Protein 8ATI (pdb70)

Secondary structure (DSSP, 8-state):
--EEEETT-S--TTHHHHHTTT-EEEE---SSGGGS-HHHHHH-SEEEE-SSS-B-HHHHTT-SS--EEEESSS--TTB-HHHHHHTT-EEE---SSSHHHHHHHHHHHHHHHHH-HHHHHHHHHTT----SHHHHHHHTTT----TTPEEEEE--SHHHHHHHHHHGGGTPEEEEE-TTSPTTHHHHHT-EE-SSHHHHHHH-SEEEE-----TT-TTSB-HHHHTTSPTTEEEEE-S-GGGB-HHHHHHHHHTTSEEEEEES--SSSS--TTSSTTTT-SSEEE-SS-TT--HHHHHHHHHHHHHHHHHHHHS-TTTT-SSBS-TTT-/--EEEESS-S--TTHHHHHTTT-EEEE---SSGGGS-HHHHHH-SEEEE-SSS-B-HHHHTT-SS--EEEESSS--TTB-HHHHHHHT-EEE---SSSHHHHHHHHHHHHHHHHH-HHHHHHHHHTT----SHHHHHHHTTT----TT-EEEEE--SHHHHHHHHHHGGGT-EEEEE-TTSPTTHHHHTT-EE-SSHHHHHHH-SEEEE-----TT-TTSBSHHHHHHSPTTEEEEE-S-GGGB-HHHHHHHHHHTSEEEEEES--SSSS--TTSSTTTT-SSEEE-SS-TT--HHHHHHHHHHHHHHHHHHHHS-TTTT-SSBS-GGG-/--EEEETT----TTHHHHHTTTSEEEE---SSGGGS-HHHHHH-SEEEE-SSS-B-HHHHTT-SS--EEEESSS--TTB-HHHHHHTT-EEE---SSSHHHHHHHHHHHHHHHHH-HHHHHHHHHTT----SHHHHHHHTBTB---TTPEEEEE--SHHHHHHHHHHGGGTPEEEEE-TTSPTTHHHHTT-EE-SSHHHHHHH-SEEEE-----TT-TTSB-HHHHTTS-TTEEEEE-S-GGGB-HHHHHHHHHTTSEEEEEES--SSSS--TTSSTTTT-SSEEE-SS-TT--HHHHHHHHHHHHHHHHHHHHS-TTTT-SSBS-GGG-/--BEEESS-S--TTHHHHHTTT-B------SSGGGS-HHHHHH-SEEEE-SSS-B-HHHHTT-SS--EEEESSS--TTB-HHHHHHTT-EEE---STTHHHHHHHHHHHHHHHHH-HHHHHHHHHTT----SHHHHHHHTTT----TTPEEEEE--SHHHHHHHHHHGGGTPEEEEE----EE-SSHHHHHHH-SEEEE-----TT-TTSBSHHHHTTSPTT-EEEE-S-GGGB-HHHHHHHHHHTSS-EEEES--SSSS--TTSSTTTT-SSEEE-SS-TT--HHHHHHHHHHHHHHHHHHHHS-TTTT-SSBS-TTT-/--EE---/--EE---/--EE---

Sequence (1331 aa):
RPLVALLDGRDCTVEMPILKDLATVAFCDAQSTQEIHEKVLNEAVGAMMYHTITLTREDLEKFKALRVIVRIGSGYDNVDIKAAGELGIAVCNIPSAAVEETADSTICHILNLYRRNTWLYQALREGTRVQSVEQIREVASGAARIRGETLGLIGFGRTGQAVAVRAKAFGFSVIFYDPYLQDGIERSLGVQRVYTLQDLLYQSDCVSLHCNLNEHNHHLINDFTIKQMRQGAFLVNAARGGLVDEKALAQALKEGRIRGAALDVHESEPFSFAQGPLKDAPNLICTPHTAWYSEQASLEMREAAATEIRRAITGRIPESLRNCVNKEFFRPLVALLDGRDCTVEMPILKDLATVAFCDAQSTQEIHEKVLNEAVGAMMYHTITLTREDLEKFKALRVIVRIGSGYDNVDIKAAGELGIAVCNIPSAAVEETADSTICHILNLYRRNTWLYQALREGTRVQSVEQIREVASGAARIRGETLGLIGFGRTGQAVAVRAKAFGFSVIFYDPYLQDGIERSLGVQRVYTLQDLLYQSDCVSLHCNLNEHNHHLINDFTIKQMRQGAFLVNAARGGLVDEKALAQALKEGRIRGAALDVHESEPFSFAQGPLKDAPNLICTPHTAWYSEQASLEMREAAATEIRRAITGRIPESLRNCVNKEFFRPLVALLDGRDCTVEMPILKDLATVAFCDAQSTQEIHEKVLNEAVGAMMYHTITLTREDLEKFKALRVIVRIGSGYDNVDIKAAGELGIAVCNIPSAAVEETADSTICHILNLYRRNTWLYQALREGTRVQSVEQIREVASGAARIRGETLGLIGFGRTGQAVAVRAKAFGFSVIFYDPYLQDGIERSLGVQRVYTLQDLLYQSDCVSLHCNLNEHNHHLINDFTIKQMRQGAFLVNAARGGLVDEKALAQALKEGRIRGAALDVHESEPFSFAQGPLKDAPNLICTPHTAWYSEQASLEMREAAATEIRRAITGRIPESLRNCVNKEFFRPLVALLDGRDCTVEMPILKDLATVAFCDAQSTQEIHEKVLNEAVGAMMYHTITLTREDLEKFKALRVIVRIGSGYDNVDIKAAGELGIAVCNIPSAAVEETADSTICHILNLYRRNTWLYQALREGTRVQSVEQIREVASGAARIRGETLGLIGFGRTGQAVAVRAKAFGFSVIFYDPYVQRVYTLQDLLYQSDCVSLHCNLNEHNHHLINDFTIKQMRQGAFLVNAARGGLVDEKALAQALKEGRIRGAALDVHESEPFSFAQGPLKDAPNLICTPHTAWYSEQASLEMREAAATEIRRAITGRIPESLRNCVNKEFFEALDLSMEALDLSMEALDLSM

Foldseek 3Di:
DAAEEAEQDDDCPLLCVLPVVPYHYYYQNDLELVSRDLCCQETHQEYEYEPRYAADLVSLVSRDRHQEYEYLAAARQRYPLLSCLQVNYFYFYDHPLQLLLLLVVQVVQVCCQQQVPVQVVVCVVVPDDQDDPVSVCVSRPPRHQAAPFEEEEEDCPRNNVSNVVVSVVSNYQYEYEDQPDDPDPCVVSVHHYDHDLLVRQQRHQEYEYDDHDDPPQFQVPDQVNLVSHAAQHEYEYLHEARNHDLLNVQVCQQVSSHNAYEYAYHPDPPDDCCDDNNVPGPRYHYHRNPSRDDPRSSSVSSNLSSVQVVQVSVHPPPPSGDGTDNPVND/DAAEEEEQDDDCPLLCVLPVVPYHYYYQNDQELVSRDLCCQETHQEYEYEQRYAAELVSLVSRHRHQEYEYLAAADPRYPLLSCLLVNYFYFYDHPLFLLLLLVVQVVLVQCQQQVVVQVVVCVVVPDDQDDPVSVCVSRPRNHQAAPFEEEEEDCDRNNVSNVVVSVVSRYQYEYEDQPDDPDPCVVSVHHYDHDLLVRQQRHQEYEYDDHDDPPQFQVPDQVSLVSHAAQGEYEYLHEARNHDLLNVQVCQQVSSHVAYEYAYHPDPPDDCCDDNNVPGPRYHYHRNPSRDDPRSSSVSSNVRSVQVVQVSVHPPPPSGDGTDNNVSD/DAEEEEEQDDDCPLLCVLPVVPHHYYYQNDQELVSDDLCCQETHQEYEYEPNYAADLVSLVSRDRHQEYEYLAAADPRYPLLSCLLVNHFYFYDHPLQLLLLLVVQVVQVCCQQQVVVQVVVCVVVPDDQDDPVSVCVSRPRRDQAAPFEEEEEDCPRNNVSNLLVSVVSNYQYEYEDQVDDPDPCVVSVHHYDHDLLVRQQRHLEYEYDDHDDPPQQQVPDQVSLVSHAAQHEYEYLYEARNHDVLNVQVCQQVRRHVAYEYAYHPDPPDDCCDDSNVDGPRYHYHGNPSRDDPSSSSVSSNVSSVQVVQVSVHPPPPSGDGTDNPVND/DQAAEAAADFDCPLLCVLCVVPHDDDGHHDQELVRGDLCCQEGHQEYEYEQSYAADLVSLVSRDRHQEYEYLAQADQRYPLLSCLLVNHFYFYDNPLQLLLLLVVQVVQVCCQQQVVVQVVVCVVVPPDQDDPVSVCVSRPRRDQQAPFEEEEEDCPRNNVSNVVVSVVSRYQYEYEDCVVHYDDDLLVRQQRHLEYEYDDHDDPPQFCVPDQVSLVSHAFQGEYEYLHEARNHDLLNVQVCQQVSRHVAYEYAYHPDPPDDCCDDNNVPGPRYHYHRNPSRDDPSSSSVSSNVSSVQVVQVSVHPPPPSGDGTDNPVND/DDDDPDD/DDDDDDD/DDDDDDD

Organism: Homo sapiens (NCBI:txid9606)

Solvent-accessible surface area: 57352 Å² total; per-residue (Å²): 189,55,12,0,0,1,0,12,10,130,78,7,104,26,0,40,80,41,0,105,96,42,3,56,3,0,11,1,36,1,122,48,18,138,63,9,51,101,78,0,22,64,89,0,33,0,0,0,0,51,59,79,6,80,3,72,97,134,21,2,102,95,18,165,36,12,117,2,0,0,8,5,9,65,14,66,59,13,7,53,33,100,0,0,2,99,77,37,5,0,0,0,11,14,14,10,4,13,5,58,45,16,0,80,36,0,13,68,13,0,49,23,1,0,116,34,97,55,36,49,140,93,15,114,186,124,63,60,180,45,136,41,85,121,82,85,156,131,38,24,70,41,40,24,204,21,166,61,42,18,0,0,0,5,5,0,32,73,35,0,18,0,0,1,62,51,0,89,93,78,11,11,58,9,10,0,38,15,79,160,52,133,26,0,31,19,70,1,8,41,18,97,25,11,105,8,21,39,60,0,0,137,56,0,27,0,0,0,0,16,24,94,27,45,168,84,15,113,61,36,0,32,76,102,10,5,122,32,14,94,136,14,2,6,0,0,1,11,16,42,5,10,0,1,25,9,148,9,0,5,83,0,3,102,105,38,50,2,108,0,0,0,1,2,3,8,73,80,71,120,48,44,120,74,118,47,52,4,106,107,18,59,56,16,13,23,42,108,29,59,6,77,118,25,135,128,1,17,88,69,8,34,75,36,0,0,46,4,0,88,74,2,46,86,41,157,21,20,103,38,12,123,22,19,40,0,115,149,60,86,192,47,10,0,0,2,0,14,12,124,81,6,86,26,1,38,79,40,0,107,94,47,6,51,6,0,10,1,37,1,126,48,18,129,59,6,57,104,76,0,20,69,88,0,40,0,0,0,0,47,55,78,8,75,1,57,81,117,19,1,103,97,18,166,33,9,104,1,0,0,8,5,8,64,15,62,57,15,8,54,32,98,0,0,2,98,77,23,6,0,0,0,11,15,17,12,3,14,6,63,44,16,0,75,34,0,15,67,12,0,50,23,0,0,117,26,98,55,38,49,137,93,15,112,186,124,61,60,190,44,130,36,84,119,84,84,154,130,48,23,67,36,42,32,206,18,170,58,44,20,0,0,0,4,4,0,31,69,35,0,20,0,0,0,65,53,0,84,94,80,11,11,54,8,4,0,37,16,79,157,54,136,20,1,26,15,76,0,3,47,19,120,27,15,127,67,26,74,58,0,0,114,70,0,26,0,0,0,0,16,25,94,32,34,152,146,15,116,56,33,0,41,80,144,15,3,131,23,15,103,140,9,3,2,0,0,1,10,14,43,5,10,0,2,27,10,158,11,0,5,84,0,2,101,107,38,53,1,104,0,0,0,2,1,3,9,71,88,72,129,46,39,117,73,131,46,68,4,106,97,16,61,54,16,10,21,43,104,26,60,5,72,106,25,124,132,0,16,89,68,7,33,76,37,0,0,43,2,0,93,73,4,13,37,13,83,23,30,41,41,10,96,33,21,37,0,103,139,58,99,183,56,11,0,0,0,0,6,2,99,50,7,98,26,0,28,81,45,0,116,70,52,4,63,8,0,15,2,35,0,95,47,25,154,64,13,47,106,71,0,27,69,88,0,41,0,0,0,0,11,40,37,8,73,2,63,101,138,22,2,101,118,19,164,35,11,124,3,0,0,7,4,8,66,14,64,58,16,8,54,31,101,0,0,2,96,76,32,6,0,0,0,9,14,18,69,5,14,31,45,6,15,0,5,3,0,3,0,1,0,1,1,0,0,8,27,1,1,37,2,14,34,16,4,128,115,57,51,120,6,88,29,4,47,77,2,59,131,48,1,61,22,4,6,52,3,138,62,37,23,0,0,0,5,4,0,30,143,34,0,56,12,0,0,66,7,0,93,24,1,11,15,59,5,6,1,11,18,48,139,50,156,114,26,49,14,195,94,51,48,19,111,25,10,134,45,13,94,57,0,0,107,54,0,30,0,0,0,0,15,25,88,24,44,110,72,14,96,94,32,0,43,92,101,17,5,80,38,17,90,117,14,2,2,1,0,2,12,12,46,6,24,0,1,28,6,134,12,2,5,83,0,2,107,28,20,49,2,105,0,0,0,1,2,3,9,81,82,77,48,17,42,44,72,129,37,67,7,100,101,16,62,62,12,1,0,3,8,24,1,4,35,12,0,89,81,0,6,87,76,9,14,72,34,0,0,43,4,0,73,72,5,48,92,39,151,22,19,101,36,18,179,47,23,43,0,150,148,57,90,201,58,30,6,2,5,2,3,1,147,51,20,95,24,4,74,81,44,12,115,118,43,14,68,63,96,124,38,47,7,130,48,15,144,101,24,121,104,105,12,17,62,87,1,40,0,0,6,0,9,32,41,6,78,2,65,100,127,18,2,104,80,18,150,35,12,119,2,0,0,7,7,11,62,15,61,55,19,8,52,33,100,0,0,3,101,78,31,6,0,0,0,10,16,21,72,7,14,31,52,8,16,0,4,2,0,2,0,2,0,1,0,0,2,2,29,2,1,36,2,7,30,14,6,116,131,60,57,140,6,54,13,2,58,76,2,32,127,47,0,55,8,0,14,64,2,131,59,34,18,0,0,0,6,4,41,34,129,34,0,82,10,0,4,92,2,0,114,28,1,12,11,58,8,19,23,40,30,83,193,93,126,94,14,162,70,32,102,56,0,0,129,53,0,34,0,0,0,0,14,26,87,29,34,144,154,19,121,48,26,0,44,86,146,18,1,135,40,12,93,141,16,5,7,0,0,1,9,22,31,5,12,0,4,29,9,144,14,0,8,99,0,5,108,107,31,75,3,93,0,0,0,1,2,6,6,74,90,68,26,13,17,15,62,125,46,58,2,103,103,15,61,56,6,0,0,0,7,22,7,5,37,13,0,67,78,0,2,85,82,6,9,73,36,0,0,45,3,0,87,74,8,45,94,37,152,29,20,110,42,13,178,49,18,41,1,146,159,71,80,207,17,75,85,12,41,150,192,17,75,73,15,42,145,195,20,66,77,22,54,155

B-factor: mean 77.24, std 34.23, range [21.75, 205.62]

GO terms:
  GO:0003714 transcription corepressor activity (F, TAS)
  GO:0000122 negative regulation of transcription by RNA polymerase II (P, TAS)
  GO:0001222 transcription corepressor binding (F, IPI)
  GO:0045944 positive regulation of transcription by RNA polymerase II (P, IMP)
  GO:0048386 positive regulation of retinoic acid receptor signaling pathway (P, IMP)
  GO:0005515 protein binding (F, IPI)
  GO:0019079 viral genome replication (P, TAS)
  GO:0008285 negative regulation of cell population proliferation (P, TAS)
  GO:0005654 nucleoplasm (C, TAS)
  GO:0044877 protein-containing complex binding (F, IPI)
  GO:0019901 protein kinase binding (F, IPI)
  GO:0005634 nucleus (C, IDA)
  GO:0042802 identical protein binding (F, IPI)

InterPro domains:
  IPR006139 D-isomer specific 2-hydroxyacid dehydrogenase, catalytic domain [PF00389] (44-358)
  IPR006140 D-isomer specific 2-hydroxyacid dehydrogenase, NAD-binding domain [PF02826] (141-323)
  IPR029753 D-isomer specific 2-hydroxyacid dehydrogenase, NAD-binding domain conserved site [PS00671] (261-277)
  IPR036291 NAD(P)-binding domain superfamily [SSF51735] (134-324)
  IPR043322 C-terminal binding protein [cd05299] (34-352)
  IPR051638 C-terminal-binding dehydrogenase [PTHR46029] (10-445)

Radius of gyration: 37.83 Å; Cα contacts (8 Å, |Δi|>4): 2898; chains: 7; bounding box: 92×122×84 Å

Structure (mmCIF, N/CA/C/O backbone):
data_8ATI
#
_entry.id   8ATI
#
_cell.length_a   126.646
_cell.length_b   126.646
_cell.length_c   357.598
_cell.angle_alpha   90.000
_cell.angle_beta   90.000
_cell.angle_gamma   120.000
#
_symmetry.space_group_name_H-M   'P 61 2 2'
#
loop_
_entity.id
_entity.type
_entity.pdbx_description
1 polymer 'Isoform 2 of C-terminal-binding protein 2'
2 polymer 'Retinoic acid-induced protein 2'
3 non-polymer NICOTINAMIDE-ADENINE-DINUCLEOTIDE
4 non-polymer DI(HYDROXYETHYL)ETHER
5 water water
#
loop_
_atom_site.group_PDB
_atom_site.id
_atom_site.type_symbol
_atom_site.label_atom_id
_atom_site.label_alt_id
_atom_site.label_comp_id
_atom_site.label_asym_id
_atom_site.label_entity_id
_atom_site.label_seq_id
_atom_site.pdbx_PDB_ins_code
_atom_site.Cartn_x
_atom_site.Cartn_y
_atom_site.Cartn_z
_atom_site.occupancy
_atom_site.B_iso_or_equiv
_atom_site.auth_seq_id
_atom_site.auth_comp_id
_atom_site.auth_asym_id
_atom_site.auth_atom_id
_atom_site.pdbx_PDB_model_num
ATOM 1 N N . ARG A 1 22 ? 9.692 21.298 12.792 1.000 78.111 33 ARG A N 1
ATOM 2 C CA . ARG A 1 22 ? 10.029 20.409 11.648 1.000 78.577 33 ARG A CA 1
ATOM 3 C C . ARG A 1 22 ? 9.955 21.212 10.354 1.000 72.215 33 ARG A C 1
ATOM 4 O O . ARG A 1 22 ? 8.905 21.760 10.027 1.000 72.841 33 ARG A O 1
ATOM 12 N N . PRO A 1 23 ? 11.064 21.321 9.591 1.000 66.306 34 PRO A N 1
ATOM 13 C CA . PRO A 1 23 ? 11.106 22.200 8.420 1.000 64.068 34 PRO A CA 1
ATOM 14 C C . PRO A 1 23 ? 9.928 21.904 7.492 1.000 64.475 34 PRO A C 1
ATOM 15 O O . PRO A 1 23 ? 9.516 20.757 7.357 1.000 65.976 34 PRO A O 1
ATOM 19 N N . LEU A 1 24 ? 9.359 22.959 6.903 1.000 63.082 35 LEU A N 1
ATOM 20 C CA . LEU A 1 24 ? 8.232 22.848 5.995 1.000 57.332 35 LEU A CA 1
ATOM 21 C C . LEU A 1 24 ? 8.732 22.428 4.611 1.000 52.620 35 LEU A C 1
ATOM 22 O O . LEU A 1 24 ? 9.673 23.001 4.062 1.000 48.115 35 LEU A O 1
ATOM 27 N N . VAL A 1 25 ? 8.055 21.421 4.061 1.000 48.562 36 VAL A N 1
ATOM 28 C CA . VAL A 1 25 ? 8.248 20.985 2.693 1.000 47.917 36 VAL A CA 1
ATOM 29 C C . VAL A 1 25 ? 6.881 21.037 2.000 1.000 51.371 36 VAL A C 1
ATOM 30 O O . VAL A 1 25 ? 5.873 20.529 2.505 1.000 56.559 36 VAL A O 1
ATOM 34 N N . ALA A 1 26 ? 6.860 21.684 0.840 1.000 51.608 37 ALA A N 1
ATOM 35 C CA . ALA A 1 26 ? 5.620 22.040 0.158 1.000 51.221 37 ALA A CA 1
ATOM 36 C C . ALA A 1 26 ? 5.569 21.381 -1.207 1.000 47.323 37 ALA A C 1
ATOM 37 O O . ALA A 1 26 ? 6.573 21.392 -1.915 1.000 47.214 37 ALA A O 1
ATOM 39 N N . LEU A 1 27 ? 4.416 20.787 -1.540 1.000 50.742 38 LEU A N 1
ATOM 40 C CA . LEU A 1 27 ? 4.096 20.364 -2.912 1.000 50.801 38 LEU A CA 1
ATOM 41 C C . LEU A 1 27 ? 3.400 21.533 -3.606 1.000 53.674 38 LEU A C 1
ATOM 42 O O . LEU A 1 27 ? 2.335 21.952 -3.155 1.000 61.816 38 LEU A O 1
ATOM 47 N N . LEU A 1 28 ? 4.037 22.111 -4.632 1.000 53.323 39 LEU A N 1
ATOM 48 C CA . LEU A 1 28 ? 3.659 23.421 -5.157 1.000 56.463 39 LEU A CA 1
ATOM 49 C C . LEU A 1 28 ? 2.382 23.334 -6.003 1.000 56.039 39 LEU A C 1
ATOM 50 O O . LEU A 1 28 ? 1.413 24.023 -5.702 1.000 61.293 39 LEU A O 1
ATOM 55 N N . ASP A 1 29 ? 2.369 22.454 -7.011 1.000 52.770 40 ASP A N 1
ATOM 56 C CA . ASP A 1 29 ? 1.249 22.337 -7.934 1.000 59.913 40 ASP A CA 1
ATOM 57 C C . ASP A 1 29 ? 0.490 21.014 -7.791 1.000 58.264 40 ASP A C 1
ATOM 58 O O . ASP A 1 29 ? 0.271 20.309 -8.780 1.000 56.731 40 ASP A O 1
ATOM 63 N N . GLY A 1 30 ? 0.074 20.686 -6.563 1.000 54.818 41 GLY A N 1
ATOM 64 C CA . GLY A 1 30 ? -0.620 19.429 -6.318 1.000 53.026 41 GLY A CA 1
ATOM 65 C C . GLY A 1 30 ? -1.427 19.488 -5.026 1.000 58.860 41 GLY A C 1
ATOM 66 O O . GLY A 1 30 ? -1.332 20.459 -4.262 1.000 59.717 41 GLY A O 1
ATOM 67 N N . ARG A 1 31 ? -2.255 18.457 -4.823 1.000 57.561 42 ARG A N 1
ATOM 68 C CA . ARG A 1 31 ? -3.018 18.291 -3.600 1.000 61.698 42 ARG A CA 1
ATOM 69 C C . ARG A 1 31 ? -2.492 17.059 -2.868 1.000 64.584 42 ARG A C 1
ATOM 70 O O . ARG A 1 31 ? -2.117 17.162 -1.705 1.000 69.094 42 ARG A O 1
ATOM 78 N N . ASP A 1 32 ? -2.440 15.929 -3.593 1.000 64.749 43 ASP A N 1
ATOM 79 C CA . ASP A 1 32 ? -2.273 14.593 -3.044 1.000 61.646 43 ASP A CA 1
ATOM 80 C C . ASP A 1 32 ? -0.861 14.414 -2.490 1.000 58.432 43 ASP A C 1
ATOM 81 O O . ASP A 1 32 ? 0.115 14.598 -3.202 1.000 56.888 43 ASP A O 1
ATOM 86 N N . CYS A 1 33 ? -0.772 14.009 -1.218 1.000 55.385 44 CYS A N 1
ATOM 87 C CA . CYS A 1 33 ? 0.514 13.844 -0.566 1.000 59.222 44 CYS A CA 1
ATOM 88 C C . CYS A 1 33 ? 0.566 12.506 0.169 1.000 58.120 44 CYS A C 1
ATOM 89 O O . CYS A 1 33 ? 1.334 12.372 1.122 1.000 63.262 44 CYS A O 1
ATOM 92 N N . THR A 1 34 ? -0.247 11.540 -0.274 1.000 51.992 45 THR A N 1
ATOM 93 C CA . THR A 1 34 ? -0.484 10.313 0.467 1.000 52.561 45 THR A CA 1
ATOM 94 C C . THR A 1 34 ? 0.691 9.328 0.370 1.000 54.377 45 THR A C 1
ATOM 95 O O . THR A 1 34 ? 0.805 8.473 1.244 1.000 58.051 45 THR A O 1
ATOM 99 N N . VAL A 1 35 ? 1.551 9.431 -0.660 1.000 48.277 46 VAL A N 1
ATOM 100 C CA . VAL A 1 35 ? 2.728 8.580 -0.746 1.000 47.115 46 VAL A CA 1
ATOM 101 C C . VAL A 1 35 ? 3.896 9.218 -0.004 1.000 51.603 46 VAL A C 1
ATOM 102 O O . VAL A 1 35 ? 4.669 8.504 0.601 1.000 68.351 46 VAL A O 1
ATOM 106 N N . GLU A 1 36 ? 4.034 10.544 -0.080 1.000 53.963 47 GLU A N 1
ATOM 107 C CA . GLU A 1 36 ? 5.178 11.297 0.420 1.000 53.499 47 GLU A CA 1
ATOM 108 C C . GLU A 1 36 ? 5.102 11.468 1.935 1.000 63.159 47 GLU A C 1
ATOM 109 O O . GLU A 1 36 ? 6.130 11.547 2.603 1.000 70.320 47 GLU A O 1
ATOM 115 N N . MET A 1 37 ? 3.885 11.515 2.497 1.000 67.308 48 MET A N 1
ATOM 116 C CA . MET A 1 37 ? 3.743 11.840 3.908 1.000 64.426 48 MET A CA 1
ATOM 117 C C . MET A 1 37 ? 4.364 10.787 4.808 1.000 62.557 48 MET A C 1
ATOM 118 O O . MET A 1 37 ? 5.128 11.145 5.693 1.000 67.150 48 MET A O 1
ATOM 123 N N . PRO A 1 38 ? 4.077 9.475 4.641 1.000 68.372 49 PRO A N 1
ATOM 124 C CA . PRO A 1 38 ? 4.705 8.441 5.475 1.000 65.035 49 PRO A CA 1
ATOM 125 C C . PRO A 1 38 ? 6.230 8.507 5.447 1.000 63.635 49 PRO A C 1
ATOM 126 O O . PRO A 1 38 ? 6.871 8.266 6.470 1.000 70.826 49 PRO A O 1
ATOM 130 N N . ILE A 1 39 ? 6.806 8.861 4.293 1.000 54.412 50 ILE A N 1
ATOM 131 C CA . ILE A 1 39 ? 8.252 8.909 4.176 1.000 51.172 50 ILE A CA 1
ATOM 132 C C . ILE A 1 39 ? 8.845 10.139 4.871 1.000 52.134 50 ILE A C 1
ATOM 133 O O . ILE A 1 39 ? 10.013 10.087 5.252 1.000 55.385 50 ILE A O 1
ATOM 138 N N . LEU A 1 40 ? 8.061 11.222 5.051 1.000 50.438 51 LEU A N 1
ATOM 139 C CA . LEU A 1 40 ? 8.602 12.503 5.466 1.000 50.375 51 LEU A CA 1
ATOM 140 C C . LEU A 1 40 ? 8.060 12.937 6.828 1.000 55.869 51 LEU A C 1
ATOM 141 O O . LEU A 1 40 ? 8.700 13.755 7.484 1.000 58.139 51 LEU A O 1
ATOM 146 N N . LYS A 1 41 ? 6.921 12.375 7.261 1.000 59.778 52 LYS A N 1
ATOM 147 C CA . LYS A 1 41 ? 6.171 12.945 8.369 1.000 66.062 52 LYS A CA 1
ATOM 148 C C . LYS A 1 41 ? 7.071 13.140 9.593 1.000 66.675 52 LYS A C 1
ATOM 149 O O . LYS A 1 41 ? 6.858 14.052 10.395 1.000 73.085 52 LYS A O 1
ATOM 155 N N . ASP A 1 42 ? 8.088 12.286 9.725 1.000 66.315 53 ASP A N 1
ATOM 156 C CA . ASP A 1 42 ? 8.890 12.238 10.937 1.000 64.252 53 ASP A CA 1
ATOM 157 C C . ASP A 1 42 ? 10.025 13.256 10.875 1.000 60.433 53 ASP A C 1
ATOM 158 O O . ASP A 1 42 ? 10.668 13.493 11.881 1.000 68.032 53 ASP A O 1
ATOM 163 N N . LEU A 1 43 ? 10.179 13.959 9.748 1.000 59.118 54 LEU A N 1
ATOM 164 C CA . LEU A 1 43 ? 11.258 14.926 9.572 1.000 58.087 54 LEU A CA 1
ATOM 165 C C . LEU A 1 43 ? 10.754 16.310 9.162 1.000 57.550 54 LEU A C 1
ATOM 166 O O . LEU A 1 43 ? 11.431 17.298 9.424 1.000 60.934 54 LEU A O 1
ATOM 171 N N . ALA A 1 44 ? 9.605 16.390 8.475 1.000 55.510 55 ALA A N 1
ATOM 172 C CA . ALA A 1 44 ? 9.167 17.647 7.885 1.000 51.797 55 ALA A CA 1
ATOM 173 C C . ALA A 1 44 ? 7.680 17.849 8.104 1.000 52.533 55 ALA A C 1
ATOM 174 O O . ALA A 1 44 ? 6.959 16.875 8.261 1.000 54.970 55 ALA A O 1
ATOM 176 N N . THR A 1 45 ? 7.229 19.112 8.100 1.000 53.930 56 THR A N 1
ATOM 177 C CA . THR A 1 45 ? 5.815 19.415 7.898 1.000 54.191 56 THR A CA 1
ATOM 178 C C . THR A 1 45 ? 5.563 19.384 6.388 1.000 54.505 56 THR A C 1
ATOM 179 O O . THR A 1 45 ? 6.204 20.129 5.664 1.000 50.838 56 THR A O 1
ATOM 183 N N . VAL A 1 46 ? 4.701 18.467 5.923 1.000 53.438 57 VAL A N 1
ATOM 184 C CA . VAL A 1 46 ? 4.379 18.320 4.515 1.000 54.285 57 VAL A CA 1
ATOM 185 C C . VAL A 1 46 ? 3.108 19.121 4.251 1.000 55.280 57 VAL A C 1
ATOM 186 O O . VAL A 1 46 ? 2.119 18.928 4.943 1.000 57.209 57 VAL A O 1
ATOM 190 N N . ALA A 1 47 ? 3.153 19.979 3.225 1.000 54.850 58 ALA A N 1
ATOM 191 C CA . ALA A 1 47 ? 2.071 20.894 2.873 1.000 54.526 58 ALA A CA 1
ATOM 192 C C . ALA A 1 47 ? 1.858 20.910 1.362 1.000 53.771 58 ALA A C 1
ATOM 193 O O . ALA A 1 47 ? 2.727 20.529 0.585 1.000 53.993 58 ALA A O 1
ATOM 195 N N . PHE A 1 48 ? 0.691 21.404 0.932 1.000 58.303 59 PHE A N 1
ATOM 196 C CA . PHE A 1 48 ? 0.365 21.528 -0.486 1.000 55.877 59 PHE A CA 1
ATOM 197 C C . PHE A 1 48 ? -0.185 22.924 -0.777 1.000 56.470 59 PHE A C 1
ATOM 198 O O . PHE A 1 48 ? -0.738 23.560 0.102 1.000 55.257 59 PHE A O 1
ATOM 206 N N . CYS A 1 49 ? 0.036 23.400 -2.001 1.000 60.864 60 CYS A N 1
ATOM 207 C CA . CYS A 1 49 ? -0.388 24.732 -2.408 1.000 68.416 60 CYS A CA 1
ATOM 208 C C . CYS A 1 49 ? -1.433 24.648 -3.503 1.000 67.457 60 CYS A C 1
ATOM 209 O O . CYS A 1 49 ? -2.147 25.603 -3.698 1.000 68.574 60 CYS A O 1
ATOM 212 N N . ASP A 1 50 ? -1.491 23.505 -4.195 1.000 73.825 61 ASP A N 1
ATOM 213 C CA . ASP A 1 50 ? -2.333 23.272 -5.364 1.000 76.506 61 ASP A CA 1
ATOM 214 C C . ASP A 1 50 ? -2.300 24.467 -6.311 1.000 72.320 61 ASP A C 1
ATOM 215 O O . ASP A 1 50 ? -3.324 24.817 -6.893 1.000 80.833 61 ASP A O 1
ATOM 220 N N . ALA A 1 51 ? -1.117 25.047 -6.512 1.000 68.544 62 ALA A N 1
ATOM 221 C CA . ALA A 1 51 ? -1.003 26.245 -7.323 1.000 70.556 62 ALA A CA 1
ATOM 222 C C . ALA A 1 51 ? -1.006 25.866 -8.803 1.000 70.852 62 ALA A C 1
ATOM 223 O O . ALA A 1 51 ? -0.372 24.902 -9.176 1.000 64.878 62 ALA A O 1
ATOM 225 N N . GLN A 1 52 ? -1.729 26.640 -9.633 1.000 81.820 63 GLN A N 1
ATOM 226 C CA . GLN A 1 52 ? -1.648 26.505 -11.082 1.000 86.145 63 GLN A CA 1
ATOM 227 C C . GLN A 1 52 ? -0.787 27.622 -11.673 1.000 89.410 63 GLN A C 1
ATOM 228 O O . GLN A 1 52 ? -0.422 27.547 -12.849 1.000 93.682 63 GLN A O 1
ATOM 234 N N . SER A 1 53 ? -0.443 28.625 -10.847 1.000 77.563 64 SER A N 1
ATOM 235 C CA . SER A 1 53 ? 0.554 29.625 -11.196 1.000 75.556 64 SER A CA 1
ATOM 236 C C . SER A 1 53 ? 1.331 30.008 -9.945 1.000 75.229 64 SER A C 1
ATOM 237 O O . SER A 1 53 ? 0.948 29.637 -8.848 1.000 80.983 64 SER A O 1
ATOM 240 N N . THR A 1 54 ? 2.385 30.803 -10.093 1.000 74.554 65 THR A N 1
ATOM 241 C CA . THR A 1 54 ? 3.264 31.060 -8.962 1.000 79.696 65 THR A CA 1
ATOM 242 C C . THR A 1 54 ? 2.704 32.155 -8.043 1.000 82.127 65 THR A C 1
ATOM 243 O O . THR A 1 54 ? 3.199 32.331 -6.927 1.000 81.708 65 THR A O 1
ATOM 247 N N . GLN A 1 55 ? 1.672 32.880 -8.499 1.000 81.693 66 GLN A N 1
ATOM 248 C CA . GLN A 1 55 ? 1.054 33.923 -7.683 1.000 88.035 66 GLN A CA 1
ATOM 249 C C . GLN A 1 55 ? 0.103 33.305 -6.657 1.000 82.109 66 GLN A C 1
ATOM 250 O O . GLN A 1 55 ? -0.409 34.009 -5.800 1.000 81.166 66 GLN A O 1
ATOM 256 N N . GLU A 1 56 ? -0.143 31.995 -6.765 1.000 84.510 67 GLU A N 1
ATOM 257 C CA . GLU A 1 56 ? -1.089 31.284 -5.916 1.000 90.499 67 GLU A CA 1
ATOM 258 C C . GLU A 1 56 ? -0.355 30.542 -4.794 1.000 90.550 67 GLU A C 1
ATOM 259 O O . GLU A 1 56 ? -0.906 29.632 -4.181 1.000 94.014 67 GLU A O 1
ATOM 265 N N . ILE A 1 57 ? 0.908 30.908 -4.541 1.000 88.396 68 ILE A N 1
ATOM 266 C CA . ILE A 1 57 ? 1.696 30.260 -3.505 1.000 79.922 68 ILE A CA 1
ATOM 267 C C . ILE A 1 57 ? 1.550 31.054 -2.203 1.000 82.257 68 ILE A C 1
ATOM 268 O O . ILE A 1 57 ? 1.808 32.252 -2.131 1.000 75.277 68 ILE A O 1
ATOM 273 N N . HIS A 1 58 ? 1.112 30.353 -1.160 1.000 88.435 69 HIS A N 1
ATOM 274 C CA . HIS A 1 58 ? 0.975 30.918 0.171 1.000 87.970 69 HIS A CA 1
ATOM 275 C C . HIS A 1 58 ? 2.297 31.586 0.536 1.000 86.090 69 HIS A C 1
ATOM 276 O O . HIS A 1 58 ? 3.371 31.043 0.270 1.000 88.776 69 HIS A O 1
ATOM 283 N N . GLU A 1 59 ? 2.219 32.770 1.144 1.000 87.490 70 GLU A N 1
ATOM 284 C CA . GLU A 1 59 ? 3.433 33.504 1.457 1.000 86.549 70 GLU A CA 1
ATOM 285 C C . GLU A 1 59 ? 4.155 32.810 2.618 1.000 83.158 70 GLU A C 1
ATOM 286 O O . GLU A 1 59 ? 5.322 33.103 2.873 1.000 83.833 70 GLU A O 1
ATOM 292 N N . LYS A 1 60 ? 3.467 31.882 3.306 1.000 77.138 71 LYS A N 1
ATOM 293 C CA . LYS A 1 60 ? 4.110 31.079 4.327 1.000 77.105 71 LYS A CA 1
ATOM 294 C C . LYS A 1 60 ? 5.186 30.217 3.666 1.000 79.793 71 LYS A C 1
ATOM 295 O O . LYS A 1 60 ? 6.305 30.143 4.172 1.000 84.849 71 LYS A O 1
ATOM 301 N N . VAL A 1 61 ? 4.845 29.606 2.520 1.000 68.963 72 VAL A N 1
ATOM 302 C CA . VAL A 1 61 ? 5.747 28.791 1.721 1.000 66.063 72 VAL A CA 1
ATOM 303 C C . VAL A 1 61 ? 6.952 29.603 1.233 1.000 66.215 72 VAL A C 1
ATOM 304 O O . VAL A 1 61 ? 8.092 29.136 1.291 1.000 71.773 72 VAL A O 1
ATOM 308 N N . LEU A 1 62 ? 6.696 30.811 0.740 1.000 65.315 73 LEU A N 1
ATOM 309 C CA . LEU A 1 62 ? 7.745 31.675 0.217 1.000 66.025 73 LEU A CA 1
ATOM 310 C C . LEU A 1 62 ? 8.724 32.042 1.329 1.000 63.978 73 LEU A C 1
ATOM 311 O O . LEU A 1 62 ? 9.910 32.183 1.073 1.000 60.245 73 LEU A O 1
ATOM 316 N N . ASN A 1 63 ? 8.221 32.148 2.558 1.000 66.561 74 ASN A N 1
ATOM 317 C CA . ASN A 1 63 ? 9.010 32.614 3.690 1.000 68.672 74 ASN A CA 1
ATOM 318 C C . ASN A 1 63 ? 9.743 31.458 4.365 1.000 65.941 74 ASN A C 1
ATOM 319 O O . ASN A 1 63 ? 10.862 31.667 4.824 1.000 63.086 74 ASN A O 1
ATOM 324 N N . GLU A 1 64 ? 9.110 30.269 4.426 1.000 67.477 75 GLU A N 1
ATOM 325 C CA . GLU A 1 64 ? 9.515 29.248 5.391 1.000 70.708 75 GLU A CA 1
ATOM 326 C C . GLU A 1 64 ? 9.992 27.950 4.749 1.000 66.840 75 GLU A C 1
ATOM 327 O O . GLU A 1 64 ? 10.798 27.256 5.356 1.000 68.555 75 GLU A O 1
ATOM 333 N N . ALA A 1 65 ? 9.501 27.613 3.550 1.000 62.905 76 ALA A N 1
ATOM 334 C CA . ALA A 1 65 ? 9.704 26.279 2.997 1.000 59.049 76 ALA A CA 1
ATOM 335 C C . ALA A 1 65 ? 11.184 26.070 2.665 1.000 56.356 76 ALA A C 1
ATOM 336 O O . ALA A 1 65 ? 11.818 26.938 2.075 1.000 59.087 76 ALA A O 1
ATOM 338 N N . VAL A 1 66 ? 11.732 24.917 3.056 1.000 52.649 77 VAL A N 1
ATOM 339 C CA . VAL A 1 66 ? 13.138 24.608 2.822 1.000 54.412 77 VAL A CA 1
ATOM 340 C C . VAL A 1 66 ? 13.250 23.631 1.650 1.000 48.410 77 VAL A C 1
ATOM 341 O O . VAL A 1 66 ? 14.299 23.501 1.035 1.000 45.896 77 VAL A O 1
ATOM 345 N N . GLY A 1 67 ? 12.164 22.927 1.363 1.000 46.037 78 GLY A N 1
ATOM 346 C CA . GLY A 1 67 ? 12.103 22.032 0.228 1.000 47.807 78 GLY A CA 1
ATOM 347 C C . GLY A 1 67 ? 10.770 22.124 -0.500 1.000 47.965 78 GLY A C 1
ATOM 348 O O . GLY A 1 67 ? 9.744 22.342 0.119 1.000 50.249 78 GLY A O 1
ATOM 349 N N . ALA A 1 68 ? 10.813 21.932 -1.821 1.000 47.337 79 ALA A N 1
ATOM 350 C CA . ALA A 1 68 ? 9.630 22.011 -2.653 1.000 47.056 79 ALA A CA 1
ATOM 351 C C . ALA A 1 68 ? 9.554 20.769 -3.534 1.000 46.398 79 ALA A C 1
ATOM 352 O O . ALA A 1 68 ? 10.575 20.215 -3.934 1.000 53.466 79 ALA A O 1
ATOM 354 N N . MET A 1 69 ? 8.339 20.309 -3.804 1.000 48.570 80 MET A N 1
ATOM 355 C CA . MET A 1 69 ? 8.108 19.266 -4.795 1.000 52.664 80 MET A CA 1
ATOM 356 C C . MET A 1 69 ? 7.183 19.826 -5.873 1.000 53.352 80 MET A C 1
ATOM 357 O O . MET A 1 69 ? 6.254 20.565 -5.556 1.000 52.861 80 MET A O 1
ATOM 362 N N . MET A 1 70 ? 7.453 19.510 -7.147 1.000 55.207 81 MET A N 1
ATOM 363 C CA . MET A 1 70 ? 6.599 20.063 -8.192 1.000 52.517 81 MET A CA 1
ATOM 364 C C . MET A 1 70 ? 6.487 19.113 -9.358 1.000 51.380 81 MET A C 1
ATOM 365 O O . MET A 1 70 ? 7.409 18.364 -9.659 1.000 52.938 81 MET A O 1
ATOM 370 N N . TYR A 1 71 ? 5.346 19.222 -10.040 1.000 56.096 82 TYR A N 1
ATOM 371 C CA . TYR A 1 71 ? 5.121 18.528 -11.299 1.000 53.461 82 TYR A CA 1
ATOM 372 C C . TYR A 1 71 ? 5.469 19.440 -12.481 1.000 47.012 82 TYR A C 1
ATOM 373 O O . TYR A 1 71 ? 6.282 20.341 -12.364 1.000 52.569 82 TYR A O 1
ATOM 382 N N . HIS A 1 72 ? 4.865 19.205 -13.641 1.000 46.382 83 HIS A N 1
ATOM 383 C CA . HIS A 1 72 ? 5.226 19.925 -14.851 1.000 48.984 83 HIS A CA 1
ATOM 384 C C . HIS A 1 72 ? 4.239 21.068 -15.111 1.000 52.253 83 HIS A C 1
ATOM 385 O O . HIS A 1 72 ? 4.390 21.781 -16.088 1.000 52.144 83 HIS A O 1
ATOM 392 N N . THR A 1 73 ? 3.265 21.275 -14.217 1.000 50.970 84 THR A N 1
ATOM 393 C CA . THR A 1 73 ? 2.149 22.161 -14.496 1.000 54.668 84 THR A CA 1
ATOM 394 C C . THR A 1 73 ? 2.376 23.585 -13.983 1.000 61.099 84 THR A C 1
ATOM 395 O O . THR A 1 73 ? 1.464 24.404 -14.079 1.000 66.404 84 THR A O 1
ATOM 399 N N . ILE A 1 74 ? 3.559 23.886 -13.431 1.000 64.060 85 ILE A N 1
ATOM 400 C CA . ILE A 1 74 ? 3.910 25.283 -13.187 1.000 66.186 85 ILE A CA 1
ATOM 401 C C . ILE A 1 74 ? 5.363 25.541 -13.566 1.000 60.793 85 ILE A C 1
ATOM 402 O O . ILE A 1 74 ? 6.135 24.579 -13.694 1.000 53.045 85 ILE A O 1
ATOM 407 N N . THR A 1 75 ? 5.695 26.831 -13.794 1.000 53.545 86 THR A N 1
ATOM 408 C CA . THR A 1 75 ? 7.043 27.183 -14.212 1.000 51.495 86 THR A CA 1
ATOM 409 C C . THR A 1 75 ? 7.646 28.151 -13.188 1.000 52.807 86 THR A C 1
ATOM 410 O O . THR A 1 75 ? 6.983 29.055 -12.700 1.000 57.250 86 THR A O 1
ATOM 414 N N . LEU A 1 76 ? 8.926 27.937 -12.847 1.000 52.184 87 LEU A N 1
ATOM 415 C CA . LEU A 1 76 ? 9.639 28.816 -11.933 1.000 49.262 87 LEU A CA 1
ATOM 416 C C . LEU A 1 76 ? 10.744 29.537 -12.706 1.000 49.726 87 LEU A C 1
ATOM 417 O O . LEU A 1 76 ? 11.717 28.910 -13.146 1.000 51.375 87 LEU A O 1
ATOM 422 N N . THR A 1 77 ? 10.594 30.862 -12.839 1.000 48.257 88 THR A N 1
ATOM 423 C CA . THR A 1 77 ? 11.637 31.684 -13.429 1.000 48.507 88 THR A CA 1
ATOM 424 C C . THR A 1 77 ? 12.554 32.220 -12.331 1.000 51.763 88 THR A C 1
ATOM 425 O O . THR A 1 77 ? 12.264 32.099 -11.137 1.000 50.895 88 THR A O 1
ATOM 429 N N . ARG A 1 78 ? 13.657 32.845 -12.745 1.000 52.582 89 ARG A N 1
ATOM 430 C CA . ARG A 1 78 ? 14.535 33.558 -11.826 1.000 56.098 89 ARG A CA 1
ATOM 431 C C . ARG A 1 78 ? 13.752 34.493 -10.892 1.000 63.068 89 ARG A C 1
ATOM 432 O O . ARG A 1 78 ? 14.052 34.555 -9.705 1.000 63.993 89 ARG A O 1
ATOM 440 N N . GLU A 1 79 ? 12.749 35.224 -11.411 1.000 70.633 90 GLU A N 1
ATOM 441 C CA . GLU A 1 79 ? 12.018 36.190 -10.595 1.000 72.246 90 GLU A CA 1
ATOM 442 C C . GLU A 1 79 ? 11.182 35.441 -9.552 1.000 70.309 90 GLU A C 1
ATOM 443 O O . GLU A 1 79 ? 11.084 35.884 -8.420 1.000 73.126 90 GLU A O 1
ATOM 449 N N . ASP A 1 80 ? 10.626 34.280 -9.921 1.000 71.186 91 ASP A N 1
ATOM 450 C CA . ASP A 1 80 ? 9.853 33.428 -9.024 1.000 68.334 91 ASP A CA 1
ATOM 451 C C . ASP A 1 80 ? 10.728 32.881 -7.898 1.000 66.849 91 ASP A C 1
ATOM 452 O O . ASP A 1 80 ? 10.309 32.896 -6.734 1.000 70.940 91 ASP A O 1
ATOM 457 N N . LEU A 1 81 ? 11.940 32.413 -8.250 1.000 59.314 92 LEU A N 1
ATOM 458 C CA . LEU A 1 81 ? 12.878 31.826 -7.302 1.000 59.217 92 LEU A CA 1
ATOM 459 C C . LEU A 1 81 ? 13.378 32.851 -6.281 1.000 65.950 92 LEU A C 1
ATOM 460 O O . LEU A 1 81 ? 13.723 32.485 -5.158 1.000 70.560 92 LEU A O 1
ATOM 465 N N . GLU A 1 82 ? 13.429 34.130 -6.672 1.000 68.493 93 GLU A N 1
ATOM 466 C CA . GLU A 1 82 ? 13.912 35.190 -5.802 1.000 67.901 93 GLU A CA 1
ATOM 467 C C . GLU A 1 82 ? 12.940 35.430 -4.646 1.000 68.338 93 GLU A C 1
ATOM 468 O O . GLU A 1 82 ? 13.339 36.023 -3.634 1.000 68.939 93 GLU A O 1
ATOM 474 N N . LYS A 1 83 ? 11.692 34.957 -4.793 1.000 65.237 94 LYS A N 1
ATOM 475 C CA . LYS A 1 83 ? 10.652 35.200 -3.800 1.000 71.342 94 LYS A CA 1
ATOM 476 C C . LYS A 1 83 ? 10.795 34.269 -2.589 1.000 71.444 94 LYS A C 1
ATOM 477 O O . LYS A 1 83 ? 10.329 34.614 -1.508 1.000 76.107 94 LYS A O 1
ATOM 483 N N . PHE A 1 84 ? 11.433 33.097 -2.764 1.000 72.058 95 PHE A N 1
ATOM 484 C CA . PHE A 1 84 ? 11.635 32.121 -1.692 1.000 66.714 95 PHE A CA 1
ATOM 485 C C . PHE A 1 84 ? 12.808 32.530 -0.800 1.000 66.114 95 PHE A C 1
ATOM 486 O O . PHE A 1 84 ? 13.904 32.756 -1.296 1.000 70.150 95 PHE A O 1
ATOM 494 N N . LYS A 1 85 ? 12.584 32.548 0.514 1.000 63.437 96 LYS A N 1
ATOM 495 C CA . LYS A 1 85 ? 13.567 33.050 1.464 1.000 62.887 96 LYS A CA 1
ATOM 496 C C . LYS A 1 85 ? 14.352 31.915 2.127 1.000 62.063 96 LYS A C 1
ATOM 497 O O . LYS A 1 85 ? 15.529 32.101 2.414 1.000 62.232 96 LYS A O 1
ATOM 503 N N . ALA A 1 86 ? 13.749 30.718 2.287 1.000 60.886 97 ALA A N 1
ATOM 504 C CA . ALA A 1 86 ? 14.380 29.633 3.028 1.000 57.439 97 ALA A CA 1
ATOM 505 C C . ALA A 1 86 ? 14.674 28.402 2.164 1.000 57.920 97 ALA A C 1
ATOM 506 O O . ALA A 1 86 ? 15.376 27.509 2.631 1.000 61.188 97 ALA A O 1
ATOM 508 N N . LEU A 1 87 ? 14.159 28.356 0.920 1.000 54.870 98 LEU A N 1
ATOM 509 C CA . LEU A 1 87 ? 14.180 27.162 0.078 1.000 49.656 98 LEU A CA 1
ATOM 510 C C . LEU A 1 87 ? 15.617 26.725 -0.194 1.000 47.424 98 LEU A C 1
ATOM 511 O O . LEU A 1 87 ? 16.455 27.554 -0.476 1.000 50.229 98 LEU A O 1
ATOM 516 N N . ARG A 1 88 ? 15.898 25.425 -0.130 1.000 46.987 99 ARG A N 1
ATOM 517 C CA . ARG A 1 88 ? 17.234 24.892 -0.363 1.000 49.052 99 ARG A CA 1
ATOM 518 C C . ARG A 1 88 ? 17.233 23.793 -1.437 1.000 49.970 99 ARG A C 1
ATOM 519 O O . ARG A 1 88 ? 18.285 23.502 -1.977 1.000 56.106 99 ARG A O 1
ATOM 527 N N . VAL A 1 89 ? 16.084 23.160 -1.714 1.000 45.567 100 VAL A N 1
ATOM 528 C CA . VAL A 1 89 ? 16.012 22.083 -2.682 1.000 43.924 100 VAL A CA 1
ATOM 529 C C . VAL A 1 89 ? 14.637 22.077 -3.366 1.000 42.022 100 VAL A C 1
ATOM 530 O O . VAL A 1 89 ? 13.592 22.267 -2.738 1.000 39.946 100 VAL A O 1
ATOM 534 N N . ILE A 1 90 ? 14.658 21.819 -4.672 1.000 40.293 101 ILE A N 1
ATOM 535 C CA . ILE A 1 90 ? 13.466 21.573 -5.470 1.000 42.436 101 ILE A CA 1
ATOM 536 C C . ILE A 1 90 ? 13.607 20.183 -6.093 1.000 39.642 101 ILE A C 1
ATOM 537 O O . ILE A 1 90 ? 14.587 19.904 -6.819 1.000 37.036 101 ILE A O 1
ATOM 542 N N . VAL A 1 91 ? 12.604 19.323 -5.843 1.000 40.030 102 VAL A N 1
ATOM 543 C CA . VAL A 1 91 ? 12.589 18.020 -6.521 1.000 42.364 102 VAL A CA 1
ATOM 544 C C . VAL A 1 91 ? 11.454 17.992 -7.548 1.000 43.040 102 VAL A C 1
ATOM 545 O O . VAL A 1 91 ? 10.285 18.137 -7.164 1.000 40.750 102 VAL A O 1
ATOM 549 N N . ARG A 1 92 ? 11.810 17.813 -8.833 1.000 42.670 103 ARG A N 1
ATOM 550 C CA . ARG A 1 92 ? 10.833 17.578 -9.894 1.000 43.282 103 ARG A CA 1
ATOM 551 C C . ARG A 1 92 ? 10.406 16.122 -9.854 1.000 42.790 103 ARG A C 1
ATOM 552 O O . ARG A 1 92 ? 11.226 15.231 -10.046 1.000 49.371 103 ARG A O 1
ATOM 560 N N . ILE A 1 93 ? 9.117 15.871 -9.595 1.000 44.607 104 ILE A N 1
ATOM 561 C CA . ILE A 1 93 ? 8.582 14.511 -9.593 1.000 39.088 104 ILE A CA 1
ATOM 562 C C . ILE A 1 93 ? 8.327 14.129 -11.044 1.000 38.856 104 ILE A C 1
ATOM 563 O O . ILE A 1 93 ? 7.225 14.306 -11.541 1.000 42.527 104 ILE A O 1
ATOM 568 N N . GLY A 1 94 ? 9.378 13.681 -11.731 1.000 40.137 105 GLY A N 1
ATOM 569 C CA . GLY A 1 94 ? 9.354 13.449 -13.164 1.000 38.068 105 GLY A CA 1
ATOM 570 C C . GLY A 1 94 ? 10.748 13.697 -13.734 1.000 44.485 105 GLY A C 1
ATOM 571 O O . GLY A 1 94 ? 11.668 14.027 -12.974 1.000 44.213 105 GLY A O 1
ATOM 572 N N . SER A 1 95 ? 10.906 13.530 -15.061 1.000 43.513 106 SER A N 1
ATOM 573 C CA . SER A 1 95 ? 12.242 13.595 -15.645 1.000 42.172 106 SER A CA 1
ATOM 574 C C . SER A 1 95 ? 12.558 14.960 -16.229 1.000 41.415 106 SER A C 1
ATOM 575 O O . SER A 1 95 ? 13.698 15.392 -16.173 1.000 52.175 106 SER A O 1
ATOM 578 N N . GLY A 1 96 ? 11.548 15.674 -16.733 1.000 43.582 107 GLY A N 1
ATOM 579 C CA . GLY A 1 96 ? 11.832 16.899 -17.453 1.000 36.992 107 GLY A CA 1
ATOM 580 C C . GLY A 1 96 ? 11.834 18.068 -16.508 1.000 37.181 107 GLY A C 1
ATOM 581 O O . GLY A 1 96 ? 10.971 18.095 -15.644 1.000 43.788 107 GLY A O 1
ATOM 582 N N . TYR A 1 97 ? 12.751 19.024 -16.707 1.000 38.683 108 TYR A N 1
ATOM 583 C CA . TYR A 1 97 ? 12.899 20.115 -15.754 1.000 41.112 108 TYR A CA 1
ATOM 584 C C . TYR A 1 97 ? 13.087 21.425 -16.507 1.000 42.643 108 TYR A C 1
ATOM 585 O O . TYR A 1 97 ? 13.675 22.363 -15.982 1.000 45.478 108 TYR A O 1
ATOM 594 N N . ASP A 1 98 ? 12.575 21.467 -17.738 1.000 43.197 109 ASP A N 1
ATOM 595 C CA . ASP A 1 98 ? 12.600 22.680 -18.550 1.000 45.854 109 ASP A CA 1
ATOM 596 C C . ASP A 1 98 ? 11.782 23.786 -17.873 1.000 48.139 109 ASP A C 1
ATOM 597 O O . ASP A 1 98 ? 12.023 24.978 -18.103 1.000 50.971 109 ASP A O 1
ATOM 602 N N . ASN A 1 99 ? 10.834 23.389 -17.003 1.000 48.832 110 ASN A N 1
ATOM 603 C CA . ASN A 1 99 ? 9.941 24.335 -16.338 1.000 48.389 110 ASN A CA 1
ATOM 604 C C . ASN A 1 99 ? 10.602 25.049 -15.147 1.000 48.002 110 ASN A C 1
ATOM 605 O O . ASN A 1 99 ? 9.959 25.869 -14.498 1.000 44.118 110 ASN A O 1
ATOM 610 N N . VAL A 1 100 ? 11.896 24.769 -14.872 1.000 49.127 111 VAL A N 1
ATOM 611 C CA . VAL A 1 100 ? 12.645 25.457 -13.813 1.000 50.239 111 VAL A CA 1
ATOM 612 C C . VAL A 1 100 ? 13.922 26.073 -14.402 1.000 46.436 111 VAL A C 1
ATOM 613 O O . VAL A 1 100 ? 14.664 25.406 -15.132 1.000 46.318 111 VAL A O 1
ATOM 617 N N . ASP A 1 101 ? 14.206 27.325 -14.052 1.000 43.065 112 ASP A N 1
ATOM 618 C CA . ASP A 1 101 ? 15.446 27.974 -14.454 1.000 47.080 112 ASP A CA 1
ATOM 619 C C . ASP A 1 101 ? 16.573 27.474 -13.532 1.000 51.180 112 ASP A C 1
ATOM 620 O O . ASP A 1 101 ? 16.874 28.091 -12.499 1.000 55.248 112 ASP A O 1
ATOM 625 N N . ILE A 1 102 ? 17.226 26.377 -13.937 1.000 48.309 113 ILE A N 1
ATOM 626 C CA . ILE A 1 102 ? 18.099 25.643 -13.035 1.000 47.073 113 ILE A CA 1
ATOM 627 C C . ILE A 1 102 ? 19.381 26.417 -12.741 1.000 48.128 113 ILE A C 1
ATOM 628 O O . ILE A 1 102 ? 20.016 26.155 -11.719 1.000 47.745 113 ILE A O 1
ATOM 633 N N . LYS A 1 103 ? 19.722 27.365 -13.620 1.000 51.483 114 LYS A N 1
ATOM 634 C CA . LYS A 1 103 ? 20.882 28.228 -13.467 1.000 49.784 114 LYS A CA 1
ATOM 635 C C . LYS A 1 103 ? 20.593 29.284 -12.419 1.000 52.075 114 LYS A C 1
ATOM 636 O O . LYS A 1 103 ? 21.433 29.536 -11.546 1.000 60.545 114 LYS A O 1
ATOM 642 N N . ALA A 1 104 ? 19.397 29.882 -12.501 1.000 52.849 115 ALA A N 1
ATOM 643 C CA . ALA A 1 104 ? 18.971 30.876 -11.528 1.000 52.778 115 ALA A CA 1
ATOM 644 C C . ALA A 1 104 ? 18.953 30.233 -10.138 1.000 53.855 115 ALA A C 1
ATOM 645 O O . ALA A 1 104 ? 19.520 30.771 -9.179 1.000 59.379 115 ALA A O 1
ATOM 647 N N . ALA A 1 105 ? 18.348 29.040 -10.074 1.000 47.821 116 ALA A N 1
ATOM 648 C CA . ALA A 1 105 ? 18.212 28.312 -8.828 1.000 45.971 116 ALA A CA 1
ATOM 649 C C . ALA A 1 105 ? 19.590 28.096 -8.204 1.000 45.491 116 ALA A C 1
ATOM 650 O O . ALA A 1 105 ? 19.751 28.294 -7.000 1.000 45.928 116 ALA A O 1
ATOM 652 N N . GLY A 1 106 ? 20.572 27.683 -9.030 1.000 44.211 117 GLY A N 1
ATOM 653 C CA . GLY A 1 106 ? 21.898 27.358 -8.535 1.000 46.950 117 GLY A CA 1
ATOM 654 C C . GLY A 1 106 ? 22.570 28.567 -7.901 1.000 55.474 117 GLY A C 1
ATOM 655 O O . GLY A 1 106 ? 23.076 28.497 -6.779 1.000 51.803 117 GLY A O 1
ATOM 656 N N . GLU A 1 107 ? 22.507 29.686 -8.642 1.000 64.116 118 GLU A N 1
ATOM 657 C CA . GLU A 1 107 ? 23.102 30.954 -8.257 1.000 61.044 118 GLU A CA 1
ATOM 658 C C . GLU A 1 107 ? 22.458 31.469 -6.980 1.000 62.912 118 GLU A C 1
ATOM 659 O O . GLU A 1 107 ? 23.094 32.237 -6.245 1.000 70.356 118 GLU A O 1
ATOM 665 N N . LEU A 1 108 ? 21.215 31.025 -6.725 1.000 57.007 119 LEU A N 1
ATOM 666 C CA . LEU A 1 108 ? 20.459 31.480 -5.571 1.000 57.144 119 LEU A CA 1
ATOM 667 C C . LEU A 1 108 ? 20.618 30.534 -4.378 1.000 56.103 119 LEU A C 1
ATOM 668 O O . LEU A 1 108 ? 20.046 30.794 -3.324 1.000 60.052 119 LEU A O 1
ATOM 673 N N . GLY A 1 109 ? 21.365 29.437 -4.537 1.000 51.740 120 GLY A N 1
ATOM 674 C CA . GLY A 1 109 ? 21.619 28.532 -3.421 1.000 52.752 120 GLY A CA 1
ATOM 675 C C . GLY A 1 109 ? 20.620 27.375 -3.314 1.000 54.898 120 GLY A C 1
ATOM 676 O O . GLY A 1 109 ? 20.553 26.730 -2.265 1.000 57.211 120 GLY A O 1
ATOM 677 N N . ILE A 1 110 ? 19.884 27.107 -4.414 1.000 47.671 121 ILE A N 1
ATOM 678 C CA . ILE A 1 110 ? 18.827 26.116 -4.458 1.000 43.640 121 ILE A CA 1
ATOM 679 C C . ILE A 1 110 ? 19.279 24.970 -5.356 1.000 44.250 121 ILE A C 1
ATOM 680 O O . ILE A 1 110 ? 19.559 25.192 -6.547 1.000 51.623 121 ILE A O 1
ATOM 685 N N . ALA A 1 111 ? 19.323 23.743 -4.808 1.000 39.054 122 ALA A N 1
ATOM 686 C CA . ALA A 1 111 ? 19.604 22.561 -5.623 1.000 38.863 122 ALA A CA 1
ATOM 687 C C . ALA A 1 111 ? 18.315 22.109 -6.297 1.000 38.854 122 ALA A C 1
ATOM 688 O O . ALA A 1 111 ? 17.259 22.165 -5.652 1.000 41.347 122 ALA A O 1
ATOM 690 N N . VAL A 1 112 ? 18.406 21.644 -7.559 1.000 34.895 123 VAL A N 1
ATOM 691 C CA . VAL A 1 112 ? 17.260 21.096 -8.270 1.000 34.445 123 VAL A CA 1
ATOM 692 C C . VAL A 1 112 ? 17.511 19.618 -8.635 1.000 39.229 123 VAL A C 1
ATOM 693 O O . VAL A 1 112 ? 18.598 19.274 -9.143 1.000 35.797 123 VAL A O 1
ATOM 697 N N . CYS A 1 113 ? 16.510 18.734 -8.392 1.000 39.521 124 CYS A N 1
ATOM 698 C CA . CYS A 1 113 ? 16.679 17.308 -8.648 1.000 38.310 124 CYS A CA 1
ATOM 699 C C . CYS A 1 113 ? 15.516 16.825 -9.497 1.000 43.980 124 CYS A C 1
ATOM 700 O O . CYS A 1 113 ? 14.422 17.398 -9.422 1.000 47.253 124 CYS A O 1
ATOM 703 N N . ASN A 1 114 ? 15.752 15.739 -10.262 1.000 41.547 125 ASN A N 1
ATOM 704 C CA . ASN A 1 114 ? 14.663 15.096 -10.978 1.000 38.975 125 ASN A CA 1
ATOM 705 C C . ASN A 1 114 ? 14.605 13.615 -10.628 1.000 35.224 125 ASN A C 1
ATOM 706 O O . ASN A 1 114 ? 15.428 13.128 -9.909 1.000 39.412 125 ASN A O 1
ATOM 711 N N . ILE A 1 115 ? 13.576 12.923 -11.097 1.000 42.105 126 ILE A N 1
ATOM 712 C CA . ILE A 1 115 ? 13.466 11.474 -11.014 1.000 39.722 126 ILE A CA 1
ATOM 713 C C . ILE A 1 115 ? 13.645 10.994 -12.446 1.000 43.352 126 ILE A C 1
ATOM 714 O O . ILE A 1 115 ? 12.703 11.012 -13.237 1.000 48.694 126 ILE A O 1
ATOM 719 N N . PRO A 1 116 ? 14.881 10.645 -12.861 1.000 43.134 127 PRO A N 1
ATOM 720 C CA . PRO A 1 116 ? 15.150 10.440 -14.285 1.000 38.231 127 PRO A CA 1
ATOM 721 C C . PRO A 1 116 ? 14.687 9.111 -14.861 1.000 38.302 127 PRO A C 1
ATOM 722 O O . PRO A 1 116 ? 14.618 9.005 -16.059 1.000 41.428 127 PRO A O 1
ATOM 726 N N . SER A 1 117 ? 14.411 8.097 -14.038 1.000 34.935 128 SER A N 1
ATOM 727 C CA . SER A 1 117 ? 14.279 6.777 -14.634 1.000 38.016 128 SER A CA 1
ATOM 728 C C . SER A 1 117 ? 13.116 5.933 -14.078 1.000 37.627 128 SER A C 1
ATOM 729 O O . SER A 1 117 ? 13.078 4.731 -14.272 1.000 41.549 128 SER A O 1
ATOM 732 N N . ALA A 1 118 ? 12.107 6.558 -13.479 1.000 33.506 129 ALA A N 1
ATOM 733 C CA . ALA A 1 118 ? 10.980 5.840 -12.919 1.000 33.487 129 ALA A CA 1
ATOM 734 C C . ALA A 1 118 ? 9.956 5.447 -13.986 1.000 38.666 129 ALA A C 1
ATOM 735 O O . ALA A 1 118 ? 9.098 4.581 -13.745 1.000 43.232 129 ALA A O 1
ATOM 737 N N . ALA A 1 119 ? 10.009 6.079 -15.163 1.000 34.711 130 ALA A N 1
ATOM 738 C CA . ALA A 1 119 ? 8.962 5.842 -16.146 1.000 37.920 130 ALA A CA 1
ATOM 739 C C . ALA A 1 119 ? 9.527 5.603 -17.563 1.000 38.919 130 ALA A C 1
ATOM 740 O O . ALA A 1 119 ? 8.812 5.832 -18.532 1.000 39.796 130 ALA A O 1
ATOM 742 N N . VAL A 1 120 ? 10.780 5.118 -17.690 1.000 37.717 131 VAL A N 1
ATOM 743 C CA . VAL A 1 120 ? 11.461 4.976 -18.970 1.000 38.951 131 VAL A CA 1
ATOM 744 C C . VAL A 1 120 ? 10.703 3.991 -19.862 1.000 42.557 131 VAL A C 1
ATOM 745 O O . VAL A 1 120 ? 10.398 4.311 -21.010 1.000 45.828 131 VAL A O 1
ATOM 749 N N . GLU A 1 121 ? 10.363 2.821 -19.321 1.000 40.234 132 GLU A N 1
ATOM 750 C CA . GLU A 1 121 ? 9.622 1.794 -20.039 1.000 40.408 132 GLU A CA 1
ATOM 751 C C . GLU A 1 121 ? 8.177 2.191 -20.299 1.000 39.569 132 GLU A C 1
ATOM 752 O O . GLU A 1 121 ? 7.701 1.910 -21.400 1.000 38.088 132 GLU A O 1
ATOM 758 N N . GLU A 1 122 ? 7.510 2.863 -19.341 1.000 35.243 133 GLU A N 1
ATOM 759 C CA . GLU A 1 122 ? 6.165 3.379 -19.561 1.000 35.794 133 GLU A CA 1
ATOM 760 C C . GLU A 1 122 ? 6.120 4.291 -20.790 1.000 37.245 133 GLU A C 1
ATOM 761 O O . GLU A 1 122 ? 5.288 4.107 -21.666 1.000 39.714 133 GLU A O 1
ATOM 767 N N . THR A 1 123 ? 6.987 5.298 -20.827 1.000 38.393 134 THR A N 1
ATOM 768 C CA . THR A 1 123 ? 7.073 6.260 -21.912 1.000 39.851 134 THR A CA 1
ATOM 769 C C . THR A 1 123 ? 7.370 5.535 -23.240 1.000 43.730 134 THR A C 1
ATOM 770 O O . THR A 1 123 ? 6.730 5.796 -24.264 1.000 35.863 134 THR A O 1
ATOM 774 N N . ALA A 1 124 ? 8.352 4.618 -23.231 1.000 38.123 135 ALA A N 1
ATOM 775 C CA . ALA A 1 124 ? 8.739 3.927 -24.437 1.000 34.052 135 ALA A CA 1
ATOM 776 C C . ALA A 1 124 ? 7.595 3.026 -24.919 1.000 35.422 135 ALA A C 1
ATOM 777 O O . ALA A 1 124 ? 7.359 2.980 -26.118 1.000 34.947 135 ALA A O 1
ATOM 779 N N . ASP A 1 125 ? 6.867 2.351 -24.013 1.000 32.035 136 ASP A N 1
ATOM 780 C CA . ASP A 1 125 ? 5.715 1.536 -24.418 1.000 34.775 136 ASP A CA 1
ATOM 781 C C . ASP A 1 125 ? 4.587 2.399 -24.984 1.000 36.718 136 ASP A C 1
ATOM 782 O O . ASP A 1 125 ? 3.967 1.996 -25.952 1.000 38.508 136 ASP A O 1
ATOM 787 N N . SER A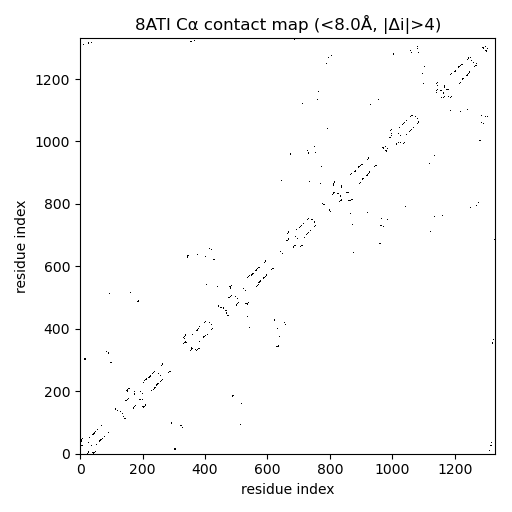 1 126 ? 4.337 3.579 -24.390 1.000 36.244 137 SER A N 1
ATOM 788 C CA . SER A 1 126 ? 3.326 4.526 -24.835 1.000 33.318 137 SER A CA 1
ATOM 789 C C . SER A 1 126 ? 3.665 5.061 -26.211 1.000 33.415 137 SER A C 1
ATOM 790 O O . SER A 1 126 ? 2.796 5.280 -27.044 1.000 40.058 137 SER A O 1
ATOM 793 N N . THR A 1 127 ? 4.958 5.249 -26.462 1.000 37.474 138 THR A N 1
ATOM 794 C CA . THR A 1 127 ? 5.432 5.766 -27.739 1.000 34.334 138 THR A CA 1
ATOM 795 C C . THR A 1 127 ? 5.231 4.699 -28.820 1.000 34.921 138 THR A C 1
ATOM 796 O O . THR A 1 127 ? 4.671 5.001 -29.872 1.000 39.577 138 THR A O 1
ATOM 800 N N . ILE A 1 128 ? 5.694 3.468 -28.580 1.000 34.937 139 ILE A N 1
ATOM 801 C CA . ILE A 1 128 ? 5.517 2.378 -29.530 1.000 36.926 139 ILE A CA 1
ATOM 802 C C . ILE A 1 128 ? 4.021 2.203 -29.778 1.000 39.177 139 ILE A C 1
ATOM 803 O O . ILE A 1 128 ? 3.615 1.841 -30.871 1.000 40.853 139 ILE A O 1
ATOM 808 N N . CYS A 1 129 ? 3.202 2.488 -28.770 1.000 35.205 140 CYS A N 1
ATOM 809 C CA . CYS A 1 129 ? 1.768 2.378 -28.941 1.000 37.727 140 CYS A CA 1
ATOM 810 C C . CYS A 1 129 ? 1.242 3.460 -29.892 1.000 38.311 140 CYS A C 1
ATOM 811 O O . CYS A 1 129 ? 0.349 3.173 -30.705 1.000 39.782 140 CYS A O 1
ATOM 814 N N . HIS A 1 130 ? 1.802 4.687 -29.813 1.000 34.457 141 HIS A N 1
ATOM 815 C CA . HIS A 1 130 ? 1.397 5.766 -30.703 1.000 36.687 141 HIS A CA 1
ATOM 816 C C . HIS A 1 130 ? 1.729 5.458 -32.156 1.000 32.909 141 HIS A C 1
ATOM 817 O O . HIS A 1 130 ? 0.877 5.660 -33.028 1.000 35.234 141 HIS A O 1
ATOM 824 N N . ILE A 1 131 ? 2.974 5.005 -32.397 1.000 29.928 142 ILE A N 1
ATOM 825 C CA . ILE A 1 131 ? 3.486 4.618 -33.695 1.000 29.650 142 ILE A CA 1
ATOM 826 C C . ILE A 1 131 ? 2.600 3.525 -34.314 1.000 37.406 142 ILE A C 1
ATOM 827 O O . ILE A 1 131 ? 2.173 3.664 -35.469 1.000 48.104 142 ILE A O 1
ATOM 832 N N . LEU A 1 132 ? 2.330 2.438 -33.567 1.000 38.149 143 LEU A N 1
ATOM 833 C CA . LEU A 1 132 ? 1.424 1.377 -33.977 1.000 37.553 143 LEU A CA 1
ATOM 834 C C . LEU A 1 132 ? 0.014 1.908 -34.216 1.000 38.000 143 LEU A C 1
ATOM 835 O O . LEU A 1 132 ? -0.660 1.474 -35.155 1.000 43.090 143 LEU A O 1
ATOM 840 N N . ASN A 1 133 ? -0.436 2.857 -33.403 1.000 37.143 144 ASN A N 1
ATOM 841 C CA . ASN A 1 133 ? -1.750 3.453 -33.682 1.000 41.419 144 ASN A CA 1
ATOM 842 C C . ASN A 1 133 ? -1.772 4.190 -35.025 1.000 37.043 144 ASN A C 1
ATOM 843 O O . ASN A 1 133 ? -2.822 4.254 -35.651 1.000 39.604 144 ASN A O 1
ATOM 848 N N . LEU A 1 134 ? -0.631 4.758 -35.453 1.000 33.320 145 LEU A N 1
ATOM 849 C CA . LEU A 1 134 ? -0.577 5.462 -36.731 1.000 35.791 145 LEU A CA 1
ATOM 850 C C . LEU A 1 134 ? -0.557 4.487 -37.919 1.000 36.231 145 LEU A C 1
ATOM 851 O O . LEU A 1 134 ? -1.346 4.619 -38.833 1.000 40.894 145 LEU A O 1
ATOM 856 N N . TYR A 1 135 ? 0.343 3.504 -37.905 1.000 38.259 146 TYR A N 1
ATOM 857 C CA . TYR A 1 135 ? 0.481 2.501 -38.962 1.000 37.100 146 TYR A CA 1
ATOM 858 C C . TYR A 1 135 ? -0.739 1.576 -39.077 1.000 35.473 146 TYR A C 1
ATOM 859 O O . TYR A 1 135 ? -1.075 1.181 -40.177 1.000 41.546 146 TYR A O 1
ATOM 868 N N . ARG A 1 136 ? -1.385 1.181 -37.971 1.000 34.243 147 ARG A N 1
ATOM 869 C CA . ARG A 1 136 ? -2.445 0.171 -38.023 1.000 35.630 147 ARG A CA 1
ATOM 870 C C . ARG A 1 136 ? -3.833 0.804 -37.806 1.000 37.651 147 ARG A C 1
ATOM 871 O O . ARG A 1 136 ? -4.850 0.193 -38.111 1.000 41.146 147 ARG A O 1
ATOM 879 N N . ARG A 1 137 ? -3.890 2.015 -37.246 1.000 38.839 148 ARG A N 1
ATOM 880 C CA . ARG A 1 137 ? -5.095 2.825 -37.142 1.000 40.002 148 ARG A CA 1
ATOM 881 C C . ARG A 1 137 ? -6.121 2.284 -36.130 1.000 41.430 148 ARG A C 1
ATOM 882 O O . ARG A 1 137 ? -7.327 2.565 -36.255 1.000 41.058 148 ARG A O 1
ATOM 890 N N . ASN A 1 138 ? -5.657 1.534 -35.127 1.000 39.648 149 ASN A N 1
ATOM 891 C CA . ASN A 1 138 ? -6.564 0.914 -34.156 1.000 43.144 149 ASN A CA 1
ATOM 892 C C . ASN A 1 138 ? -7.444 1.955 -33.438 1.000 44.914 149 ASN A C 1
ATOM 893 O O . ASN A 1 138 ? -8.620 1.708 -33.186 1.000 46.319 149 ASN A O 1
ATOM 898 N N . THR A 1 139 ? -6.883 3.131 -33.104 1.000 42.454 150 THR A N 1
ATOM 899 C CA . THR A 1 139 ? -7.640 4.154 -32.399 1.000 42.453 150 THR A CA 1
ATOM 900 C C . THR A 1 139 ? -8.758 4.736 -33.261 1.000 40.333 150 THR A C 1
ATOM 901 O O . THR A 1 139 ? -9.896 4.833 -32.806 1.000 39.314 150 THR A O 1
ATOM 905 N N . TRP A 1 140 ? -8.425 5.113 -34.507 1.000 38.346 151 TRP A N 1
ATOM 906 C CA . TRP A 1 140 ? -9.377 5.661 -35.464 1.000 37.377 151 TRP A CA 1
ATOM 907 C C . TRP A 1 140 ? -10.481 4.662 -35.812 1.000 39.274 151 TRP A C 1
ATOM 908 O O . TRP A 1 140 ? -11.659 5.030 -35.966 1.000 43.038 151 TRP A O 1
ATOM 919 N N . LEU A 1 141 ? -10.092 3.393 -35.971 1.000 39.078 152 LEU A N 1
ATOM 920 C CA . LEU A 1 141 ? -11.042 2.324 -36.241 1.000 40.318 152 LEU A CA 1
ATOM 921 C C . LEU A 1 141 ? -11.954 2.159 -35.024 1.000 42.305 152 LEU A C 1
ATOM 922 O O . LEU A 1 141 ? -13.151 1.965 -35.186 1.000 39.847 152 LEU A O 1
ATOM 927 N N . TYR A 1 142 ? -11.401 2.290 -33.803 1.000 40.066 153 TYR A N 1
ATOM 928 C CA . TYR A 1 142 ? -12.247 2.262 -32.618 1.000 43.358 153 TYR A CA 1
ATOM 929 C C . TYR A 1 142 ? -13.290 3.390 -32.676 1.000 48.114 153 TYR A C 1
ATOM 930 O O . TYR A 1 142 ? -14.497 3.137 -32.494 1.000 46.170 153 TYR A O 1
ATOM 939 N N . GLN A 1 143 ? -12.798 4.617 -32.946 1.000 46.106 154 GLN A N 1
ATOM 940 C CA . GLN A 1 143 ? -13.628 5.799 -33.067 1.000 49.576 154 GLN A CA 1
ATOM 941 C C . GLN A 1 143 ? -14.662 5.632 -34.188 1.000 50.597 154 GLN A C 1
ATOM 942 O O . GLN A 1 143 ? -15.829 6.043 -34.052 1.000 50.853 154 GLN A O 1
ATOM 948 N N . ALA A 1 144 ? -14.247 5.010 -35.303 1.000 46.889 155 ALA A N 1
ATOM 949 C CA . ALA A 1 144 ? -15.211 4.764 -36.358 1.000 49.317 155 ALA A CA 1
ATOM 950 C C . ALA A 1 144 ? -16.394 3.942 -35.824 1.000 55.004 155 ALA A C 1
ATOM 951 O O . ALA A 1 144 ? -17.558 4.275 -36.064 1.000 61.181 155 ALA A O 1
ATOM 953 N N . LEU A 1 145 ? -16.103 2.864 -35.078 1.000 54.424 156 LEU A N 1
ATOM 954 C CA . LEU A 1 145 ? -17.143 1.981 -34.571 1.000 55.442 156 LEU A CA 1
ATOM 955 C C . LEU A 1 145 ? -18.021 2.688 -33.548 1.000 57.569 156 LEU A C 1
ATOM 956 O O . LEU A 1 145 ? -19.224 2.455 -33.547 1.000 58.197 156 LEU A O 1
ATOM 961 N N . ARG A 1 146 ? -17.422 3.571 -32.730 1.000 54.865 157 ARG A N 1
ATOM 962 C CA . ARG A 1 146 ? -18.147 4.335 -31.727 1.000 55.830 157 ARG A CA 1
ATOM 963 C C . ARG A 1 146 ? -19.031 5.396 -32.397 1.000 61.067 157 ARG A C 1
ATOM 964 O O . ARG A 1 146 ? -19.975 5.868 -31.769 1.000 61.637 157 ARG A O 1
ATOM 972 N N . GLU A 1 147 ? -18.744 5.756 -33.654 1.000 61.897 158 GLU A N 1
ATOM 973 C CA . GLU A 1 147 ? -19.618 6.672 -34.370 1.000 63.421 158 GLU A CA 1
ATOM 974 C C . GLU A 1 147 ? -20.662 5.960 -35.222 1.000 61.987 158 GLU A C 1
ATOM 975 O O . GLU A 1 147 ? -21.399 6.632 -35.942 1.000 69.642 158 GLU A O 1
ATOM 981 N N . GLY A 1 148 ? -20.746 4.624 -35.126 1.000 60.054 159 GLY A N 1
ATOM 982 C CA . GLY A 1 148 ? -21.833 3.870 -35.738 1.000 56.043 159 GLY A CA 1
ATOM 983 C C . GLY A 1 148 ? -21.565 3.431 -37.182 1.000 57.983 159 GLY A C 1
ATOM 984 O O . GLY A 1 148 ? -22.480 2.964 -37.865 1.000 56.306 159 GLY A O 1
ATOM 985 N N . THR A 1 149 ? -20.303 3.524 -37.641 1.000 58.410 160 THR A N 1
ATOM 986 C CA . THR A 1 149 ? -19.903 2.958 -38.927 1.000 60.321 160 THR A CA 1
ATOM 987 C C . THR A 1 149 ? -20.170 1.451 -38.972 1.000 62.148 160 THR A C 1
ATOM 988 O O . THR A 1 149 ? -19.846 0.722 -38.027 1.000 56.597 160 THR A O 1
ATOM 992 N N . ARG A 1 150 ? -20.792 1.002 -40.074 1.000 65.474 161 ARG A N 1
ATOM 993 C CA . ARG A 1 150 ? -21.074 -0.413 -40.259 1.000 66.892 161 ARG A CA 1
ATOM 994 C C . ARG A 1 150 ? -20.182 -0.945 -41.381 1.000 68.196 161 ARG A C 1
ATOM 995 O O . ARG A 1 150 ? -20.320 -0.550 -42.534 1.000 74.344 161 ARG A O 1
ATOM 1003 N N . VAL A 1 151 ? -19.242 -1.818 -40.994 1.000 63.248 162 VAL A N 1
ATOM 1004 C CA . VAL A 1 151 ? -18.214 -2.380 -41.849 1.000 56.651 162 VAL A CA 1
ATOM 1005 C C . VAL A 1 151 ? -18.555 -3.852 -42.137 1.000 58.663 162 VAL A C 1
ATOM 1006 O O . VAL A 1 151 ? -17.965 -4.743 -41.536 1.000 53.962 162 VAL A O 1
ATOM 1010 N N . GLN A 1 152 ? -19.513 -4.097 -43.052 1.000 60.005 163 GLN A N 1
ATOM 1011 C CA . GLN A 1 152 ? -19.986 -5.432 -43.393 1.000 64.604 163 GLN A CA 1
ATOM 1012 C C . GLN A 1 152 ? -18.974 -6.139 -44.294 1.000 63.445 163 GLN A C 1
ATOM 1013 O O . GLN A 1 152 ? -18.571 -7.263 -44.010 1.000 66.077 163 GLN A O 1
ATOM 1019 N N . SER A 1 153 ? -18.574 -5.466 -45.378 1.000 58.979 164 SER A N 1
ATOM 1020 C CA . SER A 1 153 ? -17.963 -6.121 -46.525 1.000 59.012 164 SER A CA 1
ATOM 1021 C C . SER A 1 153 ? -16.464 -5.828 -46.576 1.000 56.575 164 SER A C 1
ATOM 1022 O O . SER A 1 153 ? -15.959 -4.889 -45.935 1.000 55.157 164 SER A O 1
ATOM 1025 N N . VAL A 1 154 ? -15.753 -6.614 -47.395 1.000 54.952 165 VAL A N 1
ATOM 1026 C CA . VAL A 1 154 ? -14.308 -6.435 -47.497 1.000 51.681 165 VAL A CA 1
ATOM 1027 C C . VAL A 1 154 ? -13.939 -5.108 -48.148 1.000 54.329 165 VAL A C 1
ATOM 1028 O O . VAL A 1 154 ? -12.925 -4.519 -47.738 1.000 53.606 165 VAL A O 1
ATOM 1032 N N . GLU A 1 155 ? -14.763 -4.617 -49.101 1.000 56.179 166 GLU A N 1
ATOM 1033 C CA . GLU A 1 155 ? -14.577 -3.279 -49.659 1.000 53.610 166 GLU A CA 1
ATOM 1034 C C . GLU A 1 155 ? -14.701 -2.227 -48.557 1.000 54.266 166 GLU A C 1
ATOM 1035 O O . GLU A 1 155 ? -13.921 -1.273 -48.516 1.000 49.357 166 GLU A O 1
ATOM 1041 N N . GLN A 1 156 ? -15.651 -2.465 -47.632 1.000 56.009 167 GLN A N 1
ATOM 1042 C CA . GLN A 1 156 ? -15.886 -1.584 -46.495 1.000 52.875 167 GLN A CA 1
ATOM 1043 C C . GLN A 1 156 ? -14.734 -1.613 -45.501 1.000 50.946 167 GLN A C 1
ATOM 1044 O O . GLN A 1 156 ? -14.365 -0.573 -44.982 1.000 59.563 167 GLN A O 1
ATOM 1050 N N . ILE A 1 157 ? -14.141 -2.784 -45.251 1.000 52.134 168 ILE A N 1
ATOM 1051 C CA . ILE A 1 157 ? -12.965 -2.904 -44.384 1.000 47.600 168 ILE A CA 1
ATOM 1052 C C . ILE A 1 157 ? -11.794 -2.107 -44.954 1.000 48.340 168 ILE A C 1
ATOM 1053 O O . ILE A 1 157 ? -11.161 -1.333 -44.227 1.000 54.532 168 ILE A O 1
ATOM 1058 N N . ARG A 1 158 ? -11.489 -2.321 -46.245 1.000 46.776 169 ARG A N 1
ATOM 1059 C CA . ARG A 1 158 ? -10.359 -1.639 -46.860 1.000 44.098 169 ARG A CA 1
ATOM 1060 C C . ARG A 1 158 ? -10.610 -0.129 -46.866 1.000 48.999 169 ARG A C 1
ATOM 1061 O O . ARG A 1 158 ? -9.669 0.663 -46.765 1.000 45.880 169 ARG A O 1
ATOM 1069 N N . GLU A 1 159 ? -11.895 0.269 -46.992 1.000 54.072 170 GLU A N 1
ATOM 1070 C CA . GLU A 1 159 ? -12.264 1.674 -47.011 1.000 57.995 170 GLU A CA 1
ATOM 1071 C C . GLU A 1 159 ? -11.961 2.316 -45.649 1.000 56.245 170 GLU A C 1
ATOM 1072 O O . GLU A 1 159 ? -11.250 3.315 -45.580 1.000 56.309 170 GLU A O 1
ATOM 1078 N N . VAL A 1 160 ? -12.512 1.745 -44.575 1.000 51.008 171 VAL A N 1
ATOM 1079 C CA . VAL A 1 160 ? -12.406 2.354 -43.261 1.000 51.770 171 VAL A CA 1
ATOM 1080 C C . VAL A 1 160 ? -10.957 2.285 -42.751 1.000 53.219 171 VAL A C 1
ATOM 1081 O O . VAL A 1 160 ? -10.548 3.191 -42.035 1.000 54.847 171 VAL A O 1
ATOM 1085 N N . ALA A 1 161 ? -10.169 1.266 -43.168 1.000 49.294 172 ALA A N 1
ATOM 1086 C CA . ALA A 1 161 ? -8.796 1.084 -42.709 1.000 44.040 172 ALA A CA 1
ATOM 1087 C C . ALA A 1 161 ? -7.801 1.698 -43.693 1.000 45.259 172 ALA A C 1
ATOM 1088 O O . ALA A 1 161 ? -6.590 1.586 -43.528 1.000 47.515 172 ALA A O 1
ATOM 1090 N N . SER A 1 162 ? -8.310 2.372 -44.716 1.000 47.575 173 SER A N 1
ATOM 1091 C CA . SER A 1 162 ? -7.502 2.981 -45.749 1.000 47.120 173 SER A CA 1
ATOM 1092 C C . SER A 1 162 ? -6.381 3.781 -45.119 1.000 47.394 173 SER A C 1
ATOM 1093 O O . SER A 1 162 ? -6.625 4.671 -44.306 1.000 55.796 173 SER A O 1
ATOM 1096 N N . GLY A 1 163 ? -5.147 3.452 -45.505 1.000 46.771 174 GLY A N 1
ATOM 1097 C CA . GLY A 1 163 ? -3.979 4.180 -45.043 1.000 40.366 174 GLY A CA 1
ATOM 1098 C C . GLY A 1 163 ? -3.050 3.333 -44.205 1.000 41.955 174 GLY A C 1
ATOM 1099 O O . GLY A 1 163 ? -1.857 3.643 -44.098 1.000 46.610 174 GLY A O 1
ATOM 1100 N N . ALA A 1 164 ? -3.611 2.298 -43.578 1.000 42.538 175 ALA A N 1
ATOM 1101 C CA . ALA A 1 164 ? -2.829 1.386 -42.761 1.000 39.924 175 ALA A CA 1
ATOM 1102 C C . ALA A 1 164 ? -1.711 0.835 -43.635 1.000 40.333 175 ALA A C 1
ATOM 1103 O O . ALA A 1 164 ? -1.931 0.488 -44.805 1.000 40.764 175 ALA A O 1
ATOM 1105 N N . ALA A 1 165 ? -0.519 0.722 -43.053 1.000 40.622 176 ALA A N 1
ATOM 1106 C CA . ALA A 1 165 ? 0.677 0.514 -43.858 1.000 42.396 176 ALA A CA 1
ATOM 1107 C C . ALA A 1 165 ? 1.543 -0.590 -43.257 1.000 42.503 176 ALA A C 1
ATOM 1108 O O . ALA A 1 165 ? 1.495 -0.832 -42.055 1.000 48.857 176 ALA A O 1
ATOM 1110 N N . ARG A 1 166 ? 2.303 -1.285 -44.112 1.000 38.252 177 ARG A N 1
ATOM 1111 C CA . ARG A 1 166 ? 3.267 -2.282 -43.674 1.000 33.933 177 ARG A CA 1
ATOM 1112 C C . ARG A 1 166 ? 4.420 -1.579 -42.966 1.000 35.211 177 ARG A C 1
ATOM 1113 O O . ARG A 1 166 ? 4.980 -0.645 -43.494 1.000 52.001 177 ARG A O 1
ATOM 1121 N N . ILE A 1 167 ? 4.816 -2.065 -41.791 1.000 36.430 178 ILE A N 1
ATOM 1122 C CA . ILE A 1 167 ? 5.931 -1.558 -41.010 1.000 30.137 178 ILE A CA 1
ATOM 1123 C C . ILE A 1 167 ? 7.281 -2.112 -41.474 1.000 31.565 178 ILE A C 1
ATOM 1124 O O . ILE A 1 167 ? 8.244 -1.369 -41.556 1.000 32.409 178 ILE A O 1
ATOM 1129 N N . ARG A 1 168 ? 7.389 -3.393 -41.821 1.000 35.194 179 ARG A N 1
ATOM 1130 C CA . ARG A 1 168 ? 8.708 -3.933 -42.152 1.000 34.583 179 ARG A CA 1
ATOM 1131 C C . ARG A 1 168 ? 9.355 -3.108 -43.270 1.000 35.313 179 ARG A C 1
ATOM 1132 O O . ARG A 1 168 ? 8.804 -2.950 -44.353 1.000 37.839 179 ARG A O 1
ATOM 1140 N N . GLY A 1 169 ? 10.570 -2.608 -43.011 1.000 37.762 180 GLY A N 1
ATOM 1141 C CA . GLY A 1 169 ? 11.340 -1.879 -43.995 1.000 32.456 180 GLY A CA 1
ATOM 1142 C C . GLY A 1 169 ? 11.204 -0.370 -43.838 1.000 37.075 180 GLY A C 1
ATOM 1143 O O . GLY A 1 169 ? 11.827 0.340 -44.587 1.000 41.113 180 GLY A O 1
ATOM 1144 N N . GLU A 1 170 ? 10.363 0.141 -42.908 1.000 36.577 181 GLU A N 1
ATOM 1145 C CA . GLU A 1 170 ? 10.237 1.579 -42.728 1.000 33.921 181 GLU A CA 1
ATOM 1146 C C . GLU A 1 170 ? 11.404 2.087 -41.902 1.000 36.153 181 GLU A C 1
ATOM 1147 O O . GLU A 1 170 ? 11.923 1.307 -41.102 1.000 42.343 181 GLU A O 1
ATOM 1153 N N . THR A 1 171 ? 11.791 3.378 -42.069 1.000 35.095 182 THR A N 1
ATOM 1154 C CA . THR A 1 171 ? 12.781 3.986 -41.183 1.000 34.292 182 THR A CA 1
ATOM 1155 C C . THR A 1 171 ? 12.115 4.760 -40.046 1.000 34.767 182 THR A C 1
ATOM 1156 O O . THR A 1 171 ? 11.269 5.627 -40.301 1.000 39.718 182 THR A O 1
ATOM 1160 N N . LEU A 1 172 ? 12.473 4.413 -38.798 1.000 33.325 183 LEU A N 1
ATOM 1161 C CA . LEU A 1 172 ? 12.050 5.166 -37.627 1.000 33.138 183 LEU A CA 1
ATOM 1162 C C . LEU A 1 172 ? 13.189 6.092 -37.223 1.000 34.263 183 LEU A C 1
ATOM 1163 O O . LEU A 1 172 ? 14.292 5.610 -36.918 1.000 41.452 183 LEU A O 1
ATOM 1168 N N . GLY A 1 173 ? 12.922 7.406 -37.255 1.000 29.760 184 GLY A N 1
ATOM 1169 C CA . GLY A 1 173 ? 13.950 8.365 -36.902 1.000 32.853 184 GLY A CA 1
ATOM 1170 C C . GLY A 1 173 ? 13.705 8.982 -35.528 1.000 36.357 184 GLY A C 1
ATOM 1171 O O . GLY A 1 173 ? 12.612 9.533 -35.272 1.000 39.662 184 GLY A O 1
ATOM 1172 N N . LEU A 1 174 ? 14.705 8.833 -34.641 1.000 35.311 185 LEU A N 1
ATOM 1173 C CA . LEU A 1 174 ? 14.584 9.285 -33.252 1.000 34.314 185 LEU A CA 1
ATOM 1174 C C . LEU A 1 174 ? 15.450 10.530 -33.062 1.000 34.726 185 LEU A C 1
ATOM 1175 O O . LEU A 1 174 ? 16.650 10.516 -33.340 1.000 35.618 185 LEU A O 1
ATOM 1180 N N . ILE A 1 175 ? 14.818 11.607 -32.585 1.000 33.093 186 ILE A N 1
ATOM 1181 C CA . ILE A 1 175 ? 15.490 12.845 -32.231 1.000 34.546 186 ILE A CA 1
ATOM 1182 C C . ILE A 1 175 ? 15.655 12.841 -30.711 1.000 38.416 186 ILE A C 1
ATOM 1183 O O . ILE A 1 175 ? 14.682 12.995 -29.970 1.000 37.814 186 ILE A O 1
ATOM 1188 N N . GLY A 1 176 ? 16.906 12.621 -30.273 1.000 38.052 187 GLY A N 1
ATOM 1189 C CA . GLY A 1 176 ? 17.200 12.351 -28.885 1.000 32.588 187 GLY A CA 1
ATOM 1190 C C . GLY A 1 176 ? 17.378 10.848 -28.684 1.000 37.954 187 GLY A C 1
ATOM 1191 O O . GLY A 1 176 ? 16.505 10.050 -29.038 1.000 36.002 187 GLY A O 1
ATOM 1192 N N . PHE A 1 177 ? 18.533 10.470 -28.124 1.000 30.447 188 PHE A N 1
ATOM 1193 C CA . PHE A 1 177 ? 18.791 9.066 -27.960 1.000 30.288 188 PHE A CA 1
ATOM 1194 C C . PHE A 1 177 ? 19.363 8.867 -26.557 1.000 33.940 188 PHE A C 1
ATOM 1195 O O . PHE A 1 177 ? 20.466 8.310 -26.378 1.000 28.949 188 PHE A O 1
ATOM 1203 N N . GLY A 1 178 ? 18.588 9.340 -25.565 1.000 33.749 189 GLY A N 1
ATOM 1204 C CA . GLY A 1 178 ? 18.881 9.046 -24.167 1.000 29.936 189 GLY A CA 1
ATOM 1205 C C . GLY A 1 178 ? 18.022 7.878 -23.696 1.000 35.754 189 GLY A C 1
ATOM 1206 O O . GLY A 1 178 ? 17.800 6.912 -24.459 1.000 40.987 189 GLY A O 1
ATOM 1207 N N . ARG A 1 179 ? 17.490 7.995 -22.462 1.000 31.712 190 ARG A N 1
ATOM 1208 C CA . ARG A 1 179 ? 16.819 6.856 -21.851 1.000 29.929 190 ARG A CA 1
ATOM 1209 C C . ARG A 1 179 ? 15.588 6.402 -22.650 1.000 30.598 190 ARG A C 1
ATOM 1210 O O . ARG A 1 179 ? 15.476 5.221 -22.976 1.000 28.352 190 ARG A O 1
ATOM 1218 N N . THR A 1 180 ? 14.667 7.335 -22.964 1.000 30.621 191 THR A N 1
ATOM 1219 C CA . THR A 1 180 ? 13.431 6.975 -23.637 1.000 32.674 191 THR A CA 1
ATOM 1220 C C . THR A 1 180 ? 13.746 6.576 -25.077 1.000 32.820 191 THR A C 1
ATOM 1221 O O . THR A 1 180 ? 13.195 5.619 -25.598 1.000 36.093 191 THR A O 1
ATOM 1225 N N . GLY A 1 181 ? 14.650 7.306 -25.718 1.000 31.494 192 GLY A N 1
ATOM 1226 C CA . GLY A 1 181 ? 14.987 7.032 -27.097 1.000 30.142 192 GLY A CA 1
ATOM 1227 C C . GLY A 1 181 ? 15.585 5.643 -27.249 1.000 36.465 192 GLY A C 1
ATOM 1228 O O . GLY A 1 181 ? 15.245 4.925 -28.200 1.000 39.981 192 GLY A O 1
ATOM 1229 N N . GLN A 1 182 ? 16.480 5.258 -26.323 1.000 33.934 193 GLN A N 1
ATOM 1230 C CA . GLN A 1 182 ? 17.094 3.943 -26.411 1.000 33.068 193 GLN A CA 1
ATOM 1231 C C . GLN A 1 182 ? 16.045 2.858 -26.146 1.000 36.182 193 GLN A C 1
ATOM 1232 O O . GLN A 1 182 ? 16.075 1.798 -26.780 1.000 42.538 193 GLN A O 1
ATOM 1238 N N . ALA A 1 183 ? 15.127 3.096 -25.192 1.000 34.614 194 ALA A N 1
ATOM 1239 C CA . ALA A 1 183 ? 14.072 2.125 -24.910 1.000 32.032 194 ALA A CA 1
ATOM 1240 C C . ALA A 1 183 ? 13.204 1.893 -26.146 1.000 31.783 194 ALA A C 1
ATOM 1241 O O . ALA A 1 183 ? 12.859 0.747 -26.419 1.000 35.736 194 ALA A O 1
ATOM 1243 N N . VAL A 1 184 ? 12.855 2.976 -26.874 1.000 28.949 195 VAL A N 1
ATOM 1244 C CA . VAL A 1 184 ? 12.072 2.887 -28.091 1.000 29.418 195 VAL A CA 1
ATOM 1245 C C . VAL A 1 184 ? 12.797 2.053 -29.165 1.000 32.844 195 VAL A C 1
ATOM 1246 O O . VAL A 1 184 ? 12.201 1.142 -29.755 1.000 34.506 195 VAL A O 1
ATOM 1250 N N . ALA A 1 185 ? 14.099 2.267 -29.351 1.000 32.671 196 ALA A N 1
ATOM 1251 C CA . ALA A 1 185 ? 14.867 1.523 -30.345 1.000 33.966 196 ALA A CA 1
ATOM 1252 C C . ALA A 1 185 ? 14.817 0.001 -30.112 1.000 36.280 196 ALA A C 1
ATOM 1253 O O . ALA A 1 185 ? 14.567 -0.784 -31.033 1.000 47.003 196 ALA A O 1
ATOM 1255 N N . VAL A 1 186 ? 15.079 -0.423 -28.880 1.000 37.376 197 VAL A N 1
ATOM 1256 C CA . VAL A 1 186 ? 15.075 -1.814 -28.434 1.000 35.596 197 VAL A CA 1
ATOM 1257 C C . VAL A 1 186 ? 13.746 -2.478 -28.804 1.000 34.666 197 VAL A C 1
ATOM 1258 O O . VAL A 1 186 ? 13.714 -3.642 -29.125 1.000 36.572 197 VAL A O 1
ATOM 1262 N N . ARG A 1 187 ? 12.630 -1.745 -28.689 1.000 36.472 198 ARG A N 1
ATOM 1263 C CA . ARG A 1 187 ? 11.301 -2.271 -28.951 1.000 33.263 198 ARG A CA 1
ATOM 1264 C C . ARG A 1 187 ? 11.022 -2.268 -30.452 1.000 34.401 198 ARG A C 1
ATOM 1265 O O . ARG A 1 187 ? 10.298 -3.113 -30.954 1.000 45.079 198 ARG A O 1
ATOM 1273 N N . ALA A 1 188 ? 11.550 -1.282 -31.173 1.000 35.477 199 ALA A N 1
ATOM 1274 C CA . ALA A 1 188 ? 11.140 -1.046 -32.542 1.000 30.490 199 ALA A CA 1
ATOM 1275 C C . ALA A 1 188 ? 11.762 -2.086 -33.468 1.000 31.320 199 ALA A C 1
ATOM 1276 O O . ALA A 1 188 ? 11.106 -2.468 -34.421 1.000 45.179 199 ALA A O 1
ATOM 1278 N N . LYS A 1 189 ? 13.000 -2.548 -33.206 1.000 34.721 200 LYS A N 1
ATOM 1279 C CA . LYS A 1 189 ? 13.667 -3.510 -34.070 1.000 35.928 200 LYS A CA 1
ATOM 1280 C C . LYS A 1 189 ? 12.815 -4.746 -34.407 1.000 37.807 200 LYS A C 1
ATOM 1281 O O . LYS A 1 189 ? 12.843 -5.200 -35.548 1.000 39.934 200 LYS A O 1
ATOM 1287 N N . ALA A 1 190 ? 12.065 -5.313 -33.441 1.000 42.082 201 ALA A N 1
ATOM 1288 C CA . ALA A 1 190 ? 11.406 -6.597 -33.711 1.000 38.025 201 ALA A CA 1
ATOM 1289 C C . ALA A 1 190 ? 10.186 -6.417 -34.614 1.000 34.661 201 ALA A C 1
ATOM 1290 O O . ALA A 1 190 ? 9.650 -7.394 -35.118 1.000 33.568 201 ALA A O 1
ATOM 1292 N N . PHE A 1 191 ? 9.771 -5.172 -34.856 1.000 34.147 202 PHE A N 1
ATOM 1293 C CA . PHE A 1 191 ? 8.746 -4.908 -35.868 1.000 33.522 202 PHE A CA 1
ATOM 1294 C C . PHE A 1 191 ? 9.316 -4.769 -37.277 1.000 33.396 202 PHE A C 1
ATOM 1295 O O . PHE A 1 191 ? 8.535 -4.706 -38.204 1.000 35.708 202 PHE A O 1
ATOM 1303 N N . GLY A 1 192 ? 10.644 -4.682 -37.422 1.000 32.250 203 GLY A N 1
ATOM 1304 C CA . GLY A 1 192 ? 11.267 -4.589 -38.737 1.000 39.179 203 GLY A CA 1
ATOM 1305 C C . GLY A 1 192 ? 11.548 -3.140 -39.192 1.000 38.090 203 GLY A C 1
ATOM 1306 O O . GLY A 1 192 ? 11.926 -2.889 -40.332 1.000 36.196 203 GLY A O 1
ATOM 1307 N N . PHE A 1 193 ? 11.392 -2.182 -38.274 1.000 37.823 204 PHE A N 1
ATOM 1308 C CA . PHE A 1 193 ? 11.886 -0.811 -38.433 1.000 34.414 204 PHE A CA 1
ATOM 1309 C C . PHE A 1 193 ? 13.401 -0.795 -38.552 1.000 31.010 204 PHE A C 1
ATOM 1310 O O . PHE A 1 193 ? 14.041 -1.613 -37.904 1.000 34.076 204 PHE A O 1
ATOM 1318 N N . SER A 1 194 ? 13.939 0.051 -39.434 1.000 31.514 205 SER A N 1
ATOM 1319 C CA . SER A 1 194 ? 15.327 0.498 -39.394 1.000 34.226 205 SER A CA 1
ATOM 1320 C C . SER A 1 194 ? 15.392 1.720 -38.503 1.000 37.132 205 SER A C 1
ATOM 1321 O O . SER A 1 194 ? 14.674 2.700 -38.798 1.000 37.506 205 SER A O 1
ATOM 1324 N N . VAL A 1 195 ? 16.240 1.648 -37.455 1.000 32.503 206 VAL A N 1
ATOM 1325 C CA . VAL A 1 195 ? 16.267 2.732 -36.500 1.000 29.355 206 VAL A CA 1
ATOM 1326 C C . VAL A 1 195 ? 17.507 3.553 -36.786 1.000 31.621 206 VAL A C 1
ATOM 1327 O O . VAL A 1 195 ? 18.611 3.031 -36.981 1.000 33.591 206 VAL A O 1
ATOM 1331 N N . ILE A 1 196 ? 17.308 4.871 -36.746 1.000 35.962 207 ILE A N 1
ATOM 1332 C CA . ILE A 1 196 ? 18.301 5.900 -37.023 1.000 38.025 207 ILE A CA 1
ATOM 1333 C C . ILE A 1 196 ? 18.051 6.977 -35.976 1.000 37.184 207 ILE A C 1
ATOM 1334 O O . ILE A 1 196 ? 16.878 7.212 -35.625 1.000 37.789 207 ILE A O 1
ATOM 1339 N N . PHE A 1 197 ? 19.127 7.582 -35.436 1.000 34.564 208 PHE A N 1
ATOM 1340 C CA . PHE A 1 197 ? 18.938 8.647 -34.440 1.000 33.538 208 PHE A CA 1
ATOM 1341 C C . PHE A 1 197 ? 19.863 9.838 -34.715 1.000 34.426 208 PHE A C 1
ATOM 1342 O O . PHE A 1 197 ? 20.958 9.692 -35.313 1.000 40.223 208 PHE A O 1
ATOM 1350 N N . TYR A 1 198 ? 19.401 11.019 -34.268 1.000 32.503 209 TYR A N 1
ATOM 1351 C CA . TYR A 1 198 ? 20.192 12.242 -34.237 1.000 33.618 209 TYR A CA 1
ATOM 1352 C C . TYR A 1 198 ? 20.259 12.701 -32.781 1.000 36.337 209 TYR A C 1
ATOM 1353 O O . TYR A 1 198 ? 19.220 12.869 -32.135 1.000 41.062 209 TYR A O 1
ATOM 1362 N N . ASP A 1 199 ? 21.472 12.885 -32.255 1.000 35.613 210 ASP A N 1
ATOM 1363 C CA . ASP A 1 199 ? 21.632 13.372 -30.885 1.000 34.945 210 ASP A CA 1
ATOM 1364 C C . ASP A 1 199 ? 23.009 14.009 -30.818 1.000 38.355 210 ASP A C 1
ATOM 1365 O O . ASP A 1 199 ? 24.025 13.330 -30.701 1.000 36.445 210 ASP A O 1
ATOM 1370 N N . PRO A 1 200 ? 23.066 15.350 -30.961 1.000 43.556 211 PRO A N 1
ATOM 1371 C CA . PRO A 1 200 ? 24.344 16.038 -31.135 1.000 38.910 211 PRO A CA 1
ATOM 1372 C C . PRO A 1 200 ? 25.156 16.136 -29.846 1.000 38.450 211 PRO A C 1
ATOM 1373 O O . PRO A 1 200 ? 26.313 16.519 -29.910 1.000 37.106 211 PRO A O 1
ATOM 1377 N N . TYR A 1 201 ? 24.570 15.779 -28.687 1.000 39.725 212 TYR A N 1
ATOM 1378 C CA . TYR A 1 201 ? 25.288 15.907 -27.415 1.000 41.186 212 TYR A CA 1
ATOM 1379 C C . TYR A 1 201 ? 25.951 14.595 -26.968 1.000 43.425 212 TYR A C 1
ATOM 1380 O O . TYR A 1 201 ? 26.682 14.597 -25.991 1.000 43.962 212 TYR A O 1
ATOM 1389 N N . LEU A 1 202 ? 25.680 13.464 -27.639 1.000 43.577 213 LEU A N 1
ATOM 1390 C CA . LEU A 1 202 ? 26.268 12.198 -27.255 1.000 40.912 213 LEU A CA 1
ATOM 1391 C C . LEU A 1 202 ? 27.685 12.063 -27.799 1.000 46.653 213 LEU A C 1
ATOM 1392 O O . LEU A 1 202 ? 27.961 12.532 -28.904 1.000 44.959 213 LEU A O 1
ATOM 1397 N N . GLN A 1 203 ? 28.514 11.284 -27.081 1.000 47.899 214 GLN A N 1
ATOM 1398 C CA . GLN A 1 203 ? 29.826 10.898 -27.578 1.000 47.884 214 GLN A CA 1
ATOM 1399 C C . GLN A 1 203 ? 29.653 9.814 -28.638 1.000 42.478 214 GLN A C 1
ATOM 1400 O O . GLN A 1 203 ? 28.577 9.267 -28.757 1.000 43.187 214 GLN A O 1
ATOM 1406 N N . ASP A 1 204 ? 30.714 9.486 -29.368 1.000 46.344 215 ASP A N 1
ATOM 1407 C CA . ASP A 1 204 ? 30.803 8.396 -30.327 1.000 50.263 215 ASP A CA 1
ATOM 1408 C C . ASP A 1 204 ? 30.694 7.041 -29.635 1.000 51.181 215 ASP A C 1
ATOM 1409 O O . ASP A 1 204 ? 31.363 6.859 -28.632 1.000 50.875 215 ASP A O 1
ATOM 1414 N N . GLY A 1 205 ? 29.884 6.089 -30.154 1.000 51.727 216 GLY A N 1
ATOM 1415 C CA . GLY A 1 205 ? 29.865 4.763 -29.548 1.000 52.153 216 GLY A CA 1
ATOM 1416 C C . GLY A 1 205 ? 28.504 4.104 -29.293 1.000 47.961 216 GLY A C 1
ATOM 1417 O O . GLY A 1 205 ? 28.362 2.926 -29.595 1.000 46.054 216 GLY A O 1
ATOM 1418 N N . ILE A 1 206 ? 27.503 4.828 -28.768 1.000 46.595 217 ILE A N 1
ATOM 1419 C CA . ILE A 1 206 ? 26.191 4.245 -28.503 1.000 43.933 217 ILE A CA 1
ATOM 1420 C C . ILE A 1 206 ? 25.653 3.566 -29.773 1.000 45.016 217 ILE A C 1
ATOM 1421 O O . ILE A 1 206 ? 25.120 2.460 -29.726 1.000 48.654 217 ILE A O 1
ATOM 1426 N N . GLU A 1 207 ? 25.830 4.186 -30.940 1.000 39.866 218 GLU A N 1
ATOM 1427 C CA . GLU A 1 207 ? 25.308 3.590 -32.159 1.000 45.566 218 GLU A CA 1
ATOM 1428 C C . GLU A 1 207 ? 25.891 2.184 -32.416 1.000 41.120 218 GLU A C 1
ATOM 1429 O O . GLU A 1 207 ? 25.140 1.274 -32.824 1.000 38.023 218 GLU A O 1
ATOM 1435 N N . ARG A 1 208 ? 27.203 2.011 -32.163 1.000 37.204 219 ARG A N 1
ATOM 1436 C CA . ARG A 1 208 ? 27.869 0.719 -32.306 1.000 37.370 219 ARG A CA 1
ATOM 1437 C C . ARG A 1 208 ? 27.378 -0.276 -31.235 1.000 40.982 219 ARG A C 1
ATOM 1438 O O . ARG A 1 208 ? 27.122 -1.439 -31.548 1.000 41.568 219 ARG A O 1
ATOM 1446 N N . SER A 1 209 ? 27.236 0.175 -29.977 1.000 40.025 220 SER A N 1
ATOM 1447 C CA . SER A 1 209 ? 26.759 -0.676 -28.905 1.000 41.093 220 SER A CA 1
ATOM 1448 C C . SER A 1 209 ? 25.391 -1.271 -29.227 1.000 39.487 220 SER A C 1
ATOM 1449 O O . SER A 1 209 ? 25.191 -2.476 -29.066 1.000 36.424 220 SER A O 1
ATOM 1452 N N . LEU A 1 210 ? 24.445 -0.416 -29.615 1.000 33.802 221 LEU A N 1
ATOM 1453 C CA . LEU A 1 210 ? 23.069 -0.881 -29.719 1.000 37.088 221 LEU A CA 1
ATOM 1454 C C . LEU A 1 210 ? 22.740 -1.247 -31.164 1.000 42.275 221 LEU A C 1
ATOM 1455 O O . LEU A 1 210 ? 21.582 -1.544 -31.446 1.000 41.106 221 LEU A O 1
ATOM 1460 N N . GLY A 1 211 ? 23.734 -1.163 -32.073 1.000 38.577 222 GLY A N 1
ATOM 1461 C CA . GLY A 1 211 ? 23.514 -1.590 -33.447 1.000 47.279 222 GLY A CA 1
ATOM 1462 C C . GLY A 1 211 ? 22.390 -0.820 -34.145 1.000 45.896 222 GLY A C 1
ATOM 1463 O O . GLY A 1 211 ? 21.522 -1.429 -34.774 1.000 44.948 222 GLY A O 1
ATOM 1464 N N . VAL A 1 212 ? 22.374 0.510 -33.993 1.000 38.053 223 VAL A N 1
ATOM 1465 C CA . VAL A 1 212 ? 21.482 1.311 -34.815 1.000 36.441 223 VAL A CA 1
ATOM 1466 C C . VAL A 1 212 ? 22.327 2.269 -35.646 1.000 35.322 223 VAL A C 1
ATOM 1467 O O . VAL A 1 212 ? 23.524 2.331 -35.440 1.000 40.367 223 VAL A O 1
ATOM 1471 N N . GLN A 1 213 ? 21.724 3.063 -36.554 1.000 40.344 224 GLN A N 1
ATOM 1472 C CA . GLN A 1 213 ? 22.503 3.989 -37.378 1.000 39.915 224 GLN A CA 1
ATOM 1473 C C . GLN A 1 213 ? 22.397 5.395 -36.770 1.000 39.918 224 GLN A C 1
ATOM 1474 O O . GLN A 1 213 ? 21.312 5.770 -36.291 1.000 40.643 224 GLN A O 1
ATOM 1480 N N . ARG A 1 214 ? 23.511 6.148 -36.785 1.000 33.407 225 ARG A N 1
ATOM 1481 C CA . ARG A 1 214 ? 23.509 7.525 -36.325 1.000 33.279 225 ARG A CA 1
ATOM 1482 C C . ARG A 1 214 ? 23.640 8.502 -37.511 1.000 36.164 225 ARG A C 1
ATOM 1483 O O . ARG A 1 214 ? 24.519 8.354 -38.376 1.000 38.859 225 ARG A O 1
ATOM 1491 N N . VAL A 1 215 ? 22.828 9.573 -37.526 1.000 36.217 226 VAL A N 1
ATOM 1492 C CA . VAL A 1 215 ? 23.062 10.664 -38.488 1.000 35.699 226 VAL A CA 1
ATOM 1493 C C . VAL A 1 215 ? 23.506 11.920 -37.728 1.000 38.755 226 VAL A C 1
ATOM 1494 O O . VAL A 1 215 ? 23.360 12.004 -36.494 1.000 38.596 226 VAL A O 1
ATOM 1498 N N . TYR A 1 216 ? 24.054 12.894 -38.455 1.000 36.137 227 TYR A N 1
ATOM 1499 C CA . TYR A 1 216 ? 24.771 13.945 -37.765 1.000 36.760 227 TYR A CA 1
ATOM 1500 C C . TYR A 1 216 ? 24.127 15.303 -37.989 1.000 39.871 227 TYR A C 1
ATOM 1501 O O . TYR A 1 216 ? 24.714 16.286 -37.564 1.000 42.168 227 TYR A O 1
ATOM 1510 N N . THR A 1 217 ? 22.955 15.373 -38.637 1.000 38.357 228 THR A N 1
ATOM 1511 C CA . THR A 1 217 ? 22.238 16.639 -38.685 1.000 38.884 228 THR A CA 1
ATOM 1512 C C . THR A 1 217 ? 20.753 16.318 -38.566 1.000 41.505 228 THR A C 1
ATOM 1513 O O . THR A 1 217 ? 20.340 15.218 -38.880 1.000 45.601 228 THR A O 1
ATOM 1517 N N . LEU A 1 218 ? 19.956 17.272 -38.089 1.000 45.913 229 LEU A N 1
ATOM 1518 C CA . LEU A 1 218 ? 18.516 17.179 -38.139 1.000 40.405 229 LEU A CA 1
ATOM 1519 C C . LEU A 1 218 ? 18.041 16.929 -39.564 1.000 41.848 229 LEU A C 1
ATOM 1520 O O . LEU A 1 218 ? 17.138 16.118 -39.765 1.000 49.212 229 LEU A O 1
ATOM 1525 N N . GLN A 1 219 ? 18.648 17.554 -40.558 1.000 42.781 230 GLN A N 1
ATOM 1526 C CA . GLN A 1 219 ? 18.091 17.433 -41.904 1.000 47.406 230 GLN A CA 1
ATOM 1527 C C . GLN A 1 219 ? 18.203 15.977 -42.353 1.000 44.574 230 GLN A C 1
ATOM 1528 O O . GLN A 1 219 ? 17.269 15.466 -42.978 1.000 42.542 230 GLN A O 1
ATOM 1534 N N . ASP A 1 220 ? 19.360 15.337 -42.085 1.000 41.970 231 ASP A N 1
ATOM 1535 C CA . ASP A 1 220 ? 19.551 13.970 -42.536 1.000 43.019 231 ASP A CA 1
ATOM 1536 C C . ASP A 1 220 ? 18.520 13.073 -41.875 1.000 42.181 231 ASP A C 1
ATOM 1537 O O . ASP A 1 220 ? 17.960 12.211 -42.563 1.000 41.447 231 ASP A O 1
ATOM 1542 N N . LEU A 1 221 ? 18.275 13.307 -40.571 1.000 36.809 232 LEU A N 1
ATOM 1543 C CA . LEU A 1 221 ? 17.258 12.514 -39.926 1.000 41.032 232 LEU A CA 1
ATOM 1544 C C . LEU A 1 221 ? 15.911 12.677 -40.632 1.000 42.655 232 LEU A C 1
ATOM 1545 O O . LEU A 1 221 ? 15.302 11.686 -40.991 1.000 42.426 232 LEU A O 1
ATOM 1550 N N . LEU A 1 222 ? 15.449 13.909 -40.868 1.000 42.712 233 LEU A N 1
ATOM 1551 C CA . LEU A 1 222 ? 14.093 14.116 -41.360 1.000 45.056 233 LEU A CA 1
ATOM 1552 C C . LEU A 1 222 ? 13.928 13.555 -42.777 1.000 48.862 233 LEU A C 1
ATOM 1553 O O . LEU A 1 222 ? 12.881 13.003 -43.117 1.000 49.626 233 LEU A O 1
ATOM 1558 N N . TYR A 1 223 ? 14.992 13.649 -43.575 1.000 51.365 234 TYR A N 1
ATOM 1559 C CA . TYR A 1 223 ? 14.966 13.237 -44.962 1.000 58.640 234 TYR A CA 1
ATOM 1560 C C . TYR A 1 223 ? 14.818 11.722 -45.076 1.000 54.029 234 TYR A C 1
ATOM 1561 O O . TYR A 1 223 ? 14.155 11.205 -45.966 1.000 60.758 234 TYR A O 1
ATOM 1570 N N . GLN A 1 224 ? 15.433 11.010 -44.135 1.000 52.236 235 GLN A N 1
ATOM 1571 C CA . GLN A 1 224 ? 15.597 9.569 -44.230 1.000 44.116 235 GLN A CA 1
ATOM 1572 C C . GLN A 1 224 ? 14.461 8.827 -43.524 1.000 42.068 235 GLN A C 1
ATOM 1573 O O . GLN A 1 224 ? 14.390 7.611 -43.641 1.000 44.540 235 GLN A O 1
ATOM 1579 N N . SER A 1 225 ? 13.612 9.547 -42.777 1.000 37.216 236 SER A N 1
ATOM 1580 C CA . SER A 1 225 ? 12.652 8.952 -41.874 1.000 38.296 236 SER A CA 1
ATOM 1581 C C . SER A 1 225 ? 11.243 8.909 -42.476 1.000 42.513 236 SER A C 1
ATOM 1582 O O . SER A 1 225 ? 10.701 9.922 -42.933 1.000 45.565 236 SER A O 1
ATOM 1585 N N . ASP A 1 226 ? 10.622 7.725 -42.343 1.000 42.234 237 ASP A N 1
ATOM 1586 C CA . ASP A 1 226 ? 9.196 7.509 -42.586 1.000 43.178 237 ASP A CA 1
ATOM 1587 C C . ASP A 1 226 ? 8.388 7.909 -41.362 1.000 40.488 237 ASP A C 1
ATOM 1588 O O . ASP A 1 226 ? 7.276 8.414 -41.469 1.000 45.957 237 ASP A O 1
ATOM 1593 N N . CYS A 1 227 ? 8.945 7.640 -40.195 1.000 41.546 238 CYS A N 1
ATOM 1594 C CA . CYS A 1 227 ? 8.284 8.005 -38.956 1.000 43.543 238 CYS A CA 1
ATOM 1595 C C . CYS A 1 227 ? 9.310 8.689 -38.057 1.000 40.759 238 CYS A C 1
ATOM 1596 O O . CYS A 1 227 ? 10.399 8.145 -37.832 1.000 46.938 238 CYS A O 1
ATOM 1599 N N . VAL A 1 228 ? 8.953 9.863 -37.544 1.000 35.748 239 VAL A N 1
ATOM 1600 C CA . VAL A 1 228 ? 9.889 10.612 -36.723 1.000 35.733 239 VAL A CA 1
ATOM 1601 C C . VAL A 1 228 ? 9.322 10.681 -35.316 1.000 36.638 239 VAL A C 1
ATOM 1602 O O . VAL A 1 228 ? 8.152 11.065 -35.176 1.000 39.790 239 VAL A O 1
ATOM 1606 N N . SER A 1 229 ? 10.171 10.402 -34.316 1.000 31.988 240 SER A N 1
ATOM 1607 C CA . SER A 1 229 ? 9.725 10.401 -32.926 1.000 33.498 240 SER A CA 1
ATOM 1608 C C . SER A 1 229 ? 10.679 11.230 -32.062 1.000 32.142 240 SER A C 1
ATOM 1609 O O . SER A 1 229 ? 11.890 10.998 -32.105 1.000 36.488 240 SER A O 1
ATOM 1612 N N . LEU A 1 230 ? 10.124 12.167 -31.273 1.000 35.527 241 LEU A N 1
ATOM 1613 C CA . LEU A 1 230 ? 10.874 13.067 -30.393 1.000 38.582 241 LEU A CA 1
ATOM 1614 C C . LEU A 1 230 ? 11.178 12.477 -29.019 1.000 33.276 241 LEU A C 1
ATOM 1615 O O . LEU A 1 230 ? 10.293 12.049 -28.311 1.000 37.409 241 LEU A O 1
ATOM 1620 N N . HIS A 1 231 ? 12.450 12.495 -28.631 1.000 36.777 242 HIS A N 1
ATOM 1621 C CA . HIS A 1 231 ? 12.891 11.934 -27.359 1.000 35.632 242 HIS A CA 1
ATOM 1622 C C . HIS A 1 231 ? 14.008 12.795 -26.776 1.000 34.173 242 HIS A C 1
ATOM 1623 O O . HIS A 1 231 ? 14.878 12.264 -26.114 1.000 46.495 242 HIS A O 1
ATOM 1630 N N . CYS A 1 232 ? 13.989 14.108 -27.016 1.000 32.143 243 CYS A N 1
ATOM 1631 C CA . CYS A 1 232 ? 14.989 15.013 -26.486 1.000 35.937 243 CYS A CA 1
ATOM 1632 C C . CYS A 1 232 ? 14.363 15.888 -25.392 1.000 39.510 243 CYS A C 1
ATOM 1633 O O . CYS A 1 232 ? 13.133 16.096 -25.354 1.000 38.855 243 CYS A O 1
ATOM 1636 N N . ASN A 1 233 ? 15.215 16.385 -24.490 1.000 37.889 244 ASN A N 1
ATOM 1637 C CA . ASN A 1 233 ? 14.729 17.313 -23.474 1.000 38.554 244 ASN A CA 1
ATOM 1638 C C . ASN A 1 233 ? 14.543 18.654 -24.154 1.000 39.366 244 ASN A C 1
ATOM 1639 O O . ASN A 1 233 ? 15.252 18.941 -25.120 1.000 43.333 244 ASN A O 1
ATOM 1644 N N . LEU A 1 234 ? 13.556 19.435 -23.678 1.000 40.112 245 LEU A N 1
ATOM 1645 C CA . LEU A 1 234 ? 13.403 20.806 -24.136 1.000 38.827 245 LEU A CA 1
ATOM 1646 C C . LEU A 1 234 ? 14.473 21.651 -23.441 1.000 41.552 245 LEU A C 1
ATOM 1647 O O . LEU A 1 234 ? 14.677 21.506 -22.246 1.000 40.888 245 LEU A O 1
ATOM 1652 N N . ASN A 1 235 ? 15.199 22.472 -24.208 1.000 41.992 246 ASN A N 1
ATOM 1653 C CA . ASN A 1 235 ? 16.338 23.253 -23.739 1.000 39.824 246 ASN A CA 1
ATOM 1654 C C . ASN A 1 235 ? 16.360 24.600 -24.467 1.000 43.790 246 ASN A C 1
ATOM 1655 O O . ASN A 1 235 ? 15.476 24.880 -25.289 1.000 55.675 246 ASN A O 1
ATOM 1660 N N . GLU A 1 236 ? 17.373 25.438 -24.187 1.000 49.178 247 GLU A N 1
ATOM 1661 C CA . GLU A 1 236 ? 17.424 26.786 -24.734 1.000 56.127 247 GLU A CA 1
ATOM 1662 C C . GLU A 1 236 ? 17.574 26.766 -26.258 1.000 59.320 247 GLU A C 1
ATOM 1663 O O . GLU A 1 236 ? 17.274 27.753 -26.908 1.000 63.268 247 GLU A O 1
ATOM 1669 N N . HIS A 1 237 ? 17.948 25.629 -26.850 1.000 57.972 248 HIS A N 1
ATOM 1670 C CA . HIS A 1 237 ? 18.391 25.615 -28.232 1.000 52.682 248 HIS A CA 1
ATOM 1671 C C . HIS A 1 237 ? 17.499 24.730 -29.093 1.000 53.480 248 HIS A C 1
ATOM 1672 O O . HIS A 1 237 ? 17.783 24.568 -30.275 1.000 53.875 248 HIS A O 1
ATOM 1679 N N . ASN A 1 238 ? 16.391 24.206 -28.568 1.000 45.999 249 ASN A N 1
ATOM 1680 C CA . ASN A 1 238 ? 15.591 23.366 -29.454 1.000 45.346 249 ASN A CA 1
ATOM 1681 C C . ASN A 1 238 ? 14.099 23.718 -29.397 1.000 43.901 249 ASN A C 1
ATOM 1682 O O . ASN A 1 238 ? 13.264 22.905 -29.778 1.000 44.223 249 ASN A O 1
ATOM 1687 N N . HIS A 1 239 ? 13.787 24.947 -29.000 1.000 44.907 250 HIS A N 1
ATOM 1688 C CA . HIS A 1 239 ? 12.416 25.419 -29.065 1.000 52.257 250 HIS A CA 1
ATOM 1689 C C . HIS A 1 239 ? 11.959 25.449 -30.523 1.000 49.542 250 HIS A C 1
ATOM 1690 O O . HIS A 1 239 ? 12.646 26.007 -31.351 1.000 52.194 250 HIS A O 1
ATOM 1697 N N . HIS A 1 240 ? 10.817 24.831 -30.849 1.000 49.585 251 HIS A N 1
ATOM 1698 C CA . HIS A 1 240 ? 10.279 24.803 -32.213 1.000 49.676 251 HIS A CA 1
ATOM 1699 C C . HIS A 1 240 ? 11.290 24.207 -33.200 1.000 50.909 251 HIS A C 1
ATOM 1700 O O . HIS A 1 240 ? 11.377 24.650 -34.345 1.000 52.024 251 HIS A O 1
ATOM 1707 N N . LEU A 1 241 ? 12.041 23.197 -32.743 1.000 49.114 252 LEU A N 1
ATOM 1708 C CA . LEU A 1 241 ? 12.922 22.366 -33.532 1.000 46.765 252 LEU A CA 1
ATOM 1709 C C . LEU A 1 241 ? 12.199 21.873 -34.786 1.000 48.910 252 LEU A C 1
ATOM 1710 O O . LEU A 1 241 ? 12.758 21.946 -35.893 1.000 52.214 252 LEU A O 1
ATOM 1715 N N . ILE A 1 242 ? 10.963 21.384 -34.608 1.000 45.222 253 ILE A N 1
ATOM 1716 C CA . ILE A 1 242 ? 10.076 21.055 -35.725 1.000 47.628 253 ILE A CA 1
ATOM 1717 C C . ILE A 1 242 ? 9.223 22.285 -36.007 1.000 47.937 253 ILE A C 1
ATOM 1718 O O . ILE A 1 242 ? 8.384 22.653 -35.187 1.000 49.468 253 ILE A O 1
ATOM 1723 N N . ASN A 1 243 ? 9.433 22.899 -37.177 1.000 52.777 254 ASN A N 1
ATOM 1724 C CA . ASN A 1 243 ? 8.800 24.172 -37.489 1.000 55.911 254 ASN A CA 1
ATOM 1725 C C . ASN A 1 243 ? 8.423 24.220 -38.963 1.000 56.827 254 ASN A C 1
ATOM 1726 O O . ASN A 1 243 ? 8.450 23.205 -39.659 1.000 51.870 254 ASN A O 1
ATOM 1731 N N . ASP A 1 244 ? 8.077 25.414 -39.430 1.000 65.232 255 ASP A N 1
ATOM 1732 C CA . ASP A 1 244 ? 7.587 25.530 -40.791 1.000 70.164 255 ASP A CA 1
ATOM 1733 C C . ASP A 1 244 ? 8.664 25.123 -41.804 1.000 65.983 255 ASP A C 1
ATOM 1734 O O . ASP A 1 244 ? 8.371 24.458 -42.802 1.000 72.242 255 ASP A O 1
ATOM 1739 N N . PHE A 1 245 ? 9.910 25.527 -41.539 1.000 58.035 256 PHE A N 1
ATOM 1740 C CA . PHE A 1 245 ? 11.023 25.215 -42.410 1.000 59.255 256 PHE A CA 1
ATOM 1741 C C . PHE A 1 245 ? 11.406 23.731 -42.335 1.000 55.961 256 PHE A C 1
ATOM 1742 O O . PHE A 1 245 ? 11.556 23.074 -43.360 1.000 55.412 256 PHE A O 1
ATOM 1750 N N . THR A 1 246 ? 11.532 23.193 -41.127 1.000 51.137 257 THR A N 1
ATOM 1751 C CA . THR A 1 246 ? 12.055 21.844 -40.958 1.000 52.704 257 THR A CA 1
ATOM 1752 C C . THR A 1 246 ? 11.026 20.763 -41.296 1.000 52.575 257 THR A C 1
ATOM 1753 O O . THR A 1 246 ? 11.419 19.695 -41.769 1.000 51.333 257 THR A O 1
ATOM 1757 N N . ILE A 1 247 ? 9.732 21.045 -41.105 1.000 54.603 258 ILE A N 1
ATOM 1758 C CA . ILE A 1 247 ? 8.703 20.127 -41.586 1.000 54.744 258 ILE A CA 1
ATOM 1759 C C . ILE A 1 247 ? 8.792 19.938 -43.101 1.000 55.930 258 ILE A C 1
ATOM 1760 O O . ILE A 1 247 ? 8.590 18.826 -43.582 1.000 50.287 258 ILE A O 1
ATOM 1765 N N . LYS A 1 248 ? 9.048 21.009 -43.874 1.000 51.741 259 LYS A N 1
ATOM 1766 C CA . LYS A 1 248 ? 9.251 20.841 -45.311 1.000 48.368 259 LYS A CA 1
ATOM 1767 C C . LYS A 1 248 ? 10.385 19.873 -45.629 1.000 48.676 259 LYS A C 1
ATOM 1768 O O . LYS A 1 248 ? 10.386 19.302 -46.686 1.000 48.801 259 LYS A O 1
ATOM 1774 N N . GLN A 1 249 ? 11.317 19.609 -44.688 1.000 55.613 260 GLN A N 1
ATOM 1775 C CA . GLN A 1 249 ? 12.407 18.657 -44.927 1.000 48.880 260 GLN A CA 1
ATOM 1776 C C . GLN A 1 249 ? 12.051 17.204 -44.608 1.000 49.579 260 GLN A C 1
ATOM 1777 O O . GLN A 1 249 ? 12.794 16.303 -44.955 1.000 48.056 260 GLN A O 1
ATOM 1783 N N . MET A 1 250 ? 10.929 16.970 -43.928 1.000 47.531 261 MET A N 1
ATOM 1784 C CA . MET A 1 250 ? 10.427 15.631 -43.701 1.000 42.729 261 MET A CA 1
ATOM 1785 C C . MET A 1 250 ? 9.929 14.996 -45.003 1.000 40.940 261 MET A C 1
ATOM 1786 O O . MET A 1 250 ? 9.508 15.665 -45.921 1.000 43.720 261 MET A O 1
ATOM 1791 N N . ARG A 1 251 ? 9.969 13.667 -45.093 1.000 46.299 262 ARG A N 1
ATOM 1792 C CA . ARG A 1 251 ? 9.417 12.955 -46.238 1.000 44.274 262 ARG A CA 1
ATOM 1793 C C . ARG A 1 251 ? 7.932 13.281 -46.415 1.000 46.440 262 ARG A C 1
ATOM 1794 O O . ARG A 1 251 ? 7.195 13.527 -45.467 1.000 48.567 262 ARG A O 1
ATOM 1802 N N . GLN A 1 252 ? 7.499 13.263 -47.670 1.000 47.520 263 GLN A N 1
ATOM 1803 C CA . GLN A 1 252 ? 6.101 13.387 -48.019 1.000 51.746 263 GLN A CA 1
ATOM 1804 C C . GLN A 1 252 ? 5.394 12.158 -47.441 1.000 50.369 263 GLN A C 1
ATOM 1805 O O . GLN A 1 252 ? 5.824 11.033 -47.642 1.000 51.303 263 GLN A O 1
ATOM 1811 N N . GLY A 1 253 ? 4.364 12.400 -46.639 1.000 44.035 264 GLY A N 1
ATOM 1812 C CA . GLY A 1 253 ? 3.535 11.385 -46.041 1.000 45.189 264 GLY A CA 1
ATOM 1813 C C . GLY A 1 253 ? 4.163 10.759 -44.800 1.000 53.177 264 GLY A C 1
ATOM 1814 O O . GLY A 1 253 ? 3.724 9.681 -44.387 1.000 66.852 264 GLY A O 1
ATOM 1815 N N . ALA A 1 254 ? 5.181 11.411 -44.225 1.000 48.245 265 ALA A N 1
ATOM 1816 C CA . ALA A 1 254 ? 5.779 10.965 -42.961 1.000 45.848 265 ALA A CA 1
ATOM 1817 C C . ALA A 1 254 ? 4.772 10.996 -41.810 1.000 38.381 265 ALA A C 1
ATOM 1818 O O . ALA A 1 254 ? 3.792 11.727 -41.849 1.000 42.295 265 ALA A O 1
ATOM 1820 N N . PHE A 1 255 ? 5.065 10.238 -40.762 1.000 37.497 266 PHE A N 1
ATOM 1821 C CA . PHE A 1 255 ? 4.350 10.330 -39.502 1.000 35.136 266 PHE A CA 1
ATOM 1822 C C . PHE A 1 255 ? 5.245 11.048 -38.500 1.000 35.683 266 PHE A C 1
ATOM 1823 O O . PHE A 1 255 ? 6.485 10.887 -38.514 1.000 36.842 266 PHE A O 1
ATOM 1831 N N . LEU A 1 256 ? 4.610 11.848 -37.637 1.000 36.624 267 LEU A N 1
ATOM 1832 C CA . LEU A 1 256 ? 5.294 12.516 -36.538 1.000 38.848 267 LEU A CA 1
ATOM 1833 C C . LEU A 1 256 ? 4.718 12.046 -35.202 1.000 41.132 267 LEU A C 1
ATOM 1834 O O . LEU A 1 256 ? 3.484 12.011 -35.021 1.000 44.416 267 LEU A O 1
ATOM 1839 N N . VAL A 1 257 ? 5.614 11.697 -34.257 1.000 38.015 268 VAL A N 1
ATOM 1840 C CA . VAL A 1 257 ? 5.213 11.341 -32.894 1.000 36.902 268 VAL A CA 1
ATOM 1841 C C . VAL A 1 257 ? 5.956 12.233 -31.899 1.000 39.875 268 VAL A C 1
ATOM 1842 O O . VAL A 1 257 ? 7.174 12.391 -31.997 1.000 44.087 268 VAL A O 1
ATOM 1846 N N . ASN A 1 258 ? 5.222 12.800 -30.929 1.000 36.792 269 ASN A N 1
ATOM 1847 C CA . ASN A 1 258 ? 5.830 13.608 -29.896 1.000 33.079 269 ASN A CA 1
ATOM 1848 C C . ASN A 1 258 ? 5.317 13.183 -28.518 1.000 34.314 269 ASN A C 1
ATOM 1849 O O . ASN A 1 258 ? 4.237 13.515 -28.092 1.000 36.879 269 ASN A O 1
ATOM 1854 N N . ALA A 1 259 ? 6.129 12.444 -27.785 1.000 37.412 270 ALA A N 1
ATOM 1855 C CA . ALA A 1 259 ? 5.881 12.106 -26.398 1.000 37.826 270 ALA A CA 1
ATOM 1856 C C . ALA A 1 259 ? 6.984 12.725 -25.538 1.000 39.486 270 ALA A C 1
ATOM 1857 O O . ALA A 1 259 ? 7.317 12.181 -24.484 1.000 43.781 270 ALA A O 1
ATOM 1859 N N . ALA A 1 260 ? 7.577 13.842 -25.997 1.000 41.152 271 ALA A N 1
ATOM 1860 C CA . ALA A 1 260 ? 8.660 14.502 -25.274 1.000 39.607 271 ALA A CA 1
ATOM 1861 C C . ALA A 1 260 ? 8.178 15.817 -24.640 1.000 39.693 271 ALA A C 1
ATOM 1862 O O . ALA A 1 260 ? 7.719 15.808 -23.513 1.000 44.810 271 ALA A O 1
ATOM 1864 N N . ARG A 1 261 ? 8.223 16.939 -25.365 1.000 40.552 272 ARG A N 1
ATOM 1865 C CA . ARG A 1 261 ? 7.704 18.200 -24.834 1.000 40.484 272 ARG A CA 1
ATOM 1866 C C . ARG A 1 261 ? 7.000 18.979 -25.933 1.000 44.710 272 ARG A C 1
ATOM 1867 O O . ARG A 1 261 ? 7.404 18.947 -27.094 1.000 51.070 272 ARG A O 1
ATOM 1875 N N . GLY A 1 262 ? 5.955 19.708 -25.541 1.000 48.804 273 GLY A N 1
ATOM 1876 C CA . GLY A 1 262 ? 5.166 20.502 -26.462 1.000 46.598 273 GLY A CA 1
ATOM 1877 C C . GLY A 1 262 ? 5.974 21.538 -27.237 1.000 51.078 273 GLY A C 1
ATOM 1878 O O . GLY A 1 262 ? 5.810 21.678 -28.457 1.000 54.713 273 GLY A O 1
ATOM 1879 N N . GLY A 1 263 ? 6.836 22.254 -26.509 1.000 47.023 274 GLY A N 1
ATOM 1880 C CA . GLY A 1 263 ? 7.624 23.333 -27.082 1.000 47.128 274 GLY A CA 1
ATOM 1881 C C . GLY A 1 263 ? 8.548 22.924 -28.236 1.000 50.012 274 GLY A C 1
ATOM 1882 O O . GLY A 1 263 ? 9.037 23.810 -28.939 1.000 52.311 274 GLY A O 1
ATOM 1883 N N . LEU A 1 264 ? 8.765 21.612 -28.462 1.000 42.827 275 LEU A N 1
ATOM 1884 C CA . LEU A 1 264 ? 9.641 21.171 -29.546 1.000 41.377 275 LEU A CA 1
ATOM 1885 C C . LEU A 1 264 ? 8.978 21.328 -30.914 1.000 47.603 275 LEU A C 1
ATOM 1886 O O . LEU A 1 264 ? 9.710 21.409 -31.912 1.000 46.639 275 LEU A O 1
ATOM 1891 N N . VAL A 1 265 ? 7.624 21.351 -30.942 1.000 48.061 276 VAL A N 1
ATOM 1892 C CA . VAL A 1 265 ? 6.855 21.330 -32.174 1.000 47.705 276 VAL A CA 1
ATOM 1893 C C . VAL A 1 265 ? 6.001 22.584 -32.294 1.000 48.508 276 VAL A C 1
ATOM 1894 O O . VAL A 1 265 ? 5.201 22.871 -31.421 1.000 53.074 276 VAL A O 1
ATOM 1898 N N . ASP A 1 266 ? 6.123 23.272 -33.433 1.000 50.143 277 ASP A N 1
ATOM 1899 C CA . ASP A 1 266 ? 5.279 24.407 -33.783 1.000 52.800 277 ASP A CA 1
ATOM 1900 C C . ASP A 1 266 ? 3.933 23.894 -34.326 1.000 55.467 277 ASP A C 1
ATOM 1901 O O . ASP A 1 266 ? 3.849 23.345 -35.434 1.000 55.941 277 ASP A O 1
ATOM 1906 N N . GLU A 1 267 ? 2.869 24.087 -33.544 1.000 55.271 278 GLU A N 1
ATOM 1907 C CA . GLU A 1 267 ? 1.610 23.429 -33.844 1.000 57.518 278 GLU A CA 1
ATOM 1908 C C . GLU A 1 267 ? 0.923 24.037 -35.069 1.000 57.880 278 GLU A C 1
ATOM 1909 O O . GLU A 1 267 ? 0.160 23.350 -35.746 1.000 59.485 278 GLU A O 1
ATOM 1915 N N . LYS A 1 268 ? 1.200 25.318 -35.356 1.000 61.536 279 LYS A N 1
ATOM 1916 C CA . LYS A 1 268 ? 0.679 26.001 -36.532 1.000 62.141 279 LYS A CA 1
ATOM 1917 C C . LYS A 1 268 ? 1.222 25.310 -37.788 1.000 63.298 279 LYS A C 1
ATOM 1918 O O . LYS A 1 268 ? 0.464 25.040 -38.706 1.000 64.281 279 LYS A O 1
ATOM 1924 N N . ALA A 1 269 ? 2.534 25.035 -37.824 1.000 58.613 280 ALA A N 1
ATOM 1925 C CA . ALA A 1 269 ? 3.165 24.385 -38.958 1.000 60.374 280 ALA A CA 1
ATOM 1926 C C . ALA A 1 269 ? 2.627 22.975 -39.150 1.000 59.372 280 ALA A C 1
ATOM 1927 O O . ALA A 1 269 ? 2.293 22.602 -40.275 1.000 63.112 280 ALA A O 1
ATOM 1929 N N . LEU A 1 270 ? 2.531 22.211 -38.057 1.000 54.433 281 LEU A N 1
ATOM 1930 C CA . LEU A 1 270 ? 1.988 20.860 -38.095 1.000 51.137 281 LEU A CA 1
ATOM 1931 C C . LEU A 1 270 ? 0.528 20.832 -38.556 1.000 50.900 281 LEU A C 1
ATOM 1932 O O . LEU A 1 270 ? 0.166 19.945 -39.323 1.000 52.820 281 LEU A O 1
ATOM 1937 N N . ALA A 1 271 ? -0.312 21.784 -38.106 1.000 54.512 282 ALA A N 1
ATOM 1938 C CA . ALA A 1 271 ? -1.721 21.793 -38.483 1.000 53.212 282 ALA A CA 1
ATOM 1939 C C . ALA A 1 271 ? -1.839 21.836 -40.007 1.000 56.964 282 ALA A C 1
ATOM 1940 O O . ALA A 1 271 ? -2.587 21.062 -40.619 1.000 63.848 282 ALA A O 1
ATOM 1942 N N . GLN A 1 272 ? -1.053 22.738 -40.595 1.000 59.772 283 GLN A N 1
ATOM 1943 C CA . GLN A 1 272 ? -0.990 23.026 -42.024 1.000 60.517 283 GLN A CA 1
ATOM 1944 C C . GLN A 1 272 ? -0.500 21.791 -42.775 1.000 59.958 283 GLN A C 1
ATOM 1945 O O . GLN A 1 272 ? -1.126 21.383 -43.741 1.000 64.216 283 GLN A O 1
ATOM 1951 N N . ALA A 1 273 ? 0.591 21.175 -42.284 1.000 56.294 284 ALA A N 1
ATOM 1952 C CA . ALA A 1 273 ? 1.183 20.025 -42.932 1.000 48.737 284 ALA A CA 1
ATOM 1953 C C . ALA A 1 273 ? 0.192 18.870 -42.953 1.000 51.327 284 ALA A C 1
ATOM 1954 O O . ALA A 1 273 ? 0.079 18.217 -43.985 1.000 53.459 284 ALA A O 1
ATOM 1956 N N . LEU A 1 274 ? -0.502 18.607 -41.832 1.000 47.792 285 LEU A N 1
ATOM 1957 C CA . LEU A 1 274 ? -1.543 17.582 -41.736 1.000 46.052 285 LEU A CA 1
ATOM 1958 C C . LEU A 1 274 ? -2.672 17.866 -42.729 1.000 49.433 285 LEU A C 1
ATOM 1959 O O . LEU A 1 274 ? -3.122 16.954 -43.428 1.000 49.223 285 LEU A O 1
ATOM 1964 N N . LYS A 1 275 ? -3.117 19.132 -42.785 1.000 55.190 286 LYS A N 1
ATOM 1965 C CA . LYS A 1 275 ? -4.245 19.517 -43.628 1.000 60.801 286 LYS A CA 1
ATOM 1966 C C . LYS A 1 275 ? -3.928 19.361 -45.110 1.000 60.782 286 LYS A C 1
ATOM 1967 O O . LYS A 1 275 ? -4.794 18.969 -45.880 1.000 66.735 286 LYS A O 1
ATOM 1973 N N . GLU A 1 276 ? -2.690 19.649 -45.517 1.000 61.875 287 GLU A N 1
ATOM 1974 C CA . GLU A 1 276 ? -2.291 19.499 -46.911 1.000 59.211 287 GLU A CA 1
ATOM 1975 C C . GLU A 1 276 ? -1.923 18.044 -47.211 1.000 63.129 287 GLU A C 1
ATOM 1976 O O . GLU A 1 276 ? -1.664 17.715 -48.363 1.000 65.384 287 GLU A O 1
ATOM 1982 N N . GLY A 1 277 ? -1.845 17.183 -46.173 1.000 59.400 288 GLY A N 1
ATOM 1983 C CA . GLY A 1 277 ? -1.457 15.802 -46.395 1.000 50.453 288 GLY A CA 1
ATOM 1984 C C . GLY A 1 277 ? 0.061 15.602 -46.526 1.000 50.678 288 GLY A C 1
ATOM 1985 O O . GLY A 1 277 ? 0.493 14.504 -46.881 1.000 47.587 288 GLY A O 1
ATOM 1986 N N . ARG A 1 278 ? 0.880 16.616 -46.180 1.000 50.170 289 ARG A N 1
ATOM 1987 C CA . ARG A 1 278 ? 2.339 16.507 -46.220 1.000 52.449 289 ARG A CA 1
ATOM 1988 C C . ARG A 1 278 ? 2.828 15.553 -45.140 1.000 52.102 289 ARG A C 1
ATOM 1989 O O . ARG A 1 278 ? 3.724 14.774 -45.412 1.000 58.585 289 ARG A O 1
ATOM 1997 N N . ILE A 1 279 ? 2.245 15.639 -43.930 1.000 54.879 290 ILE A N 1
ATOM 1998 C CA . ILE A 1 279 ? 2.354 14.650 -42.862 1.000 47.772 290 ILE A CA 1
ATOM 1999 C C . ILE A 1 279 ? 1.101 13.770 -42.914 1.000 46.859 290 ILE A C 1
ATOM 2000 O O . ILE A 1 279 ? -0.015 14.285 -42.891 1.000 44.371 290 ILE A O 1
ATOM 2005 N N . ARG A 1 280 ? 1.275 12.441 -42.963 1.000 43.713 291 ARG A N 1
ATOM 2006 C CA . ARG A 1 280 ? 0.168 11.509 -43.110 1.000 45.974 291 ARG A CA 1
ATOM 2007 C C . ARG A 1 280 ? -0.638 11.394 -41.811 1.000 46.172 291 ARG A C 1
ATOM 2008 O O . ARG A 1 280 ? -1.852 11.156 -41.842 1.000 49.209 291 ARG A O 1
ATOM 2016 N N . GLY A 1 281 ? 0.032 11.587 -40.669 1.000 42.818 292 GLY A N 1
ATOM 2017 C CA . GLY A 1 281 ? -0.603 11.486 -39.370 1.000 41.580 292 GLY A CA 1
ATOM 2018 C C . GLY A 1 281 ? 0.364 11.826 -38.233 1.000 43.644 292 GLY A C 1
ATOM 2019 O O . GLY A 1 281 ? 1.598 11.715 -38.388 1.000 43.004 292 GLY A O 1
ATOM 2020 N N . ALA A 1 282 ? -0.221 12.266 -37.111 1.000 38.644 293 ALA A N 1
ATOM 2021 C CA . ALA A 1 282 ? 0.567 12.713 -35.974 1.000 39.926 293 ALA A CA 1
ATOM 2022 C C . ALA A 1 282 ? -0.089 12.275 -34.669 1.000 38.952 293 ALA A C 1
ATOM 2023 O O . ALA A 1 282 ? -1.322 12.261 -34.562 1.000 42.122 293 ALA A O 1
ATOM 2025 N N . ALA A 1 283 ? 0.762 11.936 -33.688 1.000 34.547 294 ALA A N 1
ATOM 2026 C CA . ALA A 1 283 ? 0.343 11.455 -32.371 1.000 34.383 294 ALA A CA 1
ATOM 2027 C C . ALA A 1 283 ? 1.066 12.272 -31.315 1.000 35.376 294 ALA A C 1
ATOM 2028 O O . ALA A 1 283 ? 2.290 12.158 -31.203 1.000 38.836 294 ALA A O 1
ATOM 2030 N N . LEU A 1 284 ? 0.335 13.106 -30.566 1.000 38.640 295 LEU A N 1
ATOM 2031 C CA . LEU A 1 284 ? 0.994 13.969 -29.580 1.000 38.729 295 LEU A CA 1
ATOM 2032 C C . LEU A 1 284 ? 0.516 13.618 -28.177 1.000 39.890 295 LEU A C 1
ATOM 2033 O O . LEU A 1 284 ? -0.684 13.510 -27.938 1.000 48.313 295 LEU A O 1
ATOM 2038 N N . ASP A 1 285 ? 1.469 13.395 -27.267 1.000 39.111 296 ASP A N 1
ATOM 2039 C CA . ASP A 1 285 ? 1.150 13.234 -25.861 1.000 40.717 296 ASP A CA 1
ATOM 2040 C C . ASP A 1 285 ? 1.367 14.559 -25.147 1.000 44.119 296 ASP A C 1
ATOM 2041 O O . ASP A 1 285 ? 0.925 14.751 -24.016 1.000 47.178 296 ASP A O 1
ATOM 2046 N N . VAL A 1 286 ? 2.034 15.484 -25.835 1.000 44.547 297 VAL A N 1
ATOM 2047 C CA . VAL A 1 286 ? 2.436 16.735 -25.218 1.000 44.840 297 VAL A CA 1
ATOM 2048 C C . VAL A 1 286 ? 2.076 17.868 -26.167 1.000 44.077 297 VAL A C 1
ATOM 2049 O O . VAL A 1 286 ? 1.978 17.634 -27.359 1.000 51.394 297 VAL A O 1
ATOM 2053 N N . HIS A 1 287 ? 1.831 19.077 -25.642 1.000 49.556 298 HIS A N 1
ATOM 2054 C CA . HIS A 1 287 ? 1.382 20.185 -26.482 1.000 46.233 298 HIS A CA 1
ATOM 2055 C C . HIS A 1 287 ? 1.982 21.488 -25.983 1.000 45.839 298 HIS A C 1
ATOM 2056 O O . HIS A 1 287 ? 2.431 21.532 -24.856 1.000 55.807 298 HIS A O 1
ATOM 2063 N N . GLU A 1 288 ? 1.988 22.528 -26.819 1.000 48.679 299 GLU A N 1
ATOM 2064 C CA . GLU A 1 288 ? 2.610 23.804 -26.501 1.000 53.133 299 GLU A CA 1
ATOM 2065 C C . GLU A 1 288 ? 1.889 24.478 -25.333 1.000 55.414 299 GLU A C 1
ATOM 2066 O O . GLU A 1 288 ? 2.491 25.203 -24.565 1.000 64.277 299 GLU A O 1
ATOM 2072 N N . SER A 1 289 ? 0.577 24.283 -25.253 1.000 59.500 300 SER A N 1
ATOM 2073 C CA . SER A 1 289 ? -0.253 24.760 -24.170 1.000 60.084 300 SER A CA 1
ATOM 2074 C C . SER A 1 289 ? -1.097 23.597 -23.638 1.000 62.782 300 SER A C 1
ATOM 2075 O O . SER A 1 289 ? -1.935 23.047 -24.348 1.000 61.916 300 SER A O 1
ATOM 2078 N N . GLU A 1 290 ? -0.843 23.227 -22.372 1.000 61.137 301 GLU A N 1
ATOM 2079 C CA . GLU A 1 290 ? -1.561 22.169 -21.677 1.000 52.035 301 GLU A CA 1
ATOM 2080 C C . GLU A 1 290 ? -2.474 22.829 -20.645 1.000 52.874 301 GLU A C 1
ATOM 2081 O O . GLU A 1 290 ? -2.134 23.866 -20.086 1.000 54.450 301 GLU A O 1
ATOM 2087 N N . PRO A 1 291 ? -3.716 22.350 -20.416 1.000 55.676 302 PRO A N 1
ATOM 2088 C CA . PRO A 1 291 ? -4.216 21.099 -21.012 1.000 53.350 302 PRO A CA 1
ATOM 2089 C C . PRO A 1 291 ? -4.747 21.233 -22.448 1.000 55.580 302 PRO A C 1
ATOM 2090 O O . PRO A 1 291 ? -5.384 22.222 -22.823 1.000 55.208 302 PRO A O 1
ATOM 2094 N N . PHE A 1 292 ? -4.500 20.195 -23.242 1.000 54.771 303 PHE A N 1
ATOM 2095 C CA . PHE A 1 292 ? -4.938 20.103 -24.625 1.000 58.383 303 PHE A CA 1
ATOM 2096 C C . PHE A 1 292 ? -6.458 19.942 -24.660 1.000 61.360 303 PHE A C 1
ATOM 2097 O O . PHE A 1 292 ? -7.015 19.206 -23.838 1.000 63.214 303 PHE A O 1
ATOM 2105 N N . SER A 1 293 ? -7.100 20.624 -25.631 1.000 62.021 304 SER A N 1
ATOM 2106 C CA . SER A 1 293 ? -8.509 20.461 -25.961 1.000 60.861 304 SER A CA 1
ATOM 2107 C C . SER A 1 293 ? -8.646 20.314 -27.481 1.000 61.420 304 SER A C 1
ATOM 2108 O O . SER A 1 293 ? -7.911 20.961 -28.245 1.000 58.774 304 SER A O 1
ATOM 2111 N N . PHE A 1 294 ? -9.574 19.448 -27.929 1.000 58.220 305 PHE A N 1
ATOM 2112 C CA . PHE A 1 294 ? -9.820 19.327 -29.362 1.000 58.711 305 PHE A CA 1
ATOM 2113 C C . PHE A 1 294 ? -10.584 20.547 -29.898 1.000 64.940 305 PHE A C 1
ATOM 2114 O O . PHE A 1 294 ? -10.711 20.714 -31.112 1.000 67.796 305 PHE A O 1
ATOM 2122 N N . ALA A 1 295 ? -11.083 21.403 -28.999 1.000 63.824 306 ALA A N 1
ATOM 2123 C CA . ALA A 1 295 ? -12.009 22.449 -29.393 1.000 65.246 306 ALA A CA 1
ATOM 2124 C C . ALA A 1 295 ? -11.353 23.829 -29.422 1.000 67.778 306 ALA A C 1
ATOM 2125 O O . ALA A 1 295 ? -12.039 24.815 -29.659 1.000 76.969 306 ALA A O 1
ATOM 2127 N N . GLN A 1 296 ? -10.036 23.901 -29.204 1.000 70.079 307 GLN A N 1
ATOM 2128 C CA . GLN A 1 296 ? -9.343 25.186 -29.106 1.000 72.347 307 GLN A CA 1
ATOM 2129 C C . GLN A 1 296 ? -7.876 25.000 -29.494 1.000 67.106 307 GLN A C 1
ATOM 2130 O O . GLN A 1 296 ? -7.349 23.895 -29.396 1.000 67.512 307 GLN A O 1
ATOM 2136 N N . GLY A 1 297 ? -7.257 26.082 -29.990 1.000 68.180 308 GLY A N 1
ATOM 2137 C CA . GLY A 1 297 ? -5.840 26.156 -30.321 1.000 62.657 308 GLY A CA 1
ATOM 2138 C C . GLY A 1 297 ? -5.499 25.812 -31.778 1.000 65.664 308 GLY A C 1
ATOM 2139 O O . GLY A 1 297 ? -6.389 25.510 -32.588 1.000 66.945 308 GLY A O 1
ATOM 2140 N N . PRO A 1 298 ? -4.193 25.838 -32.150 1.000 62.568 309 PRO A N 1
ATOM 2141 C CA . PRO A 1 298 ? -3.772 25.691 -33.550 1.000 61.406 309 PRO A CA 1
ATOM 2142 C C . PRO A 1 298 ? -4.203 24.440 -34.307 1.000 61.975 309 PRO A C 1
ATOM 2143 O O . PRO A 1 298 ? -4.295 24.479 -35.526 1.000 70.146 309 PRO A O 1
ATOM 2147 N N . LEU A 1 299 ? -4.434 23.329 -33.580 1.000 63.842 310 LEU A N 1
ATOM 2148 C CA . LEU A 1 299 ? -4.764 22.033 -34.179 1.000 55.309 310 LEU A CA 1
ATOM 2149 C C . LEU A 1 299 ? -6.271 21.807 -34.160 1.000 60.928 310 LEU A C 1
ATOM 2150 O O . LEU A 1 299 ? -6.716 20.674 -34.365 1.000 61.936 310 LEU A O 1
ATOM 2155 N N . LYS A 1 300 ? -7.056 22.886 -33.944 1.000 64.923 311 LYS A N 1
ATOM 2156 C CA . LYS A 1 300 ? -8.507 22.848 -33.828 1.000 64.806 311 LYS A CA 1
ATOM 2157 C C . LYS A 1 300 ? -9.132 21.858 -34.815 1.000 69.417 311 LYS A C 1
ATOM 2158 O O . LYS A 1 300 ? -9.845 20.971 -34.358 1.000 85.261 311 LYS A O 1
ATOM 2164 N N . ASP A 1 301 ? -8.896 21.956 -36.138 1.000 65.800 312 ASP A N 1
ATOM 2165 C CA . ASP A 1 301 ? -9.624 21.056 -37.039 1.000 73.525 312 ASP A CA 1
ATOM 2166 C C . ASP A 1 301 ? -8.674 20.242 -37.919 1.000 68.468 312 ASP A C 1
ATOM 2167 O O . ASP A 1 301 ? -8.764 20.248 -39.139 1.000 73.424 312 ASP A O 1
ATOM 2172 N N . ALA A 1 302 ? -7.726 19.555 -37.303 1.000 64.297 313 ALA A N 1
ATOM 2173 C CA . ALA A 1 302 ? -6.647 18.991 -38.085 1.000 58.144 313 ALA A CA 1
ATOM 2174 C C . ALA A 1 302 ? -6.937 17.510 -38.308 1.000 55.977 313 ALA A C 1
ATOM 2175 O O . ALA A 1 302 ? -7.267 16.763 -37.381 1.000 59.363 313 ALA A O 1
ATOM 2177 N N . PRO A 1 303 ? -6.860 17.011 -39.549 1.000 52.918 314 PRO A N 1
ATOM 2178 C CA . PRO A 1 303 ? -7.093 15.585 -39.776 1.000 50.121 314 PRO A CA 1
ATOM 2179 C C . PRO A 1 303 ? -5.918 14.743 -39.273 1.000 47.472 314 PRO A C 1
ATOM 2180 O O . PRO A 1 303 ? -4.800 15.234 -39.139 1.000 47.961 314 PRO A O 1
ATOM 2184 N N . ASN A 1 304 ? -6.174 13.456 -39.027 1.000 48.316 315 ASN A N 1
ATOM 2185 C CA . ASN A 1 304 ? -5.128 12.471 -38.789 1.000 47.999 315 ASN A CA 1
ATOM 2186 C C . ASN A 1 304 ? -4.317 12.777 -37.523 1.000 46.773 315 ASN A C 1
ATOM 2187 O O . ASN A 1 304 ? -3.118 12.598 -37.463 1.000 47.255 315 ASN A O 1
ATOM 2192 N N . LEU A 1 305 ? -5.013 13.187 -36.473 1.000 43.720 316 LEU A N 1
ATOM 2193 C CA . LEU A 1 305 ? -4.397 13.555 -35.231 1.000 42.150 316 LEU A CA 1
ATOM 2194 C C . LEU A 1 305 ? -4.880 12.594 -34.142 1.000 44.154 316 LEU A C 1
ATOM 2195 O O . LEU A 1 305 ? -6.081 12.410 -33.979 1.000 49.425 316 LEU A O 1
ATOM 2200 N N . ILE A 1 306 ? -3.924 11.940 -33.457 1.000 43.858 317 ILE A N 1
ATOM 2201 C CA . ILE A 1 306 ? -4.136 11.321 -32.154 1.000 42.520 317 ILE A CA 1
ATOM 2202 C C . ILE A 1 306 ? -3.517 12.229 -31.087 1.000 40.638 317 ILE A C 1
ATOM 2203 O O . ILE A 1 306 ? -2.349 12.622 -31.178 1.000 42.464 317 ILE A O 1
ATOM 2208 N N . CYS A 1 307 ? -4.293 12.505 -30.032 1.000 40.998 318 CYS A N 1
ATOM 2209 C CA . CYS A 1 307 ? -3.758 13.125 -28.836 1.000 43.063 318 CYS A CA 1
ATOM 2210 C C . CYS A 1 307 ? -4.082 12.332 -27.569 1.000 45.968 318 CYS A C 1
ATOM 2211 O O . CYS A 1 307 ? -5.149 11.707 -27.462 1.000 51.095 318 CYS A O 1
ATOM 2214 N N . THR A 1 308 ? -3.128 12.329 -26.630 1.000 40.440 319 THR A N 1
ATOM 2215 C CA . THR A 1 308 ? -3.399 11.871 -25.272 1.000 43.469 319 THR A CA 1
ATOM 2216 C C . THR A 1 308 ? -3.007 12.984 -24.286 1.000 47.651 319 THR A C 1
ATOM 2217 O O . THR A 1 308 ? -2.100 13.768 -24.605 1.000 46.084 319 THR A O 1
ATOM 2221 N N . PRO A 1 309 ? -3.612 13.107 -23.066 1.000 45.940 320 PRO A N 1
ATOM 2222 C CA . PRO A 1 309 ? -3.353 14.258 -22.189 1.000 46.137 320 PRO A CA 1
ATOM 2223 C C . PRO A 1 309 ? -2.130 14.214 -21.255 1.000 48.022 320 PRO A C 1
ATOM 2224 O O . PRO A 1 309 ? -2.258 14.446 -20.045 1.000 46.024 320 PRO A O 1
ATOM 2228 N N . HIS A 1 310 ? -0.938 13.925 -21.815 1.000 44.589 321 HIS A N 1
ATOM 2229 C CA . HIS A 1 310 ? 0.319 13.913 -21.072 1.000 42.774 321 HIS A CA 1
ATOM 2230 C C . HIS A 1 310 ? 0.340 12.738 -20.103 1.000 42.316 321 HIS A C 1
ATOM 2231 O O . HIS A 1 310 ? 0.492 12.924 -18.884 1.000 45.190 321 HIS A O 1
ATOM 2238 N N . THR A 1 311 ? 0.232 11.519 -20.658 1.000 40.214 322 THR A N 1
ATOM 2239 C CA . THR A 1 311 ? 0.067 10.343 -19.829 1.000 38.601 322 THR A CA 1
ATOM 2240 C C . THR A 1 311 ? 1.140 9.321 -20.125 1.000 36.191 322 THR A C 1
ATOM 2241 O O . THR A 1 311 ? 1.129 8.303 -19.488 1.000 38.196 322 THR A O 1
ATOM 2245 N N . ALA A 1 312 ? 2.069 9.604 -21.046 1.000 36.422 323 ALA A N 1
ATOM 2246 C CA . ALA A 1 312 ? 3.024 8.587 -21.479 1.000 37.196 323 ALA A CA 1
ATOM 2247 C C . ALA A 1 312 ? 3.768 7.973 -20.288 1.000 37.790 323 ALA A C 1
ATOM 2248 O O . ALA A 1 312 ? 4.172 6.824 -20.364 1.000 47.278 323 ALA A O 1
ATOM 2250 N N . TRP A 1 313 ? 4.003 8.752 -19.227 1.000 34.590 324 TRP A N 1
ATOM 2251 C CA . TRP A 1 313 ? 4.792 8.339 -18.063 1.000 36.678 324 TRP A CA 1
ATOM 2252 C C . TRP A 1 313 ? 3.984 7.463 -17.092 1.000 38.682 324 TRP A C 1
ATOM 2253 O O . TRP A 1 313 ? 4.585 6.845 -16.233 1.000 41.383 324 TRP A O 1
ATOM 2264 N N . TYR A 1 314 ? 2.643 7.473 -17.187 1.000 35.128 325 TYR A N 1
ATOM 2265 C CA . TYR A 1 314 ? 1.786 7.036 -16.112 1.000 36.977 325 TYR A CA 1
ATOM 2266 C C . TYR A 1 314 ? 1.550 5.529 -16.126 1.000 42.273 325 TYR A C 1
ATOM 2267 O O . TYR A 1 314 ? 1.168 4.940 -17.146 1.000 42.099 325 TYR A O 1
ATOM 2276 N N . SER A 1 315 ? 1.731 4.930 -14.945 1.000 37.856 326 SER A N 1
ATOM 2277 C CA . SER A 1 315 ? 1.152 3.640 -14.619 1.000 39.593 326 SER A CA 1
ATOM 2278 C C . SER A 1 315 ? 1.117 3.589 -13.101 1.000 40.975 326 SER A C 1
ATOM 2279 O O . SER A 1 315 ? 1.921 4.243 -12.455 1.000 44.783 326 SER A O 1
ATOM 2282 N N . GLU A 1 316 ? 0.221 2.775 -12.554 1.000 43.363 327 GLU A N 1
ATOM 2283 C CA . GLU A 1 316 ? 0.199 2.507 -11.132 1.000 47.739 327 GLU A CA 1
ATOM 2284 C C . GLU A 1 316 ? 1.615 2.433 -10.542 1.000 47.234 327 GLU A C 1
ATOM 2285 O O . GLU A 1 316 ? 1.948 3.154 -9.614 1.000 53.060 327 GLU A O 1
ATOM 2291 N N . GLN A 1 317 ? 2.472 1.581 -11.102 1.000 41.874 328 GLN A N 1
ATOM 2292 C CA . GLN A 1 317 ? 3.738 1.224 -10.471 1.000 37.809 328 GLN A CA 1
ATOM 2293 C C . GLN A 1 317 ? 4.715 2.369 -10.616 1.000 37.755 328 GLN A C 1
ATOM 2294 O O . GLN A 1 317 ? 5.431 2.664 -9.670 1.000 45.872 328 GLN A O 1
ATOM 2300 N N . ALA A 1 318 ? 4.709 3.035 -11.784 1.000 40.979 329 ALA A N 1
ATOM 2301 C CA . ALA A 1 318 ? 5.658 4.098 -12.096 1.000 40.034 329 ALA A CA 1
ATOM 2302 C C . ALA A 1 318 ? 5.401 5.319 -11.225 1.000 42.856 329 ALA A C 1
ATOM 2303 O O . ALA A 1 318 ? 6.349 5.935 -10.739 1.000 46.681 329 ALA A O 1
ATOM 2305 N N . SER A 1 319 ? 4.117 5.650 -11.021 1.000 41.878 330 SER A N 1
ATOM 2306 C CA . SER A 1 319 ? 3.722 6.790 -10.202 1.000 41.450 330 SER A CA 1
ATOM 2307 C C . SER A 1 319 ? 4.102 6.567 -8.734 1.000 41.348 330 SER A C 1
ATOM 2308 O O . SER A 1 319 ? 4.609 7.470 -8.083 1.000 46.787 330 SER A O 1
ATOM 2311 N N . LEU A 1 320 ? 3.878 5.360 -8.211 1.000 40.904 331 LEU A N 1
ATOM 2312 C CA . LEU A 1 320 ? 4.352 4.988 -6.878 1.000 42.014 331 LEU A CA 1
ATOM 2313 C C . LEU A 1 320 ? 5.886 5.043 -6.794 1.000 41.180 331 LEU A C 1
ATOM 2314 O O . LEU A 1 320 ? 6.431 5.589 -5.847 1.000 43.509 331 LEU A O 1
ATOM 2319 N N . GLU A 1 321 ? 6.590 4.481 -7.789 1.000 40.514 332 GLU A N 1
ATOM 2320 C CA . GLU A 1 321 ? 8.042 4.517 -7.814 1.000 40.637 332 GLU A CA 1
ATOM 2321 C C . GLU A 1 321 ? 8.560 5.962 -7.779 1.000 42.937 332 GLU A C 1
ATOM 2322 O O . GLU A 1 321 ? 9.484 6.240 -7.023 1.000 47.799 332 GLU A O 1
ATOM 2328 N N . MET A 1 322 ? 7.972 6.885 -8.564 1.000 39.117 333 MET A N 1
ATOM 2329 C CA . MET A 1 322 ? 8.538 8.223 -8.613 1.000 41.934 333 MET A CA 1
ATOM 2330 C C . MET A 1 322 ? 8.200 9.065 -7.392 1.000 44.660 333 MET A C 1
ATOM 2331 O O . MET A 1 322 ? 9.011 9.895 -6.976 1.000 46.290 333 MET A O 1
ATOM 2336 N N . ARG A 1 323 ? 7.022 8.852 -6.803 1.000 43.784 334 ARG A N 1
ATOM 2337 C CA . ARG A 1 323 ? 6.666 9.626 -5.623 1.000 40.630 334 ARG A CA 1
ATOM 2338 C C . ARG A 1 323 ? 7.485 9.191 -4.410 1.000 42.728 334 ARG A C 1
ATOM 2339 O O . ARG A 1 323 ? 7.838 10.001 -3.571 1.000 41.315 334 ARG A O 1
ATOM 2347 N N . GLU A 1 324 ? 7.833 7.902 -4.337 1.000 45.897 335 GLU A N 1
ATOM 2348 C CA . GLU A 1 324 ? 8.719 7.442 -3.282 1.000 43.593 335 GLU A CA 1
ATOM 2349 C C . GLU A 1 324 ? 10.124 8.011 -3.473 1.000 41.781 335 GLU A C 1
ATOM 2350 O O . GLU A 1 324 ? 10.714 8.515 -2.532 1.000 45.172 335 GLU A O 1
ATOM 2356 N N . ALA A 1 325 ? 10.625 7.978 -4.708 1.000 36.504 336 ALA A N 1
ATOM 2357 C CA . ALA A 1 325 ? 11.953 8.450 -5.071 1.000 35.515 336 ALA A CA 1
ATOM 2358 C C . ALA A 1 325 ? 12.108 9.942 -4.747 1.000 40.344 336 ALA A C 1
ATOM 2359 O O . ALA A 1 325 ? 13.152 10.349 -4.253 1.000 50.183 336 ALA A O 1
ATOM 2361 N N . ALA A 1 326 ? 11.050 10.736 -4.990 1.000 41.752 337 ALA A N 1
ATOM 2362 C CA . ALA A 1 326 ? 11.085 12.172 -4.797 1.000 41.041 337 ALA A CA 1
ATOM 2363 C C . ALA A 1 326 ? 11.101 12.473 -3.306 1.000 43.791 337 ALA A C 1
ATOM 2364 O O . ALA A 1 326 ? 11.846 13.343 -2.862 1.000 44.349 337 ALA A O 1
ATOM 2366 N N . ALA A 1 327 ? 10.253 11.751 -2.562 1.000 39.728 338 ALA A N 1
ATOM 2367 C CA . ALA A 1 327 ? 10.160 11.901 -1.124 1.000 40.602 338 ALA A CA 1
ATOM 2368 C C . ALA A 1 327 ? 11.486 11.487 -0.491 1.000 41.635 338 ALA A C 1
ATOM 2369 O O . ALA A 1 327 ? 11.966 12.175 0.411 1.000 43.883 338 ALA A O 1
ATOM 2371 N N . THR A 1 328 ? 12.102 10.420 -1.019 1.000 43.325 339 THR A N 1
ATOM 2372 C CA . THR A 1 328 ? 13.407 9.962 -0.559 1.000 43.395 339 THR A CA 1
ATOM 2373 C C . THR A 1 328 ? 14.439 11.068 -0.771 1.000 43.931 339 THR A C 1
ATOM 2374 O O . THR A 1 328 ? 15.281 11.287 0.102 1.000 43.232 339 THR A O 1
ATOM 2378 N N . GLU A 1 329 ? 14.351 11.753 -1.920 1.000 38.814 340 GLU A N 1
ATOM 2379 C CA . GLU A 1 329 ? 15.317 12.772 -2.261 1.000 40.579 340 GLU A CA 1
ATOM 2380 C C . GLU A 1 329 ? 15.199 13.964 -1.304 1.000 41.114 340 GLU A C 1
ATOM 2381 O O . GLU A 1 329 ? 16.225 14.507 -0.929 1.000 40.846 340 GLU A O 1
ATOM 2387 N N . ILE A 1 330 ? 13.976 14.357 -0.912 1.000 40.450 341 ILE A N 1
ATOM 2388 C CA . ILE A 1 330 ? 13.774 15.419 0.056 1.000 42.980 341 ILE A CA 1
ATOM 2389 C C . ILE A 1 330 ? 14.391 14.993 1.393 1.000 46.194 341 ILE A C 1
ATOM 2390 O O . ILE A 1 330 ? 14.993 15.821 2.089 1.000 45.532 341 ILE A O 1
ATOM 2395 N N . ARG A 1 331 ? 14.260 13.699 1.728 1.000 42.818 342 ARG A N 1
ATOM 2396 C CA . ARG A 1 331 ? 14.741 13.173 3.003 1.000 45.560 342 ARG A CA 1
ATOM 2397 C C . ARG A 1 331 ? 16.268 13.320 3.084 1.000 48.074 342 ARG A C 1
ATOM 2398 O O . ARG A 1 331 ? 16.802 13.722 4.128 1.000 45.349 342 ARG A O 1
ATOM 2406 N N . ARG A 1 332 ? 16.953 13.046 1.955 1.000 44.683 343 ARG A N 1
ATOM 2407 C CA . ARG A 1 332 ? 18.398 13.131 1.903 1.000 45.475 343 ARG A CA 1
ATOM 2408 C C . ARG A 1 332 ? 18.853 14.581 2.052 1.000 46.849 343 ARG A C 1
ATOM 2409 O O . ARG A 1 332 ? 19.845 14.842 2.721 1.000 48.480 343 ARG A O 1
ATOM 2417 N N . ALA A 1 333 ? 18.119 15.520 1.444 1.000 45.103 344 ALA A N 1
ATOM 2418 C CA . ALA A 1 333 ? 18.530 16.919 1.445 1.000 46.367 344 ALA A CA 1
ATOM 2419 C C . ALA A 1 333 ? 18.347 17.506 2.833 1.000 48.861 344 ALA A C 1
ATOM 2420 O O . ALA A 1 333 ? 19.068 18.405 3.243 1.000 57.064 344 ALA A O 1
ATOM 2422 N N . ILE A 1 334 ? 17.346 16.999 3.554 1.000 48.614 345 ILE A N 1
ATOM 2423 C CA . ILE A 1 334 ? 17.020 17.543 4.860 1.000 46.666 345 ILE A CA 1
ATOM 2424 C C . ILE A 1 334 ? 17.950 16.945 5.921 1.000 44.245 345 ILE A C 1
ATOM 2425 O O . ILE A 1 334 ? 18.287 17.627 6.868 1.000 47.884 345 ILE A O 1
ATOM 2430 N N . THR A 1 335 ? 18.414 15.708 5.746 1.000 41.241 346 THR A N 1
ATOM 2431 C CA . THR A 1 335 ? 19.189 15.064 6.799 1.000 40.156 346 THR A CA 1
ATOM 2432 C C . THR A 1 335 ? 20.678 15.028 6.460 1.000 38.873 346 THR A C 1
ATOM 2433 O O . THR A 1 335 ? 21.474 14.755 7.363 1.000 36.310 346 THR A O 1
ATOM 2437 N N . GLY A 1 336 ? 21.019 15.307 5.169 1.000 37.562 347 GLY A N 1
ATOM 2438 C CA . GLY A 1 336 ? 22.338 15.076 4.592 1.000 35.913 347 GLY A CA 1
ATOM 2439 C C . GLY A 1 336 ? 23.066 16.388 4.323 1.000 36.992 347 GLY A C 1
ATOM 2440 O O . GLY A 1 336 ? 22.945 17.332 5.102 1.000 37.573 347 GLY A O 1
ATOM 2441 N N . ARG A 1 337 ? 23.882 16.408 3.261 1.000 37.347 348 ARG A N 1
ATOM 2442 C CA . ARG A 1 337 ? 24.497 17.627 2.746 1.000 38.088 348 ARG A CA 1
ATOM 2443 C C . ARG A 1 337 ? 23.924 17.967 1.375 1.000 39.723 348 ARG A C 1
ATOM 2444 O O . ARG A 1 337 ? 23.626 17.064 0.585 1.000 43.110 348 ARG A O 1
ATOM 2452 N N . ILE A 1 338 ? 23.841 19.265 1.056 1.000 39.884 349 ILE A N 1
ATOM 2453 C CA . ILE A 1 338 ? 23.373 19.693 -0.249 1.000 40.389 349 ILE A CA 1
ATOM 2454 C C . ILE A 1 338 ? 24.535 20.353 -0.983 1.000 43.898 349 ILE A C 1
ATOM 2455 O O . ILE A 1 338 ? 25.054 21.372 -0.505 1.000 42.763 349 ILE A O 1
ATOM 2460 N N . PRO A 1 339 ? 24.923 19.868 -2.193 1.000 42.460 350 PRO A N 1
ATOM 2461 C CA . PRO A 1 339 ? 24.253 18.748 -2.857 1.000 43.070 350 PRO A CA 1
ATOM 2462 C C . PRO A 1 339 ? 24.834 17.318 -2.873 1.000 42.442 350 PRO A C 1
ATOM 2463 O O . PRO A 1 339 ? 24.379 16.490 -3.657 1.000 44.022 350 PRO A O 1
ATOM 2467 N N . GLU A 1 340 ? 25.806 17.006 -2.024 1.000 40.334 351 GLU A N 1
ATOM 2468 C CA . GLU A 1 340 ? 26.537 15.737 -2.071 1.000 42.079 351 GLU A CA 1
ATOM 2469 C C . GLU A 1 340 ? 25.633 14.529 -1.765 1.000 41.282 351 GLU A C 1
ATOM 2470 O O . GLU A 1 340 ? 25.849 13.437 -2.272 1.000 39.796 351 GLU A O 1
ATOM 2476 N N . SER A 1 341 ? 24.624 14.706 -0.900 1.000 42.687 352 SER A N 1
ATOM 2477 C CA . SER A 1 341 ? 23.714 13.655 -0.475 1.000 38.464 352 SER A CA 1
ATOM 2478 C C . SER A 1 341 ? 22.657 13.335 -1.531 1.000 38.018 352 SER A C 1
ATOM 2479 O O . SER A 1 341 ? 22.021 12.288 -1.415 1.000 38.251 352 SER A O 1
ATOM 2482 N N . LEU A 1 342 ? 22.493 14.211 -2.533 1.000 35.583 353 LEU A N 1
ATOM 2483 C CA . LEU A 1 342 ? 21.415 14.113 -3.498 1.000 36.420 353 LEU A CA 1
ATOM 2484 C C . LEU A 1 342 ? 21.785 13.107 -4.591 1.000 39.222 353 LEU A C 1
ATOM 2485 O O . LEU A 1 342 ? 22.908 13.075 -5.101 1.000 39.830 353 LEU A O 1
ATOM 2490 N N . ARG A 1 343 ? 20.796 12.296 -4.985 1.000 46.194 354 ARG A N 1
ATOM 2491 C CA . ARG A 1 343 ? 20.988 11.207 -5.936 1.000 43.574 354 ARG A CA 1
ATOM 2492 C C . ARG A 1 343 ? 21.005 11.764 -7.361 1.000 38.685 354 ARG A C 1
ATOM 2493 O O . ARG A 1 343 ? 21.746 11.275 -8.179 1.000 39.091 354 ARG A O 1
ATOM 2501 N N . ASN A 1 344 ? 20.165 12.757 -7.669 1.000 36.247 355 ASN A N 1
ATOM 2502 C CA . ASN A 1 344 ? 19.947 13.125 -9.056 1.000 36.910 355 ASN A CA 1
ATOM 2503 C C . ASN A 1 344 ? 19.798 14.628 -9.190 1.000 38.167 355 ASN A C 1
ATOM 2504 O O . ASN A 1 344 ? 18.807 15.102 -9.717 1.000 44.186 355 ASN A O 1
ATOM 2509 N N . CYS A 1 345 ? 20.773 15.359 -8.662 1.000 36.216 356 CYS A N 1
ATOM 2510 C CA . CYS A 1 345 ? 20.812 16.796 -8.759 1.000 38.870 356 CYS A CA 1
ATOM 2511 C C . CYS A 1 345 ? 21.215 17.185 -10.182 1.000 41.441 356 CYS A C 1
ATOM 2512 O O . CYS A 1 345 ? 22.225 16.710 -10.687 1.000 45.180 356 CYS A O 1
ATOM 2515 N N . VAL A 1 346 ? 20.476 18.111 -10.790 1.000 38.838 357 VAL A N 1
ATOM 2516 C CA . VAL A 1 346 ? 20.718 18.431 -12.188 1.000 37.684 357 VAL A CA 1
ATOM 2517 C C . VAL A 1 346 ? 21.331 19.828 -12.326 1.000 42.618 357 VAL A C 1
ATOM 2518 O O . VAL A 1 346 ? 21.511 20.266 -13.461 1.000 39.267 357 VAL A O 1
ATOM 2522 N N . ASN A 1 347 ? 21.706 20.509 -11.211 1.000 40.078 358 ASN A N 1
ATOM 2523 C CA . ASN A 1 347 ? 22.239 21.859 -11.351 1.000 43.994 358 ASN A CA 1
ATOM 2524 C C . ASN A 1 347 ? 23.530 22.092 -10.571 1.000 44.813 358 ASN A C 1
ATOM 2525 O O . ASN A 1 347 ? 23.826 23.238 -10.243 1.000 48.984 358 ASN A O 1
ATOM 2530 N N . LYS A 1 348 ? 24.302 21.026 -10.355 1.000 46.620 359 LYS A N 1
ATOM 2531 C CA . LYS A 1 348 ? 25.586 21.045 -9.657 1.000 46.496 359 LYS A CA 1
ATOM 2532 C C . LYS A 1 348 ? 26.540 22.058 -10.269 1.000 49.194 359 LYS A C 1
ATOM 2533 O O . LYS A 1 348 ? 27.331 22.679 -9.567 1.000 57.900 359 LYS A O 1
ATOM 2539 N N . GLU A 1 349 ? 26.458 22.246 -11.582 1.000 62.574 360 GLU A N 1
ATOM 2540 C CA . GLU A 1 349 ? 27.346 23.113 -12.339 1.000 62.430 360 GLU A CA 1
ATOM 2541 C C . GLU A 1 349 ? 27.114 24.585 -11.968 1.000 59.625 360 GLU A C 1
ATOM 2542 O O . GLU A 1 349 ? 28.001 25.411 -12.162 1.000 60.241 360 GLU A O 1
ATOM 2548 N N . PHE A 1 350 ? 25.912 24.910 -11.456 1.000 52.438 361 PHE A N 1
ATOM 2549 C CA . PHE A 1 350 ? 25.538 26.295 -11.205 1.000 47.654 361 PHE A CA 1
ATOM 2550 C C . PHE A 1 350 ? 25.360 26.560 -9.710 1.000 48.308 361 PHE A C 1
ATOM 2551 O O . PHE A 1 350 ? 25.163 27.714 -9.324 1.000 50.633 361 PHE A O 1
ATOM 2559 N N . PHE A 1 351 ? 25.428 25.510 -8.871 1.000 47.845 362 PHE A N 1
ATOM 2560 C CA . PHE A 1 351 ? 24.960 25.523 -7.490 1.000 45.736 362 PHE A CA 1
ATOM 2561 C C . PHE A 1 351 ? 25.816 26.445 -6.604 1.000 46.569 362 PHE A C 1
ATOM 2562 O O . PHE A 1 351 ? 27.034 26.183 -6.601 1.000 47.984 362 PHE A O 1
ATOM 2570 N N . ARG B 1 22 ? 58.949 20.227 -42.135 1.000 82.018 33 ARG B N 1
ATOM 2571 C CA . ARG B 1 22 ? 57.605 19.716 -41.782 1.000 84.847 33 ARG B CA 1
ATOM 2572 C C . ARG B 1 22 ? 57.655 19.068 -40.400 1.000 81.838 33 ARG B C 1
ATOM 2573 O O . ARG B 1 22 ? 58.441 18.158 -40.165 1.000 80.197 33 ARG B O 1
ATOM 2581 N N . PRO B 1 23 ? 56.777 19.484 -39.465 1.000 78.760 34 PRO B N 1
ATOM 2582 C CA . PRO B 1 23 ? 56.784 18.971 -38.099 1.000 78.495 34 PRO B CA 1
ATOM 2583 C C . PRO B 1 23 ? 56.853 17.452 -38.068 1.000 73.522 34 PRO B C 1
ATOM 2584 O O . PRO B 1 23 ? 56.240 16.794 -38.903 1.000 73.047 34 PRO B O 1
ATOM 2588 N N . LEU B 1 24 ? 57.649 16.927 -37.116 1.000 67.517 35 LEU B N 1
ATOM 2589 C CA . LEU B 1 24 ? 57.862 15.495 -37.009 1.000 63.317 35 LEU B CA 1
ATOM 2590 C C . LEU B 1 24 ? 56.722 14.892 -36.191 1.000 61.404 35 LEU B C 1
ATOM 2591 O O . LEU B 1 24 ? 56.331 15.397 -35.135 1.000 62.200 35 LEU B O 1
ATOM 2596 N N . VAL B 1 25 ? 56.170 13.800 -36.713 1.000 59.923 36 VAL B N 1
ATOM 2597 C CA . VAL B 1 25 ? 55.179 13.003 -36.012 1.000 56.436 36 VAL B CA 1
ATOM 2598 C C . VAL B 1 25 ? 55.673 11.553 -35.995 1.000 59.400 36 VAL B C 1
ATOM 2599 O O . VAL B 1 25 ? 56.071 11.018 -37.036 1.000 59.449 36 VAL B O 1
ATOM 2603 N N . ALA B 1 26 ? 55.649 10.944 -34.793 1.000 58.439 37 ALA B N 1
ATOM 2604 C CA . ALA B 1 26 ? 56.331 9.696 -34.533 1.000 58.334 37 ALA B CA 1
ATOM 2605 C C . ALA B 1 26 ? 55.333 8.666 -34.022 1.000 58.460 37 ALA B C 1
ATOM 2606 O O . ALA B 1 26 ? 54.526 8.981 -33.138 1.000 59.539 37 ALA B O 1
ATOM 2608 N N . LEU B 1 27 ? 55.407 7.442 -34.588 1.000 58.998 38 LEU B N 1
ATOM 2609 C CA . LEU B 1 27 ? 54.743 6.252 -34.059 1.000 55.405 38 LEU B CA 1
ATOM 2610 C C . LEU B 1 27 ? 55.735 5.597 -33.101 1.000 56.602 38 LEU B C 1
ATOM 2611 O O . LEU B 1 27 ? 56.811 5.183 -33.538 1.000 58.593 38 LEU B O 1
ATOM 2616 N N . LEU B 1 28 ? 55.393 5.531 -31.806 1.000 57.749 39 LEU B N 1
ATOM 2617 C CA . LEU B 1 28 ? 56.369 5.187 -30.781 1.000 57.390 39 LEU B CA 1
ATOM 2618 C C . LEU B 1 28 ? 56.656 3.690 -30.772 1.000 58.035 39 LEU B C 1
ATOM 2619 O O . LEU B 1 28 ? 57.817 3.312 -30.883 1.000 61.963 39 LEU B O 1
ATOM 2624 N N . ASP B 1 29 ? 55.609 2.854 -30.652 1.000 56.947 40 ASP B N 1
ATOM 2625 C CA . ASP B 1 29 ? 55.788 1.418 -30.448 1.000 58.103 40 ASP B CA 1
ATOM 2626 C C . ASP B 1 29 ? 55.292 0.609 -31.648 1.000 57.097 40 ASP B C 1
ATOM 2627 O O . ASP B 1 29 ? 54.491 -0.298 -31.488 1.000 60.489 40 ASP B O 1
ATOM 2632 N N . GLY B 1 30 ? 55.789 0.936 -32.843 1.000 60.582 41 GLY B N 1
ATOM 2633 C CA . GLY B 1 30 ? 55.373 0.317 -34.089 1.000 59.968 41 GLY B CA 1
ATOM 2634 C C . GLY B 1 30 ? 56.386 0.596 -35.214 1.000 64.946 41 GLY B C 1
ATOM 2635 O O . GLY B 1 30 ? 57.327 1.397 -35.040 1.000 57.216 41 GLY B O 1
ATOM 2636 N N . ARG B 1 31 ? 56.193 -0.110 -36.347 1.000 61.255 42 ARG B N 1
ATOM 2637 C CA . ARG B 1 31 ? 56.978 0.099 -37.546 1.000 69.011 42 ARG B CA 1
ATOM 2638 C C . ARG B 1 31 ? 56.071 0.645 -38.640 1.000 73.775 42 ARG B C 1
ATOM 2639 O O . ARG B 1 31 ? 56.369 1.691 -39.207 1.000 85.552 42 ARG B O 1
ATOM 2647 N N . ASP B 1 32 ? 54.974 -0.073 -38.902 1.000 70.105 43 ASP B N 1
ATOM 2648 C CA . ASP B 1 32 ? 54.079 0.111 -40.039 1.000 67.607 43 ASP B CA 1
ATOM 2649 C C . ASP B 1 32 ? 53.354 1.454 -39.953 1.000 61.080 43 ASP B C 1
ATOM 2650 O O . ASP B 1 32 ? 52.701 1.756 -38.962 1.000 60.539 43 ASP B O 1
ATOM 2655 N N . CYS B 1 33 ? 53.443 2.242 -41.023 1.000 62.075 44 CYS B N 1
ATOM 2656 C CA . CYS B 1 33 ? 52.836 3.562 -41.079 1.000 63.151 44 CYS B CA 1
ATOM 2657 C C . CYS B 1 33 ? 52.121 3.757 -42.413 1.000 62.399 44 CYS B C 1
ATOM 2658 O O . CYS B 1 33 ? 51.964 4.878 -42.875 1.000 68.179 44 CYS B O 1
ATOM 2661 N N . THR B 1 34 ? 51.632 2.667 -43.000 1.000 61.159 45 THR B N 1
ATOM 2662 C CA . THR B 1 34 ? 51.101 2.676 -44.357 1.000 63.032 45 THR B CA 1
ATOM 2663 C C . THR B 1 34 ? 49.693 3.274 -44.425 1.000 60.706 45 THR B C 1
ATOM 2664 O O . THR B 1 34 ? 49.256 3.685 -45.491 1.000 65.120 45 THR B O 1
ATOM 2668 N N . VAL B 1 35 ? 48.960 3.307 -43.307 1.000 60.089 46 VAL B N 1
ATOM 2669 C CA . VAL B 1 35 ? 47.632 3.912 -43.282 1.000 59.517 46 VAL B CA 1
ATOM 2670 C C . VAL B 1 35 ? 47.739 5.398 -42.965 1.000 60.674 46 VAL B C 1
ATOM 2671 O O . VAL B 1 35 ? 46.979 6.196 -43.505 1.000 66.222 46 VAL B O 1
ATOM 2675 N N . GLU B 1 36 ? 48.682 5.749 -42.079 1.000 58.143 47 GLU B N 1
ATOM 2676 C CA . GLU B 1 36 ? 48.846 7.097 -41.566 1.000 64.220 47 GLU B CA 1
ATOM 2677 C C . GLU B 1 36 ? 49.548 8.008 -42.595 1.000 71.539 47 GLU B C 1
ATOM 2678 O O . GLU B 1 36 ? 49.319 9.211 -42.640 1.000 69.571 47 GLU B O 1
ATOM 2684 N N . MET B 1 37 ? 50.419 7.442 -43.432 1.000 71.230 48 MET B N 1
ATOM 2685 C CA . MET B 1 37 ? 51.262 8.242 -44.309 1.000 72.805 48 MET B CA 1
ATOM 2686 C C . MET B 1 37 ? 50.435 9.032 -45.326 1.000 73.081 48 MET B C 1
ATOM 2687 O O . MET B 1 37 ? 50.637 10.235 -45.455 1.000 70.840 48 MET B O 1
ATOM 2692 N N . PRO B 1 38 ? 49.491 8.427 -46.094 1.000 71.668 49 PRO B N 1
ATOM 2693 C CA . PRO B 1 38 ? 48.695 9.183 -47.064 1.000 68.490 49 PRO B CA 1
ATOM 2694 C C . PRO B 1 38 ? 47.950 10.341 -46.405 1.000 65.045 49 PRO B C 1
ATOM 2695 O O . PRO B 1 38 ? 47.741 11.376 -47.011 1.000 67.931 49 PRO B O 1
ATOM 2699 N N . ILE B 1 39 ? 47.518 10.154 -45.151 1.00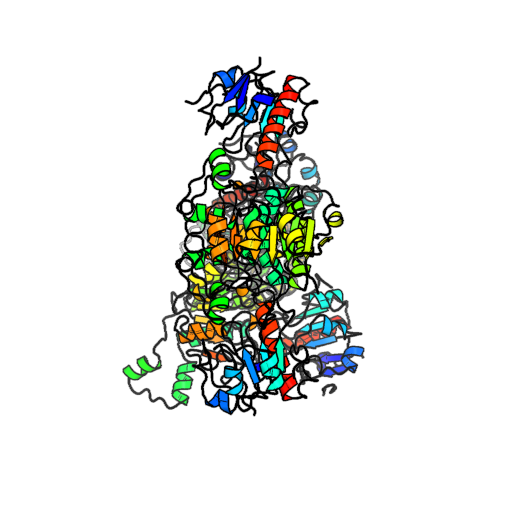0 59.831 50 ILE B N 1
ATOM 2700 C CA . ILE B 1 39 ? 46.733 11.168 -44.477 1.000 56.919 50 ILE B CA 1
ATOM 2701 C C . ILE B 1 39 ? 47.608 12.317 -43.982 1.000 57.205 50 ILE B C 1
ATOM 2702 O O . ILE B 1 39 ? 47.075 13.393 -43.796 1.000 60.817 50 ILE B O 1
ATOM 2707 N N . LEU B 1 40 ? 48.927 12.111 -43.814 1.000 57.592 51 LEU B N 1
ATOM 2708 C CA . LEU B 1 40 ? 49.800 13.065 -43.136 1.000 56.921 51 LEU B CA 1
ATOM 2709 C C . LEU B 1 40 ? 50.922 13.554 -44.064 1.000 63.259 51 LEU B C 1
ATOM 2710 O O . LEU B 1 40 ? 51.581 14.565 -43.776 1.000 62.716 51 LEU B O 1
ATOM 2715 N N . LYS B 1 41 ? 51.203 12.819 -45.149 1.000 70.123 52 LYS B N 1
ATOM 2716 C CA . LYS B 1 41 ? 52.450 13.002 -45.903 1.000 78.073 52 LYS B CA 1
ATOM 2717 C C . LYS B 1 41 ? 52.670 14.472 -46.284 1.000 79.392 52 LYS B C 1
ATOM 2718 O O . LYS B 1 41 ? 53.810 14.943 -46.359 1.000 75.412 52 LYS B O 1
ATOM 2724 N N . ASP B 1 42 ? 51.564 15.198 -46.445 1.000 83.837 53 ASP B N 1
ATOM 2725 C CA . ASP B 1 42 ? 51.587 16.530 -47.010 1.000 88.542 53 ASP B CA 1
ATOM 2726 C C . ASP B 1 42 ? 51.868 17.560 -45.906 1.000 87.455 53 ASP B C 1
ATOM 2727 O O . ASP B 1 42 ? 52.103 18.720 -46.209 1.000 88.321 53 ASP B O 1
ATOM 2732 N N . LEU B 1 43 ? 51.886 17.127 -44.633 1.000 85.549 54 LEU B N 1
ATOM 2733 C CA . LEU B 1 43 ? 51.884 18.045 -43.500 1.000 78.969 54 LEU B CA 1
ATOM 2734 C C . LEU B 1 43 ? 52.979 17.725 -42.490 1.000 76.961 54 LEU B C 1
ATOM 2735 O O . LEU B 1 43 ? 53.428 18.631 -41.800 1.000 80.946 54 LEU B O 1
ATOM 2740 N N . ALA B 1 44 ? 53.378 16.448 -42.380 1.000 71.463 55 ALA B N 1
ATOM 2741 C CA . ALA B 1 44 ? 54.359 16.072 -41.379 1.000 68.311 55 ALA B CA 1
ATOM 2742 C C . ALA B 1 44 ? 55.478 15.203 -41.969 1.000 68.602 55 ALA B C 1
ATOM 2743 O O . ALA B 1 44 ? 55.284 14.594 -43.018 1.000 70.623 55 ALA B O 1
ATOM 2745 N N . THR B 1 45 ? 56.633 15.157 -41.289 1.000 68.528 56 THR B N 1
ATOM 2746 C CA . THR B 1 45 ? 57.549 14.038 -41.442 1.000 69.677 56 THR B CA 1
ATOM 2747 C C . THR B 1 45 ? 57.034 12.923 -40.531 1.000 69.992 56 THR B C 1
ATOM 2748 O O . THR B 1 45 ? 56.939 13.127 -39.317 1.000 70.745 56 THR B O 1
ATOM 2752 N N . VAL B 1 46 ? 56.679 11.778 -41.134 1.000 70.935 57 VAL B N 1
ATOM 2753 C CA . VAL B 1 46 ? 56.162 10.636 -40.393 1.000 72.995 57 VAL B CA 1
ATOM 2754 C C . VAL B 1 46 ? 57.331 9.691 -40.110 1.000 75.566 57 VAL B C 1
ATOM 2755 O O . VAL B 1 46 ? 58.046 9.301 -41.027 1.000 76.620 57 VAL B O 1
ATOM 2759 N N . ALA B 1 47 ? 57.500 9.320 -38.830 1.000 74.532 58 ALA B N 1
ATOM 2760 C CA . ALA B 1 47 ? 58.588 8.492 -38.346 1.000 67.970 58 ALA B CA 1
ATOM 2761 C C . ALA B 1 47 ? 58.057 7.375 -37.431 1.000 64.646 58 ALA B C 1
ATOM 2762 O O . ALA B 1 47 ? 56.937 7.404 -36.913 1.000 58.491 58 ALA B O 1
ATOM 2764 N N . PHE B 1 48 ? 58.918 6.381 -37.213 1.000 63.981 59 PHE B N 1
ATOM 2765 C CA . PHE B 1 48 ? 58.652 5.300 -36.287 1.000 64.892 59 PHE B CA 1
ATOM 2766 C C . PHE B 1 48 ? 59.878 5.078 -35.398 1.000 70.199 59 PHE B C 1
ATOM 2767 O O . PHE B 1 48 ? 60.990 5.399 -35.792 1.000 75.659 59 PHE B O 1
ATOM 2775 N N . CYS B 1 49 ? 59.648 4.534 -34.194 1.000 72.849 60 CYS B N 1
ATOM 2776 C CA . CYS B 1 49 ? 60.695 4.273 -33.224 1.000 68.694 60 CYS B CA 1
ATOM 2777 C C . CYS B 1 49 ? 60.785 2.781 -32.948 1.000 70.458 60 CYS B C 1
ATOM 2778 O O . CYS B 1 49 ? 61.802 2.341 -32.427 1.000 68.582 60 CYS B O 1
ATOM 2781 N N . ASP B 1 50 ? 59.692 2.044 -33.242 1.000 71.689 61 ASP B N 1
ATOM 2782 C CA . ASP B 1 50 ? 59.519 0.640 -32.877 1.000 71.068 61 ASP B CA 1
ATOM 2783 C C . ASP B 1 50 ? 59.993 0.356 -31.453 1.000 67.548 61 ASP B C 1
ATOM 2784 O O . ASP B 1 50 ? 60.578 -0.680 -31.206 1.000 70.767 61 ASP B O 1
ATOM 2789 N N . ALA B 1 51 ? 59.683 1.248 -30.516 1.000 66.157 62 ALA B N 1
ATOM 2790 C CA . ALA B 1 51 ? 60.197 1.135 -29.160 1.000 72.645 62 ALA B CA 1
ATOM 2791 C C . ALA B 1 51 ? 59.387 0.118 -28.366 1.000 76.216 62 ALA B C 1
ATOM 2792 O O . ALA B 1 51 ? 58.166 0.114 -28.470 1.000 72.192 62 ALA B O 1
ATOM 2794 N N . GLN B 1 52 ? 60.074 -0.727 -27.575 1.000 84.306 63 GLN B N 1
ATOM 2795 C CA . GLN B 1 52 ? 59.398 -1.600 -26.620 1.000 92.052 63 GLN B CA 1
ATOM 2796 C C . GLN B 1 52 ? 59.509 -1.052 -25.196 1.000 80.865 63 GLN B C 1
ATOM 2797 O O . GLN B 1 52 ? 58.845 -1.536 -24.288 1.000 82.540 63 GLN B O 1
ATOM 2803 N N . SER B 1 53 ? 60.351 -0.037 -25.011 1.000 80.490 64 SER B N 1
ATOM 2804 C CA . SER B 1 53 ? 60.413 0.748 -23.783 1.000 84.745 64 SER B CA 1
ATOM 2805 C C . SER B 1 53 ? 60.762 2.183 -24.152 1.000 82.212 64 SER B C 1
ATOM 2806 O O . SER B 1 53 ? 61.123 2.450 -25.298 1.000 83.384 64 SER B O 1
ATOM 2809 N N . THR B 1 54 ? 60.699 3.100 -23.184 1.000 72.348 65 THR B N 1
ATOM 2810 C CA . THR B 1 54 ? 60.819 4.506 -23.538 1.000 76.827 65 THR B CA 1
ATOM 2811 C C . THR B 1 54 ? 62.285 4.936 -23.719 1.000 85.871 65 THR B C 1
ATOM 2812 O O . THR B 1 54 ? 62.551 6.027 -24.219 1.000 91.258 65 THR B O 1
ATOM 2816 N N . GLN B 1 55 ? 63.240 4.076 -23.337 1.000 90.766 66 GLN B N 1
ATOM 2817 C CA . GLN B 1 55 ? 64.658 4.372 -23.520 1.000 98.076 66 GLN B CA 1
ATOM 2818 C C . GLN B 1 55 ? 65.091 4.112 -24.964 1.000 94.769 66 GLN B C 1
ATOM 2819 O O . GLN B 1 55 ? 66.214 4.447 -25.338 1.000 101.502 66 GLN B O 1
ATOM 2825 N N . GLU B 1 56 ? 64.202 3.526 -25.771 1.000 89.699 67 GLU B N 1
ATOM 2826 C CA . GLU B 1 56 ? 64.490 3.195 -27.163 1.000 85.599 67 GLU B CA 1
ATOM 2827 C C . GLU B 1 56 ? 63.883 4.229 -28.109 1.000 81.520 67 GLU B C 1
ATOM 2828 O O . GLU B 1 56 ? 63.668 3.965 -29.292 1.000 84.114 67 GLU B O 1
ATOM 2834 N N . ILE B 1 57 ? 63.575 5.414 -27.582 1.000 76.997 68 ILE B N 1
ATOM 2835 C CA . ILE B 1 57 ? 63.054 6.499 -28.397 1.000 75.701 68 ILE B CA 1
ATOM 2836 C C . ILE B 1 57 ? 64.238 7.368 -28.829 1.000 78.343 68 ILE B C 1
ATOM 2837 O O . ILE B 1 57 ? 64.990 7.880 -27.988 1.000 75.985 68 ILE B O 1
ATOM 2842 N N . HIS B 1 58 ? 64.387 7.529 -30.152 1.000 76.940 69 HIS B N 1
ATOM 2843 C CA . HIS B 1 58 ? 65.424 8.384 -30.712 1.000 75.802 69 HIS B CA 1
ATOM 2844 C C . HIS B 1 58 ? 65.333 9.747 -30.043 1.000 75.229 69 HIS B C 1
ATOM 2845 O O . HIS B 1 58 ? 64.244 10.257 -29.854 1.000 73.586 69 HIS B O 1
ATOM 2852 N N . GLU B 1 59 ? 66.472 10.329 -29.670 1.000 80.579 70 GLU B N 1
ATOM 2853 C CA . GLU B 1 59 ? 66.439 11.604 -28.977 1.000 82.942 70 GLU B CA 1
ATOM 2854 C C . GLU B 1 59 ? 66.060 12.714 -29.960 1.000 81.612 70 GLU B C 1
ATOM 2855 O O . GLU B 1 59 ? 65.718 13.807 -29.541 1.000 82.664 70 GLU B O 1
ATOM 2861 N N . LYS B 1 60 ? 66.073 12.430 -31.261 1.000 79.519 71 LYS B N 1
ATOM 2862 C CA . LYS B 1 60 ? 65.517 13.347 -32.250 1.000 77.729 71 LYS B CA 1
ATOM 2863 C C . LYS B 1 60 ? 64.023 13.541 -31.996 1.000 74.533 71 LYS B C 1
ATOM 2864 O O . LYS B 1 60 ? 63.550 14.671 -31.980 1.000 74.395 71 LYS B O 1
ATOM 2870 N N . VAL B 1 61 ? 63.307 12.436 -31.755 1.000 72.418 72 VAL B N 1
ATOM 2871 C CA . VAL B 1 61 ? 61.884 12.424 -31.437 1.000 69.070 72 VAL B CA 1
ATOM 2872 C C . VAL B 1 61 ? 61.612 13.182 -30.134 1.000 70.053 72 VAL B C 1
ATOM 2873 O O . VAL B 1 61 ? 60.656 13.951 -30.046 1.000 72.598 72 VAL B O 1
ATOM 2877 N N . LEU B 1 62 ? 62.433 12.944 -29.104 1.000 70.505 73 LEU B N 1
ATOM 2878 C CA . LEU B 1 62 ? 62.256 13.590 -27.814 1.000 70.254 73 LEU B CA 1
ATOM 2879 C C . LEU B 1 62 ? 62.397 15.104 -27.976 1.000 73.455 73 LEU B C 1
ATOM 2880 O O . LEU B 1 62 ? 61.784 15.873 -27.253 1.000 76.670 73 LEU B O 1
ATOM 2885 N N . ASN B 1 63 ? 63.249 15.535 -28.915 1.000 72.280 74 ASN B N 1
ATOM 2886 C CA . ASN B 1 63 ? 63.598 16.936 -29.063 1.000 73.215 74 ASN B CA 1
ATOM 2887 C C . ASN B 1 63 ? 62.631 17.641 -30.011 1.000 74.011 74 ASN B C 1
ATOM 2888 O O . ASN B 1 63 ? 62.325 18.804 -29.784 1.000 76.922 74 ASN B O 1
ATOM 2893 N N . GLU B 1 64 ? 62.141 16.943 -31.055 1.000 73.068 75 GLU B N 1
ATOM 2894 C CA . GLU B 1 64 ? 61.546 17.602 -32.217 1.000 72.479 75 GLU B CA 1
ATOM 2895 C C . GLU B 1 64 ? 60.078 17.254 -32.437 1.000 73.032 75 GLU B C 1
ATOM 2896 O O . GLU B 1 64 ? 59.339 18.077 -32.977 1.000 78.311 75 GLU B O 1
ATOM 2902 N N . ALA B 1 65 ? 59.651 16.051 -32.038 1.000 69.219 76 ALA B N 1
ATOM 2903 C CA . ALA B 1 65 ? 58.316 15.566 -32.349 1.000 66.712 76 ALA B CA 1
ATOM 2904 C C . ALA B 1 65 ? 57.242 16.419 -31.672 1.000 66.917 76 ALA B C 1
ATOM 2905 O O . ALA B 1 65 ? 57.337 16.706 -30.483 1.000 69.951 76 ALA B O 1
ATOM 2907 N N . VAL B 1 66 ? 56.218 16.808 -32.448 1.000 65.263 77 VAL B N 1
ATOM 2908 C CA . VAL B 1 66 ? 55.120 17.622 -31.954 1.000 64.912 77 VAL B CA 1
ATOM 2909 C C . VAL B 1 66 ? 53.909 16.727 -31.715 1.000 66.759 77 VAL B C 1
ATOM 2910 O O . VAL B 1 66 ? 53.023 17.092 -30.946 1.000 71.653 77 VAL B O 1
ATOM 2914 N N . GLY B 1 67 ? 53.872 15.568 -32.386 1.000 62.785 78 GLY B N 1
ATOM 2915 C CA . GLY B 1 67 ? 52.817 14.604 -32.147 1.000 56.238 78 GLY B CA 1
ATOM 2916 C C . GLY B 1 67 ? 53.332 13.166 -32.115 1.000 54.837 78 GLY B C 1
ATOM 2917 O O . GLY B 1 67 ? 54.313 12.832 -32.783 1.000 55.928 78 GLY B O 1
ATOM 2918 N N . ALA B 1 68 ? 52.645 12.336 -31.334 1.000 50.230 79 ALA B N 1
ATOM 2919 C CA . ALA B 1 68 ? 53.025 10.951 -31.129 1.000 52.516 79 ALA B CA 1
ATOM 2920 C C . ALA B 1 68 ? 51.800 10.065 -31.309 1.000 54.526 79 ALA B C 1
ATOM 2921 O O . ALA B 1 68 ? 50.680 10.458 -30.993 1.000 61.452 79 ALA B O 1
ATOM 2923 N N . MET B 1 69 ? 52.011 8.870 -31.860 1.000 56.303 80 MET B N 1
ATOM 2924 C CA . MET B 1 69 ? 50.974 7.857 -31.918 1.000 53.148 80 MET B CA 1
ATOM 2925 C C . MET B 1 69 ? 51.489 6.609 -31.207 1.000 51.819 80 MET B C 1
ATOM 2926 O O . MET B 1 69 ? 52.677 6.280 -31.305 1.000 59.372 80 MET B O 1
ATOM 2931 N N . MET B 1 70 ? 50.608 5.935 -30.466 1.000 48.853 81 MET B N 1
ATOM 2932 C CA . MET B 1 70 ? 51.076 4.773 -29.729 1.000 51.286 81 MET B CA 1
ATOM 2933 C C . MET B 1 70 ? 49.980 3.753 -29.544 1.000 46.587 81 MET B C 1
ATOM 2934 O O . MET B 1 70 ? 48.812 4.111 -29.446 1.000 48.821 81 MET B O 1
ATOM 2939 N N . TYR B 1 71 ? 50.407 2.502 -29.398 1.000 47.062 82 TYR B N 1
ATOM 2940 C CA . TYR B 1 71 ? 49.514 1.413 -29.021 1.000 47.454 82 TYR B CA 1
ATOM 2941 C C . TYR B 1 71 ? 49.570 1.185 -27.509 1.000 46.699 82 TYR B C 1
ATOM 2942 O O . TYR B 1 71 ? 49.829 2.096 -26.739 1.000 47.146 82 TYR B O 1
ATOM 2951 N N . HIS B 1 72 ? 49.303 -0.040 -27.065 1.000 49.135 83 HIS B N 1
ATOM 2952 C CA . HIS B 1 72 ? 49.200 -0.302 -25.635 1.000 48.660 83 HIS B CA 1
ATOM 2953 C C . HIS B 1 72 ? 50.510 -0.899 -25.111 1.000 47.447 83 HIS B C 1
ATOM 2954 O O . HIS B 1 72 ? 50.593 -1.147 -23.924 1.000 41.582 83 HIS B O 1
ATOM 2961 N N . THR B 1 73 ? 51.527 -1.057 -25.976 1.000 53.655 84 THR B N 1
ATOM 2962 C CA . THR B 1 73 ? 52.680 -1.899 -25.659 1.000 52.326 84 THR B CA 1
ATOM 2963 C C . THR B 1 73 ? 53.810 -1.109 -25.025 1.000 54.310 84 THR B C 1
ATOM 2964 O O . THR B 1 73 ? 54.838 -1.705 -24.721 1.000 59.804 84 THR B O 1
ATOM 2968 N N . ILE B 1 74 ? 53.620 0.205 -24.794 1.000 58.458 85 ILE B N 1
ATOM 2969 C CA . ILE B 1 74 ? 54.549 0.919 -23.931 1.000 58.883 85 ILE B CA 1
ATOM 2970 C C . ILE B 1 74 ? 53.791 1.828 -22.966 1.000 56.195 85 ILE B C 1
ATOM 2971 O O . ILE B 1 74 ? 52.614 2.122 -23.171 1.000 59.702 85 ILE B O 1
ATOM 2976 N N . THR B 1 75 ? 54.486 2.264 -21.914 1.000 56.542 86 THR B N 1
ATOM 2977 C CA . THR B 1 75 ? 53.908 3.077 -20.853 1.000 59.845 86 THR B CA 1
ATOM 2978 C C . THR B 1 75 ? 54.591 4.438 -20.817 1.000 57.364 86 THR B C 1
ATOM 2979 O O . THR B 1 75 ? 55.818 4.477 -20.851 1.000 66.831 86 THR B O 1
ATOM 2983 N N . LEU B 1 76 ? 53.805 5.521 -20.759 1.000 52.349 87 LEU B N 1
ATOM 2984 C CA . LEU B 1 76 ? 54.397 6.848 -20.601 1.000 59.382 87 LEU B CA 1
ATOM 2985 C C . LEU B 1 76 ? 54.059 7.419 -19.222 1.000 59.014 87 LEU B C 1
ATOM 2986 O O . LEU B 1 76 ? 52.895 7.733 -18.946 1.000 56.677 87 LEU B O 1
ATOM 2991 N N . THR B 1 77 ? 55.085 7.536 -18.363 1.000 55.581 88 THR B N 1
ATOM 2992 C CA . THR B 1 77 ? 54.888 8.087 -17.037 1.000 55.907 88 THR B CA 1
ATOM 2993 C C . THR B 1 77 ? 55.201 9.578 -17.089 1.000 59.487 88 THR B C 1
ATOM 2994 O O . THR B 1 77 ? 55.724 10.095 -18.087 1.000 57.460 88 THR B O 1
ATOM 2998 N N . ARG B 1 78 ? 54.918 10.257 -15.974 1.000 63.645 89 ARG B N 1
ATOM 2999 C CA . ARG B 1 78 ? 55.276 11.660 -15.810 1.000 65.569 89 ARG B CA 1
ATOM 3000 C C . ARG B 1 78 ? 56.742 11.897 -16.166 1.000 70.364 89 ARG B C 1
ATOM 3001 O O . ARG B 1 78 ? 57.050 12.891 -16.837 1.000 83.468 89 ARG B O 1
ATOM 3009 N N . GLU B 1 79 ? 57.645 10.998 -15.725 1.000 75.293 90 GLU B N 1
ATOM 3010 C CA . GLU B 1 79 ? 59.079 11.192 -15.938 1.000 73.858 90 GLU B CA 1
ATOM 3011 C C . GLU B 1 79 ? 59.385 11.081 -17.431 1.000 73.061 90 GLU B C 1
ATOM 3012 O O . GLU B 1 79 ? 60.193 11.849 -17.937 1.000 74.986 90 GLU B O 1
ATOM 3018 N N . ASP B 1 80 ? 58.700 10.160 -18.131 1.000 73.844 91 ASP B N 1
ATOM 3019 C CA . ASP B 1 80 ? 58.837 9.961 -19.570 1.000 71.711 91 ASP B CA 1
ATOM 3020 C C . ASP B 1 80 ? 58.399 11.200 -20.350 1.000 71.327 91 ASP B C 1
ATOM 3021 O O . ASP B 1 80 ? 59.105 11.621 -21.267 1.000 71.860 91 ASP B O 1
ATOM 3026 N N . LEU B 1 81 ? 57.239 11.771 -19.972 1.000 65.218 92 LEU B N 1
ATOM 3027 C CA . LEU B 1 81 ? 56.663 12.929 -20.634 1.000 60.082 92 LEU B CA 1
ATOM 3028 C C . LEU B 1 81 ? 57.545 14.167 -20.490 1.000 67.305 92 LEU B C 1
ATOM 3029 O O . LEU B 1 81 ? 57.539 15.035 -21.364 1.000 73.509 92 LEU B O 1
ATOM 3034 N N . GLU B 1 82 ? 58.301 14.263 -19.388 1.000 71.205 93 GLU B N 1
ATOM 3035 C CA . GLU B 1 82 ? 59.142 15.427 -19.122 1.000 68.851 93 GLU B CA 1
ATOM 3036 C C . GLU B 1 82 ? 60.325 15.477 -20.089 1.000 72.124 93 GLU B C 1
ATOM 3037 O O . GLU B 1 82 ? 60.946 16.524 -20.256 1.000 78.183 93 GLU B O 1
ATOM 3043 N N . LYS B 1 83 ? 60.621 14.350 -20.753 1.000 73.900 94 LYS B N 1
ATOM 3044 C CA . LYS B 1 83 ? 61.773 14.235 -21.641 1.000 70.833 94 LYS B CA 1
ATOM 3045 C C . LYS B 1 83 ? 61.487 14.859 -23.015 1.000 69.880 94 LYS B C 1
ATOM 3046 O O . LYS B 1 83 ? 62.414 15.227 -23.727 1.000 66.864 94 LYS B O 1
ATOM 3052 N N . PHE B 1 84 ? 60.202 14.954 -23.409 1.000 69.133 95 PHE B N 1
ATOM 3053 C CA . PHE B 1 84 ? 59.791 15.509 -24.694 1.000 67.313 95 PHE B CA 1
ATOM 3054 C C . PHE B 1 84 ? 59.794 17.039 -24.652 1.000 67.580 95 PHE B C 1
ATOM 3055 O O . PHE B 1 84 ? 59.185 17.639 -23.779 1.000 71.947 95 PHE B O 1
ATOM 3063 N N . LYS B 1 85 ? 60.439 17.659 -25.639 1.000 67.640 96 LYS B N 1
ATOM 3064 C CA . LYS B 1 85 ? 60.667 19.094 -25.648 1.000 69.670 96 LYS B CA 1
ATOM 3065 C C . LYS B 1 85 ? 59.664 19.844 -26.536 1.000 68.903 96 LYS B C 1
ATOM 3066 O O . LYS B 1 85 ? 59.361 20.995 -26.238 1.000 66.908 96 LYS B O 1
ATOM 3072 N N . ALA B 1 86 ? 59.131 19.203 -27.594 1.000 66.035 97 ALA B N 1
ATOM 3073 C CA . ALA B 1 86 ? 58.230 19.857 -28.538 1.000 63.259 97 ALA B CA 1
ATOM 3074 C C . ALA B 1 86 ? 56.815 19.238 -28.548 1.000 64.311 97 ALA B C 1
ATOM 3075 O O . ALA B 1 86 ? 55.900 19.809 -29.148 1.000 64.613 97 ALA B O 1
ATOM 3077 N N . LEU B 1 87 ? 56.621 18.077 -27.900 1.000 61.244 98 LEU B N 1
ATOM 3078 C CA . LEU B 1 87 ? 55.416 17.265 -28.061 1.000 59.339 98 LEU B CA 1
ATOM 3079 C C . LEU B 1 87 ? 54.185 18.023 -27.568 1.000 59.208 98 LEU B C 1
ATOM 3080 O O . LEU B 1 87 ? 54.260 18.674 -26.530 1.000 61.833 98 LEU B O 1
ATOM 3085 N N . ARG B 1 88 ? 53.072 17.948 -28.319 1.000 58.091 99 ARG B N 1
ATOM 3086 C CA . ARG B 1 88 ? 51.873 18.711 -27.986 1.000 57.687 99 ARG B CA 1
ATOM 3087 C C . ARG B 1 88 ? 50.633 17.836 -28.027 1.000 58.581 99 ARG B C 1
ATOM 3088 O O . ARG B 1 88 ? 49.615 18.204 -27.457 1.000 63.836 99 ARG B O 1
ATOM 3096 N N . VAL B 1 89 ? 50.707 16.658 -28.667 1.000 56.701 100 VAL B N 1
ATOM 3097 C CA . VAL B 1 89 ? 49.594 15.713 -28.686 1.000 50.092 100 VAL B CA 1
ATOM 3098 C C . VAL B 1 89 ? 50.107 14.264 -28.714 1.000 48.941 100 VAL B C 1
ATOM 3099 O O . VAL B 1 89 ? 51.079 13.933 -29.382 1.000 49.286 100 VAL B O 1
ATOM 3103 N N . ILE B 1 90 ? 49.417 13.402 -27.969 1.000 45.848 101 ILE B N 1
ATOM 3104 C CA . ILE B 1 90 ? 49.549 11.961 -28.034 1.000 45.681 101 ILE B CA 1
ATOM 3105 C C . ILE B 1 90 ? 48.182 11.388 -28.427 1.000 46.853 101 ILE B C 1
ATOM 3106 O O . ILE B 1 90 ? 47.171 11.611 -27.746 1.000 50.876 101 ILE B O 1
ATOM 3111 N N . VAL B 1 91 ? 48.153 10.603 -29.508 1.000 46.421 102 VAL B N 1
ATOM 3112 C CA . VAL B 1 91 ? 46.930 9.880 -29.866 1.000 44.787 102 VAL B CA 1
ATOM 3113 C C . VAL B 1 91 ? 47.140 8.388 -29.622 1.000 43.033 102 VAL B C 1
ATOM 3114 O O . VAL B 1 91 ? 48.036 7.781 -30.211 1.000 45.502 102 VAL B O 1
ATOM 3118 N N . ARG B 1 92 ? 46.326 7.812 -28.727 1.000 42.275 103 ARG B N 1
ATOM 3119 C CA . ARG B 1 92 ? 46.284 6.375 -28.514 1.000 42.498 103 ARG B CA 1
ATOM 3120 C C . ARG B 1 92 ? 45.422 5.753 -29.605 1.000 44.271 103 ARG B C 1
ATOM 3121 O O . ARG B 1 92 ? 44.234 6.065 -29.756 1.000 48.977 103 ARG B O 1
ATOM 3129 N N . ILE B 1 93 ? 46.033 4.877 -30.398 1.000 43.041 104 ILE B N 1
ATOM 3130 C CA . ILE B 1 93 ? 45.334 4.173 -31.457 1.000 39.838 104 ILE B CA 1
ATOM 3131 C C . ILE B 1 93 ? 44.611 3.010 -30.802 1.000 40.979 104 ILE B C 1
ATOM 3132 O O . ILE B 1 93 ? 45.132 1.894 -30.771 1.000 45.729 104 ILE B O 1
ATOM 3137 N N . GLY B 1 94 ? 43.436 3.293 -30.232 1.000 42.197 105 GLY B N 1
ATOM 3138 C CA . GLY B 1 94 ? 42.743 2.334 -29.370 1.000 39.218 105 GLY B CA 1
ATOM 3139 C C . GLY B 1 94 ? 41.937 3.073 -28.320 1.000 36.885 105 GLY B C 1
ATOM 3140 O O . GLY B 1 94 ? 41.989 4.308 -28.295 1.000 35.439 105 GLY B O 1
ATOM 3141 N N . SER B 1 95 ? 41.184 2.326 -27.497 1.000 39.202 106 SER B N 1
ATOM 3142 C CA . SER B 1 95 ? 40.210 2.964 -26.606 1.000 41.737 106 SER B CA 1
ATOM 3143 C C . SER B 1 95 ? 40.774 3.160 -25.200 1.000 44.670 106 SER B C 1
ATOM 3144 O O . SER B 1 95 ? 40.476 4.172 -24.556 1.000 45.717 106 SER B O 1
ATOM 3147 N N . GLY B 1 96 ? 41.634 2.242 -24.739 1.000 41.424 107 GLY B N 1
ATOM 3148 C CA . GLY B 1 96 ? 42.133 2.405 -23.381 1.000 42.104 107 GLY B CA 1
ATOM 3149 C C . GLY B 1 96 ? 43.414 3.227 -23.379 1.000 42.155 107 GLY B C 1
ATOM 3150 O O . GLY B 1 96 ? 44.229 3.133 -24.290 1.000 52.966 107 GLY B O 1
ATOM 3151 N N . TYR B 1 97 ? 43.583 4.028 -22.335 1.000 40.017 108 TYR B N 1
ATOM 3152 C CA . TYR B 1 97 ? 44.676 4.983 -22.242 1.000 42.916 108 TYR B CA 1
ATOM 3153 C C . TYR B 1 97 ? 45.274 4.973 -20.836 1.000 45.205 108 TYR B C 1
ATOM 3154 O O . TYR B 1 97 ? 45.847 5.967 -20.376 1.000 50.898 108 TYR B O 1
ATOM 3163 N N . ASP B 1 98 ? 45.112 3.840 -20.156 1.000 44.228 109 ASP B N 1
ATOM 3164 C CA . ASP B 1 98 ? 45.632 3.647 -18.815 1.000 46.063 109 ASP B CA 1
ATOM 3165 C C . ASP B 1 98 ? 47.165 3.683 -18.857 1.000 44.748 109 ASP B C 1
ATOM 3166 O O . ASP B 1 98 ? 47.797 3.968 -17.846 1.000 52.394 109 ASP B O 1
ATOM 3171 N N . ASN B 1 99 ? 47.755 3.413 -20.025 1.000 39.226 110 ASN B N 1
ATOM 3172 C CA . ASN B 1 99 ? 49.196 3.351 -20.180 1.000 41.073 110 ASN B CA 1
ATOM 3173 C C . ASN B 1 99 ? 49.846 4.740 -20.287 1.000 45.260 110 ASN B C 1
ATOM 3174 O O . ASN B 1 99 ? 51.087 4.809 -20.364 1.000 47.939 110 ASN B O 1
ATOM 3179 N N . VAL B 1 100 ? 49.046 5.834 -20.228 1.000 43.137 111 VAL B N 1
ATOM 3180 C CA . VAL B 1 100 ? 49.574 7.196 -20.203 1.000 47.524 111 VAL B CA 1
ATOM 3181 C C . VAL B 1 100 ? 49.114 7.939 -18.946 1.000 46.258 111 VAL B C 1
ATOM 3182 O O . VAL B 1 100 ? 47.963 7.855 -18.562 1.000 49.457 111 VAL B O 1
ATOM 3186 N N . ASP B 1 101 ? 50.029 8.689 -18.313 1.000 51.033 112 ASP B N 1
ATOM 3187 C CA . ASP B 1 101 ? 49.693 9.508 -17.157 1.000 52.534 112 ASP B CA 1
ATOM 3188 C C . ASP B 1 101 ? 49.033 10.791 -17.675 1.000 53.558 112 ASP B C 1
ATOM 3189 O O . ASP B 1 101 ? 49.712 11.806 -17.896 1.000 55.989 112 ASP B O 1
ATOM 3194 N N . ILE B 1 102 ? 47.699 10.746 -17.828 1.000 49.903 113 ILE B N 1
ATOM 3195 C CA . ILE B 1 102 ? 46.996 11.769 -18.580 1.000 47.790 113 ILE B CA 1
ATOM 3196 C C . ILE B 1 102 ? 46.962 13.087 -17.826 1.000 50.154 113 ILE B C 1
ATOM 3197 O O . ILE B 1 102 ? 46.814 14.140 -18.453 1.000 56.804 113 ILE B O 1
ATOM 3202 N N . LYS B 1 103 ? 47.145 13.014 -16.508 1.000 52.295 114 LYS B N 1
ATOM 3203 C CA . LYS B 1 103 ? 47.194 14.203 -15.664 1.000 56.287 114 LYS B CA 1
ATOM 3204 C C . LYS B 1 103 ? 48.537 14.923 -15.826 1.000 55.901 114 LYS B C 1
ATOM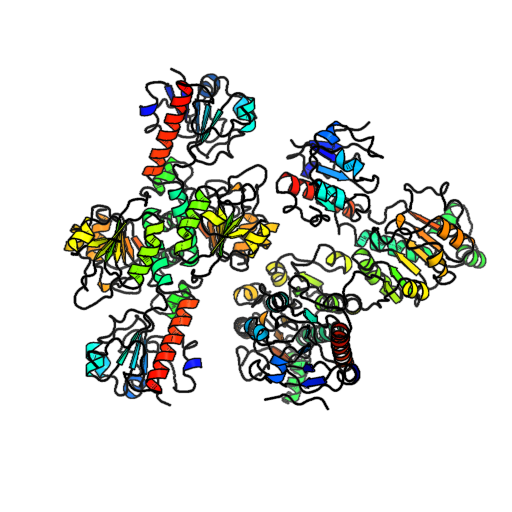 3205 O O . LYS B 1 103 ? 48.590 16.147 -15.953 1.000 51.264 114 LYS B O 1
ATOM 3211 N N . ALA B 1 104 ? 49.617 14.135 -15.825 1.000 56.083 115 ALA B N 1
ATOM 3212 C CA . ALA B 1 104 ? 50.954 14.662 -16.029 1.000 53.988 115 ALA B CA 1
ATOM 3213 C C . ALA B 1 104 ? 51.001 15.346 -17.395 1.000 55.452 115 ALA B C 1
ATOM 3214 O O . ALA B 1 104 ? 51.474 16.483 -17.529 1.000 61.565 115 ALA B O 1
ATOM 3216 N N . ALA B 1 105 ? 50.490 14.637 -18.404 1.000 51.996 116 ALA B N 1
ATOM 3217 C CA . ALA B 1 105 ? 50.493 15.136 -19.765 1.000 50.919 116 ALA B CA 1
ATOM 3218 C C . ALA B 1 105 ? 49.794 16.496 -19.828 1.000 53.362 116 ALA B C 1
ATOM 3219 O O . ALA B 1 105 ? 50.285 17.419 -20.468 1.000 53.592 116 ALA B O 1
ATOM 3221 N N . GLY B 1 106 ? 48.631 16.610 -19.173 1.000 55.044 117 GLY B N 1
ATOM 3222 C CA . GLY B 1 106 ? 47.851 17.844 -19.222 1.000 56.063 117 GLY B CA 1
ATOM 3223 C C . GLY B 1 106 ? 48.625 19.018 -18.611 1.000 58.104 117 GLY B C 1
ATOM 3224 O O . GLY B 1 106 ? 48.695 20.104 -19.186 1.000 61.963 117 GLY B O 1
ATOM 3225 N N . GLU B 1 107 ? 49.223 18.768 -17.440 1.000 57.098 118 GLU B N 1
ATOM 3226 C CA . GLU B 1 107 ? 49.988 19.762 -16.699 1.000 58.058 118 GLU B CA 1
ATOM 3227 C C . GLU B 1 107 ? 51.219 20.188 -17.491 1.000 55.623 118 GLU B C 1
ATOM 3228 O O . GLU B 1 107 ? 51.719 21.298 -17.285 1.000 59.036 118 GLU B O 1
ATOM 3234 N N . LEU B 1 108 ? 51.655 19.322 -18.413 1.000 53.232 119 LEU B N 1
ATOM 3235 C CA . LEU B 1 108 ? 52.818 19.582 -19.247 1.000 54.744 119 LEU B CA 1
ATOM 3236 C C . LEU B 1 108 ? 52.436 20.247 -20.579 1.000 54.677 119 LEU B C 1
ATOM 3237 O O . LEU B 1 108 ? 53.318 20.690 -21.312 1.000 59.377 119 LEU B O 1
ATOM 3242 N N . GLY B 1 109 ? 51.141 20.407 -20.862 1.000 50.370 120 GLY B N 1
ATOM 3243 C CA . GLY B 1 109 ? 50.707 21.066 -22.088 1.000 51.980 120 GLY B CA 1
ATOM 3244 C C . GLY B 1 109 ? 50.457 20.103 -23.256 1.000 55.062 120 GLY B C 1
ATOM 3245 O O . GLY B 1 109 ? 50.229 20.548 -24.379 1.000 55.986 120 GLY B O 1
ATOM 3246 N N . ILE B 1 110 ? 50.362 18.792 -22.958 1.000 50.479 121 ILE B N 1
ATOM 3247 C CA . ILE B 1 110 ? 50.258 17.728 -23.930 1.000 46.835 121 ILE B CA 1
ATOM 3248 C C . ILE B 1 110 ? 48.844 17.136 -23.869 1.000 50.447 121 ILE B C 1
ATOM 3249 O O . ILE B 1 110 ? 48.375 16.688 -22.823 1.000 51.723 121 ILE B O 1
ATOM 3254 N N . ALA B 1 111 ? 48.127 17.182 -25.002 1.000 49.937 122 ALA B N 1
ATOM 3255 C CA . ALA B 1 111 ? 46.786 16.650 -25.073 1.000 48.902 122 ALA B CA 1
ATOM 3256 C C . ALA B 1 111 ? 46.906 15.169 -25.397 1.000 53.599 122 ALA B C 1
ATOM 3257 O O . ALA B 1 111 ? 47.810 14.789 -26.149 1.000 53.500 122 ALA B O 1
ATOM 3259 N N . VAL B 1 112 ? 46.014 14.352 -24.791 1.000 48.183 123 VAL B N 1
ATOM 3260 C CA . VAL B 1 112 ? 45.992 12.926 -25.045 1.000 44.009 123 VAL B CA 1
ATOM 3261 C C . VAL B 1 112 ? 44.617 12.573 -25.622 1.000 44.823 123 VAL B C 1
ATOM 3262 O O . VAL B 1 112 ? 43.575 12.955 -25.080 1.000 49.340 123 VAL B O 1
ATOM 3266 N N . CYS B 1 113 ? 44.635 11.815 -26.729 1.000 45.358 124 CYS B N 1
ATOM 3267 C CA . CYS B 1 113 ? 43.415 11.463 -27.448 1.000 46.644 124 CYS B CA 1
ATOM 3268 C C . CYS B 1 113 ? 43.335 9.953 -27.575 1.000 46.656 124 CYS B C 1
ATOM 3269 O O . CYS B 1 113 ? 44.370 9.299 -27.579 1.000 44.859 124 CYS B O 1
ATOM 3272 N N . ASN B 1 114 ? 42.101 9.427 -27.606 1.000 43.774 125 ASN B N 1
ATOM 3273 C CA . ASN B 1 114 ? 41.906 8.018 -27.901 1.000 44.129 125 ASN B CA 1
ATOM 3274 C C . ASN B 1 114 ? 40.970 7.845 -29.096 1.000 42.906 125 ASN B C 1
ATOM 3275 O O . ASN B 1 114 ? 40.435 8.800 -29.596 1.000 46.390 125 ASN B O 1
ATOM 3280 N N . ILE B 1 115 ? 40.814 6.614 -29.563 1.000 44.979 126 ILE B N 1
ATOM 3281 C CA . ILE B 1 115 ? 39.817 6.252 -30.549 1.000 43.799 126 ILE B CA 1
ATOM 3282 C C . ILE B 1 115 ? 38.803 5.413 -29.792 1.000 42.052 126 ILE B C 1
ATOM 3283 O O . ILE B 1 115 ? 39.020 4.218 -29.621 1.000 46.655 126 ILE B O 1
ATOM 3288 N N . PRO B 1 116 ? 37.703 6.007 -29.294 1.000 41.404 127 PRO B N 1
ATOM 3289 C CA . PRO B 1 116 ? 36.762 5.289 -28.426 1.000 39.174 127 PRO B CA 1
ATOM 3290 C C . PRO B 1 116 ? 35.894 4.205 -29.064 1.000 41.394 127 PRO B C 1
ATOM 3291 O O . PRO B 1 116 ? 35.360 3.359 -28.349 1.000 44.989 127 PRO B O 1
ATOM 3295 N N . SER B 1 117 ? 35.648 4.237 -30.378 1.000 46.013 128 SER B N 1
ATOM 3296 C CA . SER B 1 117 ? 34.531 3.394 -30.832 1.000 43.548 128 SER B CA 1
ATOM 3297 C C . SER B 1 117 ? 34.791 2.633 -32.144 1.000 41.641 128 SER B C 1
ATOM 3298 O O . SER B 1 117 ? 33.867 2.134 -32.768 1.000 42.262 128 SER B O 1
ATOM 3301 N N . ALA B 1 118 ? 36.062 2.426 -32.492 1.000 42.617 129 ALA B N 1
ATOM 3302 C CA . ALA B 1 118 ? 36.410 1.694 -33.700 1.000 41.584 129 ALA B CA 1
ATOM 3303 C C . ALA B 1 118 ? 36.257 0.172 -33.535 1.000 42.594 129 ALA B C 1
ATOM 3304 O O . ALA B 1 118 ? 36.207 -0.532 -34.538 1.000 50.374 129 ALA B O 1
ATOM 3306 N N . ALA B 1 119 ? 36.177 -0.342 -32.301 1.000 38.937 130 ALA B N 1
ATOM 3307 C CA . ALA B 1 119 ? 36.219 -1.785 -32.145 1.000 38.298 130 ALA B CA 1
ATOM 3308 C C . ALA B 1 119 ? 35.183 -2.323 -31.152 1.000 35.298 130 ALA B C 1
ATOM 3309 O O . ALA B 1 119 ? 35.390 -3.426 -30.636 1.000 37.882 130 ALA B O 1
ATOM 3311 N N . VAL B 1 120 ? 34.083 -1.587 -30.909 1.000 34.672 131 VAL B N 1
ATOM 3312 C CA . VAL B 1 120 ? 33.075 -1.971 -29.903 1.000 30.834 131 VAL B CA 1
ATOM 3313 C C . VAL B 1 120 ? 32.447 -3.340 -30.216 1.000 31.480 131 VAL B C 1
ATOM 3314 O O . VAL B 1 120 ? 32.443 -4.224 -29.360 1.000 33.904 131 VAL B O 1
ATOM 3318 N N . GLU B 1 121 ? 31.990 -3.547 -31.454 1.000 33.992 132 GLU B N 1
ATOM 3319 C CA . GLU B 1 121 ? 31.413 -4.807 -31.908 1.000 32.755 132 GLU B CA 1
ATOM 3320 C C . GLU B 1 121 ? 32.456 -5.929 -32.002 1.000 38.215 132 GLU B C 1
ATOM 3321 O O . GLU B 1 121 ? 32.147 -7.067 -31.596 1.000 42.893 132 GLU B O 1
ATOM 3327 N N . GLU B 1 122 ? 33.681 -5.631 -32.494 1.000 32.437 133 GLU B N 1
ATOM 3328 C CA . GLU B 1 122 ? 34.746 -6.631 -32.515 1.000 37.033 133 GLU B CA 1
ATOM 3329 C C . GLU B 1 122 ? 34.993 -7.229 -31.110 1.000 41.419 133 GLU B C 1
ATOM 3330 O O . GLU B 1 122 ? 35.005 -8.455 -30.926 1.000 38.590 133 GLU B O 1
ATOM 3336 N N . THR B 1 123 ? 35.210 -6.341 -30.122 1.000 33.323 134 THR B N 1
ATOM 3337 C CA . THR B 1 123 ? 35.458 -6.733 -28.749 1.000 33.897 134 THR B CA 1
ATOM 3338 C C . THR B 1 123 ? 34.273 -7.535 -28.178 1.000 34.951 134 THR B C 1
ATOM 3339 O O . THR B 1 123 ? 34.454 -8.580 -27.552 1.000 40.295 134 THR B O 1
ATOM 3343 N N . ALA B 1 124 ? 33.050 -7.055 -28.392 1.000 27.989 135 ALA B N 1
ATOM 3344 C CA . ALA B 1 124 ? 31.872 -7.706 -27.848 1.000 26.944 135 ALA B CA 1
ATOM 3345 C C . ALA B 1 124 ? 31.703 -9.080 -28.494 1.000 30.836 135 ALA B C 1
ATOM 3346 O O . ALA B 1 124 ? 31.348 -10.005 -27.796 1.000 34.356 135 ALA B O 1
ATOM 3348 N N . ASP B 1 125 ? 31.964 -9.231 -29.808 1.000 33.493 136 ASP B N 1
ATOM 3349 C CA . ASP B 1 125 ? 31.849 -10.540 -30.459 1.000 31.235 136 ASP B CA 1
ATOM 3350 C C . ASP B 1 125 ? 32.926 -11.497 -29.959 1.000 33.369 136 ASP B C 1
ATOM 3351 O O . ASP B 1 125 ? 32.645 -12.669 -29.767 1.000 36.585 136 ASP B O 1
ATOM 3356 N N . SER B 1 126 ? 34.159 -11.011 -29.737 1.000 34.839 137 SER B N 1
ATOM 3357 C CA . SER B 1 126 ? 35.255 -11.791 -29.182 1.000 29.304 137 SER B CA 1
ATOM 3358 C C . SER B 1 126 ? 34.947 -12.245 -27.752 1.000 31.589 137 SER B C 1
ATOM 3359 O O . SER B 1 126 ? 35.299 -13.362 -27.332 1.000 28.134 137 SER B O 1
ATOM 3362 N N . THR B 1 127 ? 34.254 -11.383 -26.992 1.000 28.891 138 THR B N 1
ATOM 3363 C CA . THR B 1 127 ? 33.859 -11.706 -25.625 1.000 29.652 138 THR B CA 1
ATOM 3364 C C . THR B 1 127 ? 32.819 -12.823 -25.634 1.000 33.302 138 THR B C 1
ATOM 3365 O O . THR B 1 127 ? 33.002 -13.820 -24.933 1.000 39.376 138 THR B O 1
ATOM 3369 N N . ILE B 1 128 ? 31.732 -12.660 -26.430 1.000 32.908 139 ILE B N 1
ATOM 3370 C CA . ILE B 1 128 ? 30.695 -13.677 -26.537 1.000 28.958 139 ILE B CA 1
ATOM 3371 C C . ILE B 1 128 ? 31.338 -14.971 -26.995 1.000 31.433 139 ILE B C 1
ATOM 3372 O O . ILE B 1 128 ? 30.902 -16.048 -26.611 1.000 35.438 139 ILE B O 1
ATOM 3377 N N . CYS B 1 129 ? 32.390 -14.862 -27.803 1.000 34.539 140 CYS B N 1
ATOM 3378 C CA . CYS B 1 129 ? 33.095 -16.056 -28.258 1.000 33.776 140 CYS B CA 1
ATOM 3379 C C . CYS B 1 129 ? 33.844 -16.750 -27.107 1.000 36.537 140 CYS B C 1
ATOM 3380 O O . CYS B 1 129 ? 33.837 -17.980 -27.026 1.000 34.722 140 CYS B O 1
ATOM 3383 N N . HIS B 1 130 ? 34.450 -15.973 -26.182 1.000 39.663 141 HIS B N 1
ATOM 3384 C CA . HIS B 1 130 ? 35.136 -16.556 -25.015 1.000 33.175 141 HIS B CA 1
ATOM 3385 C C . HIS B 1 130 ? 34.162 -17.272 -24.090 1.000 31.320 141 HIS B C 1
ATOM 3386 O O . HIS B 1 130 ? 34.447 -18.386 -23.679 1.000 37.257 141 HIS B O 1
ATOM 3393 N N . ILE B 1 131 ? 33.030 -16.635 -23.789 1.000 32.991 142 ILE B N 1
ATOM 3394 C CA . ILE B 1 131 ? 31.941 -17.182 -22.976 1.000 33.008 142 ILE B CA 1
ATOM 3395 C C . ILE B 1 131 ? 31.411 -18.500 -23.561 1.000 36.665 142 ILE B C 1
ATOM 3396 O O . ILE B 1 131 ? 31.345 -19.492 -22.838 1.000 43.662 142 ILE B O 1
ATOM 3401 N N . LEU B 1 132 ? 31.062 -18.520 -24.865 1.000 33.368 143 LEU B N 1
ATOM 3402 C CA . LEU B 1 132 ? 30.639 -19.730 -25.551 1.000 32.074 143 LEU B CA 1
ATOM 3403 C C . LEU B 1 132 ? 31.775 -20.761 -25.580 1.000 34.734 143 LEU B C 1
ATOM 3404 O O . LEU B 1 132 ? 31.519 -21.954 -25.453 1.000 40.539 143 LEU B O 1
ATOM 3409 N N . ASN B 1 133 ? 33.037 -20.336 -25.707 1.000 32.563 144 ASN B N 1
ATOM 3410 C CA . ASN B 1 133 ? 34.108 -21.321 -25.620 1.000 33.458 144 ASN B CA 1
ATOM 3411 C C . ASN B 1 133 ? 34.188 -21.953 -24.231 1.000 35.347 144 ASN B C 1
ATOM 3412 O O . ASN B 1 133 ? 34.618 -23.111 -24.129 1.000 38.767 144 ASN B O 1
ATOM 3417 N N . LEU B 1 134 ? 33.755 -21.241 -23.166 1.000 33.066 145 LEU B N 1
ATOM 3418 C CA . LEU B 1 134 ? 33.788 -21.809 -21.822 1.000 34.816 145 LEU B CA 1
ATOM 3419 C C . LEU B 1 134 ? 32.665 -22.820 -21.628 1.000 35.815 145 LEU B C 1
ATOM 3420 O O . LEU B 1 134 ? 32.918 -23.916 -21.167 1.000 40.867 145 LEU B O 1
ATOM 3425 N N . TYR B 1 135 ? 31.427 -22.429 -21.950 1.000 36.290 146 TYR B N 1
ATOM 3426 C CA . TYR B 1 135 ? 30.254 -23.270 -21.777 1.000 33.404 146 TYR B CA 1
ATOM 3427 C C . TYR B 1 135 ? 30.241 -24.491 -22.714 1.000 38.854 146 TYR B C 1
ATOM 3428 O O . TYR B 1 135 ? 29.825 -25.574 -22.282 1.000 46.142 146 TYR B O 1
ATOM 3437 N N . ARG B 1 136 ? 30.720 -24.353 -23.966 1.000 33.035 147 ARG B N 1
ATOM 3438 C CA . ARG B 1 136 ? 30.596 -25.437 -24.938 1.000 32.736 147 ARG B CA 1
ATOM 3439 C C . ARG B 1 136 ? 31.934 -26.144 -25.176 1.000 34.256 147 ARG B C 1
ATOM 3440 O O . ARG B 1 136 ? 31.953 -27.259 -25.663 1.000 37.938 147 ARG B O 1
ATOM 3448 N N . ARG B 1 137 ? 33.057 -25.485 -24.849 1.000 37.609 148 ARG B N 1
ATOM 3449 C CA . ARG B 1 137 ? 34.372 -26.111 -24.823 1.000 35.750 148 ARG B CA 1
ATOM 3450 C C . ARG B 1 137 ? 34.941 -26.350 -26.222 1.000 35.381 148 ARG B C 1
ATOM 3451 O O . ARG B 1 137 ? 35.797 -27.239 -26.398 1.000 35.397 148 ARG B O 1
ATOM 3459 N N . ASN B 1 138 ? 34.482 -25.573 -27.211 1.000 34.585 149 ASN B N 1
ATOM 3460 C CA . ASN B 1 138 ? 34.882 -25.776 -28.604 1.000 37.567 149 ASN B CA 1
ATOM 3461 C C . ASN B 1 138 ? 36.401 -25.705 -28.779 1.000 37.116 149 ASN B C 1
ATOM 3462 O O . ASN B 1 138 ? 36.980 -26.513 -29.508 1.000 43.106 149 ASN B O 1
ATOM 3467 N N . THR B 1 139 ? 37.049 -24.728 -28.136 1.000 35.675 150 THR B N 1
ATOM 3468 C CA . THR B 1 139 ? 38.494 -24.573 -28.259 1.000 36.839 150 THR B CA 1
ATOM 3469 C C . THR B 1 139 ? 39.247 -25.768 -27.669 1.000 37.414 150 THR B C 1
ATOM 3470 O O . THR B 1 139 ? 40.131 -26.302 -28.320 1.000 42.503 150 THR B O 1
ATOM 3474 N N . TRP B 1 140 ? 38.903 -26.173 -26.432 1.000 37.608 151 TRP B N 1
ATOM 3475 C CA . TRP B 1 140 ? 39.524 -27.321 -25.785 1.000 39.173 151 TRP B CA 1
ATOM 3476 C C . TRP B 1 140 ? 39.352 -28.635 -26.566 1.000 37.805 151 TRP B C 1
ATOM 3477 O O . TRP B 1 140 ? 40.272 -29.471 -26.671 1.000 43.744 151 TRP B O 1
ATOM 3488 N N . LEU B 1 141 ? 38.134 -28.834 -27.069 1.000 36.727 152 LEU B N 1
ATOM 3489 C CA . LEU B 1 141 ? 37.834 -30.002 -27.885 1.000 34.498 152 LEU B CA 1
ATOM 3490 C C . LEU B 1 141 ? 38.675 -29.948 -29.162 1.000 34.459 152 LEU B C 1
ATOM 3491 O O . LEU B 1 141 ? 39.206 -30.959 -29.611 1.000 35.398 152 LEU B O 1
ATOM 3496 N N . TYR B 1 142 ? 38.847 -28.747 -29.735 1.000 33.292 153 TYR B N 1
ATOM 3497 C CA . TYR B 1 142 ? 39.710 -28.621 -30.899 1.000 35.673 153 TYR B CA 1
ATOM 3498 C C . TYR B 1 142 ? 41.140 -29.054 -30.554 1.000 41.111 153 TYR B C 1
ATOM 3499 O O . TYR B 1 142 ? 41.735 -29.857 -31.283 1.000 41.039 153 TYR B O 1
ATOM 3508 N N . GLN B 1 143 ? 41.666 -28.517 -29.423 1.000 42.471 154 GLN B N 1
ATOM 3509 C CA . GLN B 1 143 ? 42.996 -28.837 -28.922 1.000 45.616 154 GLN B CA 1
ATOM 3510 C C . GLN B 1 143 ? 43.119 -30.344 -28.625 1.000 47.357 154 GLN B C 1
ATOM 3511 O O . GLN B 1 143 ? 44.147 -30.972 -28.916 1.000 44.891 154 GLN B O 1
ATOM 3517 N N . ALA B 1 144 ? 42.051 -30.943 -28.076 1.000 43.327 155 ALA B N 1
ATOM 3518 C CA . ALA B 1 144 ? 42.076 -32.372 -27.875 1.000 43.321 155 ALA B CA 1
ATOM 3519 C C . ALA B 1 144 ? 42.364 -33.105 -29.197 1.000 50.337 155 ALA B C 1
ATOM 3520 O O . ALA B 1 144 ? 43.221 -33.999 -29.257 1.000 55.414 155 ALA B O 1
ATOM 3522 N N . LEU B 1 145 ? 41.658 -32.731 -30.279 1.000 48.212 156 LEU B N 1
ATOM 3523 C CA . LEU B 1 145 ? 41.789 -33.411 -31.564 1.000 42.608 156 LEU B CA 1
ATOM 3524 C C . LEU B 1 145 ? 43.176 -33.177 -32.144 1.000 42.955 156 LEU B C 1
ATOM 3525 O O . LEU B 1 145 ? 43.715 -34.107 -32.741 1.000 43.500 156 LEU B O 1
ATOM 3530 N N . ARG B 1 146 ? 43.754 -31.977 -31.924 1.000 43.811 157 ARG B N 1
ATOM 3531 C CA . ARG B 1 146 ? 45.073 -31.644 -32.439 1.000 48.928 157 ARG B CA 1
ATOM 3532 C C . ARG B 1 146 ? 46.160 -32.395 -31.664 1.000 54.856 157 ARG B C 1
ATOM 3533 O O . ARG B 1 146 ? 47.276 -32.574 -32.182 1.000 55.512 157 ARG B O 1
ATOM 3541 N N . GLU B 1 147 ? 45.832 -32.878 -30.451 1.000 56.507 158 GLU B N 1
ATOM 3542 C CA . GLU B 1 147 ? 46.798 -33.673 -29.717 1.000 59.773 158 GLU B CA 1
ATOM 3543 C C . GLU B 1 147 ? 46.608 -35.165 -29.954 1.000 65.301 158 GLU B C 1
ATOM 3544 O O . GLU B 1 147 ? 47.271 -35.953 -29.296 1.000 84.415 158 GLU B O 1
ATOM 3550 N N . GLY B 1 148 ? 45.723 -35.559 -30.879 1.000 64.333 159 GLY B N 1
ATOM 3551 C CA . GLY B 1 148 ? 45.604 -36.943 -31.294 1.000 54.975 159 GLY B CA 1
ATOM 3552 C C . GLY B 1 148 ? 44.567 -37.759 -30.522 1.000 55.760 159 GLY B C 1
ATOM 3553 O O . GLY B 1 148 ? 44.461 -38.963 -30.765 1.000 59.662 159 GLY B O 1
ATOM 3554 N N . THR B 1 149 ? 43.755 -37.126 -29.659 1.000 54.138 160 THR B N 1
ATOM 3555 C CA . THR B 1 149 ? 42.662 -37.821 -28.979 1.000 53.532 160 THR B CA 1
ATOM 3556 C C . THR B 1 149 ? 41.657 -38.382 -29.992 1.000 56.955 160 THR B C 1
ATOM 3557 O O . THR B 1 149 ? 41.236 -37.717 -30.941 1.000 56.799 160 THR B O 1
ATOM 3561 N N . ARG B 1 150 ? 41.290 -39.642 -29.780 1.000 57.806 161 ARG B N 1
ATOM 3562 C CA . ARG B 1 150 ? 40.380 -40.349 -30.657 1.000 63.916 161 ARG B CA 1
ATOM 3563 C C . ARG B 1 150 ? 39.109 -40.617 -29.853 1.000 64.332 161 ARG B C 1
ATOM 3564 O O . ARG B 1 150 ? 39.110 -41.334 -28.849 1.000 72.227 161 ARG B O 1
ATOM 3572 N N . VAL B 1 151 ? 38.033 -39.965 -30.301 1.000 63.070 162 VAL B N 1
ATOM 3573 C CA . VAL B 1 151 ? 36.742 -39.912 -29.629 1.000 55.761 162 VAL B CA 1
ATOM 3574 C C . VAL B 1 151 ? 35.746 -40.754 -30.431 1.000 56.577 162 VAL B C 1
ATOM 3575 O O . VAL B 1 151 ? 34.915 -40.202 -31.137 1.000 56.897 162 VAL B O 1
ATOM 3579 N N . GLN B 1 152 ? 35.855 -42.089 -30.337 1.000 60.139 163 GLN B N 1
ATOM 3580 C CA . GLN B 1 152 ? 35.064 -43.041 -31.098 1.000 62.465 163 GLN B CA 1
ATOM 3581 C C . GLN B 1 152 ? 33.652 -43.126 -30.522 1.000 60.942 163 GLN B C 1
ATOM 3582 O O . GLN B 1 152 ? 32.663 -42.990 -31.242 1.000 62.792 163 GLN B O 1
ATOM 3588 N N . SER B 1 153 ? 33.574 -43.331 -29.196 1.000 56.812 164 SER B N 1
ATOM 3589 C CA . SER B 1 153 ? 32.364 -43.787 -28.548 1.000 53.867 164 SER B CA 1
ATOM 3590 C C . SER B 1 153 ? 31.690 -42.646 -27.807 1.000 52.106 164 SER B C 1
ATOM 3591 O O . SER B 1 153 ? 32.311 -41.638 -27.480 1.000 56.800 164 SER B O 1
ATOM 3594 N N . VAL B 1 154 ? 30.402 -42.846 -27.516 1.000 52.634 165 VAL B N 1
ATOM 3595 C CA . VAL B 1 154 ? 29.628 -41.851 -26.782 1.000 51.471 165 VAL B CA 1
ATOM 3596 C C . VAL B 1 154 ? 30.165 -41.637 -25.366 1.000 53.185 165 VAL B C 1
ATOM 3597 O O . VAL B 1 154 ? 30.129 -40.511 -24.921 1.000 58.068 165 VAL B O 1
ATOM 3601 N N . GLU B 1 155 ? 30.704 -42.665 -24.691 1.000 56.271 166 GLU B N 1
ATOM 3602 C CA . GLU B 1 155 ? 31.339 -42.483 -23.398 1.000 52.363 166 GLU B CA 1
ATOM 3603 C C . GLU B 1 155 ? 32.576 -41.611 -23.552 1.000 49.185 166 GLU B C 1
ATOM 3604 O O . GLU B 1 155 ? 32.846 -40.775 -22.703 1.000 48.771 166 GLU B O 1
ATOM 3610 N N . GLN B 1 156 ? 33.303 -41.783 -24.663 1.000 50.243 167 GLN B N 1
ATOM 3611 C CA . GLN B 1 156 ? 34.488 -40.985 -24.970 1.000 46.798 167 GLN B CA 1
ATOM 3612 C C . GLN B 1 156 ? 34.114 -39.528 -25.284 1.000 46.606 167 GLN B C 1
ATOM 3613 O O . GLN B 1 156 ? 34.815 -38.622 -24.856 1.000 51.029 167 GLN B O 1
ATOM 3619 N N . ILE B 1 157 ? 32.989 -39.287 -25.974 1.000 43.835 168 ILE B N 1
ATOM 3620 C CA . ILE B 1 157 ? 32.500 -37.947 -26.240 1.000 41.437 168 ILE B CA 1
ATOM 3621 C C . ILE B 1 157 ? 32.159 -37.250 -24.936 1.000 43.208 168 ILE B C 1
ATOM 3622 O O . ILE B 1 157 ? 32.568 -36.094 -24.717 1.000 44.323 168 ILE B O 1
ATOM 3627 N N . ARG B 1 158 ? 31.361 -37.914 -24.096 1.000 41.550 169 ARG B N 1
ATOM 3628 C CA . ARG B 1 158 ? 30.933 -37.321 -22.831 1.000 44.940 169 ARG B CA 1
ATOM 3629 C C . ARG B 1 158 ? 32.148 -37.059 -21.947 1.000 46.212 169 ARG B C 1
ATOM 3630 O O . ARG B 1 158 ? 32.153 -36.098 -21.181 1.000 48.835 169 ARG B O 1
ATOM 3638 N N . GLU B 1 159 ? 33.175 -37.914 -22.068 1.000 48.768 170 GLU B N 1
ATOM 3639 C CA . GLU B 1 159 ? 34.380 -37.764 -21.271 1.000 51.155 170 GLU B CA 1
ATOM 3640 C C . GLU B 1 159 ? 35.143 -36.506 -21.661 1.000 51.086 170 GLU B C 1
ATOM 3641 O O . GLU B 1 159 ? 35.395 -35.641 -20.821 1.000 51.270 170 GLU B O 1
ATOM 3647 N N . VAL B 1 160 ? 35.456 -36.389 -22.957 1.000 46.195 171 VAL B N 1
ATOM 3648 C CA . VAL B 1 160 ? 36.283 -35.304 -23.440 1.000 43.568 171 VAL B CA 1
ATOM 3649 C C . VAL B 1 160 ? 35.523 -33.977 -23.342 1.000 41.528 171 VAL B C 1
ATOM 3650 O O . VAL B 1 160 ? 36.172 -32.959 -23.120 1.000 41.916 171 VAL B O 1
ATOM 3654 N N . ALA B 1 161 ? 34.175 -33.987 -23.434 1.000 39.329 172 ALA B N 1
ATOM 3655 C CA . ALA B 1 161 ? 33.364 -32.768 -23.381 1.000 40.523 172 ALA B CA 1
ATOM 3656 C C . ALA B 1 161 ? 32.840 -32.498 -21.968 1.000 38.673 172 ALA B C 1
ATOM 3657 O O . ALA B 1 161 ? 32.083 -31.574 -21.736 1.000 38.788 172 ALA B O 1
ATOM 3659 N N . SER B 1 162 ? 33.254 -33.310 -21.018 1.000 44.212 173 SER B N 1
ATOM 3660 C CA . SER B 1 162 ? 32.789 -33.209 -19.645 1.000 47.409 173 SER B CA 1
ATOM 3661 C C . SER B 1 162 ? 32.884 -31.769 -19.153 1.000 42.134 173 SER B C 1
ATOM 3662 O O . SER B 1 162 ? 33.959 -31.183 -19.185 1.000 47.726 173 SER B O 1
ATOM 3665 N N . GLY B 1 163 ? 31.751 -31.221 -18.712 1.000 37.425 174 GLY B N 1
ATOM 3666 C CA . GLY B 1 163 ? 31.698 -29.882 -18.161 1.000 37.087 174 GLY B CA 1
ATOM 3667 C C . GLY B 1 163 ? 30.993 -28.865 -19.072 1.000 38.947 174 GLY B C 1
ATOM 3668 O O . GLY B 1 163 ? 30.694 -27.738 -18.651 1.000 40.279 174 GLY B O 1
ATOM 3669 N N . ALA B 1 164 ? 30.744 -29.262 -20.335 1.000 33.967 175 ALA B N 1
ATOM 3670 C CA . ALA B 1 164 ? 29.897 -28.461 -21.189 1.000 34.702 175 ALA B CA 1
ATOM 3671 C C . ALA B 1 164 ? 28.556 -28.306 -20.483 1.000 34.761 175 ALA B C 1
ATOM 3672 O O . ALA B 1 164 ? 28.028 -29.259 -19.914 1.000 36.585 175 ALA B O 1
ATOM 3674 N N . ALA B 1 165 ? 28.030 -27.090 -20.465 1.000 34.701 176 ALA B N 1
ATOM 3675 C CA . ALA B 1 165 ? 26.895 -26.806 -19.597 1.000 35.037 176 ALA B CA 1
ATOM 3676 C C . ALA B 1 165 ? 25.825 -26.028 -20.378 1.000 36.777 176 ALA B C 1
ATOM 3677 O O . ALA B 1 165 ? 26.147 -25.306 -21.329 1.000 40.604 176 ALA B O 1
ATOM 3679 N N . ARG B 1 166 ? 24.556 -26.223 -20.000 1.000 31.917 177 ARG B N 1
ATOM 3680 C CA . ARG B 1 166 ? 23.467 -25.474 -20.600 1.000 29.618 177 ARG B CA 1
ATOM 3681 C C . ARG B 1 166 ? 23.535 -24.015 -20.144 1.000 31.962 177 ARG B C 1
ATOM 3682 O O . ARG B 1 166 ? 23.669 -23.731 -18.984 1.000 37.550 177 ARG B O 1
ATOM 3690 N N . ILE B 1 167 ? 23.399 -23.091 -21.081 1.000 33.377 178 ILE B N 1
ATOM 3691 C CA .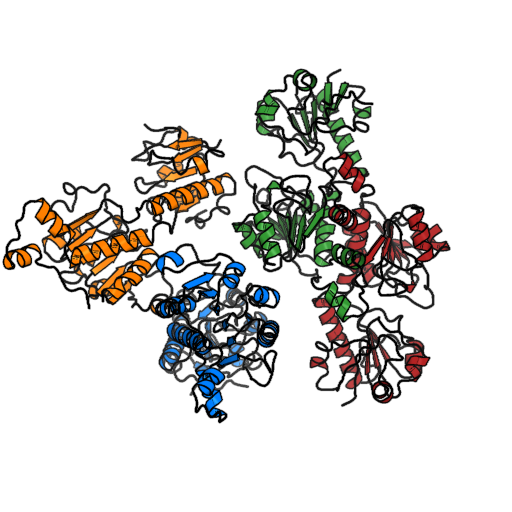 ILE B 1 167 ? 23.389 -21.666 -20.885 1.000 31.384 178 ILE B CA 1
ATOM 3692 C C . ILE B 1 167 ? 22.036 -21.144 -20.443 1.000 33.788 178 ILE B C 1
ATOM 3693 O O . ILE B 1 167 ? 22.016 -20.272 -19.580 1.000 42.170 178 ILE B O 1
ATOM 3698 N N . ARG B 1 168 ? 20.910 -21.602 -21.003 1.000 32.194 179 ARG B N 1
ATOM 3699 C CA . ARG B 1 168 ? 19.648 -20.951 -20.646 1.000 29.902 179 ARG B CA 1
ATOM 3700 C C . ARG B 1 168 ? 19.433 -20.926 -19.116 1.000 35.945 179 ARG B C 1
ATOM 3701 O O . ARG B 1 168 ? 19.406 -21.955 -18.438 1.000 35.491 179 ARG B O 1
ATOM 3709 N N . GLY B 1 169 ? 19.258 -19.729 -18.559 1.000 36.848 180 GLY B N 1
ATOM 3710 C CA . GLY B 1 169 ? 18.969 -19.575 -17.152 1.000 37.237 180 GLY B CA 1
ATOM 3711 C C . GLY B 1 169 ? 20.194 -19.197 -16.325 1.000 41.486 180 GLY B C 1
ATOM 3712 O O . GLY B 1 169 ? 20.012 -18.801 -15.188 1.000 47.215 180 GLY B O 1
ATOM 3713 N N . GLU B 1 170 ? 21.405 -19.250 -16.892 1.000 38.662 181 GLU B N 1
ATOM 3714 C CA . GLU B 1 170 ? 22.610 -18.787 -16.227 1.000 40.296 181 GLU B CA 1
ATOM 3715 C C . GLU B 1 170 ? 22.631 -17.248 -16.177 1.000 39.250 181 GLU B C 1
ATOM 3716 O O . GLU B 1 170 ? 22.000 -16.567 -17.005 1.000 35.527 181 GLU B O 1
ATOM 3722 N N . THR B 1 171 ? 23.323 -16.707 -15.143 1.000 33.303 182 THR B N 1
ATOM 3723 C CA . THR B 1 171 ? 23.426 -15.268 -14.984 1.000 32.047 182 THR B CA 1
ATOM 3724 C C . THR B 1 171 ? 24.793 -14.833 -15.501 1.000 32.168 182 THR B C 1
ATOM 3725 O O . THR B 1 171 ? 25.828 -15.389 -15.102 1.000 31.726 182 THR B O 1
ATOM 3729 N N . LEU B 1 172 ? 24.769 -13.823 -16.369 1.000 29.888 183 LEU B N 1
ATOM 3730 C CA . LEU B 1 172 ? 25.986 -13.218 -16.885 1.000 31.889 183 LEU B CA 1
ATOM 3731 C C . LEU B 1 172 ? 26.134 -11.898 -16.177 1.000 32.742 183 LEU B C 1
ATOM 3732 O O . LEU B 1 172 ? 25.247 -11.039 -16.267 1.000 31.760 183 LEU B O 1
ATOM 3737 N N . GLY B 1 173 ? 27.235 -11.774 -15.411 1.000 34.783 184 GLY B N 1
ATOM 3738 C CA . GLY B 1 173 ? 27.447 -10.548 -14.674 1.000 29.970 184 GLY B CA 1
ATOM 3739 C C . GLY B 1 173 ? 28.554 -9.718 -15.314 1.000 32.096 184 GLY B C 1
ATOM 3740 O O . GLY B 1 173 ? 29.678 -10.207 -15.519 1.000 34.251 184 GLY B O 1
ATOM 3741 N N . LEU B 1 174 ? 28.193 -8.464 -15.655 1.000 33.371 185 LEU B N 1
ATOM 3742 C CA . LEU B 1 174 ? 29.094 -7.558 -16.355 1.000 31.819 185 LEU B CA 1
ATOM 3743 C C . LEU B 1 174 ? 29.595 -6.510 -15.370 1.000 33.000 185 LEU B C 1
ATOM 3744 O O . LEU B 1 174 ? 28.790 -5.848 -14.702 1.000 36.965 185 LEU B O 1
ATOM 3749 N N . ILE B 1 175 ? 30.925 -6.380 -15.305 1.000 30.273 186 ILE B N 1
ATOM 3750 C CA . ILE B 1 175 ? 31.580 -5.354 -14.516 1.000 31.542 186 ILE B CA 1
ATOM 3751 C C . ILE B 1 175 ? 32.019 -4.254 -15.491 1.000 34.571 186 ILE B C 1
ATOM 3752 O O . ILE B 1 175 ? 33.011 -4.378 -16.228 1.000 34.872 186 ILE B O 1
ATOM 3757 N N . GLY B 1 176 ? 31.266 -3.151 -15.486 1.000 34.171 187 GLY B N 1
ATOM 3758 C CA . GLY B 1 176 ? 31.446 -2.134 -16.507 1.000 32.490 187 GLY B CA 1
ATOM 3759 C C . GLY B 1 176 ? 30.334 -2.257 -17.532 1.000 34.338 187 GLY B C 1
ATOM 3760 O O . GLY B 1 176 ? 30.153 -3.306 -18.141 1.000 36.307 187 GLY B O 1
ATOM 3761 N N . PHE B 1 177 ? 29.575 -1.183 -17.692 1.000 33.332 188 PHE B N 1
ATOM 3762 C CA . PHE B 1 177 ? 28.473 -1.224 -18.618 1.000 30.299 188 PHE B CA 1
ATOM 3763 C C . PHE B 1 177 ? 28.496 0.044 -19.466 1.000 29.637 188 PHE B C 1
ATOM 3764 O O . PHE B 1 177 ? 27.536 0.812 -19.529 1.000 32.186 188 PHE B O 1
ATOM 3772 N N . GLY B 1 178 ? 29.631 0.261 -20.127 1.000 30.861 189 GLY B N 1
ATOM 3773 C CA . GLY B 1 178 ? 29.767 1.292 -21.151 1.000 29.205 189 GLY B CA 1
ATOM 3774 C C . GLY B 1 178 ? 29.609 0.631 -22.518 1.000 35.400 189 GLY B C 1
ATOM 3775 O O . GLY B 1 178 ? 28.769 -0.269 -22.686 1.000 38.833 189 GLY B O 1
ATOM 3776 N N . ARG B 1 179 ? 30.442 1.049 -23.489 1.000 37.319 190 ARG B N 1
ATOM 3777 C CA . ARG B 1 179 ? 30.254 0.633 -24.866 1.000 30.922 190 ARG B CA 1
ATOM 3778 C C . ARG B 1 179 ? 30.334 -0.888 -25.024 1.000 32.927 190 ARG B C 1
ATOM 3779 O O . ARG B 1 179 ? 29.423 -1.474 -25.615 1.000 32.229 190 ARG B O 1
ATOM 3787 N N . THR B 1 180 ? 31.427 -1.523 -24.556 1.000 30.988 191 THR B N 1
ATOM 3788 C CA . THR B 1 180 ? 31.598 -2.946 -24.819 1.000 32.340 191 THR B CA 1
ATOM 3789 C C . THR B 1 180 ? 30.612 -3.703 -23.938 1.000 36.389 191 THR B C 1
ATOM 3790 O O . THR B 1 180 ? 30.019 -4.678 -24.392 1.000 36.672 191 THR B O 1
ATOM 3794 N N . GLY B 1 181 ? 30.405 -3.236 -22.697 1.000 30.870 192 GLY B N 1
ATOM 3795 C CA . GLY B 1 181 ? 29.501 -3.960 -21.836 1.000 27.000 192 GLY B CA 1
ATOM 3796 C C . GLY B 1 181 ? 28.070 -3.965 -22.362 1.000 30.921 192 GLY B C 1
ATOM 3797 O O . GLY B 1 181 ? 27.390 -4.980 -22.288 1.000 32.793 192 GLY B O 1
ATOM 3798 N N . GLN B 1 182 ? 27.606 -2.827 -22.908 1.000 34.263 193 GLN B N 1
ATOM 3799 C CA . GLN B 1 182 ? 26.262 -2.769 -23.458 1.000 31.604 193 GLN B CA 1
ATOM 3800 C C . GLN B 1 182 ? 26.172 -3.660 -24.718 1.000 34.882 193 GLN B C 1
ATOM 3801 O O . GLN B 1 182 ? 25.162 -4.322 -24.934 1.000 39.135 193 GLN B O 1
ATOM 3807 N N . ALA B 1 183 ? 27.231 -3.687 -25.551 1.000 29.953 194 ALA B N 1
ATOM 3808 C CA . ALA B 1 183 ? 27.226 -4.511 -26.748 1.000 29.179 194 ALA B CA 1
ATOM 3809 C C . ALA B 1 183 ? 27.140 -5.997 -26.390 1.000 31.299 194 ALA B C 1
ATOM 3810 O O . ALA B 1 183 ? 26.409 -6.733 -27.051 1.000 34.258 194 ALA B O 1
ATOM 3812 N N . VAL B 1 184 ? 27.870 -6.412 -25.333 1.000 29.131 195 VAL B N 1
ATOM 3813 C CA . VAL B 1 184 ? 27.840 -7.778 -24.840 1.000 27.412 195 VAL B CA 1
ATOM 3814 C C . VAL B 1 184 ? 26.426 -8.153 -24.351 1.000 32.476 195 VAL B C 1
ATOM 3815 O O . VAL B 1 184 ? 25.914 -9.229 -24.719 1.000 34.017 195 VAL B O 1
ATOM 3819 N N . ALA B 1 185 ? 25.758 -7.258 -23.606 1.000 30.709 196 ALA B N 1
ATOM 3820 C CA . ALA B 1 185 ? 24.409 -7.547 -23.102 1.000 32.582 196 ALA B CA 1
ATOM 3821 C C . ALA B 1 185 ? 23.414 -7.867 -24.229 1.000 33.477 196 ALA B C 1
ATOM 3822 O O . ALA B 1 185 ? 22.665 -8.859 -24.178 1.000 32.921 196 ALA B O 1
ATOM 3824 N N . VAL B 1 186 ? 23.392 -7.004 -25.245 1.000 34.201 197 VAL B N 1
ATOM 3825 C CA . VAL B 1 186 ? 22.519 -7.103 -26.407 1.000 36.424 197 VAL B CA 1
ATOM 3826 C C . VAL B 1 186 ? 22.689 -8.480 -27.068 1.000 34.751 197 VAL B C 1
ATOM 3827 O O . VAL B 1 186 ? 21.745 -9.036 -27.577 1.000 34.253 197 VAL B O 1
ATOM 3831 N N . ARG B 1 187 ? 23.922 -9.009 -27.110 1.000 30.841 198 ARG B N 1
ATOM 3832 C CA . ARG B 1 187 ? 24.208 -10.287 -27.736 1.000 28.538 198 ARG B CA 1
ATOM 3833 C C . ARG B 1 187 ? 23.861 -11.442 -26.793 1.000 28.732 198 ARG B C 1
ATOM 3834 O O . ARG B 1 187 ? 23.516 -12.509 -27.223 1.000 37.166 198 ARG B O 1
ATOM 3842 N N . ALA B 1 188 ? 23.996 -11.257 -25.485 1.000 33.050 199 ALA B N 1
ATOM 3843 C CA . ALA B 1 188 ? 23.884 -12.349 -24.548 1.000 31.340 199 ALA B CA 1
ATOM 3844 C C . ALA B 1 188 ? 22.423 -12.757 -24.355 1.000 32.267 199 ALA B C 1
ATOM 3845 O O . ALA B 1 188 ? 22.179 -13.939 -24.165 1.000 39.866 199 ALA B O 1
ATOM 3847 N N . LYS B 1 189 ? 21.466 -11.814 -24.439 1.000 31.827 200 LYS B N 1
ATOM 3848 C CA . LYS B 1 189 ? 20.054 -12.125 -24.205 1.000 32.378 200 LYS B CA 1
ATOM 3849 C C . LYS B 1 189 ? 19.538 -13.323 -25.003 1.000 34.503 200 LYS B C 1
ATOM 3850 O O . LYS B 1 189 ? 18.812 -14.134 -24.431 1.000 35.989 200 LYS B O 1
ATOM 3856 N N . ALA B 1 190 ? 19.924 -13.447 -26.301 1.000 41.864 201 ALA B N 1
ATOM 3857 C CA . ALA B 1 190 ? 19.243 -14.427 -27.167 1.000 35.862 201 ALA B CA 1
ATOM 3858 C C . ALA B 1 190 ? 19.636 -15.852 -26.822 1.000 35.681 201 ALA B C 1
ATOM 3859 O O . ALA B 1 190 ? 18.947 -16.807 -27.240 1.000 42.359 201 ALA B O 1
ATOM 3861 N N . PHE B 1 191 ? 20.725 -15.989 -26.051 1.000 31.404 202 PHE B N 1
ATOM 3862 C CA . PHE B 1 191 ? 21.196 -17.298 -25.629 1.000 32.791 202 PHE B CA 1
ATOM 3863 C C . PHE B 1 191 ? 20.509 -17.731 -24.334 1.000 34.188 202 PHE B C 1
ATOM 3864 O O . PHE B 1 191 ? 20.702 -18.867 -23.924 1.000 30.400 202 PHE B O 1
ATOM 3872 N N . GLY B 1 192 ? 19.755 -16.820 -23.697 1.000 33.317 203 GLY B N 1
ATOM 3873 C CA . GLY B 1 192 ? 18.959 -17.193 -22.537 1.000 36.488 203 GLY B CA 1
ATOM 3874 C C . GLY B 1 192 ? 19.653 -16.849 -21.225 1.000 34.443 203 GLY B C 1
ATOM 3875 O O . GLY B 1 192 ? 19.139 -17.202 -20.188 1.000 42.095 203 GLY B O 1
ATOM 3876 N N . PHE B 1 193 ? 20.798 -16.155 -21.273 1.000 31.427 204 PHE B N 1
ATOM 3877 C CA . PHE B 1 193 ? 21.427 -15.528 -20.120 1.000 29.451 204 PHE B CA 1
ATOM 3878 C C . PHE B 1 193 ? 20.504 -14.472 -19.533 1.000 31.919 204 PHE B C 1
ATOM 3879 O O . PHE B 1 193 ? 19.808 -13.788 -20.279 1.000 34.372 204 PHE B O 1
ATOM 3887 N N . SER B 1 194 ? 20.453 -14.414 -18.197 1.000 32.425 205 SER B N 1
ATOM 3888 C CA . SER B 1 194 ? 20.006 -13.238 -17.456 1.000 32.901 205 SER B CA 1
ATOM 3889 C C . SER B 1 194 ? 21.215 -12.335 -17.260 1.000 32.887 205 SER B C 1
ATOM 3890 O O . SER B 1 194 ? 22.241 -12.780 -16.739 1.000 39.557 205 SER B O 1
ATOM 3893 N N . VAL B 1 195 ? 21.081 -11.086 -17.683 1.000 32.851 206 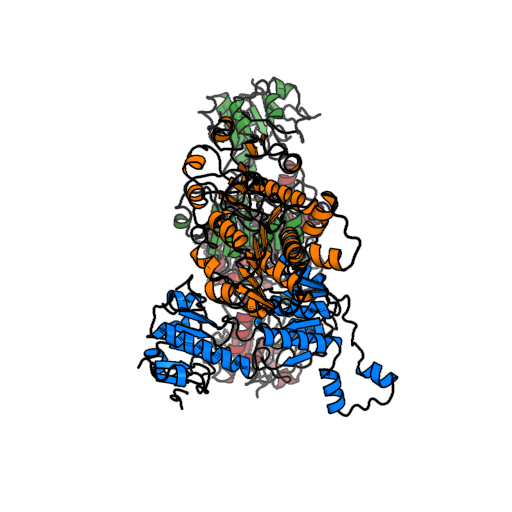VAL B N 1
ATOM 3894 C CA . VAL B 1 195 ? 22.192 -10.165 -17.677 1.000 30.422 206 VAL B CA 1
ATOM 3895 C C . VAL B 1 195 ? 21.974 -9.214 -16.514 1.000 30.994 206 VAL B C 1
ATOM 3896 O O . VAL B 1 195 ? 20.862 -8.672 -16.331 1.000 32.920 206 VAL B O 1
ATOM 3900 N N . ILE B 1 196 ? 23.065 -8.995 -15.770 1.000 27.948 207 ILE B N 1
ATOM 3901 C CA . ILE B 1 196 ? 23.077 -8.043 -14.667 1.000 30.096 207 ILE B CA 1
ATOM 3902 C C . ILE B 1 196 ? 24.407 -7.311 -14.749 1.000 29.812 207 ILE B C 1
ATOM 3903 O O . ILE B 1 196 ? 25.374 -7.912 -15.248 1.000 29.961 207 ILE B O 1
ATOM 3908 N N . PHE B 1 197 ? 24.457 -6.049 -14.253 1.000 27.119 208 PHE B N 1
ATOM 3909 C CA . PHE B 1 197 ? 25.719 -5.301 -14.330 1.000 29.264 208 PHE B CA 1
ATOM 3910 C C . PHE B 1 197 ? 25.958 -4.501 -13.053 1.000 30.954 208 PHE B C 1
ATOM 3911 O O . PHE B 1 197 ? 25.011 -4.118 -12.339 1.000 34.061 208 PHE B O 1
ATOM 3919 N N . TYR B 1 198 ? 27.254 -4.236 -12.798 1.000 32.066 209 TYR B N 1
ATOM 3920 C CA . TYR B 1 198 ? 27.729 -3.328 -11.755 1.000 30.775 209 TYR B CA 1
ATOM 3921 C C . TYR B 1 198 ? 28.589 -2.271 -12.427 1.000 30.674 209 TYR B C 1
ATOM 3922 O O . TYR B 1 198 ? 29.538 -2.605 -13.135 1.000 32.306 209 TYR B O 1
ATOM 3931 N N . ASP B 1 199 ? 28.257 -0.991 -12.232 1.000 32.562 210 ASP B N 1
ATOM 3932 C CA . ASP B 1 199 ? 28.981 0.120 -12.836 1.000 32.969 210 ASP B CA 1
ATOM 3933 C C . ASP B 1 199 ? 28.672 1.349 -12.004 1.000 34.040 210 ASP B C 1
ATOM 3934 O O . ASP B 1 199 ? 27.639 1.996 -12.200 1.000 33.171 210 ASP B O 1
ATOM 3939 N N . PRO B 1 200 ? 29.532 1.663 -11.016 1.000 37.367 211 PRO B N 1
ATOM 3940 C CA . PRO B 1 200 ? 29.187 2.641 -9.988 1.000 39.694 211 PRO B CA 1
ATOM 3941 C C . PRO B 1 200 ? 29.232 4.094 -10.470 1.000 40.240 211 PRO B C 1
ATOM 3942 O O . PRO B 1 200 ? 28.789 4.981 -9.746 1.000 40.270 211 PRO B O 1
ATOM 3946 N N . TYR B 1 201 ? 29.730 4.341 -11.687 1.000 40.416 212 TYR B N 1
ATOM 3947 C CA . TYR B 1 201 ? 29.853 5.700 -12.210 1.000 39.086 212 TYR B CA 1
ATOM 3948 C C . TYR B 1 201 ? 28.679 6.082 -13.122 1.000 39.052 212 TYR B C 1
ATOM 3949 O O . TYR B 1 201 ? 28.622 7.221 -13.560 1.000 42.375 212 TYR B O 1
ATOM 3958 N N . LEU B 1 202 ? 27.755 5.164 -13.443 1.000 36.342 213 LEU B N 1
ATOM 3959 C CA . LEU B 1 202 ? 26.638 5.489 -14.322 1.000 35.785 213 LEU B CA 1
ATOM 3960 C C . LEU B 1 202 ? 25.501 6.145 -13.559 1.000 39.819 213 LEU B C 1
ATOM 3961 O O . LEU B 1 202 ? 25.249 5.766 -12.418 1.000 40.021 213 LEU B O 1
ATOM 3966 N N . GLN B 1 203 ? 24.772 7.056 -14.227 1.000 38.151 214 GLN B N 1
ATOM 3967 C CA . GLN B 1 203 ? 23.549 7.617 -13.678 1.000 39.403 214 GLN B CA 1
ATOM 3968 C C . GLN B 1 203 ? 22.437 6.583 -13.797 1.000 37.205 214 GLN B C 1
ATOM 3969 O O . GLN B 1 203 ? 22.635 5.605 -14.488 1.000 45.058 214 GLN B O 1
ATOM 3975 N N . ASP B 1 204 ? 21.279 6.807 -13.164 1.000 41.493 215 ASP B N 1
ATOM 3976 C CA . ASP B 1 204 ? 20.160 5.866 -13.196 1.000 43.985 215 ASP B CA 1
ATOM 3977 C C . ASP B 1 204 ? 19.452 5.954 -14.554 1.000 43.807 215 ASP B C 1
ATOM 3978 O O . ASP B 1 204 ? 19.244 7.041 -15.091 1.000 37.690 215 ASP B O 1
ATOM 3983 N N . GLY B 1 205 ? 19.078 4.809 -15.152 1.000 45.548 216 GLY B N 1
ATOM 3984 C CA . GLY B 1 205 ? 18.416 4.888 -16.454 1.000 41.850 216 GLY B CA 1
ATOM 3985 C C . GLY B 1 205 ? 18.734 3.753 -17.428 1.000 41.709 216 GLY B C 1
ATOM 3986 O O . GLY B 1 205 ? 17.802 3.091 -17.912 1.000 42.259 216 GLY B O 1
ATOM 3987 N N . ILE B 1 206 ? 20.033 3.524 -17.705 1.000 38.325 217 ILE B N 1
ATOM 3988 C CA . ILE B 1 206 ? 20.402 2.579 -18.735 1.000 36.557 217 ILE B CA 1
ATOM 3989 C C . ILE B 1 206 ? 19.831 1.188 -18.413 1.000 39.520 217 ILE B C 1
ATOM 3990 O O . ILE B 1 206 ? 19.370 0.479 -19.312 1.000 42.710 217 ILE B O 1
ATOM 3995 N N . GLU B 1 207 ? 19.766 0.783 -17.145 1.000 37.602 218 GLU B N 1
ATOM 3996 C CA . GLU B 1 207 ? 19.234 -0.554 -16.821 1.000 33.086 218 GLU B CA 1
ATOM 3997 C C . GLU B 1 207 ? 17.784 -0.693 -17.302 1.000 33.614 218 GLU B C 1
ATOM 3998 O O . GLU B 1 207 ? 17.406 -1.737 -17.822 1.000 36.348 218 GLU B O 1
ATOM 4004 N N . ARG B 1 208 ? 16.972 0.364 -17.147 1.000 31.200 219 ARG B N 1
ATOM 4005 C CA . ARG B 1 208 ? 15.594 0.342 -17.611 1.000 33.137 219 ARG B CA 1
ATOM 4006 C C . ARG B 1 208 ? 15.533 0.428 -19.140 1.000 35.119 219 ARG B C 1
ATOM 4007 O O . ARG B 1 208 ? 14.721 -0.240 -19.745 1.000 43.620 219 ARG B O 1
ATOM 4015 N N . SER B 1 209 ? 16.370 1.249 -19.778 1.000 35.457 220 SER B N 1
ATOM 4016 C CA . SER B 1 209 ? 16.392 1.383 -21.226 1.000 36.633 220 SER B CA 1
ATOM 4017 C C . SER B 1 209 ? 16.645 0.026 -21.885 1.000 37.694 220 SER B C 1
ATOM 4018 O O . SER B 1 209 ? 15.942 -0.335 -22.813 1.000 40.415 220 SER B O 1
ATOM 4021 N N . LEU B 1 210 ? 17.663 -0.696 -21.431 1.000 34.018 221 LEU B N 1
ATOM 4022 C CA . LEU B 1 210 ? 18.032 -1.926 -22.095 1.000 36.951 221 LEU B CA 1
ATOM 4023 C C . LEU B 1 210 ? 17.399 -3.155 -21.428 1.000 36.524 221 LEU B C 1
ATOM 4024 O O . LEU B 1 210 ? 17.708 -4.277 -21.823 1.000 39.633 221 LEU B O 1
ATOM 4029 N N . GLY B 1 211 ? 16.565 -2.966 -20.401 1.000 36.176 222 GLY B N 1
ATOM 4030 C CA . GLY B 1 211 ? 15.913 -4.081 -19.719 1.000 38.686 222 GLY B CA 1
ATOM 4031 C C . GLY B 1 211 ? 16.878 -5.138 -19.167 1.000 42.691 222 GLY B C 1
ATOM 4032 O O . GLY B 1 211 ? 16.669 -6.317 -19.340 1.000 46.295 222 GLY B O 1
ATOM 4033 N N . VAL B 1 212 ? 17.960 -4.733 -18.508 1.000 39.707 223 VAL B N 1
ATOM 4034 C CA . VAL B 1 212 ? 18.741 -5.653 -17.696 1.000 39.139 223 VAL B CA 1
ATOM 4035 C C . VAL B 1 212 ? 18.651 -5.246 -16.201 1.000 45.644 223 VAL B C 1
ATOM 4036 O O . VAL B 1 212 ? 18.046 -4.218 -15.859 1.000 45.957 223 VAL B O 1
ATOM 4040 N N . GLN B 1 213 ? 19.208 -6.035 -15.281 1.000 39.876 224 GLN B N 1
ATOM 4041 C CA . GLN B 1 213 ? 19.178 -5.636 -13.871 1.000 37.997 224 GLN B CA 1
ATOM 4042 C C . GLN B 1 213 ? 20.516 -4.965 -13.539 1.000 35.149 224 GLN B C 1
ATOM 4043 O O . GLN B 1 213 ? 21.585 -5.393 -13.976 1.000 35.437 224 GLN B O 1
ATOM 4049 N N . ARG B 1 214 ? 20.448 -3.932 -12.703 1.000 34.244 225 ARG B N 1
ATOM 4050 C CA . ARG B 1 214 ? 21.616 -3.342 -12.077 1.000 33.031 225 ARG B CA 1
ATOM 4051 C C . ARG B 1 214 ? 21.784 -3.804 -10.618 1.000 33.877 225 ARG B C 1
ATOM 4052 O O . ARG B 1 214 ? 20.830 -3.768 -9.836 1.000 40.650 225 ARG B O 1
ATOM 4060 N N . VAL B 1 215 ? 23.009 -4.178 -10.212 1.000 35.192 226 VAL B N 1
ATOM 4061 C CA . VAL B 1 215 ? 23.293 -4.292 -8.762 1.000 35.220 226 VAL B CA 1
ATOM 4062 C C . VAL B 1 215 ? 24.252 -3.159 -8.332 1.000 35.537 226 VAL B C 1
ATOM 4063 O O . VAL B 1 215 ? 24.902 -2.533 -9.153 1.000 33.300 226 VAL B O 1
ATOM 4067 N N . TYR B 1 216 ? 24.414 -2.924 -7.036 1.000 40.374 227 TYR B N 1
ATOM 4068 C CA . TYR B 1 216 ? 25.047 -1.683 -6.598 1.000 37.808 227 TYR B CA 1
ATOM 4069 C C . TYR B 1 216 ? 26.348 -1.936 -5.836 1.000 38.508 227 TYR B C 1
ATOM 4070 O O . TYR B 1 216 ? 26.965 -1.004 -5.349 1.000 36.477 227 TYR B O 1
ATOM 4079 N N . THR B 1 217 ? 26.791 -3.190 -5.745 1.000 37.257 228 THR B N 1
ATOM 4080 C CA . THR B 1 217 ? 28.085 -3.460 -5.143 1.000 36.652 228 THR B CA 1
ATOM 4081 C C . THR B 1 217 ? 28.708 -4.566 -5.972 1.000 37.381 228 THR B C 1
ATOM 4082 O O . THR B 1 217 ? 27.981 -5.355 -6.583 1.000 32.761 228 THR B O 1
ATOM 4086 N N . LEU B 1 218 ? 30.051 -4.602 -5.966 1.000 42.973 229 LEU B N 1
ATOM 4087 C CA . LEU B 1 218 ? 30.762 -5.732 -6.541 1.000 36.746 229 LEU B CA 1
ATOM 4088 C C . LEU B 1 218 ? 30.287 -7.043 -5.912 1.000 37.473 229 LEU B C 1
ATOM 4089 O O . LEU B 1 218 ? 30.140 -8.048 -6.598 1.000 43.609 229 LEU B O 1
ATOM 4094 N N . GLN B 1 219 ? 30.031 -7.048 -4.606 1.000 38.414 230 GLN B N 1
ATOM 4095 C CA . GLN B 1 219 ? 29.720 -8.303 -3.946 1.000 40.336 230 GLN B CA 1
ATOM 4096 C C . GLN B 1 219 ? 28.407 -8.876 -4.478 1.000 42.621 230 GLN B C 1
ATOM 4097 O O . GLN B 1 219 ? 28.331 -10.081 -4.691 1.000 45.310 230 GLN B O 1
ATOM 4103 N N . ASP B 1 220 ? 27.376 -8.033 -4.679 1.000 41.776 231 ASP B N 1
ATOM 4104 C CA . ASP B 1 220 ? 26.119 -8.565 -5.166 1.000 43.418 231 ASP B CA 1
ATOM 4105 C C . ASP B 1 220 ? 26.323 -9.124 -6.564 1.000 44.306 231 ASP B C 1
ATOM 4106 O O . ASP B 1 220 ? 25.743 -10.156 -6.878 1.000 45.133 231 ASP B O 1
ATOM 4111 N N . LEU B 1 221 ? 27.131 -8.441 -7.395 1.000 40.188 232 LEU B N 1
ATOM 4112 C CA . LEU B 1 221 ? 27.389 -8.988 -8.709 1.000 37.136 232 LEU B CA 1
ATOM 4113 C C . LEU B 1 221 ? 28.017 -10.381 -8.574 1.000 36.280 232 LEU B C 1
ATOM 4114 O O . LEU B 1 221 ? 27.529 -11.300 -9.187 1.000 37.994 232 LEU B O 1
ATOM 4119 N N . LEU B 1 222 ? 29.057 -10.566 -7.760 1.000 34.714 233 LEU B N 1
ATOM 4120 C CA . LEU B 1 222 ? 29.752 -11.853 -7.720 1.000 34.629 233 LEU B CA 1
ATOM 4121 C C . LEU B 1 222 ? 28.871 -12.978 -7.154 1.000 35.926 233 LEU B C 1
ATOM 4122 O O . LEU B 1 222 ? 28.903 -14.128 -7.594 1.000 38.558 233 LEU B O 1
ATOM 4127 N N . TYR B 1 223 ? 28.003 -12.633 -6.223 1.000 34.776 234 TYR B N 1
ATOM 4128 C CA . TYR B 1 223 ? 27.147 -13.604 -5.568 1.000 35.904 234 TYR B CA 1
ATOM 4129 C C . TYR B 1 223 ? 26.104 -14.141 -6.546 1.000 36.841 234 TYR B C 1
ATOM 4130 O O . TYR B 1 223 ? 25.685 -15.301 -6.477 1.000 39.400 234 TYR B O 1
ATOM 4139 N N . GLN B 1 224 ? 25.673 -13.298 -7.483 1.000 36.551 235 GLN B N 1
ATOM 4140 C CA . GLN B 1 224 ? 24.524 -13.595 -8.323 1.000 34.979 235 GLN B CA 1
ATOM 4141 C C . GLN B 1 224 ? 24.930 -14.189 -9.663 1.000 34.898 235 GLN B C 1
ATOM 4142 O O . GLN B 1 224 ? 24.071 -14.689 -10.387 1.000 38.435 235 GLN B O 1
ATOM 4148 N N . SER B 1 225 ? 26.225 -14.152 -9.994 1.000 37.447 236 SER B N 1
ATOM 4149 C CA . SER B 1 225 ? 26.727 -14.438 -11.342 1.000 34.760 236 SER B CA 1
ATOM 4150 C C . SER B 1 225 ? 27.326 -15.835 -11.480 1.000 37.776 236 SER B C 1
ATOM 4151 O O . SER B 1 225 ? 28.192 -16.217 -10.708 1.000 46.821 236 SER B O 1
ATOM 4154 N N . ASP B 1 226 ? 26.914 -16.549 -12.524 1.000 37.156 237 ASP B N 1
ATOM 4155 C CA . ASP B 1 226 ? 27.538 -17.787 -12.998 1.000 39.110 237 ASP B CA 1
ATOM 4156 C C . ASP B 1 226 ? 28.754 -17.500 -13.863 1.000 39.567 237 ASP B C 1
ATOM 4157 O O . ASP B 1 226 ? 29.743 -18.229 -13.850 1.000 41.166 237 ASP B O 1
ATOM 4162 N N . CYS B 1 227 ? 28.649 -16.451 -14.669 1.000 37.898 238 CYS B N 1
ATOM 4163 C CA . CYS B 1 227 ? 29.764 -16.055 -15.504 1.000 34.084 238 CYS B CA 1
ATOM 4164 C C . CYS B 1 227 ? 29.976 -14.563 -15.322 1.000 33.273 238 CYS B C 1
ATOM 4165 O O . CYS B 1 227 ? 29.016 -13.782 -15.416 1.000 36.330 238 CYS B O 1
ATOM 4168 N N . VAL B 1 228 ? 31.234 -14.180 -15.050 1.000 31.261 239 VAL B N 1
ATOM 4169 C CA . VAL B 1 228 ? 31.531 -12.782 -14.814 1.000 30.119 239 VAL B CA 1
ATOM 4170 C C . VAL B 1 228 ? 32.434 -12.296 -15.925 1.000 33.316 239 VAL B C 1
ATOM 4171 O O . VAL B 1 228 ? 33.429 -12.972 -16.224 1.000 43.217 239 VAL B O 1
ATOM 4175 N N . SER B 1 229 ? 32.123 -11.095 -16.475 1.000 33.032 240 SER B N 1
ATOM 4176 C CA . SER B 1 229 ? 32.858 -10.553 -17.611 1.000 27.930 240 SER B CA 1
ATOM 4177 C C . SER B 1 229 ? 33.234 -9.111 -17.342 1.000 28.698 240 SER B C 1
ATOM 4178 O O . SER B 1 229 ? 32.329 -8.316 -17.038 1.000 33.958 240 SER B O 1
ATOM 4181 N N . LEU B 1 230 ? 34.537 -8.766 -17.481 1.000 27.790 241 LEU B N 1
ATOM 4182 C CA . LEU B 1 230 ? 35.072 -7.434 -17.203 1.000 28.379 241 LEU B CA 1
ATOM 4183 C C . LEU B 1 230 ? 35.000 -6.509 -18.435 1.000 32.679 241 LEU B C 1
ATOM 4184 O O . LEU B 1 230 ? 35.478 -6.826 -19.530 1.000 29.051 241 LEU B O 1
ATOM 4189 N N . HIS B 1 231 ? 34.402 -5.319 -18.245 1.000 35.075 242 HIS B N 1
ATOM 4190 C CA . HIS B 1 231 ? 34.216 -4.361 -19.333 1.000 34.111 242 HIS B CA 1
ATOM 4191 C C . HIS B 1 231 ? 34.419 -2.942 -18.822 1.000 34.801 242 HIS B C 1
ATOM 4192 O O . HIS B 1 231 ? 33.769 -2.040 -19.316 1.000 38.088 242 HIS B O 1
ATOM 4199 N N . CYS B 1 232 ? 35.322 -2.753 -17.851 1.000 34.816 243 CYS B N 1
ATOM 4200 C CA . CYS B 1 232 ? 35.609 -1.442 -17.299 1.000 35.038 243 CYS B CA 1
ATOM 4201 C C . CYS B 1 232 ? 37.019 -1.020 -17.712 1.000 36.695 243 CYS B C 1
ATOM 4202 O O . CYS B 1 232 ? 37.865 -1.844 -18.032 1.000 37.185 243 CYS B O 1
ATOM 4205 N N . ASN B 1 233 ? 37.252 0.297 -17.749 1.000 37.222 244 ASN B N 1
ATOM 4206 C CA . ASN B 1 233 ? 38.569 0.835 -18.036 1.000 38.423 244 ASN B CA 1
ATOM 4207 C C . ASN B 1 233 ? 39.422 0.614 -16.788 1.000 39.650 244 ASN B C 1
ATOM 4208 O O . ASN B 1 233 ? 38.882 0.578 -15.676 1.000 40.877 244 ASN B O 1
ATOM 4213 N N . LEU B 1 234 ? 40.737 0.424 -16.984 1.000 36.061 245 LEU B N 1
ATOM 4214 C CA . LEU B 1 234 ? 41.650 0.347 -15.845 1.000 37.156 245 LEU B CA 1
ATOM 4215 C C . LEU B 1 234 ? 41.895 1.765 -15.334 1.000 38.689 245 LEU B C 1
ATOM 4216 O O . LEU B 1 234 ? 42.137 2.639 -16.166 1.000 40.676 245 LEU B O 1
ATOM 4221 N N . ASN B 1 235 ? 41.759 1.996 -14.014 1.000 37.303 246 ASN B N 1
ATOM 4222 C CA . ASN B 1 235 ? 41.840 3.326 -13.413 1.000 40.501 246 ASN B CA 1
ATOM 4223 C C . ASN B 1 235 ? 42.507 3.239 -12.028 1.000 46.690 246 ASN B C 1
ATOM 4224 O O . ASN B 1 235 ? 42.917 2.156 -11.601 1.000 46.341 246 ASN B O 1
ATOM 4229 N N . GLU B 1 236 ? 42.605 4.375 -11.309 1.000 53.877 247 GLU B N 1
ATOM 4230 C CA . GLU B 1 236 ? 43.312 4.441 -10.034 1.000 64.964 247 GLU B CA 1
ATOM 4231 C C . GLU B 1 236 ? 42.627 3.553 -8.984 1.000 62.920 247 GLU B C 1
ATOM 4232 O O . GLU B 1 236 ? 43.270 3.139 -8.015 1.000 70.534 247 GLU B O 1
ATOM 4238 N N . HIS B 1 237 ? 41.351 3.206 -9.183 1.000 51.908 248 HIS B N 1
ATOM 4239 C CA . HIS B 1 237 ? 40.582 2.593 -8.112 1.000 46.542 248 HIS B CA 1
ATOM 4240 C C . HIS B 1 237 ? 40.181 1.153 -8.413 1.000 47.237 248 HIS B C 1
ATOM 4241 O O . HIS B 1 237 ? 39.526 0.554 -7.578 1.000 53.272 248 HIS B O 1
ATOM 4248 N N . ASN B 1 238 ? 40.637 0.545 -9.522 1.000 42.550 249 ASN B N 1
ATOM 4249 C CA . ASN B 1 238 ? 40.183 -0.807 -9.759 1.000 36.898 249 ASN B CA 1
ATOM 4250 C C . ASN B 1 238 ? 41.336 -1.749 -10.108 1.000 41.575 249 ASN B C 1
ATOM 4251 O O . ASN B 1 238 ? 41.096 -2.820 -10.684 1.000 47.284 249 ASN B O 1
ATOM 4256 N N . HIS B 1 239 ? 42.568 -1.389 -9.717 1.000 40.209 250 HIS B N 1
ATOM 4257 C CA . HIS B 1 239 ? 43.685 -2.307 -9.843 1.000 44.833 250 HIS B CA 1
ATOM 4258 C C . HIS B 1 239 ? 43.410 -3.557 -9.006 1.000 42.505 250 HIS B C 1
ATOM 4259 O O . HIS B 1 239 ? 43.078 -3.443 -7.843 1.000 43.683 250 HIS B O 1
ATOM 4266 N N . HIS B 1 240 ? 43.520 -4.745 -9.604 1.000 44.000 251 HIS B N 1
ATOM 4267 C CA . HIS B 1 240 ? 43.304 -6.012 -8.911 1.000 46.980 251 HIS B CA 1
ATOM 4268 C C . HIS B 1 240 ? 41.910 -6.089 -8.277 1.000 45.320 251 HIS B C 1
ATOM 4269 O O . HIS B 1 240 ? 41.747 -6.642 -7.199 1.000 52.251 251 HIS B O 1
ATOM 4276 N N . LEU B 1 241 ? 40.917 -5.523 -8.954 1.000 41.218 252 LEU B N 1
ATOM 4277 C CA . LEU B 1 241 ? 39.501 -5.664 -8.678 1.000 41.892 252 LEU B CA 1
ATOM 4278 C C . LEU B 1 241 ? 39.130 -7.126 -8.406 1.000 42.904 252 LEU B C 1
ATOM 4279 O O . LEU B 1 241 ? 38.410 -7.417 -7.467 1.000 46.102 252 LEU B O 1
ATOM 4284 N N . ILE B 1 242 ? 39.626 -8.053 -9.234 1.000 44.704 253 ILE B N 1
ATOM 4285 C CA . ILE B 1 242 ? 39.512 -9.496 -9.004 1.000 41.413 253 ILE B CA 1
ATOM 4286 C C . ILE B 1 242 ? 40.776 -9.947 -8.275 1.000 45.379 253 ILE B C 1
ATOM 4287 O O . ILE B 1 242 ? 41.857 -9.921 -8.853 1.000 46.363 253 ILE B O 1
ATOM 4292 N N . ASN B 1 243 ? 40.629 -10.347 -7.010 1.000 43.237 254 ASN B N 1
ATOM 4293 C CA . ASN B 1 243 ? 41.775 -10.625 -6.159 1.000 43.717 254 ASN B CA 1
ATOM 4294 C C . ASN B 1 243 ? 41.433 -11.769 -5.203 1.000 43.010 254 ASN B C 1
ATOM 4295 O O . ASN B 1 243 ? 40.440 -12.473 -5.360 1.000 40.644 254 ASN B O 1
ATOM 4300 N N . ASP B 1 244 ? 42.284 -11.952 -4.213 1.000 46.788 255 ASP B N 1
ATOM 4301 C CA . ASP B 1 244 ? 42.137 -13.086 -3.321 1.000 55.899 255 ASP B CA 1
ATOM 4302 C C . ASP B 1 244 ? 40.815 -12.992 -2.533 1.000 53.840 255 ASP B C 1
ATOM 4303 O O . ASP B 1 244 ? 40.151 -13.995 -2.308 1.000 51.569 255 ASP B O 1
ATOM 4308 N N . PHE B 1 245 ? 40.437 -11.787 -2.102 1.000 48.699 256 PHE B N 1
ATOM 4309 C CA . PHE B 1 245 ? 39.214 -11.549 -1.361 1.000 47.529 256 PHE B CA 1
ATOM 4310 C C . PHE B 1 245 ? 37.998 -11.745 -2.261 1.000 47.972 256 PHE B C 1
ATOM 4311 O O . PHE B 1 245 ? 37.077 -12.453 -1.884 1.000 55.703 256 PHE B O 1
ATOM 4319 N N . THR B 1 246 ? 37.987 -11.103 -3.433 1.000 46.358 257 THR B N 1
ATOM 4320 C CA . THR B 1 246 ? 36.771 -11.024 -4.217 1.000 42.388 257 THR B CA 1
ATOM 4321 C C . THR B 1 246 ? 36.540 -12.314 -4.997 1.000 42.882 257 THR B C 1
ATOM 4322 O O . THR B 1 246 ? 35.386 -12.642 -5.271 1.000 47.341 257 THR B O 1
ATOM 4326 N N . ILE B 1 247 ? 37.600 -13.067 -5.333 1.000 41.818 258 ILE B N 1
ATOM 4327 C CA . ILE B 1 247 ? 37.386 -14.396 -5.892 1.000 43.475 258 ILE B CA 1
ATOM 4328 C C . ILE B 1 247 ? 36.640 -15.311 -4.909 1.000 43.835 258 ILE B C 1
ATOM 4329 O O . ILE B 1 247 ? 35.786 -16.086 -5.330 1.000 41.734 258 ILE B O 1
ATOM 4334 N N . LYS B 1 248 ? 36.958 -15.256 -3.611 1.000 48.546 259 LYS B N 1
ATOM 4335 C CA . LYS B 1 248 ? 36.191 -15.995 -2.610 1.000 51.298 259 LYS B CA 1
ATOM 4336 C C . LYS B 1 248 ? 34.704 -15.617 -2.639 1.000 51.338 259 LYS B C 1
ATOM 4337 O O . LYS B 1 248 ? 33.894 -16.441 -2.251 1.000 54.659 259 LYS B O 1
ATOM 4343 N N . GLN B 1 249 ? 34.331 -14.439 -3.166 1.000 46.713 260 GLN B N 1
ATOM 4344 C CA . GLN B 1 249 ? 32.930 -14.049 -3.240 1.000 43.245 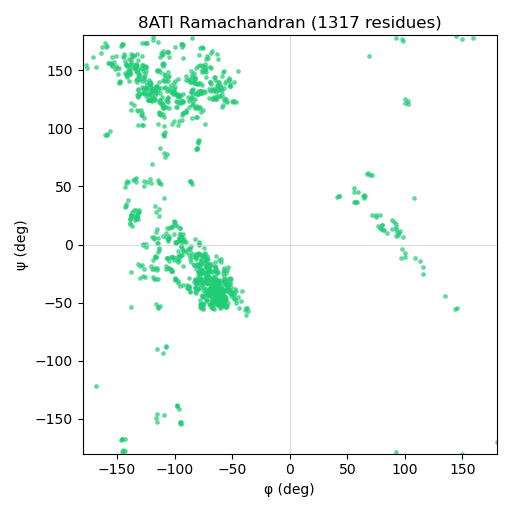260 GLN B CA 1
ATOM 4345 C C . GLN B 1 249 ? 32.199 -14.623 -4.465 1.000 42.541 260 GLN B C 1
ATOM 4346 O O . GLN B 1 249 ? 30.966 -14.634 -4.493 1.000 43.845 260 GLN B O 1
ATOM 4352 N N . MET B 1 250 ? 32.935 -15.084 -5.480 1.000 37.662 261 MET B N 1
ATOM 4353 C CA . MET B 1 250 ? 32.321 -15.653 -6.664 1.000 38.922 261 MET B CA 1
ATOM 4354 C C . MET B 1 250 ? 31.633 -16.986 -6.354 1.000 40.457 261 MET B C 1
ATOM 4355 O O . MET B 1 250 ? 32.061 -17.699 -5.462 1.000 50.455 261 MET B O 1
ATOM 4360 N N . ARG B 1 251 ? 30.588 -17.351 -7.109 1.000 40.970 262 ARG B N 1
ATOM 4361 C CA . ARG B 1 251 ? 29.982 -18.669 -6.935 1.000 42.121 262 ARG B CA 1
ATOM 4362 C C . ARG B 1 251 ? 30.999 -19.786 -7.121 1.000 47.413 262 ARG B C 1
ATOM 4363 O O . ARG B 1 251 ? 31.946 -19.651 -7.900 1.000 54.600 262 ARG B O 1
ATOM 4371 N N . GLN B 1 252 ? 30.784 -20.899 -6.413 1.000 50.162 263 GLN B N 1
ATOM 4372 C CA . GLN B 1 252 ? 31.526 -22.134 -6.631 1.000 49.478 263 GLN B CA 1
ATOM 4373 C C . GLN B 1 252 ? 31.340 -22.565 -8.075 1.000 49.031 263 GLN B C 1
ATOM 4374 O O . GLN B 1 252 ? 30.196 -22.706 -8.517 1.000 48.372 263 GLN B O 1
ATOM 4380 N N . GLY B 1 253 ? 32.452 -22.663 -8.817 1.000 50.627 264 GLY B N 1
ATOM 4381 C CA . GLY B 1 253 ? 32.429 -23.132 -10.194 1.000 44.006 264 GLY B CA 1
ATOM 4382 C C . GLY B 1 253 ? 32.006 -22.083 -11.210 1.000 42.728 264 GLY B C 1
ATOM 4383 O O . GLY B 1 253 ? 31.654 -22.433 -12.337 1.000 53.400 264 GLY B O 1
ATOM 4384 N N . ALA B 1 254 ? 32.042 -20.805 -10.831 1.000 38.396 265 ALA B N 1
ATOM 4385 C CA . ALA B 1 254 ? 31.814 -19.712 -11.787 1.000 35.386 265 ALA B CA 1
ATOM 4386 C C . ALA B 1 254 ? 32.879 -19.657 -12.894 1.000 32.414 265 ALA B C 1
ATOM 4387 O O . ALA B 1 254 ? 33.964 -20.214 -12.766 1.000 35.251 265 ALA B O 1
ATOM 4389 N N . PHE B 1 255 ? 32.567 -18.929 -13.964 1.000 31.308 266 PHE B N 1
ATOM 4390 C CA . PHE B 1 255 ? 33.510 -18.641 -15.029 1.000 32.224 266 PHE B CA 1
ATOM 4391 C C . PHE B 1 255 ? 33.909 -17.172 -14.966 1.000 32.886 266 PHE B C 1
ATOM 4392 O O . PHE B 1 255 ? 33.068 -16.312 -14.660 1.000 31.006 266 PHE B O 1
ATOM 4400 N N . LEU B 1 256 ? 35.188 -16.894 -15.277 1.000 33.739 267 LEU B N 1
ATOM 4401 C CA . LEU B 1 256 ? 35.672 -15.526 -15.430 1.000 33.664 267 LEU B CA 1
ATOM 4402 C C . LEU B 1 256 ? 36.125 -15.224 -16.863 1.000 35.963 267 LEU B C 1
ATOM 4403 O O . LEU B 1 256 ? 36.822 -16.038 -17.483 1.000 34.041 267 LEU B O 1
ATOM 4408 N N . VAL B 1 257 ? 35.736 -14.042 -17.384 1.000 38.330 268 VAL B N 1
ATOM 4409 C CA . VAL B 1 257 ? 36.182 -13.575 -18.703 1.000 34.654 268 VAL B CA 1
ATOM 4410 C C . VAL B 1 257 ? 36.776 -12.185 -18.548 1.000 34.499 268 VAL B C 1
ATOM 4411 O O . VAL B 1 257 ? 36.156 -11.317 -17.943 1.000 36.046 268 VAL B O 1
ATOM 4415 N N . ASN B 1 258 ? 37.982 -11.988 -19.107 1.000 33.794 269 ASN B N 1
ATOM 4416 C CA . ASN B 1 258 ? 38.595 -10.671 -19.108 1.000 31.874 269 ASN B CA 1
ATOM 4417 C C . ASN B 1 258 ? 39.051 -10.270 -20.523 1.000 35.827 269 ASN B C 1
ATOM 4418 O O . ASN B 1 258 ? 40.072 -10.733 -21.023 1.000 36.656 269 ASN B O 1
ATOM 4423 N N . ALA B 1 259 ? 38.274 -9.398 -21.179 1.000 32.607 270 ALA B N 1
ATOM 4424 C CA . ALA B 1 259 ? 38.678 -8.842 -22.447 1.000 32.897 270 ALA B CA 1
ATOM 4425 C C . ALA B 1 259 ? 38.912 -7.344 -22.282 1.000 33.583 270 ALA B C 1
ATOM 4426 O O . ALA B 1 259 ? 38.820 -6.615 -23.259 1.000 40.166 270 ALA B O 1
ATOM 4428 N N . ALA B 1 260 ? 39.218 -6.887 -21.060 1.000 32.560 271 ALA B N 1
ATOM 4429 C CA . ALA B 1 260 ? 39.350 -5.464 -20.768 1.000 30.898 271 ALA B CA 1
ATOM 4430 C C . ALA B 1 260 ? 40.821 -5.110 -20.560 1.000 34.849 271 ALA B C 1
ATOM 4431 O O . ALA B 1 260 ? 41.499 -4.761 -21.523 1.000 42.240 271 ALA B O 1
ATOM 4433 N N . ARG B 1 261 ? 41.328 -5.221 -19.333 1.000 36.186 272 ARG B N 1
ATOM 4434 C CA . ARG B 1 261 ? 42.735 -4.936 -19.084 1.000 38.354 272 ARG B CA 1
ATOM 4435 C C . ARG B 1 261 ? 43.301 -5.904 -18.053 1.000 43.624 272 ARG B C 1
ATOM 4436 O O . ARG B 1 261 ? 42.601 -6.345 -17.148 1.000 45.911 272 ARG B O 1
ATOM 4444 N N . GLY B 1 262 ? 44.570 -6.263 -18.219 1.000 44.126 273 GLY B N 1
ATOM 4445 C CA . GLY B 1 262 ? 45.206 -7.249 -17.376 1.000 40.919 273 GLY B CA 1
ATOM 4446 C C . GLY B 1 262 ? 45.261 -6.819 -15.911 1.000 45.352 273 GLY B C 1
ATOM 4447 O O . GLY B 1 262 ? 45.066 -7.660 -15.031 1.000 48.849 273 GLY B O 1
ATOM 4448 N N . GLY B 1 263 ? 45.505 -5.529 -15.660 1.000 38.720 274 GLY B N 1
ATOM 4449 C CA . GLY B 1 263 ? 45.648 -5.024 -14.308 1.000 38.369 274 GLY B CA 1
ATOM 4450 C C . GLY B 1 263 ? 44.419 -5.194 -13.424 1.000 39.578 274 GLY B C 1
ATOM 4451 O O . GLY B 1 263 ? 44.524 -5.034 -12.217 1.000 41.905 274 GLY B O 1
ATOM 4452 N N . LEU B 1 264 ? 43.263 -5.526 -14.006 1.000 42.126 275 LEU B N 1
ATOM 4453 C CA . LEU B 1 264 ? 42.031 -5.759 -13.260 1.000 41.458 275 LEU B CA 1
ATOM 4454 C C . LEU B 1 264 ? 42.068 -7.074 -12.485 1.000 47.846 275 LEU B C 1
ATOM 4455 O O . LEU B 1 264 ? 41.336 -7.179 -11.499 1.000 53.437 275 LEU B O 1
ATOM 4460 N N . VAL B 1 265 ? 42.881 -8.057 -12.926 1.000 45.534 276 VAL B N 1
ATOM 4461 C CA . VAL B 1 265 ? 42.838 -9.412 -12.374 1.000 44.283 276 VAL B CA 1
ATOM 4462 C C . VAL B 1 265 ? 44.199 -9.803 -11.812 1.000 51.140 276 VAL B C 1
ATOM 4463 O O . VAL B 1 265 ? 45.209 -9.747 -12.505 1.000 57.482 276 VAL B O 1
ATOM 4467 N N . ASP B 1 266 ? 44.207 -10.248 -10.546 1.000 60.771 277 ASP B N 1
ATOM 4468 C CA . ASP B 1 266 ? 45.395 -10.758 -9.873 1.000 54.997 277 ASP B CA 1
ATOM 4469 C C . ASP B 1 266 ? 45.629 -12.214 -10.282 1.000 54.110 277 ASP B C 1
ATOM 4470 O O . ASP B 1 266 ? 44.881 -13.112 -9.898 1.000 48.804 277 ASP B O 1
ATOM 4475 N N . GLU B 1 267 ? 46.692 -12.441 -11.065 1.000 52.503 278 GLU B N 1
ATOM 4476 C CA . GLU B 1 267 ? 46.845 -13.726 -11.727 1.000 51.336 278 GLU B CA 1
ATOM 4477 C C . GLU B 1 267 ? 47.217 -14.834 -10.735 1.000 50.947 278 GLU B C 1
ATOM 4478 O O . GLU B 1 267 ? 46.887 -15.997 -10.969 1.000 53.292 278 GLU B O 1
ATOM 4484 N N . LYS B 1 268 ? 47.888 -14.472 -9.629 1.000 52.200 279 LYS B N 1
ATOM 4485 C CA . LYS B 1 268 ? 48.213 -15.427 -8.577 1.000 52.741 279 LYS B CA 1
ATOM 4486 C C . LYS B 1 268 ? 46.932 -15.959 -7.940 1.000 51.417 279 LYS B C 1
ATOM 4487 O O . LYS B 1 268 ? 46.813 -17.152 -7.767 1.000 51.120 279 LYS B O 1
ATOM 4493 N N . ALA B 1 269 ? 45.977 -15.080 -7.608 1.000 46.972 280 ALA B N 1
ATOM 4494 C CA . ALA B 1 269 ? 44.713 -15.482 -7.025 1.000 46.575 280 ALA B CA 1
ATOM 4495 C C . ALA B 1 269 ? 43.936 -16.376 -7.995 1.000 51.404 280 ALA B C 1
ATOM 4496 O O . ALA B 1 269 ? 43.453 -17.434 -7.581 1.000 61.127 280 ALA B O 1
ATOM 4498 N N . LEU B 1 270 ? 43.807 -15.945 -9.270 1.000 45.484 281 LEU B N 1
ATOM 4499 C CA . LEU B 1 270 ? 43.110 -16.744 -10.267 1.000 40.498 281 LEU B CA 1
ATOM 4500 C C . LEU B 1 270 ? 43.777 -18.108 -10.516 1.000 45.223 281 LEU B C 1
ATOM 4501 O O . LEU B 1 270 ? 43.072 -19.094 -10.706 1.000 49.060 281 LEU B O 1
ATOM 4506 N N . ALA B 1 271 ? 45.125 -18.195 -10.516 1.000 45.151 282 ALA B N 1
ATOM 4507 C CA . ALA B 1 271 ? 45.816 -19.460 -10.752 1.000 43.501 282 ALA B CA 1
ATOM 4508 C C . ALA B 1 271 ? 45.360 -20.502 -9.744 1.000 43.482 282 ALA B C 1
ATOM 4509 O O . ALA B 1 271 ? 44.994 -21.620 -10.099 1.000 43.702 282 ALA B O 1
ATOM 4511 N N . GLN B 1 272 ? 45.364 -20.071 -8.483 1.000 47.636 283 GLN B N 1
ATOM 4512 C CA . GLN B 1 272 ? 45.010 -20.848 -7.299 1.000 48.252 283 GLN B CA 1
ATOM 4513 C C . GLN B 1 272 ? 43.540 -21.249 -7.384 1.000 46.929 283 GLN B C 1
ATOM 4514 O O . GLN B 1 272 ? 43.239 -22.418 -7.188 1.000 50.602 283 GLN B O 1
ATOM 4520 N N . ALA B 1 273 ? 42.653 -20.304 -7.733 1.000 40.600 284 ALA B N 1
ATOM 4521 C CA . ALA B 1 273 ? 41.230 -20.566 -7.820 1.000 41.387 284 ALA B CA 1
ATOM 4522 C C . ALA B 1 273 ? 40.959 -21.638 -8.855 1.000 41.961 284 ALA B C 1
ATOM 4523 O O . ALA B 1 273 ? 40.161 -22.523 -8.600 1.000 49.217 284 ALA B O 1
ATOM 4525 N N . LEU B 1 274 ? 41.591 -21.535 -10.026 1.000 47.029 285 LEU B N 1
ATOM 4526 C CA . LEU B 1 274 ? 41.445 -22.507 -11.112 1.000 52.804 285 LEU B CA 1
ATOM 4527 C C . LEU B 1 274 ? 41.949 -23.882 -10.662 1.000 56.876 285 LEU B C 1
ATOM 4528 O O . LEU B 1 274 ? 41.289 -24.893 -10.911 1.000 63.276 285 LEU B O 1
ATOM 4533 N N . LYS B 1 275 ? 43.117 -23.903 -10.002 1.000 52.749 286 LYS B N 1
ATOM 4534 C CA . LYS B 1 275 ? 43.745 -25.147 -9.582 1.000 51.176 286 LYS B CA 1
ATOM 4535 C C . LYS B 1 275 ? 42.919 -25.854 -8.508 1.000 51.460 286 LYS B C 1
ATOM 4536 O O . LYS B 1 275 ? 42.889 -27.062 -8.489 1.000 51.792 286 LYS B O 1
ATOM 4542 N N . GLU B 1 276 ? 42.252 -25.123 -7.612 1.000 54.049 287 GLU B N 1
ATOM 4543 C CA . GLU B 1 276 ? 41.394 -25.728 -6.609 1.000 54.168 287 GLU B CA 1
ATOM 4544 C C . GLU B 1 276 ? 40.020 -26.060 -7.185 1.000 52.473 287 GLU B C 1
ATOM 4545 O O . GLU B 1 276 ? 39.224 -26.706 -6.520 1.000 54.953 287 GLU B O 1
ATOM 4551 N N . GLY B 1 277 ? 39.724 -25.588 -8.403 1.000 50.836 288 GLY B N 1
ATOM 4552 C CA . GLY B 1 277 ? 38.406 -25.798 -8.987 1.000 49.543 288 GLY B CA 1
ATOM 4553 C C . GLY B 1 277 ? 37.322 -24.845 -8.458 1.000 53.077 288 GLY B C 1
ATOM 4554 O O . GLY B 1 277 ? 36.144 -25.060 -8.737 1.000 51.836 288 GLY B O 1
ATOM 4555 N N . ARG B 1 278 ? 37.712 -23.764 -7.745 1.000 51.166 289 ARG B N 1
ATOM 4556 C CA . ARG B 1 278 ? 36.789 -22.761 -7.236 1.000 49.727 289 ARG B CA 1
ATOM 4557 C C . ARG B 1 278 ? 36.172 -21.980 -8.399 1.000 53.491 289 ARG B C 1
ATOM 4558 O O . ARG B 1 278 ? 34.969 -21.700 -8.359 1.000 58.676 289 ARG B O 1
ATOM 4566 N N . ILE B 1 279 ? 37.011 -21.607 -9.395 1.000 47.992 290 ILE B N 1
ATOM 4567 C CA . ILE B 1 279 ? 36.593 -21.118 -10.698 1.000 44.634 290 ILE B CA 1
ATOM 4568 C C . ILE B 1 279 ? 36.671 -22.288 -11.684 1.000 41.749 290 ILE B C 1
ATOM 4569 O O . ILE B 1 279 ? 37.700 -22.940 -11.788 1.000 41.465 290 ILE B O 1
ATOM 4574 N N . ARG B 1 280 ? 35.601 -22.530 -12.445 1.000 38.129 291 ARG B N 1
ATOM 4575 C CA . ARG B 1 280 ? 35.516 -23.695 -13.307 1.000 43.331 291 ARG B CA 1
ATOM 4576 C C . ARG B 1 280 ? 36.334 -23.469 -14.576 1.000 47.299 291 ARG B C 1
ATOM 4577 O O . ARG B 1 280 ? 36.802 -24.424 -15.187 1.000 50.392 291 ARG B O 1
ATOM 4585 N N . GLY B 1 281 ? 36.506 -22.200 -14.982 1.000 48.762 292 GLY B N 1
ATOM 4586 C CA . GLY B 1 281 ? 37.256 -21.865 -16.179 1.000 41.079 292 GLY B CA 1
ATOM 4587 C C . GLY B 1 281 ? 37.389 -20.367 -16.372 1.000 40.693 292 GLY B C 1
ATOM 4588 O O . GLY B 1 281 ? 36.534 -19.598 -15.913 1.000 41.482 292 GLY B O 1
ATOM 4589 N N . ALA B 1 282 ? 38.483 -19.971 -17.045 1.000 37.026 293 ALA B N 1
ATOM 4590 C CA . ALA B 1 282 ? 38.708 -18.557 -17.321 1.000 35.434 293 ALA B CA 1
ATOM 4591 C C . ALA B 1 282 ? 39.251 -18.382 -18.749 1.000 35.597 293 ALA B C 1
ATOM 4592 O O . ALA B 1 282 ? 40.018 -19.216 -19.254 1.000 32.994 293 ALA B O 1
ATOM 4594 N N . ALA B 1 283 ? 38.869 -17.257 -19.354 1.000 32.493 294 ALA B N 1
ATOM 4595 C CA . ALA B 1 283 ? 39.250 -16.847 -20.696 1.000 34.802 294 ALA B CA 1
ATOM 4596 C C . ALA B 1 283 ? 39.810 -15.426 -20.659 1.000 35.523 294 ALA B C 1
ATOM 4597 O O . ALA B 1 283 ? 39.057 -14.483 -20.401 1.000 41.986 294 ALA B O 1
ATOM 4599 N N . LEU B 1 284 ? 41.116 -15.273 -20.917 1.000 34.056 295 LEU B N 1
ATOM 4600 C CA . LEU B 1 284 ? 41.716 -13.933 -20.847 1.000 34.811 295 LEU B CA 1
ATOM 4601 C C . LEU B 1 284 ? 42.232 -13.514 -22.219 1.000 34.694 295 LEU B C 1
ATOM 4602 O O . LEU B 1 284 ? 42.937 -14.273 -22.866 1.000 40.336 295 LEU B O 1
ATOM 4607 N N . ASP B 1 285 ? 41.870 -12.302 -22.642 1.000 34.337 296 ASP B N 1
ATOM 4608 C CA . ASP B 1 285 ? 42.467 -11.705 -23.827 1.000 35.486 296 ASP B CA 1
ATOM 4609 C C . ASP B 1 285 ? 43.610 -10.785 -23.397 1.000 38.853 296 ASP B C 1
ATOM 4610 O O . ASP B 1 285 ? 44.430 -10.375 -24.214 1.000 42.865 296 ASP B O 1
ATOM 4615 N N . VAL B 1 286 ? 43.666 -10.476 -22.098 1.000 40.173 297 VAL B N 1
ATOM 4616 C CA . VAL B 1 286 ? 44.587 -9.462 -21.608 1.000 37.706 297 VAL B CA 1
ATOM 4617 C C . VAL B 1 286 ? 45.273 -10.012 -20.361 1.000 36.568 297 VAL B C 1
ATOM 4618 O O . VAL B 1 286 ? 44.718 -10.895 -19.720 1.000 36.949 297 VAL B O 1
ATOM 4622 N N . HIS B 1 287 ? 46.479 -9.525 -20.038 1.000 35.877 298 HIS B N 1
ATOM 4623 C CA . HIS B 1 287 ? 47.249 -10.085 -18.937 1.000 39.901 298 HIS B CA 1
ATOM 4624 C C . HIS B 1 287 ? 48.026 -8.983 -18.227 1.000 40.201 298 HIS B C 1
ATOM 4625 O O . HIS B 1 287 ? 48.206 -7.916 -18.780 1.000 40.488 298 HIS B O 1
ATOM 4632 N N . GLU B 1 288 ? 48.466 -9.242 -16.990 1.000 49.294 299 GLU B N 1
ATOM 4633 C CA . GLU B 1 288 ? 49.255 -8.302 -16.196 1.000 53.387 299 GLU B CA 1
ATOM 4634 C C . GLU B 1 288 ? 50.601 -8.008 -16.856 1.000 52.819 299 GLU B C 1
ATOM 4635 O O . GLU B 1 288 ? 51.111 -6.896 -16.715 1.000 55.169 299 GLU B O 1
ATOM 4641 N N . SER B 1 289 ? 51.165 -9.002 -17.551 1.000 50.823 300 SER B N 1
ATOM 4642 C CA . SER B 1 289 ? 52.394 -8.804 -18.322 1.000 50.905 300 SER B CA 1
ATOM 4643 C C . SER B 1 289 ? 52.242 -9.383 -19.721 1.000 48.739 300 SER B C 1
ATOM 4644 O O . SER B 1 289 ? 52.077 -10.580 -19.876 1.000 55.707 300 SER B O 1
ATOM 4647 N N . GLU B 1 290 ? 52.273 -8.515 -20.729 1.000 51.230 301 GLU B N 1
ATOM 4648 C CA . GLU B 1 290 ? 52.163 -8.878 -22.132 1.000 49.632 301 GLU B CA 1
ATOM 4649 C C . GLU B 1 290 ? 53.535 -8.760 -22.770 1.000 48.938 301 GLU B C 1
ATOM 4650 O O . GLU B 1 290 ? 54.289 -7.864 -22.402 1.000 49.509 301 GLU B O 1
ATOM 4656 N N . PRO B 1 291 ? 53.941 -9.678 -23.681 1.000 50.678 302 PRO B N 1
ATOM 4657 C CA . PRO B 1 291 ? 53.044 -10.697 -24.225 1.000 48.200 302 PRO B CA 1
ATOM 4658 C C . PRO B 1 291 ? 52.910 -11.962 -23.369 1.000 47.546 302 PRO B C 1
ATOM 4659 O O . PRO B 1 291 ? 53.880 -12.434 -22.776 1.000 49.650 302 PRO B O 1
ATOM 4663 N N . PHE B 1 292 ? 51.705 -12.525 -23.354 1.000 44.986 303 PHE B N 1
ATOM 4664 C CA . PHE B 1 292 ? 51.424 -13.735 -22.606 1.000 50.484 303 PHE B CA 1
ATOM 4665 C C . PHE B 1 292 ? 52.133 -14.941 -23.223 1.000 56.047 303 PHE B C 1
ATOM 4666 O O . PHE B 1 292 ? 52.166 -15.069 -24.440 1.000 63.415 303 PHE B O 1
ATOM 4674 N N . SER B 1 293 ? 52.665 -15.821 -22.356 1.000 60.019 304 SER B N 1
ATOM 4675 C CA . SER B 1 293 ? 53.193 -17.130 -22.700 1.000 55.677 304 SER B CA 1
ATOM 4676 C C . SER B 1 293 ? 52.588 -18.188 -21.766 1.000 52.463 304 SER B C 1
ATOM 4677 O O . SER B 1 293 ? 52.372 -17.944 -20.584 1.000 52.516 304 SER B O 1
ATOM 4680 N N . PHE B 1 294 ? 52.288 -19.371 -22.297 1.000 52.348 305 PHE B N 1
ATOM 4681 C CA . PHE B 1 294 ? 51.778 -20.463 -21.471 1.000 53.323 305 PHE B CA 1
ATOM 4682 C C . PHE B 1 294 ? 52.915 -21.071 -20.645 1.000 64.155 305 PHE B C 1
ATOM 4683 O O . PHE B 1 294 ? 52.640 -21.872 -19.752 1.000 67.492 305 PHE B O 1
ATOM 4691 N N . ALA B 1 295 ? 54.178 -20.684 -20.925 1.000 60.818 306 ALA B N 1
ATOM 4692 C CA . ALA B 1 295 ? 55.306 -21.368 -20.315 1.000 65.197 306 ALA B CA 1
ATOM 4693 C C . ALA B 1 295 ? 55.968 -20.531 -19.214 1.000 68.610 306 ALA B C 1
ATOM 4694 O O . ALA B 1 295 ? 56.986 -20.974 -18.658 1.000 63.392 306 ALA B O 1
ATOM 4696 N N . GLN B 1 296 ? 55.394 -19.357 -18.893 1.000 61.214 307 GLN B N 1
ATOM 4697 C CA . GLN B 1 296 ? 56.004 -18.491 -17.887 1.000 65.892 307 GLN B CA 1
ATOM 4698 C C . GLN B 1 296 ? 54.936 -17.609 -17.247 1.000 64.263 307 GLN B C 1
ATOM 4699 O O . GLN B 1 296 ? 53.873 -17.400 -17.831 1.000 63.481 307 GLN B O 1
ATOM 4705 N N . GLY B 1 297 ? 55.208 -17.173 -16.006 1.000 62.434 308 GLY B N 1
ATOM 4706 C CA . GLY B 1 297 ? 54.322 -16.324 -15.231 1.000 60.595 308 GLY B CA 1
ATOM 4707 C C . GLY B 1 297 ? 53.343 -17.077 -14.316 1.000 63.740 308 GLY B C 1
ATOM 4708 O O . GLY B 1 297 ? 53.301 -18.320 -14.306 1.000 54.501 308 GLY B O 1
ATOM 4709 N N . PRO B 1 298 ? 52.525 -16.316 -13.535 1.000 68.331 309 PRO B N 1
ATOM 4710 C CA . PRO B 1 298 ? 51.686 -16.906 -12.480 1.000 65.674 309 PRO B CA 1
ATOM 4711 C C . PRO B 1 298 ? 50.685 -17.991 -12.890 1.000 60.509 309 PRO B C 1
ATOM 4712 O O . PRO B 1 298 ? 50.332 -18.798 -12.035 1.000 64.963 309 PRO B O 1
ATOM 4716 N N . LEU B 1 299 ? 50.248 -18.001 -14.165 1.000 50.190 310 LEU B N 1
ATOM 4717 C CA . LEU B 1 299 ? 49.241 -18.927 -14.671 1.000 46.598 310 LEU B CA 1
ATOM 4718 C C . LEU B 1 299 ? 49.907 -20.142 -15.320 1.000 50.616 310 LEU B C 1
ATOM 4719 O O . LEU B 1 299 ? 49.215 -20.908 -15.991 1.000 41.676 310 LEU B O 1
ATOM 4724 N N . LYS B 1 300 ? 51.226 -20.334 -15.089 1.000 56.255 311 LYS B N 1
ATOM 4725 C CA . LYS B 1 300 ? 52.005 -21.334 -15.809 1.000 62.821 311 LYS B CA 1
ATOM 4726 C C . LYS B 1 300 ? 51.271 -22.668 -15.940 1.000 66.952 311 LYS B C 1
ATOM 4727 O O . LYS B 1 300 ? 51.091 -23.161 -17.061 1.000 79.934 311 LYS B O 1
ATOM 4733 N N . ASP B 1 301 ? 50.826 -23.261 -14.824 1.000 65.046 312 ASP B N 1
ATOM 4734 C CA . ASP B 1 301 ? 50.219 -24.585 -14.946 1.000 69.835 312 ASP B CA 1
ATOM 4735 C C . ASP B 1 301 ? 48.776 -24.605 -14.447 1.000 62.477 312 ASP B C 1
ATOM 4736 O O . ASP B 1 301 ? 48.391 -25.420 -13.645 1.000 71.553 312 ASP B O 1
ATOM 4741 N N . ALA B 1 302 ? 47.952 -23.710 -14.956 1.000 53.862 313 ALA B N 1
ATOM 4742 C CA . ALA B 1 302 ? 46.600 -23.586 -14.476 1.000 46.871 313 ALA B CA 1
ATOM 4743 C C . ALA B 1 302 ? 45.696 -24.360 -15.425 1.000 42.757 313 ALA B C 1
ATOM 4744 O O . ALA B 1 302 ? 45.727 -24.186 -16.639 1.000 41.086 313 ALA B O 1
ATOM 4746 N N . PRO B 1 303 ? 44.832 -25.254 -14.901 1.000 42.678 314 PRO B N 1
ATOM 4747 C CA . PRO B 1 303 ? 43.854 -25.909 -15.767 1.000 39.614 314 PRO B CA 1
ATOM 4748 C C . PRO B 1 303 ? 42.758 -24.915 -16.199 1.000 40.919 314 PRO B C 1
ATOM 4749 O O . PRO B 1 303 ? 42.548 -23.870 -15.572 1.000 42.834 314 PRO B O 1
ATOM 4753 N N . ASN B 1 304 ? 42.032 -25.268 -17.257 1.000 39.202 315 ASN B N 1
ATOM 4754 C CA . ASN B 1 304 ? 40.786 -24.611 -17.628 1.000 40.363 315 ASN B CA 1
ATOM 4755 C C . ASN B 1 304 ? 41.010 -23.157 -18.023 1.000 38.642 315 ASN B C 1
ATOM 4756 O O . ASN B 1 304 ? 40.194 -22.279 -17.722 1.000 42.277 315 ASN B O 1
ATOM 4761 N N . LEU B 1 305 ? 42.100 -22.923 -18.753 1.000 40.130 316 LEU B N 1
ATOM 4762 C CA . LEU B 1 305 ? 42.431 -21.565 -19.153 1.000 41.710 316 LEU B CA 1
ATOM 4763 C C . LEU B 1 305 ? 42.401 -21.464 -20.685 1.000 37.887 316 LEU B C 1
ATOM 4764 O O . LEU B 1 305 ? 42.993 -22.273 -21.374 1.000 35.928 316 LEU B O 1
ATOM 4769 N N . ILE B 1 306 ? 41.620 -20.516 -21.199 1.000 37.773 317 ILE B N 1
ATOM 4770 C CA . ILE B 1 306 ? 41.756 -19.997 -22.557 1.000 37.349 317 ILE B CA 1
ATOM 4771 C C . ILE B 1 306 ? 42.476 -18.648 -22.490 1.000 38.896 317 ILE B C 1
ATOM 4772 O O . ILE B 1 306 ? 42.079 -17.741 -21.728 1.000 36.711 317 ILE B O 1
ATOM 4777 N N . CYS B 1 307 ? 43.527 -18.508 -23.322 1.000 42.096 318 CYS B N 1
ATOM 4778 C CA . CYS B 1 307 ? 44.094 -17.186 -23.571 1.000 41.596 318 CYS B CA 1
ATOM 4779 C C . CYS B 1 307 ? 44.151 -16.850 -25.063 1.000 42.885 318 CYS B C 1
ATOM 4780 O O . CYS B 1 307 ? 44.358 -17.733 -25.899 1.000 49.894 318 CYS B O 1
ATOM 4783 N N . THR B 1 308 ? 43.973 -15.568 -25.387 1.000 36.960 319 THR B N 1
ATOM 4784 C CA . THR B 1 308 ? 44.297 -15.057 -26.718 1.000 40.317 319 THR B CA 1
ATOM 4785 C C . THR B 1 308 ? 45.251 -13.871 -26.574 1.000 40.338 319 THR B C 1
ATOM 4786 O O . THR B 1 308 ? 45.194 -13.212 -25.538 1.000 47.373 319 THR B O 1
ATOM 4790 N N . PRO B 1 309 ? 46.129 -13.514 -27.560 1.000 43.396 320 PRO B N 1
ATOM 4791 C CA . PRO B 1 309 ? 47.160 -12.480 -27.334 1.000 38.474 320 PRO B CA 1
ATOM 4792 C C . PRO B 1 309 ? 46.761 -11.017 -27.566 1.000 39.328 320 PRO B C 1
ATOM 4793 O O . PRO B 1 309 ? 47.438 -10.290 -28.272 1.000 43.873 320 PRO B O 1
ATOM 4797 N N . HIS B 1 310 ? 45.690 -10.556 -26.909 1.000 38.486 321 HIS B N 1
ATOM 4798 C CA . HIS B 1 310 ? 45.222 -9.177 -26.998 1.000 38.446 321 HIS B CA 1
ATOM 4799 C C . HIS B 1 310 ? 44.695 -8.852 -28.400 1.000 35.820 321 HIS B C 1
ATOM 4800 O O . HIS B 1 310 ? 45.197 -7.952 -29.062 1.000 38.268 321 HIS B O 1
ATOM 4807 N N . THR B 1 311 ? 43.665 -9.577 -28.830 1.000 32.930 322 THR B N 1
ATOM 4808 C CA . THR B 1 311 ? 43.207 -9.504 -30.203 1.000 33.362 322 THR B CA 1
ATOM 4809 C C . THR B 1 311 ? 41.715 -9.228 -30.256 1.000 31.977 322 THR B C 1
ATOM 4810 O O . THR B 1 311 ? 41.165 -9.124 -31.335 1.000 46.029 322 THR B O 1
ATOM 4814 N N . ALA B 1 312 ? 41.047 -9.077 -29.121 1.000 32.032 323 ALA B N 1
ATOM 4815 C CA . ALA B 1 312 ? 39.608 -8.848 -29.090 1.000 31.237 323 ALA B CA 1
ATOM 4816 C C . ALA B 1 312 ? 39.198 -7.685 -29.996 1.000 34.787 323 ALA B C 1
ATOM 4817 O O . ALA B 1 312 ? 38.098 -7.723 -30.549 1.000 42.545 323 ALA B O 1
ATOM 4819 N N . TRP B 1 313 ? 40.058 -6.659 -30.118 1.000 32.883 324 TRP B N 1
ATOM 4820 C CA . TRP B 1 313 ? 39.741 -5.451 -30.872 1.000 35.713 324 TRP B CA 1
ATOM 4821 C C . TRP B 1 313 ? 39.917 -5.624 -32.386 1.000 38.559 324 TRP B C 1
ATOM 4822 O O . TRP B 1 313 ? 39.433 -4.790 -33.119 1.000 38.784 324 TRP B O 1
ATOM 4833 N N . TYR B 1 314 ? 40.669 -6.647 -32.833 1.000 39.897 325 TYR B N 1
ATOM 4834 C CA . TYR B 1 314 ? 41.244 -6.682 -34.161 1.000 35.402 325 TYR B CA 1
ATOM 4835 C C . TYR B 1 314 ? 40.277 -7.247 -35.181 1.000 37.445 325 TYR B C 1
ATOM 4836 O O . TYR B 1 314 ? 39.697 -8.330 -35.004 1.000 41.010 325 TYR B O 1
ATOM 4845 N N . SER B 1 315 ? 40.154 -6.516 -36.288 1.000 37.506 326 SER B N 1
ATOM 4846 C CA . SER B 1 315 ? 39.632 -7.063 -37.537 1.000 36.926 326 SER B CA 1
ATOM 4847 C C . SER B 1 315 ? 40.170 -6.170 -38.634 1.000 39.487 326 SER B C 1
ATOM 4848 O O . SER B 1 315 ? 40.457 -5.009 -38.371 1.000 42.172 326 SER B O 1
ATOM 4851 N N . GLU B 1 316 ? 40.259 -6.694 -39.845 1.000 42.669 327 GLU B N 1
ATOM 4852 C CA . GLU B 1 316 ? 40.638 -5.911 -41.003 1.000 45.503 327 GLU B CA 1
ATOM 4853 C C . GLU B 1 316 ? 40.021 -4.507 -40.935 1.000 45.722 327 GLU B C 1
ATOM 4854 O O . GLU B 1 316 ? 40.743 -3.499 -40.994 1.000 40.161 327 GLU B O 1
ATOM 4860 N N . GLN B 1 317 ? 38.685 -4.440 -40.772 1.000 44.704 328 GLN B N 1
ATOM 4861 C CA . GLN B 1 317 ? 37.947 -3.194 -40.931 1.000 45.280 328 GLN B CA 1
ATOM 4862 C C . GLN B 1 317 ? 38.234 -2.263 -39.760 1.000 46.687 328 GLN B C 1
ATOM 4863 O O . GLN B 1 317 ? 38.464 -1.063 -39.975 1.000 53.154 328 GLN B O 1
ATOM 4869 N N . ALA B 1 318 ? 38.270 -2.835 -38.542 1.000 39.015 329 ALA B N 1
ATOM 4870 C CA . ALA B 1 318 ? 38.421 -2.054 -37.317 1.000 41.003 329 ALA B CA 1
ATOM 4871 C C . ALA B 1 318 ? 39.813 -1.427 -37.239 1.000 42.785 329 ALA B C 1
ATOM 4872 O O . ALA B 1 318 ? 39.928 -0.273 -36.855 1.000 46.206 329 ALA B O 1
ATOM 4874 N N . SER B 1 319 ? 40.848 -2.176 -37.647 1.000 40.901 330 SER B N 1
ATOM 4875 C CA . SER B 1 319 ? 42.224 -1.693 -37.639 1.000 41.125 330 SER B CA 1
ATOM 4876 C C . SER B 1 319 ? 42.411 -0.529 -38.609 1.000 44.565 330 SER B C 1
ATOM 4877 O O . SER B 1 319 ? 43.057 0.475 -38.263 1.000 43.496 330 SER B O 1
ATOM 4880 N N . LEU B 1 320 ? 41.833 -0.660 -39.822 1.000 46.964 331 LEU B N 1
ATOM 4881 C CA . LEU B 1 320 ? 41.869 0.425 -40.794 1.000 47.154 331 LEU B CA 1
ATOM 4882 C C . LEU B 1 320 ? 41.075 1.626 -40.262 1.000 47.069 331 LEU B C 1
ATOM 4883 O O . LEU B 1 320 ? 41.534 2.755 -40.378 1.000 47.240 331 LEU B O 1
ATOM 4888 N N . GLU B 1 321 ? 39.889 1.383 -39.664 1.000 47.009 332 GLU B N 1
ATOM 4889 C CA . GLU B 1 321 ? 39.076 2.461 -39.124 1.000 48.429 332 GLU B CA 1
ATOM 4890 C C . GLU B 1 321 ? 39.832 3.233 -38.037 1.000 50.832 332 GLU B C 1
ATOM 4891 O O . GLU B 1 321 ? 39.834 4.472 -38.080 1.000 51.642 332 GLU B O 1
ATOM 4897 N N . MET B 1 322 ? 40.523 2.527 -37.115 1.000 43.086 333 MET B N 1
ATOM 4898 C CA . MET B 1 322 ? 41.161 3.268 -36.047 1.000 43.905 333 MET B CA 1
ATOM 4899 C C . MET B 1 322 ? 42.466 3.954 -36.464 1.000 47.654 333 MET B C 1
ATOM 4900 O O . MET B 1 322 ? 42.779 5.023 -35.943 1.000 49.072 333 MET B O 1
ATOM 4905 N N . ARG B 1 323 ? 43.205 3.384 -37.422 1.000 46.489 334 ARG B N 1
ATOM 4906 C CA . ARG B 1 323 ? 44.428 4.038 -37.853 1.000 43.713 334 ARG B CA 1
ATOM 4907 C C . ARG B 1 323 ? 44.119 5.275 -38.683 1.000 46.752 334 ARG B C 1
ATOM 4908 O O . ARG B 1 323 ? 44.881 6.239 -38.627 1.000 50.930 334 ARG B O 1
ATOM 4916 N N . GLU B 1 324 ? 43.003 5.271 -39.423 1.000 45.700 335 GLU B N 1
ATOM 4917 C CA . GLU B 1 324 ? 42.633 6.470 -40.157 1.000 47.878 335 GLU B CA 1
ATOM 4918 C C . GLU B 1 324 ? 42.201 7.558 -39.188 1.000 45.879 335 GLU B C 1
ATOM 4919 O O . GLU B 1 324 ? 42.643 8.704 -39.337 1.000 47.108 335 GLU B O 1
ATOM 4925 N N . ALA B 1 325 ? 41.388 7.163 -38.184 1.000 44.010 336 ALA B N 1
ATOM 4926 C CA . ALA B 1 325 ? 40.855 8.072 -37.181 1.000 41.256 336 ALA B CA 1
ATOM 4927 C C . ALA B 1 325 ? 42.000 8.738 -36.410 1.000 45.331 336 ALA B C 1
ATOM 4928 O O . ALA B 1 325 ? 41.936 9.933 -36.119 1.000 53.669 336 ALA B O 1
ATOM 4930 N N . ALA B 1 326 ? 43.056 7.970 -36.097 1.000 45.434 337 ALA B N 1
ATOM 4931 C CA . ALA B 1 326 ? 44.152 8.461 -35.276 1.000 44.998 337 ALA B CA 1
ATOM 4932 C C . ALA B 1 326 ? 44.996 9.428 -36.083 1.000 47.050 337 ALA B C 1
ATOM 4933 O O . ALA B 1 326 ? 45.395 10.463 -35.563 1.000 47.954 337 ALA B O 1
ATOM 4935 N N . ALA B 1 327 ? 45.247 9.067 -37.356 1.000 49.717 338 ALA B N 1
ATOM 4936 C CA . ALA B 1 327 ? 45.984 9.918 -38.283 1.000 48.170 338 ALA B CA 1
ATOM 4937 C C . ALA B 1 327 ? 45.206 11.212 -38.502 1.000 49.507 338 ALA B C 1
ATOM 4938 O O . ALA B 1 327 ? 45.786 12.282 -38.533 1.000 49.565 338 ALA B O 1
ATOM 4940 N N . THR B 1 328 ? 43.876 11.112 -38.609 1.000 49.990 339 THR B N 1
ATOM 4941 C CA . THR B 1 328 ? 43.009 12.275 -38.748 1.000 50.846 339 THR B CA 1
ATOM 4942 C C . THR B 1 328 ? 43.159 13.182 -37.527 1.000 50.449 339 THR B C 1
ATOM 4943 O O . THR B 1 328 ? 43.193 14.411 -37.672 1.000 49.415 339 THR B O 1
ATOM 4947 N N . GLU B 1 329 ? 43.254 12.571 -36.337 1.000 48.021 340 GLU B N 1
ATOM 4948 C CA . GLU B 1 329 ? 43.336 13.362 -35.122 1.000 49.270 340 GLU B CA 1
ATOM 4949 C C . GLU B 1 329 ? 44.679 14.106 -35.067 1.000 50.517 340 GLU B C 1
ATOM 4950 O O . GLU B 1 329 ? 44.727 15.235 -34.608 1.000 53.300 340 GLU B O 1
ATOM 4956 N N . ILE B 1 330 ? 45.779 13.501 -35.537 1.000 51.356 341 ILE B N 1
ATOM 4957 C CA . ILE B 1 330 ? 47.066 14.188 -35.609 1.000 50.191 341 ILE B CA 1
ATOM 4958 C C . ILE B 1 330 ? 46.946 15.360 -36.577 1.000 54.133 341 ILE B C 1
ATOM 4959 O O . ILE B 1 330 ? 47.529 16.415 -36.342 1.000 64.676 341 ILE B O 1
ATOM 4964 N N . ARG B 1 331 ? 46.181 15.185 -37.663 1.000 53.512 342 ARG B N 1
ATOM 4965 C CA . ARG B 1 331 ? 46.001 16.210 -38.683 1.000 54.947 342 ARG B CA 1
ATOM 4966 C C . ARG B 1 331 ? 45.317 17.438 -38.077 1.000 55.719 342 ARG B C 1
ATOM 4967 O O . ARG B 1 331 ? 45.704 18.567 -38.381 1.000 58.831 342 ARG B O 1
ATOM 4975 N N . ARG B 1 332 ? 44.333 17.214 -37.195 1.000 51.441 343 ARG B N 1
ATOM 4976 C CA . ARG B 1 332 ? 43.601 18.288 -36.552 1.000 52.532 343 ARG B CA 1
ATOM 4977 C C . ARG B 1 332 ? 44.544 19.077 -35.643 1.000 54.339 343 ARG B C 1
ATOM 4978 O O . ARG B 1 332 ? 44.453 20.312 -35.574 1.000 56.067 343 ARG B O 1
ATOM 4986 N N . ALA B 1 333 ? 45.431 18.360 -34.931 1.000 51.177 344 ALA B N 1
ATOM 4987 C CA . ALA B 1 333 ? 46.290 19.000 -33.952 1.000 52.031 344 ALA B CA 1
ATOM 4988 C C . ALA B 1 333 ? 47.368 19.816 -34.654 1.000 55.064 344 ALA B C 1
ATOM 4989 O O . ALA B 1 333 ? 47.843 20.812 -34.135 1.000 59.348 344 ALA B O 1
ATOM 4991 N N . ILE B 1 334 ? 47.765 19.376 -35.840 1.000 59.521 345 ILE B N 1
ATOM 4992 C CA . ILE B 1 334 ? 48.818 20.039 -36.585 1.000 62.207 345 ILE B CA 1
ATOM 4993 C C . ILE B 1 334 ? 48.262 21.259 -37.320 1.000 60.995 345 ILE B C 1
ATOM 4994 O O . ILE B 1 334 ? 48.973 22.234 -37.471 1.000 67.885 345 ILE B O 1
ATOM 4999 N N . THR B 1 335 ? 46.989 21.243 -37.730 1.000 59.200 346 THR B N 1
ATOM 5000 C CA . THR B 1 335 ? 46.461 22.324 -38.552 1.000 61.001 346 THR B CA 1
ATOM 5001 C C . THR B 1 335 ? 45.527 23.222 -37.742 1.000 61.547 346 THR B C 1
ATOM 5002 O O . THR B 1 335 ? 45.099 24.257 -38.234 1.000 60.952 346 THR B O 1
ATOM 5006 N N . GLY B 1 336 ? 45.146 22.789 -36.525 1.000 61.327 347 GLY B N 1
ATOM 5007 C CA . GLY B 1 336 ? 44.244 23.542 -35.657 1.000 59.593 347 GLY B CA 1
ATOM 5008 C C . GLY B 1 336 ? 44.940 23.992 -34.378 1.000 60.291 347 GLY B C 1
ATOM 5009 O O . GLY B 1 336 ? 46.152 24.170 -34.388 1.000 59.426 347 GLY B O 1
ATOM 5010 N N . ARG B 1 337 ? 44.168 24.170 -33.289 1.000 62.843 348 ARG B N 1
ATOM 5011 C CA . ARG B 1 337 ? 44.714 24.503 -31.971 1.000 60.960 348 ARG B CA 1
ATOM 5012 C C . ARG B 1 337 ? 44.497 23.372 -30.967 1.000 60.667 348 ARG B C 1
ATOM 5013 O O . ARG B 1 337 ? 43.546 22.619 -31.054 1.000 61.805 348 ARG B O 1
ATOM 5021 N N . ILE B 1 338 ? 45.408 23.260 -30.002 1.000 65.835 349 ILE B N 1
ATOM 5022 C CA . ILE B 1 338 ? 45.377 22.183 -29.029 1.000 66.853 349 ILE B CA 1
ATOM 5023 C C . ILE B 1 338 ? 45.021 22.740 -27.655 1.000 63.273 349 ILE B C 1
ATOM 5024 O O . ILE B 1 338 ? 45.674 23.647 -27.178 1.000 60.011 349 ILE B O 1
ATOM 5029 N N . PRO B 1 339 ? 43.990 22.191 -26.976 1.000 67.036 350 PRO B N 1
ATOM 5030 C CA . PRO B 1 339 ? 43.203 21.054 -27.498 1.000 67.648 350 PRO B CA 1
ATOM 5031 C C . PRO B 1 339 ? 41.803 21.243 -28.094 1.000 60.523 350 PRO B C 1
ATOM 5032 O O . PRO B 1 339 ? 41.095 20.268 -28.267 1.000 65.826 350 PRO B O 1
ATOM 5036 N N . GLU B 1 340 ? 41.406 22.479 -28.417 1.000 64.541 351 GLU B N 1
ATOM 5037 C CA . GLU B 1 340 ? 40.036 22.786 -28.830 1.000 61.704 351 GLU B CA 1
ATOM 5038 C C . GLU B 1 340 ? 39.669 22.148 -30.178 1.000 60.493 351 GLU B C 1
ATOM 5039 O O . GLU B 1 340 ? 38.511 21.785 -30.377 1.000 60.038 351 GLU B O 1
ATOM 5045 N N . SER B 1 341 ? 40.649 21.974 -31.081 1.000 58.820 352 SER B N 1
ATOM 5046 C CA . SER B 1 341 ? 40.446 21.379 -32.392 1.000 59.040 352 SER B CA 1
ATOM 5047 C C . SER B 1 341 ? 40.256 19.859 -32.344 1.000 57.676 352 SER B C 1
ATOM 5048 O O . SER B 1 341 ? 39.851 19.276 -33.356 1.000 56.559 352 SER B O 1
ATOM 5051 N N . LEU B 1 342 ? 40.609 19.227 -31.207 1.000 52.818 353 LEU B N 1
ATOM 5052 C CA . LEU B 1 342 ? 40.697 17.778 -31.103 1.000 50.508 353 LEU B CA 1
ATOM 5053 C C . LEU B 1 342 ? 39.311 17.192 -30.833 1.000 51.323 353 LEU B C 1
ATOM 5054 O O . LEU B 1 342 ? 38.545 17.718 -30.028 1.000 52.068 353 LEU B O 1
ATOM 5059 N N . ARG B 1 343 ? 39.037 16.065 -31.476 1.000 52.639 354 ARG B N 1
ATOM 5060 C CA . ARG B 1 343 ? 37.732 15.431 -31.428 1.000 59.460 354 ARG B CA 1
ATOM 5061 C C . ARG B 1 343 ? 37.572 14.561 -30.175 1.000 52.775 354 ARG B C 1
ATOM 5062 O O . ARG B 1 343 ? 36.485 14.440 -29.666 1.000 53.757 354 ARG B O 1
ATOM 5070 N N . ASN B 1 344 ? 38.633 13.942 -29.657 1.000 48.707 355 ASN B N 1
ATOM 5071 C CA . ASN B 1 344 ? 38.466 12.901 -28.642 1.000 48.261 355 ASN B CA 1
ATOM 5072 C C . ASN B 1 344 ? 39.574 12.981 -27.605 1.000 45.881 355 ASN B C 1
ATOM 5073 O O . ASN B 1 344 ? 40.233 11.984 -27.282 1.000 41.432 355 ASN B O 1
ATOM 5078 N N . CYS B 1 345 ? 39.769 14.193 -27.099 1.000 44.846 356 CYS B N 1
ATOM 5079 C CA . CYS B 1 345 ? 40.765 14.434 -26.087 1.000 47.379 356 CYS B CA 1
ATOM 5080 C C . CYS B 1 345 ? 40.216 13.943 -24.753 1.000 47.398 356 CYS B C 1
ATOM 5081 O O . CYS B 1 345 ? 39.107 14.328 -24.372 1.000 53.480 356 CYS B O 1
ATOM 5084 N N . VAL B 1 346 ? 41.025 13.170 -24.017 1.000 43.588 357 VAL B N 1
ATOM 5085 C CA . VAL B 1 346 ? 40.554 12.609 -22.764 1.000 40.970 357 VAL B CA 1
ATOM 5086 C C . VAL B 1 346 ? 41.156 13.319 -21.548 1.000 43.602 357 VAL B C 1
ATOM 5087 O O . VAL B 1 346 ? 40.863 12.887 -20.444 1.000 45.534 357 VAL B O 1
ATOM 5091 N N . ASN B 1 347 ? 41.943 14.400 -21.729 1.000 44.005 358 ASN B N 1
ATOM 5092 C CA . ASN B 1 347 ? 42.574 15.049 -20.582 1.000 43.901 358 ASN B CA 1
ATOM 5093 C C . ASN B 1 347 ? 42.396 16.576 -20.558 1.000 45.105 358 ASN B C 1
ATOM 5094 O O . ASN B 1 347 ? 43.246 17.257 -19.963 1.000 42.951 358 ASN B O 1
ATOM 5099 N N . LYS B 1 348 ? 41.315 17.100 -21.162 1.000 46.050 359 LYS B N 1
ATOM 5100 C CA . LYS B 1 348 ? 41.036 18.538 -21.208 1.000 51.417 359 LYS B CA 1
ATOM 5101 C C . LYS B 1 348 ? 41.037 19.169 -19.803 1.000 53.848 359 LYS B C 1
ATOM 5102 O O . LYS B 1 348 ? 41.444 20.308 -19.578 1.000 54.433 359 LYS B O 1
ATOM 5108 N N . GLU B 1 349 ? 40.577 18.397 -18.832 1.000 53.447 360 GLU B N 1
ATOM 5109 C CA . GLU B 1 349 ? 40.364 18.908 -17.494 1.000 53.711 360 GLU B CA 1
ATOM 5110 C C . GLU B 1 349 ? 41.681 18.980 -16.747 1.000 53.997 360 GLU B C 1
ATOM 5111 O O . GLU B 1 349 ? 41.657 19.535 -15.656 1.000 60.927 360 GLU B O 1
ATOM 5117 N N . PHE B 1 350 ? 42.790 18.439 -17.285 1.000 50.587 361 PHE B N 1
ATOM 5118 C CA . PHE B 1 350 ? 44.071 18.510 -16.593 1.000 52.473 361 PHE B CA 1
ATOM 5119 C C . PHE B 1 350 ? 45.065 19.515 -17.210 1.000 54.500 361 PHE B C 1
ATOM 5120 O O . PHE B 1 350 ? 46.234 19.578 -16.839 1.000 49.426 361 PHE B O 1
ATOM 5128 N N . PHE B 1 351 ? 44.560 20.388 -18.086 1.000 57.460 362 PHE B N 1
ATOM 5129 C CA . PHE B 1 351 ? 45.368 21.408 -18.745 1.000 65.465 362 PHE B CA 1
ATOM 5130 C C . PHE B 1 351 ? 45.921 22.483 -17.792 1.000 69.075 362 PHE B C 1
ATOM 5131 O O . PHE B 1 351 ? 45.090 23.049 -17.113 1.000 73.749 362 PHE B O 1
ATOM 5139 N N . ARG C 1 22 ? 70.514 52.182 -62.014 1.000 118.394 33 ARG C N 1
ATOM 5140 C CA . ARG C 1 22 ? 69.458 52.321 -60.974 1.000 118.311 33 ARG C CA 1
ATOM 5141 C C . ARG C 1 22 ? 68.775 50.974 -60.764 1.000 118.593 33 ARG C C 1
ATOM 5142 O O . ARG C 1 22 ? 68.205 50.409 -61.704 1.000 124.231 33 ARG C O 1
ATOM 5150 N N . PRO C 1 23 ? 68.788 50.433 -59.521 1.000 110.179 34 PRO C N 1
ATOM 5151 C CA . PRO C 1 23 ? 68.311 49.073 -59.279 1.000 105.143 34 PRO C CA 1
ATOM 5152 C C . PRO C 1 23 ? 66.910 48.897 -59.846 1.000 105.078 34 PRO C C 1
ATOM 5153 O O . PRO C 1 23 ? 66.116 49.828 -59.808 1.000 105.344 34 PRO C O 1
ATOM 5157 N N . LEU C 1 24 ? 66.638 47.703 -60.385 1.000 106.120 35 LEU C N 1
ATOM 5158 C CA . LEU C 1 24 ? 65.332 47.340 -60.908 1.000 103.292 35 LEU C CA 1
ATOM 5159 C C . LEU C 1 24 ? 64.399 46.970 -59.752 1.000 99.331 35 LEU C C 1
ATOM 5160 O O . LEU C 1 24 ? 64.747 46.191 -58.852 1.000 98.645 35 LEU C O 1
ATOM 5165 N N . VAL C 1 25 ? 63.208 47.577 -59.796 1.000 97.820 36 VAL C N 1
ATOM 5166 C CA . VAL C 1 25 ? 62.140 47.304 -58.864 1.000 94.370 36 VAL C CA 1
ATOM 5167 C C . VAL C 1 25 ? 60.884 46.997 -59.683 1.000 97.198 36 VAL C C 1
ATOM 5168 O O . VAL C 1 25 ? 60.541 47.753 -60.602 1.000 98.336 36 VAL C O 1
ATOM 5172 N N . ALA C 1 26 ? 60.206 45.876 -59.354 1.000 97.608 37 ALA C N 1
ATOM 5173 C CA . ALA C 1 26 ? 59.229 45.279 -60.269 1.000 98.023 37 ALA C CA 1
ATOM 5174 C C . ALA C 1 26 ? 57.904 45.055 -59.556 1.000 97.254 37 ALA C C 1
ATOM 5175 O O . ALA C 1 26 ? 57.948 44.576 -58.425 1.000 95.671 37 ALA C O 1
ATOM 5177 N N . LEU C 1 27 ? 56.782 45.409 -60.214 1.000 99.471 38 LEU C N 1
ATOM 5178 C CA . LEU C 1 27 ? 55.421 45.077 -59.806 1.000 97.127 38 LEU C CA 1
ATOM 5179 C C . LEU C 1 27 ? 55.056 43.746 -60.465 1.000 102.665 38 LEU C C 1
ATOM 5180 O O . LEU C 1 27 ? 54.963 43.667 -61.686 1.000 111.296 38 LEU C O 1
ATOM 5185 N N . LEU C 1 28 ? 54.853 42.692 -59.658 1.000 101.246 39 LEU C N 1
ATOM 5186 C CA . LEU C 1 28 ? 54.802 41.335 -60.183 1.000 102.299 39 LEU C CA 1
ATOM 5187 C C . LEU C 1 28 ? 53.462 41.027 -60.841 1.000 104.688 39 LEU C C 1
ATOM 5188 O O . LEU C 1 28 ? 53.437 40.611 -61.985 1.000 107.736 39 LEU C O 1
ATOM 5193 N N . ASP C 1 29 ? 52.357 41.241 -60.127 1.000 106.412 40 ASP C N 1
ATOM 5194 C CA . ASP C 1 29 ? 51.035 40.868 -60.614 1.000 110.894 40 ASP C CA 1
ATOM 5195 C C . ASP C 1 29 ? 50.150 42.085 -60.886 1.000 109.832 40 ASP C C 1
ATOM 5196 O O . ASP C 1 29 ? 49.017 42.146 -60.424 1.000 110.408 40 ASP C O 1
ATOM 5201 N N . GLY C 1 30 ? 50.654 43.035 -61.673 1.000 110.922 41 GLY C N 1
ATOM 5202 C CA . GLY C 1 30 ? 49.910 44.244 -61.991 1.000 105.204 41 GLY C CA 1
ATOM 5203 C C . GLY C 1 30 ? 50.424 44.894 -63.267 1.000 106.293 41 GLY C C 1
ATOM 5204 O O . GLY C 1 30 ? 51.460 44.473 -63.811 1.000 107.151 41 GLY C O 1
ATOM 5205 N N . ARG C 1 31 ? 49.667 45.899 -63.729 1.000 107.978 42 ARG C N 1
ATOM 5206 C CA . ARG C 1 31 ? 50.064 46.692 -64.885 1.000 112.269 42 ARG C CA 1
ATOM 5207 C C . ARG C 1 31 ? 50.330 48.126 -64.454 1.000 109.011 42 ARG C C 1
ATOM 5208 O O . ARG C 1 31 ? 51.421 48.625 -64.688 1.000 111.588 42 ARG C O 1
ATOM 5216 N N . ASP C 1 32 ? 49.333 48.737 -63.795 1.000 106.609 43 ASP C N 1
ATOM 5217 C CA . ASP C 1 32 ? 49.266 50.155 -63.484 1.000 110.299 43 ASP C CA 1
ATOM 5218 C C . ASP C 1 32 ? 50.376 50.538 -62.497 1.000 115.024 43 ASP C C 1
ATOM 5219 O O . ASP C 1 32 ? 50.479 49.975 -61.404 1.000 117.622 43 ASP C O 1
ATOM 5224 N N . CYS C 1 33 ? 51.180 51.536 -62.892 1.000 118.527 44 CYS C N 1
ATOM 5225 C CA . CYS C 1 33 ? 52.306 51.982 -62.099 1.000 118.891 44 CYS C CA 1
ATOM 5226 C C . CYS C 1 33 ? 52.317 53.502 -61.998 1.000 120.420 44 CYS C C 1
ATOM 5227 O O . CYS C 1 33 ? 53.363 54.075 -61.703 1.000 120.094 44 CYS C O 1
ATOM 5230 N N . THR C 1 34 ? 51.142 54.122 -62.161 1.000 120.887 45 THR C N 1
ATOM 5231 C CA . THR C 1 34 ? 51.025 55.566 -62.278 1.000 121.728 45 THR C CA 1
ATOM 5232 C C . THR C 1 34 ? 51.169 56.263 -60.925 1.000 115.110 45 THR C C 1
ATOM 5233 O O . THR C 1 34 ? 51.496 57.446 -60.907 1.000 118.368 45 THR C O 1
ATOM 5237 N N . VAL C 1 35 ? 50.932 55.556 -59.807 1.000 107.565 46 VAL C N 1
ATOM 5238 C CA . VAL C 1 35 ? 51.146 56.135 -58.487 1.000 102.658 46 VAL C CA 1
ATOM 5239 C C . VAL C 1 35 ? 52.602 55.955 -58.050 1.000 100.257 46 VAL C C 1
ATOM 5240 O O . VAL C 1 35 ? 53.177 56.884 -57.470 1.000 96.367 46 VAL C O 1
ATOM 5244 N N . GLU C 1 36 ? 53.166 54.771 -58.335 1.000 99.425 47 GLU C N 1
ATOM 5245 C CA . GLU C 1 36 ? 54.442 54.329 -57.796 1.000 98.965 47 GLU C CA 1
ATOM 5246 C C . GLU C 1 36 ? 55.615 54.991 -58.533 1.000 100.770 47 GLU C C 1
ATOM 5247 O O . GLU C 1 36 ? 56.685 55.247 -57.952 1.000 96.471 47 GLU C O 1
ATOM 5253 N N . MET C 1 37 ? 55.428 55.263 -59.831 1.000 106.578 48 MET C N 1
ATOM 5254 C CA . MET C 1 37 ? 56.556 55.676 -60.651 1.000 107.695 48 MET C CA 1
ATOM 5255 C C . MET C 1 37 ? 57.085 57.044 -60.227 1.000 104.368 48 MET C C 1
ATOM 5256 O O . MET C 1 37 ? 58.294 57.175 -60.057 1.000 105.224 48 MET C O 1
ATOM 5261 N N . PRO C 1 38 ? 56.248 58.099 -60.049 1.000 102.522 49 PRO C N 1
ATOM 5262 C CA . PRO C 1 38 ? 56.763 59.401 -59.603 1.000 102.842 49 PRO C CA 1
ATOM 5263 C C . PRO C 1 38 ? 57.548 59.315 -58.293 1.000 98.471 49 PRO C C 1
ATOM 5264 O O . PRO C 1 38 ? 58.512 60.042 -58.098 1.000 97.974 49 PRO C O 1
ATOM 5268 N N . ILE C 1 39 ? 57.140 58.408 -57.403 1.000 95.380 50 ILE C N 1
ATOM 5269 C CA . ILE C 1 39 ? 57.799 58.280 -56.112 1.000 90.862 50 ILE C CA 1
ATOM 5270 C C . ILE C 1 39 ? 59.149 57.566 -56.231 1.000 90.849 50 ILE C C 1
ATOM 5271 O O . ILE C 1 39 ? 60.004 57.780 -55.380 1.000 92.524 50 ILE C O 1
ATOM 5276 N N . LEU C 1 40 ? 59.351 56.744 -57.271 1.000 91.132 51 LEU C N 1
ATOM 5277 C CA . LEU C 1 40 ? 60.513 55.870 -57.359 1.000 90.839 51 LEU C CA 1
ATOM 5278 C C . LEU C 1 40 ? 61.438 56.230 -58.529 1.000 93.726 51 LEU C C 1
ATOM 5279 O O . LEU C 1 40 ? 62.625 55.910 -58.466 1.000 92.231 51 LEU C O 1
ATOM 5284 N N . LYS C 1 41 ? 60.900 56.919 -59.545 1.000 96.984 52 LYS C N 1
ATOM 5285 C CA . LYS C 1 41 ? 61.593 57.093 -60.813 1.000 103.578 52 LYS C CA 1
ATOM 5286 C C . LYS C 1 41 ? 63.021 57.611 -60.606 1.000 109.127 52 LYS C C 1
ATOM 5287 O O . LYS C 1 41 ? 63.925 57.291 -61.385 1.000 114.431 52 LYS C O 1
ATOM 5293 N N . ASP C 1 42 ? 63.229 58.368 -59.529 1.000 109.900 53 ASP C N 1
ATOM 5294 C CA . ASP C 1 42 ? 64.457 59.102 -59.292 1.000 111.726 53 ASP C CA 1
ATOM 5295 C C . ASP C 1 42 ? 65.491 58.199 -58.596 1.000 111.058 53 ASP C C 1
ATOM 5296 O O . ASP C 1 42 ? 66.590 58.655 -58.281 1.000 110.705 53 ASP C O 1
ATOM 5301 N N . LEU C 1 43 ? 65.132 56.937 -58.299 1.000 112.381 54 LEU C N 1
ATOM 5302 C CA . LEU C 1 43 ? 66.005 56.057 -57.537 1.000 111.427 54 LEU C CA 1
ATOM 5303 C C . LEU C 1 43 ? 66.052 54.632 -58.075 1.000 109.302 54 LEU C C 1
ATOM 5304 O O . LEU C 1 43 ? 67.011 53.910 -57.806 1.000 108.874 54 LEU C O 1
ATOM 5309 N N . ALA C 1 44 ? 65.016 54.202 -58.795 1.000 107.382 55 ALA C N 1
ATOM 5310 C CA . ALA C 1 44 ? 64.962 52.833 -59.300 1.000 106.702 55 ALA C CA 1
ATOM 5311 C C . ALA C 1 44 ? 64.448 52.808 -60.742 1.000 108.772 55 ALA C C 1
ATOM 5312 O O . ALA C 1 44 ? 63.759 53.739 -61.159 1.000 110.014 55 ALA C O 1
ATOM 5314 N N . THR C 1 45 ? 64.771 51.747 -61.497 1.000 109.081 56 THR C N 1
ATOM 5315 C CA . THR C 1 45 ? 64.028 51.455 -62.720 1.000 110.223 56 THR C CA 1
ATOM 5316 C C . THR C 1 45 ? 62.789 50.650 -62.333 1.000 109.365 56 THR C C 1
ATOM 5317 O O . THR C 1 45 ? 62.926 49.602 -61.712 1.000 106.622 56 THR C O 1
ATOM 5321 N N . VAL C 1 46 ? 61.591 51.183 -62.629 1.000 113.543 57 VAL C N 1
ATOM 5322 C CA . VAL C 1 46 ? 60.328 50.532 -62.298 1.000 116.458 57 VAL C CA 1
ATOM 5323 C C . VAL C 1 46 ? 59.852 49.681 -63.482 1.000 119.934 57 VAL C C 1
ATOM 5324 O O . VAL C 1 46 ? 59.778 50.175 -64.605 1.000 119.477 57 VAL C O 1
ATOM 5328 N N . ALA C 1 47 ? 59.507 48.412 -63.196 1.000 118.344 58 ALA C N 1
ATOM 5329 C CA . ALA C 1 47 ? 58.989 47.464 -64.175 1.000 120.355 58 ALA C CA 1
ATOM 5330 C C . ALA C 1 47 ? 57.678 46.790 -63.730 1.000 120.937 58 ALA C C 1
ATOM 5331 O O . ALA C 1 47 ? 57.337 46.806 -62.538 1.000 114.661 58 ALA C O 1
ATOM 5333 N N . PHE C 1 48 ? 56.948 46.204 -64.699 1.000 119.383 59 PHE C N 1
ATOM 5334 C CA . PHE C 1 48 ? 55.778 45.404 -64.367 1.000 119.402 59 PHE C CA 1
ATOM 5335 C C . PHE C 1 48 ? 55.781 44.099 -65.161 1.000 125.747 59 PHE C C 1
ATOM 5336 O O . PHE C 1 48 ? 56.364 44.061 -66.243 1.000 125.236 59 PHE C O 1
ATOM 5344 N N . CYS C 1 49 ? 55.131 43.054 -64.604 1.000 126.405 60 CYS C N 1
ATOM 5345 C CA . CYS C 1 49 ? 55.144 41.725 -65.189 1.000 123.751 60 CYS C CA 1
ATOM 5346 C C . CYS C 1 49 ? 53.730 41.283 -65.543 1.000 122.765 60 CYS C C 1
ATOM 5347 O O . CYS C 1 49 ? 53.576 40.373 -66.338 1.000 128.029 60 CYS C O 1
ATOM 5350 N N . ASP C 1 50 ? 52.723 41.905 -64.921 1.000 120.867 61 ASP C N 1
ATOM 5351 C CA . ASP C 1 50 ? 51.323 41.485 -64.978 1.000 120.687 61 ASP C CA 1
ATOM 5352 C C . ASP C 1 50 ? 51.165 39.963 -64.893 1.000 122.349 61 ASP C C 1
ATOM 5353 O O . ASP C 1 50 ? 50.320 39.390 -65.569 1.000 125.097 61 ASP C O 1
ATOM 5358 N N . ALA C 1 51 ? 51.945 39.313 -64.026 1.000 123.351 62 ALA C N 1
ATOM 5359 C CA . ALA C 1 51 ? 51.931 37.865 -63.918 1.000 122.800 62 ALA C CA 1
ATOM 5360 C C . ALA C 1 51 ? 50.713 37.400 -63.115 1.000 123.536 62 ALA C C 1
ATOM 5361 O O . ALA C 1 51 ? 50.376 38.009 -62.109 1.000 119.411 62 ALA C O 1
ATOM 5363 N N . GLN C 1 52 ? 50.061 36.315 -63.556 1.000 133.155 63 GLN C N 1
ATOM 5364 C CA . GLN C 1 52 ? 48.995 35.680 -62.779 1.000 131.158 63 GLN C CA 1
ATOM 5365 C C . GLN C 1 52 ? 49.498 34.407 -62.095 1.000 118.637 63 GLN C C 1
ATOM 5366 O O . GLN C 1 52 ? 48.797 33.851 -61.265 1.000 108.006 63 GLN C O 1
ATOM 5372 N N . SER C 1 53 ? 50.707 33.957 -62.463 1.000 120.452 64 SER C N 1
ATOM 5373 C CA . SER C 1 53 ? 51.428 32.902 -61.766 1.000 118.189 64 SER C CA 1
ATOM 5374 C C . SER C 1 53 ? 52.926 33.193 -61.828 1.000 120.088 64 SER C C 1
ATOM 5375 O O . SER C 1 53 ? 53.344 34.092 -62.557 1.000 120.120 64 SER C O 1
ATOM 5378 N N . THR C 1 54 ? 53.735 32.402 -61.112 1.000 123.831 65 THR C N 1
ATOM 5379 C CA . THR C 1 54 ? 55.142 32.744 -60.984 1.000 124.729 65 THR C CA 1
ATOM 5380 C C . THR C 1 54 ? 55.956 32.303 -62.199 1.000 124.307 65 THR C C 1
ATOM 5381 O O . THR C 1 54 ? 57.109 32.692 -62.336 1.000 126.190 65 THR C O 1
ATOM 5385 N N . GLN C 1 55 ? 55.364 31.500 -63.088 1.000 133.204 66 GLN C N 1
ATOM 5386 C CA . GLN C 1 55 ? 56.046 31.060 -64.305 1.000 140.593 66 GLN C CA 1
ATOM 5387 C C . GLN C 1 55 ? 56.030 32.160 -65.366 1.000 137.062 66 GLN C C 1
ATOM 5388 O O . GLN C 1 55 ? 56.672 32.020 -66.400 1.000 134.476 66 GLN C O 1
ATOM 5394 N N . GLU C 1 56 ? 55.283 33.242 -65.108 1.000 138.252 67 GLU C N 1
ATOM 5395 C CA . GLU C 1 56 ? 55.143 34.350 -66.042 1.000 145.427 67 GLU C CA 1
ATOM 5396 C C . GLU C 1 56 ? 56.062 35.511 -65.648 1.000 147.676 67 GLU C C 1
ATOM 5397 O O . GLU C 1 56 ? 55.841 36.634 -66.085 1.000 147.299 67 GLU C O 1
ATOM 5403 N N . ILE C 1 57 ? 57.086 35.242 -64.830 1.000 147.719 68 ILE C N 1
ATOM 5404 C CA . ILE C 1 57 ? 57.989 36.286 -64.372 1.000 149.044 68 ILE C CA 1
ATOM 5405 C C . ILE C 1 57 ? 59.201 36.339 -65.298 1.000 153.130 68 ILE C C 1
ATOM 5406 O O . ILE C 1 57 ? 59.914 35.355 -65.467 1.000 157.366 68 ILE C O 1
ATOM 5411 N N . HIS C 1 58 ? 59.417 37.516 -65.893 1.000 152.128 69 HIS C N 1
ATOM 5412 C CA . HIS C 1 58 ? 60.553 37.768 -66.755 1.000 153.346 69 HIS C CA 1
ATOM 5413 C C . HIS C 1 58 ? 61.814 37.350 -66.002 1.000 159.220 69 HIS C C 1
ATOM 5414 O O . HIS C 1 58 ? 61.963 37.630 -64.809 1.000 159.185 69 HIS C O 1
ATOM 5421 N N . GLU C 1 59 ? 62.724 36.665 -66.701 1.000 166.812 70 GLU C N 1
ATOM 5422 C CA . GLU C 1 59 ? 63.919 36.164 -66.038 1.000 168.048 70 GLU C CA 1
ATOM 5423 C C . GLU C 1 59 ? 64.858 37.333 -65.729 1.000 164.888 70 GLU C C 1
ATOM 5424 O O . GLU C 1 59 ? 65.794 37.172 -64.943 1.000 168.623 70 GLU C O 1
ATOM 5430 N N . LYS C 1 60 ? 64.584 38.509 -66.331 1.000 157.092 71 LYS C N 1
ATOM 5431 C CA . LYS C 1 60 ? 65.286 39.739 -65.993 1.000 149.486 71 LYS C CA 1
ATOM 5432 C C . LYS C 1 60 ? 65.056 40.048 -64.517 1.000 140.086 71 LYS C C 1
ATOM 5433 O O . LYS C 1 60 ? 66.009 40.341 -63.798 1.000 133.925 71 LYS C O 1
ATOM 5439 N N . VAL C 1 61 ? 63.784 39.959 -64.095 1.000 132.188 72 VAL C N 1
ATOM 5440 C CA . VAL C 1 61 ? 63.344 40.220 -62.737 1.000 126.351 72 VAL C CA 1
ATOM 5441 C C . VAL C 1 61 ? 64.003 39.236 -61.769 1.000 119.269 72 VAL C C 1
ATOM 5442 O O . VAL C 1 61 ? 64.461 39.629 -60.697 1.000 110.889 72 VAL C O 1
ATOM 5446 N N . LEU C 1 62 ? 64.031 37.951 -62.139 1.000 121.814 73 LEU C N 1
ATOM 5447 C CA . LEU C 1 62 ? 64.585 36.910 -61.280 1.000 118.195 73 LEU C CA 1
ATOM 5448 C C . LEU C 1 62 ? 66.068 37.179 -61.030 1.000 116.930 73 LEU C C 1
ATOM 5449 O O . LEU C 1 62 ? 66.579 36.892 -59.940 1.000 111.408 73 LEU C O 1
ATOM 5454 N N . ASN C 1 63 ? 66.730 37.746 -62.052 1.000 123.120 74 ASN C N 1
ATOM 5455 C CA . ASN C 1 63 ? 68.177 37.906 -62.046 1.000 125.427 74 ASN C CA 1
ATOM 5456 C C . ASN C 1 63 ? 68.588 39.224 -61.390 1.000 129.371 74 ASN C C 1
ATOM 5457 O O . ASN C 1 63 ? 69.598 39.258 -60.672 1.000 132.946 74 ASN C O 1
ATOM 5462 N N . GLU C 1 64 ? 67.787 40.284 -61.599 1.000 129.475 75 GLU C N 1
ATOM 5463 C CA . GLU C 1 64 ? 68.265 41.642 -61.352 1.000 125.047 75 GLU C CA 1
ATOM 5464 C C . GLU C 1 64 ? 67.512 42.376 -60.244 1.000 112.844 75 GLU C C 1
ATOM 5465 O O . GLU C 1 64 ? 68.114 43.235 -59.605 1.000 107.578 75 GLU C O 1
ATOM 5471 N N . ALA C 1 65 ? 66.224 42.057 -60.048 1.000 105.896 76 ALA C N 1
ATOM 5472 C CA . ALA C 1 65 ? 65.346 42.842 -59.192 1.000 103.786 76 ALA C CA 1
ATOM 5473 C C . ALA C 1 65 ? 65.831 42.803 -57.745 1.000 100.203 76 ALA C C 1
ATOM 5474 O O . ALA C 1 65 ? 66.126 41.732 -57.222 1.000 98.949 76 ALA C O 1
ATOM 5476 N N . VAL C 1 66 ? 65.920 43.983 -57.112 1.000 98.258 77 VAL C N 1
ATOM 5477 C CA . VAL C 1 66 ? 66.362 44.086 -55.729 1.000 95.066 77 VAL C CA 1
ATOM 5478 C C . VAL C 1 66 ? 65.144 44.302 -54.836 1.000 90.177 77 VAL C C 1
ATOM 5479 O O . VAL C 1 66 ? 65.204 44.015 -53.641 1.000 86.792 77 VAL C O 1
ATOM 5483 N N . GLY C 1 67 ? 64.062 44.821 -55.438 1.000 90.062 78 GLY C N 1
ATOM 5484 C CA . GLY C 1 67 ? 62.809 44.975 -54.722 1.000 89.760 78 GLY C CA 1
ATOM 5485 C C . GLY C 1 67 ? 61.612 44.584 -55.587 1.000 91.945 78 GLY C C 1
ATOM 5486 O O . GLY C 1 67 ? 61.618 44.763 -56.818 1.000 96.792 78 GLY C O 1
ATOM 5487 N N . ALA C 1 68 ? 60.569 44.060 -54.921 1.000 86.865 79 ALA C N 1
ATOM 5488 C CA . ALA C 1 68 ? 59.388 43.601 -55.632 1.000 87.303 79 ALA C CA 1
ATOM 5489 C C . ALA C 1 68 ? 58.147 44.161 -54.965 1.000 84.478 79 ALA C C 1
ATOM 5490 O O . ALA C 1 68 ? 58.154 44.348 -53.758 1.000 83.822 79 ALA C O 1
ATOM 5492 N N . MET C 1 69 ? 57.098 44.410 -55.747 1.000 86.763 80 MET C N 1
ATOM 5493 C CA . MET C 1 69 ? 55.802 44.801 -55.215 1.000 88.369 80 MET C CA 1
ATOM 5494 C C . MET C 1 69 ? 54.755 43.819 -55.740 1.000 88.786 80 MET C C 1
ATOM 5495 O O . MET C 1 69 ? 54.830 43.390 -56.889 1.000 87.804 80 MET C O 1
ATOM 5500 N N . MET C 1 70 ? 53.793 43.415 -54.901 1.000 87.278 81 MET C N 1
ATOM 5501 C CA . MET C 1 70 ? 52.829 42.416 -55.347 1.000 87.571 81 MET C CA 1
ATOM 5502 C C . MET C 1 70 ? 51.504 42.593 -54.623 1.000 86.633 81 MET C C 1
ATOM 5503 O O . MET C 1 70 ? 51.480 42.993 -53.462 1.000 87.122 81 MET C O 1
ATOM 5508 N N . TYR C 1 71 ? 50.420 42.204 -55.293 1.000 87.188 82 TYR C N 1
ATOM 5509 C CA . TYR C 1 71 ? 49.103 42.145 -54.683 1.000 88.938 82 TYR C CA 1
ATOM 5510 C C . TYR C 1 71 ? 48.816 40.736 -54.155 1.000 87.651 82 TYR C C 1
ATOM 5511 O O . TYR C 1 71 ? 49.732 39.993 -53.798 1.000 90.782 82 TYR C O 1
ATOM 5520 N N . HIS C 1 72 ? 47.534 40.373 -54.094 1.000 88.854 83 HIS C N 1
ATOM 5521 C CA . HIS C 1 72 ? 47.154 39.116 -53.470 1.000 90.778 83 HIS C CA 1
ATOM 5522 C C . HIS C 1 72 ? 46.916 38.041 -54.516 1.000 91.494 83 HIS C C 1
ATOM 5523 O O . HIS C 1 72 ? 46.581 36.927 -54.171 1.000 89.403 83 HIS C O 1
ATOM 5530 N N . THR C 1 73 ? 47.121 38.372 -55.797 1.000 96.362 84 THR C N 1
ATOM 5531 C CA . THR C 1 73 ? 46.693 37.511 -56.894 1.000 95.253 84 THR C CA 1
ATOM 5532 C C . THR C 1 73 ? 47.801 36.548 -57.332 1.000 96.739 84 THR C C 1
ATOM 5533 O O . THR C 1 73 ? 47.597 35.814 -58.292 1.000 97.437 84 THR C O 1
ATOM 5537 N N . ILE C 1 74 ? 48.964 36.544 -56.655 1.000 94.789 85 ILE C N 1
ATOM 5538 C CA . ILE C 1 74 ? 49.936 35.472 -56.867 1.000 97.201 85 ILE C CA 1
ATOM 5539 C C . ILE C 1 74 ? 50.531 35.017 -55.533 1.000 97.821 85 ILE C C 1
ATOM 5540 O O . ILE C 1 74 ? 50.403 35.720 -54.533 1.000 98.877 85 ILE C O 1
ATOM 5545 N N . THR C 1 75 ? 51.179 33.843 -55.532 1.000 95.447 86 THR C N 1
ATOM 5546 C CA . THR C 1 75 ? 51.739 33.235 -54.341 1.000 90.197 86 THR C CA 1
ATOM 5547 C C . THR C 1 75 ? 53.238 33.043 -54.534 1.000 91.115 86 THR C C 1
ATOM 5548 O O . THR C 1 75 ? 53.650 32.551 -55.572 1.000 98.660 86 THR C O 1
ATOM 5552 N N . LEU C 1 76 ? 54.044 33.371 -53.520 1.000 90.091 87 LEU C N 1
ATOM 5553 C CA . LEU C 1 76 ? 55.469 33.075 -53.538 1.000 95.741 87 LEU C CA 1
ATOM 5554 C C . LEU C 1 76 ? 55.793 32.023 -52.477 1.000 94.551 87 LEU C C 1
ATOM 5555 O O . LEU C 1 76 ? 55.696 32.274 -51.268 1.000 94.496 87 LEU C O 1
ATOM 5560 N N . THR C 1 77 ? 56.185 30.835 -52.941 1.000 93.442 88 THR C N 1
ATOM 5561 C CA . THR C 1 77 ? 56.588 29.763 -52.046 1.000 93.186 88 THR C CA 1
ATOM 5562 C C . THR C 1 77 ? 58.101 29.808 -51.857 1.000 92.527 88 THR C C 1
ATOM 5563 O O . THR C 1 77 ? 58.793 30.550 -52.562 1.000 90.757 88 THR C O 1
ATOM 5567 N N . ARG C 1 78 ? 58.609 28.975 -50.934 1.000 94.495 89 ARG C N 1
ATOM 5568 C CA . ARG C 1 78 ? 60.050 28.841 -50.734 1.000 97.555 89 ARG C CA 1
ATOM 5569 C C . ARG C 1 78 ? 60.753 28.560 -52.070 1.000 110.938 89 ARG C C 1
ATOM 5570 O O . ARG C 1 78 ? 61.820 29.115 -52.340 1.000 120.560 89 ARG C O 1
ATOM 5578 N N . GLU C 1 79 ? 60.158 27.700 -52.913 1.000 124.891 90 GLU C N 1
ATOM 5579 C CA . GLU C 1 79 ? 60.767 27.309 -54.184 1.000 134.802 90 GLU C CA 1
ATOM 5580 C C . GLU C 1 79 ? 60.837 28.523 -55.118 1.000 131.251 90 GLU C C 1
ATOM 5581 O O . GLU C 1 79 ? 61.836 28.702 -55.806 1.000 131.019 90 GLU C O 1
ATOM 5587 N N . ASP C 1 80 ? 59.785 29.362 -55.109 1.000 128.828 91 ASP C N 1
ATOM 5588 C CA . ASP C 1 80 ? 59.717 30.581 -55.899 1.000 131.877 91 ASP C CA 1
ATOM 5589 C C . ASP C 1 80 ? 60.787 31.582 -55.468 1.000 140.026 91 ASP C C 1
ATOM 5590 O O . ASP C 1 80 ? 61.443 32.171 -56.322 1.000 141.229 91 ASP C O 1
ATOM 5595 N N . LEU C 1 81 ? 60.950 31.764 -54.150 1.000 134.484 92 LEU C N 1
ATOM 5596 C CA . LEU C 1 81 ? 61.886 32.729 -53.577 1.000 125.592 92 LEU C CA 1
ATOM 5597 C C . LEU C 1 81 ? 63.339 32.351 -53.888 1.000 125.691 92 LEU C C 1
ATOM 5598 O O . LEU C 1 81 ? 64.201 33.230 -53.980 1.000 129.473 92 LEU C O 1
ATOM 5603 N N . GLU C 1 82 ? 63.608 31.046 -54.053 1.000 126.597 93 GLU C N 1
ATOM 5604 C CA . GLU C 1 82 ? 64.955 30.566 -54.324 1.000 126.907 93 GLU C CA 1
ATOM 5605 C C . GLU C 1 82 ? 65.413 30.969 -55.727 1.000 120.761 93 GLU C C 1
ATOM 5606 O O . GLU C 1 82 ? 66.611 30.968 -56.006 1.000 118.653 93 GLU C O 1
ATOM 5612 N N . LYS C 1 83 ? 64.459 31.339 -56.597 1.000 115.958 94 LYS C N 1
ATOM 5613 C CA . LYS C 1 83 ? 64.745 31.662 -57.989 1.000 118.329 94 LYS C CA 1
ATOM 5614 C C . LYS C 1 83 ? 65.319 33.078 -58.145 1.000 118.293 94 LYS C C 1
ATOM 5615 O O . LYS C 1 83 ? 65.987 33.368 -59.140 1.000 119.715 94 LYS C O 1
ATOM 5621 N N . PHE C 1 84 ? 65.047 33.968 -57.170 1.000 115.452 95 PHE C N 1
ATOM 5622 C CA . PHE C 1 84 ? 65.494 35.355 -57.208 1.000 108.694 95 PHE C CA 1
ATOM 5623 C C . PHE C 1 84 ? 66.939 35.474 -56.744 1.000 112.955 95 PHE C C 1
ATOM 5624 O O . PHE C 1 84 ? 67.278 34.982 -55.667 1.000 111.291 95 PHE C O 1
ATOM 5632 N N . LYS C 1 85 ? 67.758 36.178 -57.541 1.000 118.770 96 LYS C N 1
ATOM 5633 C CA . LYS C 1 85 ? 69.197 36.214 -57.306 1.000 121.722 96 LYS C CA 1
ATOM 5634 C C . LYS C 1 85 ? 69.619 37.492 -56.571 1.000 124.404 96 LYS C C 1
ATOM 5635 O O . LYS C 1 85 ? 70.575 37.451 -55.789 1.000 127.650 96 LYS C O 1
ATOM 5641 N N . ALA C 1 86 ? 68.896 38.612 -56.786 1.000 120.453 97 ALA C N 1
ATOM 5642 C CA . ALA C 1 86 ? 69.301 39.903 -56.232 1.000 114.315 97 ALA C CA 1
ATOM 5643 C C . ALA C 1 86 ? 68.295 40.470 -55.215 1.000 106.615 97 ALA C C 1
ATOM 5644 O O . ALA C 1 86 ? 68.600 41.434 -54.517 1.000 102.836 97 ALA C O 1
ATOM 5646 N N . LEU C 1 87 ? 67.103 39.865 -55.119 1.000 100.039 98 LEU C N 1
ATOM 5647 C CA . LEU C 1 87 ? 65.962 40.422 -54.400 1.000 96.317 98 LEU C CA 1
ATOM 5648 C C . LEU C 1 87 ? 66.291 40.543 -52.919 1.000 96.488 98 LEU C C 1
ATOM 5649 O O . LEU C 1 87 ? 66.864 39.619 -52.348 1.000 98.143 98 LEU C O 1
ATOM 5654 N N . ARG C 1 88 ? 65.936 41.695 -52.314 1.000 99.858 99 ARG C N 1
ATOM 5655 C CA . ARG C 1 88 ? 66.248 41.962 -50.913 1.000 93.141 99 ARG C CA 1
ATOM 5656 C C . ARG C 1 88 ? 65.011 42.400 -50.125 1.000 87.912 99 ARG C C 1
ATOM 5657 O O . ARG C 1 88 ? 65.047 42.354 -48.895 1.000 84.007 99 ARG C O 1
ATOM 5665 N N . VAL C 1 89 ? 63.950 42.835 -50.826 1.000 84.135 100 VAL C N 1
ATOM 5666 C CA . VAL C 1 89 ? 62.730 43.266 -50.164 1.000 82.205 100 VAL C CA 1
ATOM 5667 C C . VAL C 1 89 ? 61.504 42.972 -51.031 1.000 81.833 100 VAL C C 1
ATOM 5668 O O . VAL C 1 89 ? 61.506 43.168 -52.257 1.000 82.524 100 VAL C O 1
ATOM 5672 N N . ILE C 1 90 ? 60.440 42.504 -50.358 1.000 78.795 101 ILE C N 1
ATOM 5673 C CA . ILE C 1 90 ? 59.141 42.299 -50.985 1.000 80.335 101 ILE C CA 1
ATOM 5674 C C . ILE C 1 90 ? 58.116 43.138 -50.226 1.000 77.723 101 ILE C C 1
ATOM 5675 O O . ILE C 1 90 ? 57.970 42.956 -49.011 1.000 76.569 101 ILE C O 1
ATOM 5680 N N . VAL C 1 91 ? 57.401 44.018 -50.942 1.000 76.065 102 VAL C N 1
ATOM 5681 C CA . VAL C 1 91 ? 56.337 44.781 -50.312 1.000 76.074 102 VAL C CA 1
ATOM 5682 C C . VAL C 1 91 ? 54.979 44.310 -50.832 1.000 76.529 102 VAL C C 1
ATOM 5683 O O . VAL C 1 91 ? 54.713 44.451 -52.026 1.000 80.379 102 VAL C O 1
ATOM 5687 N N . ARG C 1 92 ? 54.137 43.774 -49.930 1.000 71.973 103 ARG C N 1
ATOM 5688 C CA . ARG C 1 92 ? 52.752 43.473 -50.229 1.000 74.079 103 ARG C CA 1
ATOM 5689 C C . ARG C 1 92 ? 51.923 44.759 -50.203 1.000 76.489 103 ARG C C 1
ATOM 5690 O O . ARG C 1 92 ? 51.823 45.399 -49.172 1.000 77.990 103 ARG C O 1
ATOM 5698 N N . ILE C 1 93 ? 51.315 45.117 -51.336 1.000 76.370 104 ILE C N 1
ATOM 5699 C CA . ILE C 1 93 ? 50.450 46.281 -51.424 1.000 75.194 104 ILE C CA 1
ATOM 5700 C C . ILE C 1 93 ? 49.090 45.884 -50.874 1.000 75.886 104 ILE C C 1
ATOM 5701 O O . ILE C 1 93 ? 48.201 45.505 -51.630 1.000 78.202 104 ILE C O 1
ATOM 5706 N N . GLY C 1 94 ? 48.956 45.926 -49.547 1.000 75.519 105 GLY C N 1
ATOM 5707 C CA . GLY C 1 94 ? 47.789 45.384 -48.866 1.000 74.632 105 GLY C CA 1
ATOM 5708 C C . GLY C 1 94 ? 48.194 44.765 -47.531 1.000 72.566 105 GLY C C 1
ATOM 5709 O O . GLY C 1 94 ? 49.378 44.844 -47.173 1.000 71.700 105 GLY C O 1
ATOM 5710 N N . SER C 1 95 ? 47.203 44.231 -46.788 1.000 70.211 106 SER C N 1
ATOM 5711 C CA . SER C 1 95 ? 47.454 43.882 -45.397 1.000 70.279 106 SER C CA 1
ATOM 5712 C C . SER C 1 95 ? 47.824 42.400 -45.217 1.000 68.521 106 SER C C 1
ATOM 5713 O O . SER C 1 95 ? 48.678 42.055 -44.392 1.000 65.846 106 SER C O 1
ATOM 5716 N N . GLY C 1 96 ? 47.215 41.529 -46.029 1.000 69.272 107 GLY C N 1
ATOM 5717 C CA . GLY C 1 96 ? 47.369 40.093 -45.836 1.000 66.747 107 GLY C CA 1
ATOM 5718 C C . GLY C 1 96 ? 48.606 39.581 -46.549 1.000 66.390 107 GLY C C 1
ATOM 5719 O O . GLY C 1 96 ? 48.816 40.001 -47.681 1.000 72.070 107 GLY C O 1
ATOM 5720 N N . TYR C 1 97 ? 49.350 38.656 -45.927 1.000 65.411 108 TYR C N 1
ATOM 5721 C CA . TYR C 1 97 ? 50.607 38.207 -46.509 1.000 68.721 108 TYR C CA 1
ATOM 5722 C C . TYR C 1 97 ? 50.720 36.684 -46.388 1.000 71.247 108 TYR C C 1
ATOM 5723 O O . TYR C 1 97 ? 51.822 36.117 -46.343 1.000 75.353 108 TYR C O 1
ATOM 5732 N N . ASP C 1 98 ? 49.562 36.028 -46.368 1.000 70.241 109 ASP C N 1
ATOM 5733 C CA . ASP C 1 98 ? 49.494 34.572 -46.365 1.000 73.378 109 ASP C CA 1
ATOM 5734 C C . ASP C 1 98 ? 50.092 34.015 -47.663 1.000 78.393 109 ASP C C 1
ATOM 5735 O O . ASP C 1 98 ? 50.570 32.880 -47.702 1.000 77.990 109 ASP C O 1
ATOM 5740 N N . ASN C 1 99 ? 50.094 34.841 -48.722 1.000 79.253 110 ASN C N 1
ATOM 5741 C CA . ASN C 1 99 ? 50.541 34.441 -50.041 1.000 78.064 110 ASN C CA 1
ATOM 5742 C C . ASN C 1 99 ? 52.065 34.509 -50.180 1.000 78.584 110 ASN C C 1
ATOM 5743 O O . ASN C 1 99 ? 52.559 34.247 -51.274 1.000 81.860 110 ASN C O 1
ATOM 5748 N N . VAL C 1 100 ? 52.811 34.809 -49.101 1.000 75.035 111 VAL C N 1
ATOM 5749 C CA . VAL C 1 100 ? 54.274 34.718 -49.080 1.000 73.475 111 VAL C CA 1
ATOM 5750 C C . VAL C 1 100 ? 54.744 33.800 -47.942 1.000 72.520 111 VAL C C 1
ATOM 5751 O O . VAL C 1 100 ? 54.276 33.919 -46.813 1.000 68.489 111 VAL C O 1
ATOM 5755 N N . ASP C 1 101 ? 55.735 32.931 -48.209 1.000 77.175 112 ASP C N 1
ATOM 5756 C CA . ASP C 1 101 ? 56.370 32.139 -47.155 1.000 76.186 112 ASP C CA 1
ATOM 5757 C C . ASP C 1 101 ? 57.384 33.012 -46.416 1.000 74.020 112 ASP C C 1
ATOM 5758 O O . ASP C 1 101 ? 58.559 33.021 -46.759 1.000 76.799 112 ASP C O 1
ATOM 5763 N N . ILE C 1 102 ? 56.926 33.734 -45.386 1.000 70.745 113 ILE C N 1
ATOM 5764 C CA . ILE C 1 102 ? 57.697 34.824 -44.815 1.000 68.267 113 ILE C CA 1
ATOM 5765 C C . ILE C 1 102 ? 58.918 34.308 -44.052 1.000 72.100 113 ILE C C 1
ATOM 5766 O O . ILE C 1 102 ? 59.895 35.058 -43.880 1.000 70.898 113 ILE C O 1
ATOM 5771 N N . LYS C 1 103 ? 58.851 33.036 -43.623 1.000 72.736 114 LYS C N 1
ATOM 5772 C CA . LYS C 1 103 ? 59.954 32.397 -42.916 1.000 75.248 114 LYS C CA 1
ATOM 5773 C C . LYS C 1 103 ? 61.056 32.026 -43.911 1.000 77.770 114 LYS C C 1
ATOM 5774 O O . LYS C 1 103 ? 62.234 32.236 -43.649 1.000 74.335 114 LYS C O 1
ATOM 5780 N N . ALA C 1 104 ? 60.647 31.470 -45.058 1.000 78.814 115 ALA C N 1
ATOM 5781 C CA . ALA C 1 104 ? 61.577 31.123 -46.114 1.000 79.069 115 ALA C CA 1
ATOM 5782 C C . ALA C 1 104 ? 62.293 32.390 -46.564 1.000 79.042 115 ALA C C 1
ATOM 5783 O O . ALA C 1 104 ? 63.514 32.402 -46.704 1.000 82.381 115 ALA C O 1
ATOM 5785 N N . ALA C 1 105 ? 61.520 33.454 -46.789 1.000 77.555 116 ALA C N 1
ATOM 5786 C CA . ALA C 1 105 ? 62.060 34.726 -47.249 1.000 75.918 116 ALA C CA 1
ATOM 5787 C C . ALA C 1 105 ? 63.138 35.214 -46.290 1.000 74.541 116 ALA C C 1
ATOM 5788 O O . ALA C 1 105 ? 64.198 35.652 -46.727 1.000 74.277 116 ALA C O 1
ATOM 5790 N N . GLY C 1 106 ? 62.861 35.129 -44.980 1.000 75.090 117 GLY C N 1
ATOM 5791 C CA . GLY C 1 106 ? 63.792 35.606 -43.967 1.000 78.971 117 GLY C CA 1
ATOM 5792 C C . GLY C 1 106 ? 65.117 34.846 -44.023 1.000 83.793 117 GLY C C 1
ATOM 5793 O O . GLY C 1 106 ? 66.194 35.435 -44.044 1.000 88.227 117 GLY C O 1
ATOM 5794 N N . GLU C 1 107 ? 65.007 33.520 -44.078 1.000 90.219 118 GLU C N 1
ATOM 5795 C CA . GLU C 1 107 ? 66.135 32.603 -44.118 1.000 92.506 118 GLU C CA 1
ATOM 5796 C C . GLU C 1 107 ? 66.935 32.797 -45.404 1.000 92.550 118 GLU C C 1
ATOM 5797 O O . GLU C 1 107 ? 68.110 32.460 -45.441 1.000 92.703 118 GLU C O 1
ATOM 5803 N N . LEU C 1 108 ? 66.298 33.371 -46.429 1.000 89.774 119 LEU C N 1
ATOM 5804 C CA . LEU C 1 108 ? 66.936 33.638 -47.708 1.000 92.350 119 LEU C CA 1
ATOM 5805 C C . LEU C 1 108 ? 67.538 35.051 -47.774 1.000 95.034 119 LEU C C 1
ATOM 5806 O O . LEU C 1 108 ? 68.192 35.386 -48.755 1.000 98.738 119 LEU C O 1
ATOM 5811 N N . GLY C 1 109 ? 67.331 35.881 -46.738 1.000 94.415 120 GLY C N 1
ATOM 5812 C CA . GLY C 1 109 ? 67.891 37.230 -46.680 1.000 90.959 120 GLY C CA 1
ATOM 5813 C C . GLY C 1 109 ? 66.986 38.300 -47.310 1.000 92.733 120 GLY C C 1
ATOM 5814 O O . GLY C 1 109 ? 67.457 39.394 -47.671 1.000 92.331 120 GLY C O 1
ATOM 5815 N N . ILE C 1 110 ? 65.679 37.978 -47.421 1.000 89.253 121 ILE C N 1
ATOM 5816 C CA . ILE C 1 110 ? 64.675 38.831 -48.044 1.000 84.067 121 ILE C CA 1
ATOM 5817 C C . ILE C 1 110 ? 63.729 39.341 -46.948 1.000 82.217 121 ILE C C 1
ATOM 5818 O O . ILE C 1 110 ? 63.106 38.549 -46.235 1.000 78.964 121 ILE C O 1
ATOM 5823 N N . ALA C 1 111 ? 63.628 40.674 -46.798 1.000 78.358 122 ALA C N 1
ATOM 5824 C CA . ALA C 1 111 ? 62.645 41.255 -45.894 1.000 72.059 122 ALA C CA 1
ATOM 5825 C C . ALA C 1 111 ? 61.287 41.316 -46.601 1.000 70.623 122 ALA C C 1
ATOM 5826 O O . ALA C 1 111 ? 61.233 41.616 -47.806 1.000 72.616 122 ALA C O 1
ATOM 5828 N N . VAL C 1 112 ? 60.206 41.062 -45.841 1.000 66.016 123 VAL C N 1
ATOM 5829 C CA . VAL C 1 112 ? 58.854 41.175 -46.383 1.000 67.474 123 VAL C CA 1
ATOM 5830 C C . VAL C 1 112 ? 58.071 42.228 -45.591 1.000 66.021 123 VAL C C 1
ATOM 5831 O O . VAL C 1 112 ? 58.064 42.204 -44.355 1.000 64.157 123 VAL C O 1
ATOM 5835 N N . CYS C 1 113 ? 57.395 43.132 -46.322 1.000 68.481 124 CYS C N 1
ATOM 5836 C CA . CYS C 1 113 ? 56.645 44.225 -45.716 1.000 69.711 124 CYS C CA 1
ATOM 5837 C C . CYS C 1 113 ? 55.202 44.188 -46.210 1.000 71.069 124 CYS C C 1
ATOM 5838 O O . CYS C 1 113 ? 54.929 43.721 -47.318 1.000 73.693 124 CYS C O 1
ATOM 5841 N N . ASN C 1 114 ? 54.281 44.695 -45.390 1.000 69.611 125 ASN C N 1
ATOM 5842 C CA . ASN C 1 114 ? 52.905 44.893 -45.834 1.000 66.939 125 ASN C CA 1
ATOM 5843 C C . ASN C 1 114 ? 52.493 46.351 -45.606 1.000 66.768 125 ASN C C 1
ATOM 5844 O O . ASN C 1 114 ? 53.251 47.133 -45.055 1.000 68.924 125 ASN C O 1
ATOM 5849 N N . ILE C 1 115 ? 51.308 46.714 -46.088 1.000 66.936 126 ILE C N 1
ATOM 5850 C CA . ILE C 1 115 ? 50.701 48.001 -45.798 1.000 66.697 126 ILE C CA 1
ATOM 5851 C C . ILE C 1 115 ? 49.530 47.676 -44.877 1.000 67.308 126 ILE C C 1
ATOM 5852 O O . ILE C 1 115 ? 48.451 47.291 -45.332 1.000 68.980 126 ILE C O 1
ATOM 5857 N N . PRO C 1 116 ? 49.734 47.743 -43.547 1.000 63.624 127 PRO C N 1
ATOM 5858 C CA . PRO C 1 116 ? 48.767 47.186 -42.625 1.000 60.645 127 PRO C CA 1
ATOM 5859 C C . PRO C 1 116 ? 47.526 48.021 -42.388 1.000 62.832 127 PRO C C 1
ATOM 5860 O O . PRO C 1 116 ? 46.582 47.486 -41.860 1.000 69.555 127 PRO C O 1
ATOM 5864 N N . SER C 1 117 ? 47.528 49.309 -42.706 1.000 67.958 128 SER C N 1
ATOM 5865 C CA . SER C 1 117 ? 46.489 50.150 -42.145 1.000 74.892 128 SER C CA 1
ATOM 5866 C C . SER C 1 117 ? 45.869 51.155 -43.132 1.000 83.224 128 SER C C 1
ATOM 5867 O O . SER C 1 117 ? 45.160 52.073 -42.700 1.000 87.505 128 SER C O 1
ATOM 5870 N N . ALA C 1 118 ? 46.071 50.973 -44.449 1.000 83.154 129 ALA C N 1
ATOM 5871 C CA . ALA C 1 118 ? 45.524 51.909 -45.418 1.000 89.494 129 ALA C CA 1
ATOM 5872 C C . ALA C 1 118 ? 44.023 51.680 -45.658 1.000 98.531 129 ALA C C 1
ATOM 5873 O O . ALA C 1 118 ? 43.369 52.564 -46.200 1.000 108.504 129 ALA C O 1
ATOM 5875 N N . ALA C 1 119 ? 43.470 50.525 -45.248 1.000 92.129 130 ALA C N 1
ATOM 5876 C CA . ALA C 1 119 ? 42.106 50.179 -45.617 1.000 87.073 130 ALA C CA 1
ATOM 5877 C C . ALA C 1 119 ? 41.280 49.652 -44.433 1.000 81.614 130 ALA C C 1
ATOM 5878 O O . ALA C 1 119 ? 40.250 49.023 -44.637 1.000 80.635 130 ALA C O 1
ATOM 5880 N N . VAL C 1 120 ? 41.681 49.950 -43.191 1.000 78.821 131 VAL C N 1
ATOM 5881 C CA . VAL C 1 120 ? 41.055 49.432 -41.981 1.000 76.878 131 VAL C CA 1
ATOM 5882 C C . VAL C 1 120 ? 39.607 49.914 -41.891 1.000 84.590 131 VAL C C 1
ATOM 5883 O O . VAL C 1 120 ? 38.716 49.089 -41.689 1.000 87.299 131 VAL C O 1
ATOM 5887 N N . GLU C 1 121 ? 39.377 51.229 -42.074 1.000 84.147 132 GLU C N 1
ATOM 5888 C CA . GLU C 1 121 ? 38.047 51.821 -42.016 1.000 81.715 132 GLU C CA 1
ATOM 5889 C C . GLU C 1 121 ? 37.197 51.386 -43.217 1.000 79.814 132 GLU C C 1
ATOM 5890 O O . GLU C 1 121 ? 36.017 51.121 -43.045 1.000 86.699 132 GLU C O 1
ATOM 5896 N N . GLU C 1 122 ? 37.778 51.286 -44.416 1.000 77.762 133 GLU C N 1
ATOM 5897 C CA . GLU C 1 122 ? 37.066 50.821 -45.594 1.000 83.516 133 GLU C CA 1
ATOM 5898 C C . GLU C 1 122 ? 36.494 49.428 -45.358 1.000 84.617 133 GLU C C 1
ATOM 5899 O O . GLU C 1 122 ? 35.309 49.210 -45.576 1.000 92.501 133 GLU C O 1
ATOM 5905 N N . THR C 1 123 ? 37.334 48.485 -44.926 1.000 90.671 134 THR C N 1
ATOM 5906 C CA . THR C 1 123 ? 36.942 47.107 -44.639 1.000 86.177 134 THR C CA 1
ATOM 5907 C C . THR C 1 123 ? 35.851 47.067 -43.566 1.000 80.640 134 THR C C 1
ATOM 5908 O O . THR C 1 123 ? 34.846 46.390 -43.721 1.000 74.000 134 THR C O 1
ATOM 5912 N N . ALA C 1 124 ? 36.063 47.800 -42.471 1.000 80.045 135 ALA C N 1
ATOM 5913 C CA . ALA C 1 124 ? 35.122 47.825 -41.376 1.000 82.787 135 ALA C CA 1
ATOM 5914 C C . ALA C 1 124 ? 33.785 48.428 -41.802 1.000 89.823 135 ALA C C 1
ATOM 5915 O O . ALA C 1 124 ? 32.755 47.897 -41.412 1.000 91.942 135 ALA C O 1
ATOM 5917 N N . ASP C 1 125 ? 33.779 49.485 -42.633 1.000 97.984 136 ASP C N 1
ATOM 5918 C CA . ASP C 1 125 ? 32.532 50.054 -43.147 1.000 98.718 136 ASP C CA 1
ATOM 5919 C C . ASP C 1 125 ? 31.805 49.068 -44.062 1.000 97.176 136 ASP C C 1
ATOM 5920 O O . ASP C 1 125 ? 30.582 48.947 -43.951 1.000 101.232 136 ASP C O 1
ATOM 5925 N N . SER C 1 126 ? 32.562 48.380 -44.943 1.000 88.249 137 SER C N 1
ATOM 5926 C CA . SER C 1 126 ? 32.035 47.379 -45.859 1.000 91.215 137 SER C CA 1
ATOM 5927 C C . SER C 1 126 ? 31.431 46.196 -45.073 1.000 106.362 137 SER C C 1
ATOM 5928 O O . SER C 1 126 ? 30.414 45.611 -45.457 1.000 115.833 137 SER C O 1
ATOM 5931 N N . THR C 1 127 ? 32.070 45.847 -43.946 1.000 97.549 138 THR C N 1
ATOM 5932 C CA . THR C 1 127 ? 31.607 44.753 -43.110 1.000 95.316 138 THR C CA 1
ATOM 5933 C C . THR C 1 127 ? 30.297 45.125 -42.422 1.000 88.530 138 THR C C 1
ATOM 5934 O O . THR C 1 127 ? 29.350 44.356 -42.496 1.000 90.833 138 THR C O 1
ATOM 5938 N N . ILE C 1 128 ? 30.252 46.282 -41.737 1.000 81.409 139 ILE C N 1
ATOM 5939 C CA . ILE C 1 128 ? 29.032 46.741 -41.084 1.000 79.217 139 ILE C CA 1
ATOM 5940 C C . ILE C 1 128 ? 27.931 46.838 -42.130 1.000 81.677 139 ILE C C 1
ATOM 5941 O O . ILE C 1 128 ? 26.761 46.634 -41.827 1.000 82.870 139 ILE C O 1
ATOM 5946 N N . CYS C 1 129 ? 28.310 47.114 -43.370 1.000 83.899 140 CYS C N 1
ATOM 5947 C CA . CYS C 1 129 ? 27.327 47.185 -44.437 1.000 91.220 140 CYS C CA 1
ATOM 5948 C C . CYS C 1 129 ? 26.761 45.796 -44.756 1.000 92.647 140 CYS C C 1
ATOM 5949 O O . CYS C 1 129 ? 25.547 45.683 -44.959 1.000 97.164 140 CYS C O 1
ATOM 5952 N N . HIS C 1 130 ? 27.620 44.757 -44.761 1.000 89.298 141 HIS C N 1
ATOM 5953 C CA . HIS C 1 130 ? 27.176 43.385 -45.023 1.000 96.530 141 HIS C CA 1
ATOM 5954 C C . HIS C 1 130 ? 26.220 42.881 -43.936 1.000 89.016 141 HIS C C 1
ATOM 5955 O O . HIS C 1 130 ? 25.185 42.309 -44.251 1.000 81.915 141 HIS C O 1
ATOM 5962 N N . ILE C 1 131 ? 26.592 43.100 -42.664 1.000 90.901 142 ILE C N 1
ATOM 5963 C CA . ILE C 1 131 ? 25.805 42.755 -41.486 1.000 90.847 142 ILE C CA 1
ATOM 5964 C C . ILE C 1 131 ? 24.428 43.430 -41.524 1.000 95.614 142 ILE C C 1
ATOM 5965 O O . ILE C 1 131 ? 23.420 42.746 -41.345 1.000 92.163 142 ILE C O 1
ATOM 5970 N N . LEU C 1 132 ? 24.383 44.763 -41.743 1.000 92.107 143 LEU C N 1
ATOM 5971 C CA . LEU C 1 132 ? 23.130 45.493 -41.901 1.000 92.333 143 LEU C CA 1
ATOM 5972 C C . LEU C 1 132 ? 22.362 45.005 -43.123 1.000 93.842 143 LEU C C 1
ATOM 5973 O O . LEU C 1 132 ? 21.133 44.937 -43.071 1.000 95.325 143 LEU C O 1
ATOM 5978 N N . ASN C 1 133 ? 23.065 44.638 -44.205 1.000 91.274 144 ASN C N 1
ATOM 5979 C CA . ASN C 1 133 ? 22.352 44.053 -45.333 1.000 95.667 144 ASN C CA 1
ATOM 5980 C C . ASN C 1 133 ? 21.661 42.743 -44.955 1.000 103.411 144 ASN C C 1
ATOM 5981 O O . ASN C 1 133 ? 20.627 42.419 -45.526 1.000 108.392 144 ASN C O 1
ATOM 5986 N N . LEU C 1 134 ? 22.219 41.980 -43.999 1.000 109.115 145 LEU C N 1
ATOM 5987 C CA . LEU C 1 134 ? 21.621 40.708 -43.594 1.000 99.760 145 LEU C CA 1
ATOM 5988 C C . LEU C 1 134 ? 20.412 40.937 -42.692 1.000 100.758 145 LEU C C 1
ATOM 5989 O O . LEU C 1 134 ? 19.364 40.373 -42.961 1.000 105.355 145 LEU C O 1
ATOM 5994 N N . TYR C 1 135 ? 20.567 41.734 -41.622 1.000 104.363 146 TYR C N 1
ATOM 5995 C CA . TYR C 1 135 ? 19.513 42.049 -40.661 1.000 109.901 146 TYR C CA 1
ATOM 5996 C C . TYR C 1 135 ? 18.318 42.783 -41.286 1.000 114.162 146 TYR C C 1
ATOM 5997 O O . TYR C 1 135 ? 17.172 42.521 -40.923 1.000 110.220 146 TYR C O 1
ATOM 6006 N N . ARG C 1 136 ? 18.581 43.765 -42.168 1.000 112.259 147 ARG C N 1
ATOM 6007 C CA . ARG C 1 136 ? 17.533 44.651 -42.665 1.000 106.357 147 ARG C CA 1
ATOM 6008 C C . ARG C 1 136 ? 17.124 44.298 -44.094 1.000 103.364 147 ARG C C 1
ATOM 6009 O O . ARG C 1 136 ? 16.029 44.641 -44.521 1.000 101.654 147 ARG C O 1
ATOM 6017 N N . ARG C 1 137 ? 17.997 43.586 -44.818 1.000 102.219 148 ARG C N 1
ATOM 6018 C CA . ARG C 1 137 ? 17.678 42.919 -46.074 1.000 103.321 148 ARG C CA 1
ATOM 6019 C C . ARG C 1 137 ? 17.570 43.921 -47.212 1.000 101.689 148 ARG C C 1
ATOM 6020 O O . ARG C 1 137 ? 16.907 43.617 -48.185 1.000 107.049 148 ARG C O 1
ATOM 6028 N N . ASN C 1 138 ? 18.237 45.084 -47.104 1.000 97.766 149 ASN C N 1
ATOM 6029 C CA . ASN C 1 138 ? 18.151 46.130 -48.116 1.000 98.377 149 ASN C CA 1
ATOM 6030 C C . ASN C 1 138 ? 18.556 45.619 -49.501 1.000 95.660 149 ASN C C 1
ATOM 6031 O O . ASN C 1 138 ? 17.942 45.994 -50.476 1.000 97.642 149 ASN C O 1
ATOM 6036 N N . THR C 1 139 ? 19.589 44.783 -49.594 1.000 93.204 150 THR C N 1
ATOM 6037 C CA . THR C 1 139 ? 20.055 44.288 -50.880 1.000 93.308 150 THR C CA 1
ATOM 6038 C C . THR C 1 139 ? 19.025 43.367 -51.528 1.000 92.556 150 THR C C 1
ATOM 6039 O O . THR C 1 139 ? 18.700 43.551 -52.698 1.000 95.117 150 THR C O 1
ATOM 604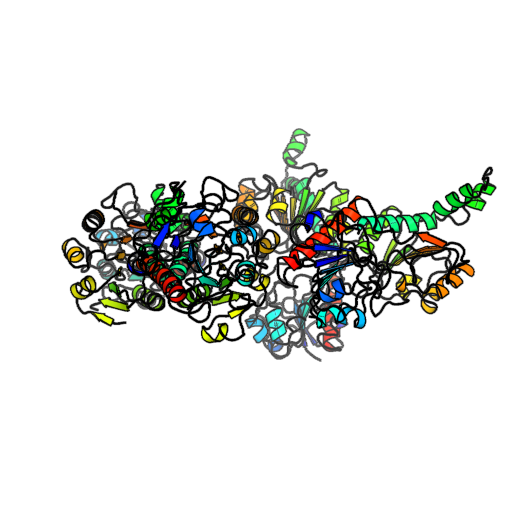3 N N . TRP C 1 140 ? 18.524 42.381 -50.767 1.000 92.796 151 TRP C N 1
ATOM 6044 C CA . TRP C 1 140 ? 17.498 41.452 -51.225 1.000 98.096 151 TRP C CA 1
ATOM 6045 C C . TRP C 1 140 ? 16.184 42.150 -51.614 1.000 99.319 151 TRP C C 1
ATOM 6046 O O . TRP C 1 140 ? 15.540 41.797 -52.602 1.000 97.520 151 TRP C O 1
ATOM 6057 N N . LEU C 1 141 ? 15.779 43.134 -50.806 1.000 99.589 152 LEU C N 1
ATOM 6058 C CA . LEU C 1 141 ? 14.611 43.944 -51.078 1.000 103.015 152 LEU C CA 1
ATOM 6059 C C . LEU C 1 141 ? 14.836 44.720 -52.367 1.000 107.570 152 LEU C C 1
ATOM 6060 O O . LEU C 1 141 ? 13.915 44.821 -53.165 1.000 112.097 152 LEU C O 1
ATOM 6065 N N . TYR C 1 142 ? 16.057 45.230 -52.579 1.000 108.257 153 TYR C N 1
ATOM 6066 C CA . TYR C 1 142 ? 16.356 45.921 -53.820 1.000 112.195 153 TYR C CA 1
ATOM 6067 C C . TYR C 1 142 ? 16.181 44.969 -55.001 1.000 117.982 153 TYR C C 1
ATOM 6068 O O . TYR C 1 142 ? 15.485 45.314 -55.976 1.000 119.468 153 TYR C O 1
ATOM 6077 N N . GLN C 1 143 ? 16.776 43.766 -54.871 1.000 114.097 154 GLN C N 1
ATOM 6078 C CA . GLN C 1 143 ? 16.702 42.717 -55.876 1.000 114.248 154 GLN C CA 1
ATOM 6079 C C . GLN C 1 143 ? 15.252 42.269 -56.080 1.000 115.031 154 GLN C C 1
ATOM 6080 O O . GLN C 1 143 ? 14.837 42.015 -57.213 1.000 122.555 154 GLN C O 1
ATOM 6086 N N . ALA C 1 144 ? 14.467 42.196 -54.999 1.000 111.596 155 ALA C N 1
ATOM 6087 C CA . ALA C 1 144 ? 13.050 41.891 -55.157 1.000 114.193 155 ALA C CA 1
ATOM 6088 C C . ALA C 1 144 ? 12.384 42.898 -56.113 1.000 115.365 155 ALA C C 1
ATOM 6089 O O . ALA C 1 144 ? 11.660 42.513 -57.045 1.000 119.454 155 ALA C O 1
ATOM 6091 N N . LEU C 1 145 ? 12.645 44.196 -55.903 1.000 109.370 156 LEU C N 1
ATOM 6092 C CA . LEU C 1 145 ? 12.003 45.235 -56.699 1.000 109.183 156 LEU C CA 1
ATOM 6093 C C . LEU C 1 145 ? 12.484 45.169 -58.150 1.000 109.382 156 LEU C C 1
ATOM 6094 O O . LEU C 1 145 ? 11.705 45.392 -59.061 1.000 110.737 156 LEU C O 1
ATOM 6099 N N . ARG C 1 146 ? 13.761 44.831 -58.354 1.000 108.688 157 ARG C N 1
ATOM 6100 C CA . ARG C 1 146 ? 14.350 44.714 -59.680 1.000 110.737 157 ARG C CA 1
ATOM 6101 C C . ARG C 1 146 ? 13.838 43.474 -60.403 1.000 111.881 157 ARG C C 1
ATOM 6102 O O . ARG C 1 146 ? 13.993 43.364 -61.602 1.000 113.825 157 ARG C O 1
ATOM 6110 N N . GLU C 1 147 ? 13.259 42.521 -59.676 1.000 112.913 158 GLU C N 1
ATOM 6111 C CA . GLU C 1 147 ? 12.635 41.369 -60.315 1.000 119.961 158 GLU C CA 1
ATOM 6112 C C . GLU C 1 147 ? 11.127 41.551 -60.513 1.000 126.934 158 GLU C C 1
ATOM 6113 O O . GLU C 1 147 ? 10.440 40.587 -60.863 1.000 128.638 158 GLU C O 1
ATOM 6119 N N . GLY C 1 148 ? 10.619 42.766 -60.268 1.000 129.394 159 GLY C N 1
ATOM 6120 C CA . GLY C 1 148 ? 9.258 43.127 -60.650 1.000 131.430 159 GLY C CA 1
ATOM 6121 C C . GLY C 1 148 ? 8.200 42.888 -59.566 1.000 133.991 159 GLY C C 1
ATOM 6122 O O . GLY C 1 148 ? 7.007 42.932 -59.861 1.000 135.081 159 GLY C O 1
ATOM 6123 N N . THR C 1 149 ? 8.627 42.643 -58.315 1.000 135.454 160 THR C N 1
ATOM 6124 C CA . THR C 1 149 ? 7.691 42.467 -57.207 1.000 135.696 160 THR C CA 1
ATOM 6125 C C . THR C 1 149 ? 6.833 43.718 -57.005 1.000 142.965 160 THR C C 1
ATOM 6126 O O . THR C 1 149 ? 7.356 44.840 -56.978 1.000 145.923 160 THR C O 1
ATOM 6130 N N . ARG C 1 150 ? 5.516 43.514 -56.851 1.000 149.274 161 ARG C N 1
ATOM 6131 C CA . ARG C 1 150 ? 4.601 44.594 -56.511 1.000 154.153 161 ARG C CA 1
ATOM 6132 C C . ARG C 1 150 ? 4.104 44.429 -55.073 1.000 159.618 161 ARG C C 1
ATOM 6133 O O . ARG C 1 150 ? 3.316 43.530 -54.786 1.000 161.468 161 ARG C O 1
ATOM 6141 N N . VAL C 1 151 ? 4.577 45.328 -54.194 1.000 163.578 162 VAL C N 1
ATOM 6142 C CA . VAL C 1 151 ? 4.365 45.286 -52.755 1.000 158.687 162 VAL C CA 1
ATOM 6143 C C . VAL C 1 151 ? 3.403 46.416 -52.357 1.000 165.476 162 VAL C C 1
ATOM 6144 O O . VAL C 1 151 ? 3.838 47.458 -51.868 1.000 161.702 162 VAL C O 1
ATOM 6148 N N . GLN C 1 152 ? 2.096 46.204 -52.578 1.000 169.719 163 GLN C N 1
ATOM 6149 C CA . GLN C 1 152 ? 1.055 47.181 -52.283 1.000 171.259 163 GLN C CA 1
ATOM 6150 C C . GLN C 1 152 ? 0.780 47.252 -50.782 1.000 172.561 163 GLN C C 1
ATOM 6151 O O . GLN C 1 152 ? 0.770 48.335 -50.198 1.000 169.418 163 GLN C O 1
ATOM 6157 N N . SER C 1 153 ? 0.527 46.080 -50.180 1.000 172.134 164 SER C N 1
ATOM 6158 C CA . SER C 1 153 ? -0.184 45.987 -48.913 1.000 169.206 164 SER C CA 1
ATOM 6159 C C . SER C 1 153 ? 0.770 45.659 -47.770 1.000 164.005 164 SER C C 1
ATOM 6160 O O . SER C 1 153 ? 1.888 45.187 -47.979 1.000 154.681 164 SER C O 1
ATOM 6163 N N . VAL C 1 154 ? 0.270 45.854 -46.550 1.000 162.742 165 VAL C N 1
ATOM 6164 C CA . VAL C 1 154 ? 1.028 45.615 -45.334 1.000 158.073 165 VAL C CA 1
ATOM 6165 C C . VAL C 1 154 ? 1.418 44.137 -45.205 1.000 155.024 165 VAL C C 1
ATOM 6166 O O . VAL C 1 154 ? 2.536 43.818 -44.777 1.000 159.720 165 VAL C O 1
ATOM 6170 N N . GLU C 1 155 ? 0.490 43.233 -45.567 1.000 146.770 166 GLU C N 1
ATOM 6171 C CA . GLU C 1 155 ? 0.780 41.805 -45.580 1.000 139.057 166 GLU C CA 1
ATOM 6172 C C . GLU C 1 155 ? 1.877 41.498 -46.590 1.000 135.195 166 GLU C C 1
ATOM 6173 O O . GLU C 1 155 ? 2.744 40.675 -46.299 1.000 133.657 166 GLU C O 1
ATOM 6179 N N . GLN C 1 156 ? 1.852 42.205 -47.730 1.000 132.943 167 GLN C N 1
ATOM 6180 C CA . GLN C 1 156 ? 2.853 42.059 -48.775 1.000 131.801 167 GLN C CA 1
ATOM 6181 C C . GLN C 1 156 ? 4.230 42.562 -48.316 1.000 134.477 167 GLN C C 1
ATOM 6182 O O . GLN C 1 156 ? 5.232 41.908 -48.627 1.000 131.214 167 GLN C O 1
ATOM 6188 N N . ILE C 1 157 ? 4.282 43.687 -47.561 1.000 135.696 168 ILE C N 1
ATOM 6189 C CA . ILE C 1 157 ? 5.523 44.214 -46.991 1.000 126.759 168 ILE C CA 1
ATOM 6190 C C . ILE C 1 157 ? 6.135 43.170 -46.060 1.000 129.896 168 ILE C C 1
ATOM 6191 O O . ILE C 1 157 ? 7.321 42.847 -46.194 1.000 139.528 168 ILE C O 1
ATOM 6196 N N . ARG C 1 158 ? 5.329 42.681 -45.099 1.000 131.813 169 ARG C N 1
ATOM 6197 C CA . ARG C 1 158 ? 5.825 41.745 -44.098 1.000 126.296 169 ARG C CA 1
ATOM 6198 C C . ARG C 1 158 ? 6.281 40.459 -44.783 1.000 127.720 169 ARG C C 1
ATOM 6199 O O . ARG C 1 158 ? 7.231 39.824 -44.321 1.000 120.171 169 ARG C O 1
ATOM 6207 N N . GLU C 1 159 ? 5.593 40.092 -45.878 1.000 133.185 170 GLU C N 1
ATOM 6208 C CA . GLU C 1 159 ? 5.924 38.869 -46.593 1.000 136.489 170 GLU C CA 1
ATOM 6209 C C . GLU C 1 159 ? 7.301 38.980 -47.250 1.000 138.141 170 GLU C C 1
ATOM 6210 O O . GLU C 1 159 ? 8.182 38.154 -46.997 1.000 140.242 170 GLU C O 1
ATOM 6216 N N . VAL C 1 160 ? 7.487 40.025 -48.064 1.000 137.531 171 VAL C N 1
ATOM 6217 C CA . VAL C 1 160 ? 8.706 40.140 -48.843 1.000 133.907 171 VAL C CA 1
ATOM 6218 C C . VAL C 1 160 ? 9.904 40.477 -47.935 1.000 128.181 171 VAL C C 1
ATOM 6219 O O . VAL C 1 160 ? 11.021 40.066 -48.244 1.000 121.246 171 VAL C O 1
ATOM 6223 N N . ALA C 1 161 ? 9.666 41.150 -46.787 1.000 121.489 172 ALA C N 1
ATOM 6224 C CA . ALA C 1 161 ? 10.720 41.550 -45.859 1.000 116.897 172 ALA C CA 1
ATOM 6225 C C . ALA C 1 161 ? 10.888 40.525 -44.732 1.000 121.368 172 ALA C C 1
ATOM 6226 O O . ALA C 1 161 ? 11.694 40.713 -43.820 1.000 126.647 172 ALA C O 1
ATOM 6228 N N . SER C 1 162 ? 10.135 39.426 -44.809 1.000 121.895 173 SER C N 1
ATOM 6229 C CA . SER C 1 162 ? 10.209 38.355 -43.835 1.000 123.539 173 SER C CA 1
ATOM 6230 C C . SER C 1 162 ? 11.669 37.955 -43.629 1.000 125.825 173 SER C C 1
ATOM 6231 O O . SER C 1 162 ? 12.346 37.600 -44.587 1.000 128.031 173 SER C O 1
ATOM 6234 N N . GLY C 1 163 ? 12.150 38.003 -42.384 1.000 128.060 174 GLY C N 1
ATOM 6235 C CA . GLY C 1 163 ? 13.534 37.636 -42.087 1.000 126.118 174 GLY C CA 1
ATOM 6236 C C . GLY C 1 163 ? 14.399 38.817 -41.623 1.000 123.590 174 GLY C C 1
ATOM 6237 O O . GLY C 1 163 ? 15.491 38.657 -41.080 1.000 116.983 174 GLY C O 1
ATOM 6238 N N . ALA C 1 164 ? 13.894 40.033 -41.829 1.000 126.517 175 ALA C N 1
ATOM 6239 C CA . ALA C 1 164 ? 14.434 41.194 -41.137 1.000 123.089 175 ALA C CA 1
ATOM 6240 C C . ALA C 1 164 ? 14.369 40.915 -39.637 1.000 123.131 175 ALA C C 1
ATOM 6241 O O . ALA C 1 164 ? 13.377 40.366 -39.162 1.000 138.679 175 ALA C O 1
ATOM 6243 N N . ALA C 1 165 ? 15.401 41.321 -38.890 1.000 110.040 176 ALA C N 1
ATOM 6244 C CA . ALA C 1 165 ? 15.324 41.211 -37.443 1.000 108.735 176 ALA C CA 1
ATOM 6245 C C . ALA C 1 165 ? 15.645 42.540 -36.757 1.000 109.618 176 ALA C C 1
ATOM 6246 O O . ALA C 1 165 ? 16.440 43.318 -37.269 1.000 113.167 176 ALA C O 1
ATOM 6248 N N . ARG C 1 166 ? 15.035 42.766 -35.582 1.000 111.497 177 ARG C N 1
ATOM 6249 C CA . ARG C 1 166 ? 15.460 43.759 -34.599 1.000 109.567 177 ARG C CA 1
ATOM 6250 C C . ARG C 1 166 ? 16.904 43.475 -34.148 1.000 108.547 177 ARG C C 1
ATOM 6251 O O . ARG C 1 166 ? 17.235 42.367 -33.713 1.000 106.117 177 ARG C O 1
ATOM 6259 N N . ILE C 1 167 ? 17.733 44.522 -34.201 1.000 104.245 178 ILE C N 1
ATOM 6260 C CA . ILE C 1 167 ? 19.124 44.445 -33.841 1.000 108.108 178 ILE C CA 1
ATOM 6261 C C . ILE C 1 167 ? 19.307 44.665 -32.346 1.000 112.890 178 ILE C C 1
ATOM 6262 O O . ILE C 1 167 ? 20.149 43.974 -31.767 1.000 126.391 178 ILE C O 1
ATOM 6267 N N . ARG C 1 168 ? 18.578 45.607 -31.715 1.000 105.198 179 ARG C N 1
ATOM 6268 C CA . ARG C 1 168 ? 18.924 45.883 -30.316 1.000 107.998 179 ARG C CA 1
ATOM 6269 C C . ARG C 1 168 ? 18.893 44.607 -29.451 1.000 106.821 179 ARG C C 1
ATOM 6270 O O . ARG C 1 168 ? 17.879 43.917 -29.390 1.000 106.753 179 ARG C O 1
ATOM 6278 N N . GLY C 1 169 ? 20.013 44.292 -28.787 1.000 109.708 180 GLY C N 1
ATOM 6279 C CA . GLY C 1 169 ? 20.059 43.126 -27.920 1.000 103.007 180 GLY C CA 1
ATOM 6280 C C . GLY C 1 169 ? 20.723 41.904 -28.563 1.000 100.095 180 GLY C C 1
ATOM 6281 O O . GLY C 1 169 ? 20.930 40.929 -27.853 1.000 105.353 180 GLY C O 1
ATOM 6282 N N . GLU C 1 170 ? 21.053 41.945 -29.866 1.000 96.820 181 GLU C N 1
ATOM 6283 C CA . GLU C 1 170 ? 21.706 40.822 -30.530 1.000 91.657 181 GLU C CA 1
ATOM 6284 C C . GLU C 1 170 ? 23.188 40.726 -30.155 1.000 89.526 181 GLU C C 1
ATOM 6285 O O . GLU C 1 170 ? 23.807 41.728 -29.815 1.000 84.111 181 GLU C O 1
ATOM 6291 N N . THR C 1 171 ? 23.736 39.501 -30.239 1.000 90.652 182 THR C N 1
ATOM 6292 C CA . THR C 1 171 ? 25.162 39.272 -30.075 1.000 86.534 182 THR C CA 1
ATOM 6293 C C . THR C 1 171 ? 25.873 39.169 -31.426 1.000 84.485 182 THR C C 1
ATOM 6294 O O . THR C 1 171 ? 25.515 38.324 -32.257 1.000 84.843 182 THR C O 1
ATOM 6298 N N . LEU C 1 172 ? 26.880 40.046 -31.611 1.000 76.705 183 LEU C N 1
ATOM 6299 C CA . LEU C 1 172 ? 27.794 39.955 -32.743 1.000 78.012 183 LEU C CA 1
ATOM 6300 C C . LEU C 1 172 ? 29.072 39.215 -32.327 1.000 74.051 183 LEU C C 1
ATOM 6301 O O . LEU C 1 172 ? 29.753 39.621 -31.387 1.000 68.726 183 LEU C O 1
ATOM 6306 N N . GLY C 1 173 ? 29.380 38.118 -33.009 1.000 71.409 184 GLY C N 1
ATOM 6307 C CA . GLY C 1 173 ? 30.595 37.383 -32.719 1.000 74.696 184 GLY C CA 1
ATOM 6308 C C . GLY C 1 173 ? 31.661 37.538 -33.798 1.000 74.256 184 GLY C C 1
ATOM 6309 O O . GLY C 1 173 ? 31.441 37.144 -34.929 1.000 77.703 184 GLY C O 1
ATOM 6310 N N . LEU C 1 174 ? 32.821 38.096 -33.419 1.000 69.191 185 LEU C N 1
ATOM 6311 C CA . LEU C 1 174 ? 33.932 38.374 -34.319 1.000 72.277 185 LEU C CA 1
ATOM 6312 C C . LEU C 1 174 ? 35.048 37.362 -34.074 1.000 69.552 185 LEU C C 1
ATOM 6313 O O . LEU C 1 174 ? 35.478 37.197 -32.935 1.000 72.149 185 LEU C O 1
ATOM 6318 N N . ILE C 1 175 ? 35.482 36.690 -35.145 1.000 64.514 186 ILE C N 1
ATOM 6319 C CA . ILE C 1 175 ? 36.638 35.800 -35.128 1.000 64.229 186 ILE C CA 1
ATOM 6320 C C . ILE C 1 175 ? 37.877 36.548 -35.636 1.000 64.824 186 ILE C C 1
ATOM 6321 O O . ILE C 1 175 ? 38.074 36.771 -36.834 1.000 68.890 186 ILE C O 1
ATOM 6326 N N . GLY C 1 176 ? 38.746 36.946 -34.710 1.000 63.470 187 GLY C N 1
ATOM 6327 C CA . GLY C 1 176 ? 39.822 37.878 -35.020 1.000 62.026 187 GLY C CA 1
ATOM 6328 C C . GLY C 1 176 ? 39.432 39.278 -34.562 1.000 61.894 187 GLY C C 1
ATOM 6329 O O . GLY C 1 176 ? 38.382 39.800 -34.926 1.000 63.177 187 GLY C O 1
ATOM 6330 N N . PHE C 1 177 ? 40.251 39.846 -33.690 1.000 60.469 188 PHE C N 1
ATOM 6331 C CA . PHE C 1 177 ? 39.932 41.152 -33.159 1.000 59.524 188 PHE C CA 1
ATOM 6332 C C . PHE C 1 177 ? 41.188 42.022 -33.233 1.000 61.935 188 PHE C C 1
ATOM 6333 O O . PHE C 1 177 ? 41.670 42.539 -32.220 1.000 63.148 188 PHE C O 1
ATOM 6341 N N . GLY C 1 178 ? 41.714 42.154 -34.456 1.000 61.973 189 GLY C N 1
ATOM 6342 C CA . GLY C 1 178 ? 42.797 43.079 -34.721 1.000 63.440 189 GLY C CA 1
ATOM 6343 C C . GLY C 1 178 ? 42.258 44.382 -35.292 1.000 66.995 189 GLY C C 1
ATOM 6344 O O . GLY C 1 178 ? 41.206 44.842 -34.868 1.000 68.185 189 GLY C O 1
ATOM 6345 N N . ARG C 1 179 ? 42.947 44.937 -36.289 1.000 68.255 190 ARG C N 1
ATOM 6346 C CA . ARG C 1 179 ? 42.587 46.246 -36.813 1.000 71.677 190 ARG C CA 1
ATOM 6347 C C . ARG C 1 179 ? 41.154 46.267 -37.387 1.000 72.948 190 ARG C C 1
ATOM 6348 O O . ARG C 1 179 ? 40.359 47.126 -36.999 1.000 72.808 190 ARG C O 1
ATOM 6356 N N . THR C 1 180 ? 40.822 45.361 -38.324 1.000 67.273 191 THR C N 1
ATOM 6357 C CA . THR C 1 180 ? 39.512 45.376 -38.954 1.000 67.926 191 THR C CA 1
ATOM 6358 C C . THR C 1 180 ? 38.448 44.969 -37.929 1.000 69.937 191 THR C C 1
ATOM 6359 O O . THR C 1 180 ? 37.368 45.582 -37.856 1.000 72.233 191 THR C O 1
ATOM 6363 N N . GLY C 1 181 ? 38.774 43.962 -37.106 1.000 67.825 192 GLY C N 1
ATOM 6364 C CA . GLY C 1 181 ? 37.829 43.480 -36.125 1.000 68.867 192 GLY C CA 1
ATOM 6365 C C . GLY C 1 181 ? 37.437 44.585 -35.146 1.000 72.094 192 GLY C C 1
ATOM 6366 O O . GLY C 1 181 ? 36.261 44.731 -34.800 1.000 72.254 192 GLY C O 1
ATOM 6367 N N . GLN C 1 182 ? 38.442 45.330 -34.670 1.000 73.510 193 GLN C N 1
ATOM 6368 C CA . GLN C 1 182 ? 38.210 46.401 -33.714 1.000 77.079 193 GLN C CA 1
ATOM 6369 C C . GLN C 1 182 ? 37.392 47.524 -34.349 1.000 75.915 193 GLN C C 1
ATOM 6370 O O . GLN C 1 182 ? 36.557 48.120 -33.666 1.000 71.010 193 GLN C O 1
ATOM 6376 N N . ALA C 1 183 ? 37.642 47.819 -35.631 1.000 74.584 194 ALA C N 1
ATOM 6377 C CA . ALA C 1 183 ? 36.924 48.889 -36.303 1.000 81.292 194 ALA C CA 1
ATOM 6378 C C . ALA C 1 183 ? 35.429 48.564 -36.351 1.000 84.930 194 ALA C C 1
ATOM 6379 O O . ALA C 1 183 ? 34.594 49.448 -36.092 1.000 82.502 194 ALA C O 1
ATOM 6381 N N . VAL C 1 184 ? 35.121 47.295 -36.673 1.000 85.850 195 VAL C N 1
ATOM 6382 C CA . VAL C 1 184 ? 33.751 46.802 -36.738 1.000 81.256 195 VAL C CA 1
ATOM 6383 C C . VAL C 1 184 ? 33.074 46.904 -35.358 1.000 77.378 195 VAL C C 1
ATOM 6384 O O . VAL C 1 184 ? 31.960 47.387 -35.244 1.000 87.013 195 VAL C O 1
ATOM 6388 N N . ALA C 1 185 ? 33.757 46.517 -34.279 1.000 79.754 196 ALA C N 1
ATOM 6389 C CA . ALA C 1 185 ? 33.183 46.568 -32.938 1.000 83.774 196 ALA C CA 1
ATOM 6390 C C . ALA C 1 185 ? 32.746 47.989 -32.540 1.000 86.427 196 ALA C C 1
ATOM 6391 O O . ALA C 1 185 ? 31.633 48.177 -32.049 1.000 90.455 196 ALA C O 1
ATOM 6393 N N . VAL C 1 186 ? 33.621 48.980 -32.747 1.000 85.044 197 VAL C N 1
ATOM 6394 C CA . VAL C 1 186 ? 33.374 50.386 -32.452 1.000 88.866 197 VAL C CA 1
ATOM 6395 C C . VAL C 1 186 ? 32.077 50.852 -33.124 1.000 94.410 197 VAL C C 1
ATOM 6396 O O . VAL C 1 186 ? 31.323 51.649 -32.554 1.000 89.083 197 VAL C O 1
ATOM 6400 N N . ARG C 1 187 ? 31.836 50.370 -34.355 1.000 86.725 198 ARG C N 1
ATOM 6401 C CA . ARG C 1 187 ? 30.695 50.770 -35.147 1.000 85.162 198 ARG C CA 1
ATOM 6402 C C . ARG C 1 187 ? 29.441 50.026 -34.710 1.000 93.317 198 ARG C C 1
ATOM 6403 O O . ARG C 1 187 ? 28.340 50.563 -34.785 1.000 101.323 198 ARG C O 1
ATOM 6411 N N . ALA C 1 188 ? 29.597 48.774 -34.264 1.000 98.691 199 ALA C N 1
ATOM 6412 C CA . ALA C 1 188 ? 28.452 47.926 -33.996 1.000 83.171 199 ALA C CA 1
ATOM 6413 C C . ALA C 1 188 ? 27.768 48.348 -32.699 1.000 79.602 199 ALA C C 1
ATOM 6414 O O . ALA C 1 188 ? 26.556 48.267 -32.629 1.000 83.583 199 ALA C O 1
ATOM 6416 N N . LYS C 1 189 ? 28.522 48.816 -31.692 1.000 76.657 200 LYS C N 1
ATOM 6417 C CA . LYS C 1 189 ? 27.970 49.210 -30.397 1.000 83.244 200 LYS C CA 1
ATOM 6418 C C . LYS C 1 189 ? 26.795 50.189 -30.507 1.000 91.706 200 LYS C C 1
ATOM 6419 O O . LYS C 1 189 ? 25.829 50.054 -29.749 1.000 95.198 200 LYS C O 1
ATOM 6425 N N . ALA C 1 190 ? 26.856 51.169 -31.428 1.000 87.374 201 ALA C N 1
ATOM 6426 C CA . ALA C 1 190 ? 25.845 52.216 -31.464 1.000 92.502 201 ALA C CA 1
ATOM 6427 C C . ALA C 1 190 ? 24.490 51.688 -31.949 1.000 96.948 201 ALA C C 1
ATOM 6428 O O . ALA C 1 190 ? 23.481 52.384 -31.817 1.000 93.421 201 ALA C O 1
ATOM 6430 N N . PHE C 1 191 ? 24.472 50.463 -32.507 1.000 98.403 202 PHE C N 1
ATOM 6431 C CA . PHE C 1 191 ? 23.231 49.823 -32.941 1.000 103.402 202 PHE C CA 1
ATOM 6432 C C . PHE C 1 191 ? 22.595 48.988 -31.834 1.000 100.797 202 PHE C C 1
ATOM 6433 O O . PHE C 1 191 ? 21.510 48.423 -32.046 1.000 93.502 202 PHE C O 1
ATOM 6441 N N . GLY C 1 192 ? 23.304 48.857 -30.699 1.000 98.259 203 GLY C N 1
ATOM 6442 C CA . GLY C 1 192 ? 22.741 48.197 -29.527 1.000 96.060 203 GLY C CA 1
ATOM 6443 C C . GLY C 1 192 ? 23.118 46.717 -29.431 1.000 95.039 203 GLY C C 1
ATOM 6444 O O . GLY C 1 192 ? 22.531 45.962 -28.638 1.000 90.705 203 GLY C O 1
ATOM 6445 N N . PHE C 1 193 ? 24.097 46.313 -30.278 1.000 91.306 204 PHE C N 1
ATOM 6446 C CA . PHE C 1 193 ? 24.685 44.988 -30.216 1.000 86.175 204 PHE C CA 1
ATOM 6447 C C . PHE C 1 193 ? 25.417 44.858 -28.887 1.000 85.311 204 PHE C C 1
ATOM 6448 O O . PHE C 1 193 ? 26.018 45.824 -28.415 1.000 84.655 204 PHE C O 1
ATOM 6456 N N . SER C 1 194 ? 25.370 43.645 -28.305 1.000 89.044 205 SER C N 1
ATOM 6457 C CA . SER C 1 194 ? 26.477 43.094 -27.535 1.000 88.651 205 SER C CA 1
ATOM 6458 C C . SER C 1 194 ? 27.466 42.482 -28.520 1.000 91.570 205 SER C C 1
ATOM 6459 O O . SER C 1 194 ? 27.101 41.648 -29.357 1.000 94.564 205 SER C O 1
ATOM 6462 N N . VAL C 1 195 ? 28.719 42.933 -28.412 1.000 89.823 206 VAL C N 1
ATOM 6463 C CA . VAL C 1 195 ? 29.772 42.441 -29.285 1.000 92.660 206 VAL C CA 1
ATOM 6464 C C . VAL C 1 195 ? 30.555 41.417 -28.486 1.000 82.498 206 VAL C C 1
ATOM 6465 O O . VAL C 1 195 ? 30.742 41.617 -27.297 1.000 83.700 206 VAL C O 1
ATOM 6469 N N . ILE C 1 196 ? 30.908 40.320 -29.155 1.000 80.631 207 ILE C N 1
ATOM 6470 C CA . ILE C 1 196 ? 31.682 39.236 -28.566 1.000 82.023 207 ILE C CA 1
ATOM 6471 C C . ILE C 1 196 ? 32.799 38.883 -29.543 1.000 72.842 207 ILE C C 1
ATOM 6472 O O . ILE C 1 196 ? 32.551 38.929 -30.738 1.000 70.765 207 ILE C O 1
ATOM 6477 N N . PHE C 1 197 ? 34.023 38.611 -29.062 1.000 68.706 208 PHE C N 1
ATOM 6478 C CA . PHE C 1 197 ? 35.101 38.191 -29.967 1.000 67.512 208 PHE C CA 1
ATOM 6479 C C . PHE C 1 197 ? 35.893 37.000 -29.416 1.000 64.986 208 PHE C C 1
ATOM 6480 O O . PHE C 1 197 ? 35.980 36.805 -28.211 1.000 64.366 208 PHE C O 1
ATOM 6488 N N . TYR C 1 198 ? 36.453 36.205 -30.334 1.000 63.755 209 TYR C N 1
ATOM 6489 C CA . TYR C 1 198 ? 37.418 35.147 -30.067 1.000 60.674 209 TYR C CA 1
ATOM 6490 C C . TYR C 1 198 ? 38.707 35.487 -30.820 1.000 58.609 209 TYR C C 1
ATOM 6491 O O . TYR C 1 198 ? 38.687 35.670 -32.032 1.000 55.110 209 TYR C O 1
ATOM 6500 N N . ASP C 1 199 ? 39.828 35.566 -30.092 1.000 60.174 210 ASP C N 1
ATOM 6501 C CA . ASP C 1 199 ? 41.133 35.845 -30.679 1.000 60.276 210 ASP C CA 1
ATOM 6502 C C . ASP C 1 199 ? 42.177 35.335 -29.701 1.000 60.507 210 ASP C C 1
ATOM 6503 O O . ASP C 1 199 ? 42.525 36.017 -28.745 1.000 64.449 210 ASP C O 1
ATOM 6508 N N . PRO C 1 200 ? 42.667 34.097 -29.894 1.000 59.853 211 PRO C N 1
ATOM 6509 C CA . PRO C 1 200 ? 43.478 33.416 -28.885 1.000 59.142 211 PRO C CA 1
ATOM 6510 C C . PRO C 1 200 ? 44.903 33.960 -28.747 1.000 56.923 211 PRO C C 1
ATOM 6511 O O . PRO C 1 200 ? 45.609 33.582 -27.827 1.000 57.944 211 PRO C O 1
ATOM 6515 N N . TYR C 1 201 ? 45.322 34.866 -29.634 1.000 54.926 212 TYR C N 1
ATOM 6516 C CA . TYR C 1 201 ? 46.672 35.413 -29.600 1.000 55.560 212 TYR C CA 1
ATOM 6517 C C . TYR C 1 201 ? 46.770 36.708 -28.781 1.000 58.077 212 TYR C C 1
ATOM 6518 O O . TYR C 1 201 ? 47.841 37.016 -28.282 1.000 61.998 212 TYR C O 1
ATOM 6527 N N . LEU C 1 202 ? 45.656 37.393 -28.523 1.000 57.967 213 LEU C N 1
ATOM 6528 C CA . LEU C 1 202 ? 45.668 38.692 -27.870 1.000 58.135 213 LEU C CA 1
ATOM 6529 C C . LEU C 1 202 ? 45.917 38.568 -26.374 1.000 58.844 213 LEU C C 1
ATOM 6530 O O . LEU C 1 202 ? 45.543 37.579 -25.774 1.000 56.390 213 LEU C O 1
ATOM 6535 N N . GLN C 1 203 ? 46.479 39.622 -25.768 1.000 63.741 214 GLN C N 1
ATOM 6536 C CA . GLN C 1 203 ? 46.616 39.669 -24.326 1.000 66.470 214 GLN C CA 1
ATOM 6537 C C . GLN C 1 203 ? 45.250 40.029 -23.742 1.000 68.344 214 GLN C C 1
ATOM 6538 O O . GLN C 1 203 ? 44.340 40.409 -24.490 1.000 66.445 214 GLN C O 1
ATOM 6544 N N . ASP C 1 204 ? 45.100 39.909 -22.405 1.000 70.091 215 ASP C N 1
ATOM 6545 C CA . ASP C 1 204 ? 43.934 40.446 -21.709 1.000 66.826 215 ASP C CA 1
ATOM 6546 C C . ASP C 1 204 ? 43.960 41.987 -21.731 1.000 63.992 215 ASP C C 1
ATOM 6547 O O . ASP C 1 204 ? 45.025 42.590 -21.549 1.000 60.763 215 ASP C O 1
ATOM 6552 N N . GLY C 1 205 ? 42.810 42.639 -21.973 1.000 59.827 216 GLY C N 1
ATOM 6553 C CA . GLY C 1 205 ? 42.827 44.100 -21.982 1.000 61.332 216 GLY C CA 1
ATOM 6554 C C . GLY C 1 205 ? 41.905 44.763 -23.013 1.000 67.165 216 GLY C C 1
ATOM 6555 O O . GLY C 1 205 ? 41.075 45.612 -22.676 1.000 71.005 216 GLY C O 1
ATOM 6556 N N . ILE C 1 206 ? 42.058 44.409 -24.292 1.000 64.707 217 ILE C N 1
ATOM 6557 C CA . ILE C 1 206 ? 41.325 45.072 -25.359 1.000 65.208 217 ILE C CA 1
ATOM 6558 C C . ILE C 1 206 ? 39.810 44.989 -25.096 1.000 65.890 217 ILE C C 1
ATOM 6559 O O . ILE C 1 206 ? 39.085 45.965 -25.278 1.000 68.906 217 ILE C O 1
ATOM 6564 N N . GLU C 1 207 ? 39.310 43.859 -24.587 1.000 67.366 218 GLU C N 1
ATOM 6565 C CA . GLU C 1 207 ? 37.878 43.727 -24.325 1.000 66.771 218 GLU C CA 1
ATOM 6566 C C . GLU C 1 207 ? 37.398 44.793 -23.337 1.000 67.308 218 GLU C C 1
ATOM 6567 O O . GLU C 1 207 ? 36.340 45.378 -23.536 1.000 63.274 218 GLU C O 1
ATOM 6573 N N . ARG C 1 208 ? 38.189 45.071 -22.291 1.000 68.189 219 ARG C N 1
ATOM 6574 C CA . ARG C 1 208 ? 37.856 46.103 -21.316 1.000 74.381 219 ARG C CA 1
ATOM 6575 C C . ARG C 1 208 ? 37.954 47.509 -21.938 1.000 87.813 219 ARG C C 1
ATOM 6576 O O . ARG C 1 208 ? 37.086 48.354 -21.703 1.000 91.773 219 ARG C O 1
ATOM 6584 N N . SER C 1 209 ? 39.003 47.767 -22.735 1.000 87.446 220 SER C N 1
ATOM 6585 C CA . SER C 1 209 ? 39.197 49.069 -23.357 1.000 82.779 220 SER C CA 1
ATOM 6586 C C . SER C 1 209 ? 37.999 49.442 -24.224 1.000 81.691 220 SER C C 1
ATOM 6587 O O . SER C 1 209 ? 37.498 50.559 -24.144 1.000 79.588 220 SER C O 1
ATOM 6590 N N . LEU C 1 210 ? 37.567 48.522 -25.092 1.000 76.767 221 LEU C N 1
ATOM 6591 C CA . LEU C 1 210 ? 36.552 48.890 -26.066 1.000 71.135 221 LEU C CA 1
ATOM 6592 C C . LEU C 1 210 ? 35.178 48.402 -25.600 1.000 75.131 221 LEU C C 1
ATOM 6593 O O . LEU C 1 210 ? 34.236 48.419 -26.387 1.000 72.980 221 LEU C O 1
ATOM 6598 N N . GLY C 1 211 ? 35.068 47.903 -24.354 1.000 76.358 222 GLY C N 1
ATOM 6599 C CA . GLY C 1 211 ? 33.782 47.522 -23.782 1.000 79.350 222 GLY C CA 1
ATOM 6600 C C . GLY C 1 211 ? 33.001 46.493 -24.612 1.000 81.108 222 GLY C C 1
ATOM 6601 O O . GLY C 1 211 ? 31.821 46.661 -24.896 1.000 85.244 222 GLY C O 1
ATOM 6602 N N . VAL C 1 212 ? 33.674 45.424 -25.022 1.000 79.081 223 VAL C N 1
ATOM 6603 C CA . VAL C 1 212 ? 33.002 44.265 -25.575 1.000 78.966 223 VAL C CA 1
ATOM 6604 C C . VAL C 1 212 ? 33.298 43.050 -24.688 1.000 82.983 223 VAL C C 1
ATOM 6605 O O . VAL C 1 212 ? 33.970 43.179 -23.663 1.000 73.836 223 VAL C O 1
ATOM 6609 N N . GLN C 1 213 ? 32.733 41.883 -25.024 1.000 93.201 224 GLN C N 1
ATOM 6610 C CA . GLN C 1 213 ? 33.001 40.674 -24.260 1.000 93.038 224 GLN C CA 1
ATOM 6611 C C . GLN C 1 213 ? 33.885 39.750 -25.087 1.000 87.303 224 GLN C C 1
ATOM 6612 O O . GLN C 1 213 ? 33.808 39.701 -26.318 1.000 80.228 224 GLN C O 1
ATOM 6618 N N . ARG C 1 214 ? 34.758 39.024 -24.380 1.000 86.447 225 ARG C N 1
ATOM 6619 C CA . ARG C 1 214 ? 35.698 38.095 -24.994 1.000 78.537 225 ARG C CA 1
ATOM 6620 C C . ARG C 1 214 ? 35.307 36.660 -24.623 1.000 80.763 225 ARG C C 1
ATOM 6621 O O . ARG C 1 214 ? 35.031 36.359 -23.462 1.000 86.391 225 ARG C O 1
ATOM 6629 N N . VAL C 1 215 ? 35.299 35.743 -25.603 1.000 78.268 226 VAL C N 1
ATOM 6630 C CA . VAL C 1 215 ? 35.155 34.316 -25.312 1.000 74.755 226 VAL C CA 1
ATOM 6631 C C . VAL C 1 215 ? 36.474 33.592 -25.626 1.000 74.376 226 VAL C C 1
ATOM 6632 O O . VAL C 1 215 ? 37.337 34.134 -26.323 1.000 73.836 226 VAL C O 1
ATOM 6636 N N . TYR C 1 216 ? 36.649 32.363 -25.110 1.000 72.439 227 TYR C N 1
ATOM 6637 C CA . TYR C 1 216 ? 37.997 31.811 -25.104 1.000 65.825 227 TYR C CA 1
ATOM 6638 C C . TYR C 1 216 ? 38.144 30.591 -26.010 1.000 63.425 227 TYR C C 1
ATOM 6639 O O . TYR C 1 216 ? 39.200 30.006 -26.049 1.000 63.623 227 TYR C O 1
ATOM 6648 N N . THR C 1 217 ? 37.086 30.185 -26.709 1.000 63.455 228 THR C N 1
ATOM 6649 C CA . THR C 1 217 ? 37.181 29.069 -27.637 1.000 63.158 228 THR C CA 1
ATOM 6650 C C . THR C 1 217 ? 36.317 29.417 -28.839 1.000 64.964 228 THR C C 1
ATOM 6651 O O . THR C 1 217 ? 35.400 30.214 -28.702 1.000 62.878 228 THR C O 1
ATOM 6655 N N . LEU C 1 218 ? 36.626 28.846 -30.011 1.000 65.152 229 LEU C N 1
ATOM 6656 C CA . LEU C 1 218 ? 35.771 28.969 -31.175 1.000 63.611 229 LEU C CA 1
ATOM 6657 C C . LEU C 1 218 ? 34.368 28.486 -30.841 1.000 68.514 229 LEU C C 1
ATOM 6658 O O . LEU C 1 218 ? 33.406 29.105 -31.270 1.000 77.124 229 LEU C O 1
ATOM 6663 N N . GLN C 1 219 ? 34.239 27.400 -30.060 1.000 74.106 230 GLN C N 1
ATOM 6664 C CA . GLN C 1 219 ? 32.908 26.862 -29.835 1.000 73.267 230 GLN C CA 1
ATOM 6665 C C . GLN C 1 219 ? 32.047 27.880 -29.095 1.000 70.965 230 GLN C C 1
ATOM 6666 O O . GLN C 1 219 ? 30.881 28.026 -29.435 1.000 71.733 230 GLN C O 1
ATOM 6672 N N . ASP C 1 220 ? 32.606 28.535 -28.065 1.000 67.340 231 ASP C N 1
ATOM 6673 C CA . ASP C 1 220 ? 31.837 29.473 -27.269 1.000 69.698 231 ASP C CA 1
ATOM 6674 C C . ASP C 1 220 ? 31.383 30.602 -28.172 1.000 74.515 231 ASP C C 1
ATOM 6675 O O . ASP C 1 220 ? 30.242 31.036 -28.059 1.000 79.927 231 ASP C O 1
ATOM 6680 N N . LEU C 1 221 ? 32.277 31.065 -29.056 1.000 73.554 232 LEU C N 1
ATOM 6681 C CA . LEU C 1 221 ? 31.860 32.095 -29.983 1.000 72.312 232 LEU C CA 1
ATOM 6682 C C . LEU C 1 221 ? 30.658 31.636 -30.801 1.000 73.893 232 LEU C C 1
ATOM 6683 O O . LEU C 1 221 ? 29.662 32.339 -30.811 1.000 77.379 232 LEU C O 1
ATOM 6688 N N . LEU C 1 222 ? 30.726 30.466 -31.445 1.000 74.303 233 LEU C N 1
ATOM 6689 C CA . LEU C 1 222 ? 29.693 30.081 -32.403 1.000 76.514 233 LEU C CA 1
ATOM 6690 C C . LEU C 1 222 ? 28.343 29.861 -31.708 1.000 83.780 233 LEU C C 1
ATOM 6691 O O . LEU C 1 222 ? 27.276 30.186 -32.233 1.000 87.234 233 LEU C O 1
ATOM 6696 N N . TYR C 1 223 ? 28.406 29.335 -30.486 1.000 89.967 234 TYR C N 1
ATOM 6697 C CA . TYR C 1 223 ? 27.231 28.975 -29.711 1.000 96.261 234 TYR C CA 1
ATOM 6698 C C . TYR C 1 223 ? 26.463 30.237 -29.318 1.000 95.632 234 TYR C C 1
ATOM 6699 O O . TYR C 1 223 ? 25.239 30.227 -29.264 1.000 101.399 234 TYR C O 1
ATOM 6708 N N . GLN C 1 224 ? 27.197 31.310 -29.026 1.000 90.260 235 GLN C N 1
ATOM 6709 C CA . GLN C 1 224 ? 26.628 32.462 -28.353 1.000 89.182 235 GLN C CA 1
ATOM 6710 C C . GLN C 1 224 ? 26.201 33.540 -29.342 1.000 88.530 235 GLN C C 1
ATOM 6711 O O . GLN C 1 224 ? 25.529 34.495 -28.927 1.000 93.953 235 GLN C O 1
ATOM 6717 N N . SER C 1 225 ? 26.574 33.380 -30.624 1.000 83.639 236 SER C N 1
ATOM 6718 C CA . SER C 1 225 ? 26.518 34.494 -31.569 1.000 82.791 236 SER C CA 1
ATOM 6719 C C . SER C 1 225 ? 25.330 34.320 -32.496 1.000 84.404 236 SER C C 1
ATOM 6720 O O . SER C 1 225 ? 25.162 33.251 -33.119 1.000 84.155 236 SER C O 1
ATOM 6723 N N . ASP C 1 226 ? 24.593 35.448 -32.631 1.000 86.630 237 ASP C N 1
ATOM 6724 C CA . ASP C 1 226 ? 23.573 35.618 -33.649 1.000 88.500 237 ASP C CA 1
ATOM 6725 C C . ASP C 1 226 ? 24.241 36.000 -34.971 1.000 89.343 237 ASP C C 1
ATOM 6726 O O . ASP C 1 226 ? 23.739 35.568 -36.011 1.000 91.413 237 ASP C O 1
ATOM 6731 N N . CYS C 1 227 ? 25.348 36.772 -34.950 1.000 81.724 238 CYS C N 1
ATOM 6732 C CA . CYS C 1 227 ? 26.030 37.015 -36.212 1.000 85.666 238 CYS C CA 1
ATOM 6733 C C . CYS C 1 227 ? 27.530 36.778 -36.059 1.000 84.031 238 CYS C C 1
ATOM 6734 O O . CYS C 1 227 ? 28.115 37.293 -35.111 1.000 84.395 238 CYS C O 1
ATOM 6737 N N . VAL C 1 228 ? 28.148 36.040 -36.987 1.000 78.681 239 VAL C N 1
ATOM 6738 C CA . VAL C 1 228 ? 29.562 35.723 -36.854 1.000 86.519 239 VAL C CA 1
ATOM 6739 C C . VAL C 1 228 ? 30.292 36.372 -38.016 1.000 85.223 239 VAL C C 1
ATOM 6740 O O . VAL C 1 228 ? 29.885 36.160 -39.150 1.000 92.756 239 VAL C O 1
ATOM 6744 N N . SER C 1 229 ? 31.388 37.092 -37.722 1.000 79.194 240 SER C N 1
ATOM 6745 C CA . SER C 1 229 ? 32.159 37.776 -38.749 1.000 79.001 240 SER C CA 1
ATOM 6746 C C . SER C 1 229 ? 33.649 37.484 -38.592 1.000 74.984 240 SER C C 1
ATOM 6747 O O . SER C 1 229 ? 34.167 37.733 -37.518 1.000 71.528 240 SER C O 1
ATOM 6750 N N . LEU C 1 230 ? 34.309 37.044 -39.679 1.000 70.583 241 LEU C N 1
ATOM 6751 C CA . LEU C 1 230 ? 35.718 36.692 -39.731 1.000 68.540 241 LEU C CA 1
ATOM 6752 C C . LEU C 1 230 ? 36.650 37.886 -39.979 1.000 69.632 241 LEU C C 1
ATOM 6753 O O . LEU C 1 230 ? 36.531 38.622 -40.949 1.000 71.736 241 LEU C O 1
ATOM 6758 N N . HIS C 1 231 ? 37.636 38.046 -39.095 1.000 70.210 242 HIS C N 1
ATOM 6759 C CA . HIS C 1 231 ? 38.582 39.138 -39.170 1.000 71.591 242 HIS C CA 1
ATOM 6760 C C . HIS C 1 231 ? 39.980 38.668 -38.772 1.000 68.887 242 HIS C C 1
ATOM 6761 O O . HIS C 1 231 ? 40.706 39.461 -38.181 1.000 70.132 242 HIS C O 1
ATOM 6768 N N . CYS C 1 232 ? 40.346 37.416 -39.096 1.000 66.465 243 CYS C N 1
ATOM 6769 C CA . CYS C 1 232 ? 41.659 36.897 -38.745 1.000 64.125 243 CYS C CA 1
ATOM 6770 C C . CYS C 1 232 ? 42.520 36.717 -39.992 1.000 64.809 243 CYS C C 1
ATOM 6771 O O . CYS C 1 232 ? 41.999 36.543 -41.089 1.000 69.296 243 CYS C O 1
ATOM 6774 N N . ASN C 1 233 ? 43.848 36.786 -39.824 1.000 62.975 244 ASN C N 1
ATOM 6775 C CA . ASN C 1 233 ? 44.754 36.484 -40.922 1.000 61.629 244 ASN C CA 1
ATOM 6776 C C . ASN C 1 233 ? 44.745 34.978 -41.148 1.000 61.874 244 ASN C C 1
ATOM 6777 O O . ASN C 1 233 ? 44.513 34.237 -40.211 1.000 64.294 244 ASN C O 1
ATOM 6782 N N . LEU C 1 234 ? 44.963 34.538 -42.380 1.000 62.494 245 LEU C N 1
ATOM 6783 C CA . LEU C 1 234 ? 45.152 33.130 -42.690 1.000 63.914 245 LEU C CA 1
ATOM 6784 C C . LEU C 1 234 ? 46.562 32.743 -42.267 1.000 61.798 245 LEU C C 1
ATOM 6785 O O . LEU C 1 234 ? 47.489 33.461 -42.600 1.000 69.003 245 LEU C O 1
ATOM 6790 N N . ASN C 1 235 ? 46.710 31.650 -41.515 1.000 60.571 246 ASN C N 1
ATOM 6791 C CA . ASN C 1 235 ? 47.992 31.210 -40.942 1.000 60.489 246 ASN C CA 1
ATOM 6792 C C . ASN C 1 235 ? 48.026 29.670 -40.915 1.000 60.436 246 ASN C C 1
ATOM 6793 O O . ASN C 1 235 ? 47.093 29.013 -41.359 1.000 58.912 246 ASN C O 1
ATOM 6798 N N . GLU C 1 236 ? 49.105 29.089 -40.390 1.000 62.074 247 GLU C N 1
ATOM 6799 C CA . GLU C 1 236 ? 49.311 27.653 -40.411 1.000 65.871 247 GLU C CA 1
ATOM 6800 C C . GLU C 1 236 ? 48.253 26.917 -39.576 1.000 66.113 247 GLU C C 1
ATOM 6801 O O . GLU C 1 236 ? 48.043 25.721 -39.777 1.000 66.991 247 GLU C O 1
ATOM 6807 N N . HIS C 1 237 ? 47.565 27.623 -38.666 1.000 63.247 248 HIS C N 1
ATOM 6808 C CA . HIS C 1 237 ? 46.705 26.970 -37.697 1.000 60.319 248 HIS C CA 1
ATOM 6809 C C . HIS C 1 237 ? 45.233 27.316 -37.859 1.000 60.499 248 HIS C C 1
ATOM 6810 O O . HIS C 1 237 ? 44.462 27.120 -36.922 1.000 62.602 248 HIS C O 1
ATOM 6817 N N . ASN C 1 238 ? 44.827 27.926 -38.974 1.000 61.018 249 ASN C N 1
ATOM 6818 C CA . ASN C 1 238 ? 43.406 28.251 -39.071 1.000 59.758 249 ASN C CA 1
ATOM 6819 C C . ASN C 1 238 ? 42.870 27.969 -40.474 1.000 61.794 249 ASN C C 1
ATOM 6820 O O . ASN C 1 238 ? 41.793 28.466 -40.823 1.000 60.688 249 ASN C O 1
ATOM 6825 N N . HIS C 1 239 ? 43.575 27.149 -41.269 1.000 64.844 250 HIS C N 1
ATOM 6826 C CA . HIS C 1 239 ? 43.032 26.681 -42.538 1.000 69.686 250 HIS C CA 1
ATOM 6827 C C . HIS C 1 239 ? 41.754 25.884 -42.272 1.000 68.664 250 HIS C C 1
ATOM 6828 O O . HIS C 1 239 ? 41.747 24.980 -41.446 1.000 66.237 250 HIS C O 1
ATOM 6835 N N . HIS C 1 240 ? 40.654 26.230 -42.946 1.000 73.675 251 HIS C N 1
ATOM 6836 C CA . HIS C 1 240 ? 39.371 25.541 -42.778 1.000 76.124 251 HIS C CA 1
ATOM 6837 C C . HIS C 1 240 ? 38.901 25.538 -41.316 1.000 72.485 251 HIS C C 1
ATOM 6838 O O . HIS C 1 240 ? 38.288 24.578 -40.860 1.000 72.007 251 HIS C O 1
ATOM 6845 N N . LEU C 1 241 ? 39.165 26.640 -40.606 1.000 69.103 252 LEU C N 1
ATOM 6846 C CA . LEU C 1 241 ? 38.643 26.961 -39.289 1.000 66.843 252 LEU C CA 1
ATOM 6847 C C . LEU C 1 241 ? 37.138 26.700 -39.250 1.000 68.443 252 LEU C C 1
ATOM 6848 O O . LEU C 1 241 ? 36.634 26.087 -38.309 1.000 69.180 252 LEU C O 1
ATOM 6853 N N . ILE C 1 242 ? 36.417 27.199 -40.272 1.000 71.124 253 ILE C N 1
ATOM 6854 C CA . ILE C 1 242 ? 34.996 26.923 -40.462 1.000 72.657 253 ILE C CA 1
ATOM 6855 C C . ILE C 1 242 ? 34.888 25.705 -41.377 1.000 73.610 253 ILE C C 1
ATOM 6856 O O . ILE C 1 242 ? 35.246 25.791 -42.545 1.000 75.786 253 ILE C O 1
ATOM 6861 N N . ASN C 1 243 ? 34.398 24.583 -40.849 1.000 70.379 254 ASN C N 1
ATOM 6862 C CA . ASN C 1 243 ? 34.427 23.329 -41.588 1.000 73.887 254 ASN C CA 1
ATOM 6863 C C . ASN C 1 243 ? 33.184 22.509 -41.254 1.000 78.861 254 ASN C C 1
ATOM 6864 O O . ASN C 1 243 ? 32.230 23.030 -40.661 1.000 79.113 254 ASN C O 1
ATOM 6869 N N . ASP C 1 244 ? 33.187 21.228 -41.644 1.000 81.221 255 ASP C N 1
ATOM 6870 C CA . ASP C 1 244 ? 31.992 20.420 -41.473 1.000 84.531 255 ASP C CA 1
ATOM 6871 C C . ASP C 1 244 ? 31.617 20.300 -39.994 1.000 82.604 255 ASP C C 1
ATOM 6872 O O . ASP C 1 244 ? 30.436 20.378 -39.654 1.000 85.313 255 ASP C O 1
ATOM 6877 N N . PHE C 1 245 ? 32.629 20.139 -39.120 1.000 79.470 256 PHE C N 1
ATOM 6878 C CA . PHE C 1 245 ? 32.412 19.960 -37.695 1.000 74.471 256 PHE C CA 1
ATOM 6879 C C . PHE C 1 245 ? 31.965 21.278 -37.063 1.000 72.135 256 PHE C C 1
ATOM 6880 O O . PHE C 1 245 ? 30.991 21.327 -36.318 1.000 72.439 256 PHE C O 1
ATOM 6888 N N . THR C 1 246 ? 32.691 22.355 -37.358 1.000 70.461 257 THR C N 1
ATOM 6889 C CA . THR C 1 246 ? 32.505 23.595 -36.621 1.000 70.797 257 THR C CA 1
ATOM 6890 C C . THR C 1 246 ? 31.271 24.358 -37.094 1.000 68.785 257 THR C C 1
ATOM 6891 O O . THR C 1 246 ? 30.664 25.062 -36.289 1.000 69.185 257 THR C O 1
ATOM 6895 N N . ILE C 1 247 ? 30.888 24.204 -38.373 1.000 69.706 258 ILE C N 1
ATOM 6896 C CA . ILE C 1 247 ? 29.617 24.775 -38.820 1.000 72.146 258 ILE C CA 1
ATOM 6897 C C . ILE C 1 247 ? 28.431 24.192 -38.028 1.000 71.537 258 ILE C C 1
ATOM 6898 O O . ILE C 1 247 ? 27.515 24.948 -37.683 1.000 72.035 258 ILE C O 1
ATOM 6903 N N . LYS C 1 248 ? 28.444 22.871 -37.763 1.000 72.071 259 LYS C N 1
ATOM 6904 C CA . LYS C 1 248 ? 27.416 22.258 -36.923 1.000 74.644 259 LYS C CA 1
ATOM 6905 C C . LYS C 1 248 ? 27.295 22.962 -35.562 1.000 75.505 259 LYS C C 1
ATOM 6906 O O . LYS C 1 248 ? 26.231 22.892 -34.959 1.000 77.449 259 LYS C O 1
ATOM 6912 N N . GLN C 1 249 ? 28.311 23.723 -35.119 1.000 73.500 260 GLN C N 1
ATOM 6913 C CA . GLN C 1 249 ? 28.267 24.379 -33.818 1.000 75.092 260 GLN C CA 1
ATOM 6914 C C . GLN C 1 249 ? 27.654 25.775 -33.866 1.000 77.605 260 GLN C C 1
ATOM 6915 O O . GLN C 1 249 ? 27.564 26.428 -32.819 1.000 78.003 260 GLN C O 1
ATOM 6921 N N . MET C 1 250 ? 27.321 26.302 -35.050 1.000 80.043 261 MET C N 1
ATOM 6922 C CA . MET C 1 250 ? 26.686 27.617 -35.075 1.000 82.087 261 MET C CA 1
ATOM 6923 C C . MET C 1 250 ? 25.213 27.503 -34.665 1.000 84.280 261 MET C C 1
ATOM 6924 O O . MET C 1 250 ? 24.565 26.506 -34.974 1.000 81.683 261 MET C O 1
ATOM 6929 N N . ARG C 1 251 ? 24.681 28.575 -34.049 1.000 85.064 262 ARG C N 1
ATOM 6930 C CA . ARG C 1 251 ? 23.286 28.762 -33.708 1.000 81.306 262 ARG C CA 1
ATOM 6931 C C . ARG C 1 251 ? 22.350 28.381 -34.849 1.000 83.151 262 ARG C C 1
ATOM 6932 O O . ARG C 1 251 ? 22.665 28.485 -36.035 1.000 80.233 262 ARG C O 1
ATOM 6940 N N . GLN C 1 252 ? 21.165 27.925 -34.440 1.000 86.812 263 GLN C N 1
ATOM 6941 C CA . GLN C 1 252 ? 19.989 27.923 -35.290 1.000 95.096 263 GLN C CA 1
ATOM 6942 C C . GLN C 1 252 ? 19.690 29.359 -35.729 1.000 97.785 263 GLN C C 1
ATOM 6943 O O . GLN C 1 252 ? 19.465 30.228 -34.896 1.000 98.217 263 GLN C O 1
ATOM 6949 N N . GLY C 1 253 ? 19.746 29.590 -37.049 1.000 99.709 264 GLY C N 1
ATOM 6950 C CA . GLY C 1 253 ? 19.352 30.851 -37.654 1.000 101.362 264 GLY C CA 1
ATOM 6951 C C . GLY C 1 253 ? 20.383 31.976 -37.537 1.000 103.800 264 GLY C C 1
ATOM 6952 O O . GLY C 1 253 ? 20.049 33.126 -37.815 1.000 106.762 264 GLY C O 1
ATOM 6953 N N . ALA C 1 254 ? 21.632 31.648 -37.163 1.000 103.396 265 ALA C N 1
ATOM 6954 C CA . ALA C 1 254 ? 22.691 32.659 -37.115 1.000 107.459 265 ALA C CA 1
ATOM 6955 C C . ALA C 1 254 ? 23.085 33.153 -38.515 1.000 102.368 265 ALA C C 1
ATOM 6956 O O . ALA C 1 254 ? 22.754 32.523 -39.501 1.000 109.609 265 ALA C O 1
ATOM 6958 N N . PHE C 1 255 ? 23.807 34.276 -38.592 1.000 87.824 266 PHE C N 1
ATOM 6959 C CA . PHE C 1 255 ? 24.319 34.803 -39.847 1.000 88.937 266 PHE C CA 1
ATOM 6960 C C . PHE C 1 255 ? 25.831 34.623 -39.888 1.000 88.392 266 PHE C C 1
ATOM 6961 O O . PHE C 1 255 ? 26.458 34.780 -38.844 1.000 83.275 266 PHE C O 1
ATOM 6969 N N . LEU C 1 256 ? 26.394 34.390 -41.088 1.000 89.588 267 LEU C N 1
ATOM 6970 C CA . LEU C 1 256 ? 27.837 34.371 -41.288 1.000 97.827 267 LEU C CA 1
ATOM 6971 C C . LEU C 1 256 ? 28.307 35.487 -42.237 1.000 110.131 267 LEU C C 1
ATOM 6972 O O . LEU C 1 256 ? 27.712 35.676 -43.288 1.000 115.228 267 LEU C O 1
ATOM 6977 N N . VAL C 1 257 ? 29.407 36.189 -41.898 1.000 116.256 268 VAL C N 1
ATOM 6978 C CA . VAL C 1 257 ? 30.068 37.160 -42.773 1.000 109.445 268 VAL C CA 1
ATOM 6979 C C . VAL C 1 257 ? 31.561 36.828 -42.879 1.000 110.139 268 VAL C C 1
ATOM 6980 O O . VAL C 1 257 ? 32.211 36.598 -41.861 1.000 105.254 268 VAL C O 1
ATOM 6984 N N . ASN C 1 258 ? 32.131 36.840 -44.100 1.000 95.312 269 ASN C N 1
ATOM 6985 C CA . ASN C 1 258 ? 33.571 36.644 -44.270 1.000 92.197 269 ASN C CA 1
ATOM 6986 C C . ASN C 1 258 ? 34.199 37.764 -45.117 1.000 89.125 269 ASN C C 1
ATOM 6987 O O . ASN C 1 258 ? 34.056 37.763 -46.335 1.000 94.821 269 ASN C O 1
ATOM 6992 N N . ALA C 1 259 ? 34.876 38.716 -44.465 1.000 82.574 270 ALA C N 1
ATOM 6993 C CA . ALA C 1 259 ? 35.604 39.746 -45.202 1.000 88.261 270 ALA C CA 1
ATOM 6994 C C . ALA C 1 259 ? 37.123 39.607 -44.984 1.000 85.389 270 ALA C C 1
ATOM 6995 O O . ALA C 1 259 ? 37.852 40.598 -44.969 1.000 78.379 270 ALA C O 1
ATOM 6997 N N . ALA C 1 260 ? 37.590 38.371 -44.778 1.000 86.102 271 ALA C N 1
ATOM 6998 C CA . ALA C 1 260 ? 38.958 38.120 -44.336 1.000 76.936 271 ALA C CA 1
ATOM 6999 C C . ALA C 1 260 ? 39.719 37.360 -45.416 1.000 76.266 271 ALA C C 1
ATOM 7000 O O . ALA C 1 260 ? 40.312 37.986 -46.286 1.000 76.761 271 ALA C O 1
ATOM 7002 N N . ARG C 1 261 ? 39.693 36.018 -45.388 1.000 74.990 272 ARG C N 1
ATOM 7003 C CA . ARG C 1 261 ? 40.327 35.242 -46.444 1.000 77.159 272 ARG C CA 1
ATOM 7004 C C . ARG C 1 261 ? 39.488 33.998 -46.740 1.000 84.795 272 ARG C C 1
ATOM 7005 O O . ARG C 1 261 ? 38.758 33.460 -45.893 1.000 83.750 272 ARG C O 1
ATOM 7013 N N . GLY C 1 262 ? 39.704 33.479 -47.944 1.000 88.868 273 GLY C N 1
ATOM 7014 C CA . GLY C 1 262 ? 38.891 32.382 -48.437 1.000 87.263 273 GLY C CA 1
ATOM 7015 C C . GLY C 1 262 ? 39.206 31.084 -47.707 1.000 85.231 273 GLY C C 1
ATOM 7016 O O . GLY C 1 262 ? 38.294 30.321 -47.377 1.000 85.496 273 GLY C O 1
ATOM 7017 N N . GLY C 1 263 ? 40.504 30.815 -47.510 1.000 81.759 274 GLY C N 1
ATOM 7018 C CA . GLY C 1 263 ? 40.953 29.514 -47.014 1.000 76.678 274 GLY C CA 1
ATOM 7019 C C . GLY C 1 263 ? 40.469 29.193 -45.590 1.000 72.681 274 GLY C C 1
ATOM 7020 O O . GLY C 1 263 ? 40.634 28.070 -45.108 1.000 72.430 274 GLY C O 1
ATOM 7021 N N . LEU C 1 264 ? 39.884 30.189 -44.902 1.000 67.989 275 LEU C N 1
ATOM 7022 C CA . LEU C 1 264 ? 39.360 30.061 -43.561 1.000 66.977 275 LEU C CA 1
ATOM 7023 C C . LEU C 1 264 ? 38.108 29.197 -43.544 1.000 73.678 275 LEU C C 1
ATOM 7024 O O . LEU C 1 264 ? 37.812 28.592 -42.510 1.000 78.172 275 LEU C O 1
ATOM 7029 N N . VAL C 1 265 ? 37.348 29.202 -44.663 1.000 79.935 276 VAL C N 1
ATOM 7030 C CA . VAL C 1 265 ? 35.997 28.667 -44.713 1.000 80.767 276 VAL C CA 1
ATOM 7031 C C . VAL C 1 265 ? 35.909 27.582 -45.773 1.000 87.767 276 VAL C C 1
ATOM 7032 O O . VAL C 1 265 ? 36.240 27.799 -46.929 1.000 92.083 276 VAL C O 1
ATOM 7036 N N . ASP C 1 266 ? 35.371 26.435 -45.370 1.000 99.322 277 ASP C N 1
ATOM 7037 C CA . ASP C 1 266 ? 35.051 25.347 -46.276 1.000 110.888 277 ASP C CA 1
ATOM 7038 C C . ASP C 1 266 ? 33.667 25.578 -46.884 1.000 110.610 277 ASP C C 1
ATOM 7039 O O . ASP C 1 266 ? 32.639 25.467 -46.212 1.000 110.679 277 ASP C O 1
ATOM 7044 N N . GLU C 1 267 ? 33.641 25.920 -48.176 1.000 109.716 278 GLU C N 1
ATOM 7045 C CA . GLU C 1 267 ? 32.400 26.385 -48.778 1.000 113.064 278 GLU C CA 1
ATOM 7046 C C . GLU C 1 267 ? 31.390 25.240 -48.962 1.000 103.802 278 GLU C C 1
ATOM 7047 O O . GLU C 1 267 ? 30.192 25.486 -48.999 1.000 99.084 278 GLU C O 1
ATOM 7053 N N . LYS C 1 268 ? 31.859 23.993 -49.051 1.000 96.254 279 LYS C N 1
ATOM 7054 C CA . LYS C 1 268 ? 30.983 22.823 -49.098 1.000 97.579 279 LYS C CA 1
ATOM 7055 C C . LYS C 1 268 ? 30.157 22.700 -47.813 1.000 91.710 279 LYS C C 1
ATOM 7056 O O . LYS C 1 268 ? 28.949 22.479 -47.876 1.000 99.219 279 LYS C O 1
ATOM 7062 N N . ALA C 1 269 ? 30.780 22.883 -46.649 1.000 85.544 280 ALA C N 1
ATOM 7063 C CA . ALA C 1 269 ? 30.060 22.910 -45.383 1.000 85.939 280 ALA C CA 1
ATOM 7064 C C . ALA C 1 269 ? 29.072 24.070 -45.326 1.000 89.759 280 ALA C C 1
ATOM 7065 O O . ALA C 1 269 ? 27.932 23.878 -44.906 1.000 94.827 280 ALA C O 1
ATOM 7067 N N . LEU C 1 270 ? 29.512 25.256 -45.753 1.000 97.525 281 LEU C N 1
ATOM 7068 C CA . LEU C 1 270 ? 28.659 26.440 -45.830 1.000 100.985 281 LEU C CA 1
ATOM 7069 C C . LEU C 1 270 ? 27.442 26.260 -46.752 1.000 100.620 281 LEU C C 1
ATOM 7070 O O . LEU C 1 270 ? 26.340 26.720 -46.423 1.000 98.110 281 LEU C O 1
ATOM 7075 N N . ALA C 1 271 ? 27.638 25.629 -47.926 1.000 97.583 282 ALA C N 1
ATOM 7076 C CA . ALA C 1 271 ? 26.563 25.450 -48.892 1.000 98.793 282 ALA C CA 1
ATOM 7077 C C . ALA C 1 271 ? 25.416 24.705 -48.215 1.000 101.585 282 ALA C C 1
ATOM 7078 O O . ALA C 1 271 ? 24.251 25.119 -48.306 1.000 92.544 282 ALA C O 1
ATOM 7080 N N . GLN C 1 272 ? 25.804 23.615 -47.521 1.000 101.709 283 GLN C N 1
ATOM 7081 C CA . GLN C 1 272 ? 24.926 22.716 -46.803 1.000 96.438 283 GLN C CA 1
ATOM 7082 C C . GLN C 1 272 ? 24.214 23.466 -45.685 1.000 93.981 283 GLN C C 1
ATOM 7083 O O . GLN C 1 272 ? 23.008 23.373 -45.572 1.000 96.753 283 GLN C O 1
ATOM 7089 N N . ALA C 1 273 ? 24.949 24.230 -44.881 1.000 92.196 284 ALA C N 1
ATOM 7090 C CA . ALA C 1 273 ? 24.377 24.955 -43.751 1.000 94.935 284 ALA C CA 1
ATOM 7091 C C . ALA C 1 273 ? 23.308 25.944 -44.222 1.000 97.991 284 ALA C C 1
ATOM 7092 O O . ALA C 1 273 ? 22.229 25.990 -43.625 1.000 94.614 284 ALA C O 1
ATOM 7094 N N . LEU C 1 274 ? 23.631 26.734 -45.272 1.000 99.424 285 LEU C N 1
ATOM 7095 C CA . LEU C 1 274 ? 22.691 27.689 -45.844 1.000 99.081 285 LEU C CA 1
ATOM 7096 C C . LEU C 1 274 ? 21.493 26.959 -46.456 1.000 106.646 285 LEU C C 1
ATOM 7097 O O . LEU C 1 274 ? 20.347 27.362 -46.280 1.000 112.123 285 LEU C O 1
ATOM 7102 N N . LYS C 1 275 ? 21.783 25.873 -47.188 1.000 104.512 286 LYS C N 1
ATOM 7103 C CA . LYS C 1 275 ? 20.810 25.088 -47.936 1.000 103.483 286 LYS C CA 1
ATOM 7104 C C . LYS C 1 275 ? 19.802 24.433 -46.989 1.000 101.745 286 LYS C C 1
ATOM 7105 O O . LYS C 1 275 ? 18.621 24.358 -47.289 1.000 111.224 286 LYS C O 1
ATOM 7111 N N . GLU C 1 276 ? 20.279 23.938 -45.849 1.000 96.387 287 GLU C N 1
ATOM 7112 C CA . GLU C 1 276 ? 19.405 23.303 -44.883 1.000 98.552 287 GLU C CA 1
ATOM 7113 C C . GLU C 1 276 ? 18.816 24.341 -43.936 1.000 95.862 287 GLU C C 1
ATOM 7114 O O . GLU C 1 276 ? 18.011 23.988 -43.076 1.000 94.901 287 GLU C O 1
ATOM 7120 N N . GLY C 1 277 ? 19.197 25.610 -44.072 1.000 91.892 288 GLY C N 1
ATOM 7121 C CA . GLY C 1 277 ? 18.575 26.683 -43.306 1.000 98.249 288 GLY C CA 1
ATOM 7122 C C . GLY C 1 277 ? 19.133 26.838 -41.890 1.000 104.559 288 GLY C C 1
ATOM 7123 O O . GLY C 1 277 ? 18.538 27.550 -41.083 1.000 108.402 288 GLY C O 1
ATOM 7124 N N . ARG C 1 278 ? 20.267 26.178 -41.588 1.000 111.865 289 ARG C N 1
ATOM 7125 C CA . ARG C 1 278 ? 20.867 26.182 -40.256 1.000 109.627 289 ARG C CA 1
ATOM 7126 C C . ARG C 1 278 ? 21.407 27.571 -39.912 1.000 107.500 289 ARG C C 1
ATOM 7127 O O . ARG C 1 278 ? 21.198 28.054 -38.799 1.000 106.527 289 ARG C O 1
ATOM 7135 N N . ILE C 1 279 ? 22.098 28.183 -40.881 1.000 103.150 290 ILE C N 1
ATOM 7136 C CA . ILE C 1 279 ? 22.430 29.606 -40.895 1.000 100.784 290 ILE C CA 1
ATOM 7137 C C . ILE C 1 279 ? 21.424 30.311 -41.801 1.000 104.154 290 ILE C C 1
ATOM 7138 O O . ILE C 1 279 ? 21.252 29.905 -42.950 1.000 112.996 290 ILE C O 1
ATOM 7143 N N . ARG C 1 280 ? 20.845 31.396 -41.279 1.000 102.734 291 ARG C N 1
ATOM 7144 C CA . ARG C 1 280 ? 19.776 32.139 -41.929 1.000 111.153 291 ARG C CA 1
ATOM 7145 C C . ARG C 1 280 ? 20.245 32.869 -43.195 1.000 107.702 291 ARG C C 1
ATOM 7146 O O . ARG C 1 280 ? 19.454 33.007 -44.132 1.000 104.508 291 ARG C O 1
ATOM 7154 N N . GLY C 1 281 ? 21.494 33.378 -43.179 1.000 99.335 292 GLY C N 1
ATOM 7155 C CA . GLY C 1 281 ? 21.999 34.195 -44.275 1.000 92.539 292 GLY C CA 1
ATOM 7156 C C . GLY C 1 281 ? 23.506 34.410 -44.171 1.000 86.717 292 GLY C C 1
ATOM 7157 O O . GLY C 1 281 ? 24.058 34.375 -43.081 1.000 77.936 292 GLY C O 1
ATOM 7158 N N . ALA C 1 282 ? 24.159 34.626 -45.319 1.000 89.364 293 ALA C N 1
ATOM 7159 C CA . ALA C 1 282 ? 25.609 34.738 -45.391 1.000 90.930 293 ALA C CA 1
ATOM 7160 C C . ALA C 1 282 ? 26.019 35.797 -46.425 1.000 87.139 293 ALA C C 1
ATOM 7161 O O . ALA C 1 282 ? 25.365 35.938 -47.462 1.000 86.869 293 ALA C O 1
ATOM 7163 N N . ALA C 1 283 ? 27.143 36.468 -46.144 1.000 86.065 294 ALA C N 1
ATOM 7164 C CA . ALA C 1 283 ? 27.739 37.496 -46.991 1.000 88.135 294 ALA C CA 1
ATOM 7165 C C . ALA C 1 283 ? 29.238 37.252 -47.158 1.000 87.375 294 ALA C C 1
ATOM 7166 O O . ALA C 1 283 ? 29.942 37.389 -46.163 1.000 90.742 294 ALA C O 1
ATOM 7168 N N . LEU C 1 284 ? 29.751 36.974 -48.377 1.000 87.714 295 LEU C N 1
ATOM 7169 C CA . LEU C 1 284 ? 31.207 36.804 -48.485 1.000 91.632 295 LEU C CA 1
ATOM 7170 C C . LEU C 1 284 ? 31.873 37.862 -49.375 1.000 105.604 295 LEU C C 1
ATOM 7171 O O . LEU C 1 284 ? 31.352 38.133 -50.450 1.000 113.620 295 LEU C O 1
ATOM 7176 N N . ASP C 1 285 ? 33.017 38.435 -48.944 1.000 103.131 296 ASP C N 1
ATOM 7177 C CA . ASP C 1 285 ? 33.812 39.295 -49.810 1.000 104.194 296 ASP C CA 1
ATOM 7178 C C . ASP C 1 285 ? 34.999 38.511 -50.373 1.000 100.727 296 ASP C C 1
ATOM 7179 O O . ASP C 1 285 ? 35.649 38.941 -51.330 1.000 94.610 296 ASP C O 1
ATOM 7184 N N . VAL C 1 286 ? 35.269 37.344 -49.793 1.000 99.638 297 VAL C N 1
ATOM 7185 C CA . VAL C 1 286 ? 36.468 36.590 -50.144 1.000 98.435 297 VAL C CA 1
ATOM 7186 C C . VAL C 1 286 ? 36.063 35.125 -50.335 1.000 96.974 297 VAL C C 1
ATOM 7187 O O . VAL C 1 286 ? 35.035 34.711 -49.770 1.000 96.677 297 VAL C O 1
ATOM 7191 N N . HIS C 1 287 ? 36.817 34.363 -51.150 1.000 91.012 298 HIS C N 1
ATOM 7192 C CA . HIS C 1 287 ? 36.405 33.006 -51.471 1.000 94.180 298 HIS C CA 1
ATOM 7193 C C . HIS C 1 287 ? 37.617 32.097 -51.584 1.000 94.115 298 HIS C C 1
ATOM 7194 O O . HIS C 1 287 ? 38.724 32.587 -51.713 1.000 87.607 298 HIS C O 1
ATOM 7201 N N . GLU C 1 288 ? 37.380 30.779 -51.539 1.000 99.246 299 GLU C N 1
ATOM 7202 C CA . GLU C 1 288 ? 38.414 29.748 -51.526 1.000 99.631 299 GLU C CA 1
ATOM 7203 C C . GLU C 1 288 ? 39.258 29.802 -52.796 1.000 97.198 299 GLU C C 1
ATOM 7204 O O . GLU C 1 288 ? 40.429 29.480 -52.773 1.000 90.954 299 GLU C O 1
ATOM 7210 N N . SER C 1 289 ? 38.615 30.129 -53.917 1.000 104.408 300 SER C N 1
ATOM 7211 C CA . SER C 1 289 ? 39.244 30.272 -55.214 1.000 119.768 300 SER C CA 1
ATOM 7212 C C . SER C 1 289 ? 38.696 31.550 -55.851 1.000 129.689 300 SER C C 1
ATOM 7213 O O . SER C 1 289 ? 37.473 31.665 -56.009 1.000 140.312 300 SER C O 1
ATOM 7216 N N . GLU C 1 290 ? 39.581 32.515 -56.160 1.000 126.567 301 GLU C N 1
ATOM 7217 C CA . GLU C 1 290 ? 39.163 33.824 -56.658 1.000 129.194 301 GLU C CA 1
ATOM 7218 C C . GLU C 1 290 ? 39.562 33.924 -58.130 1.000 125.544 301 GLU C C 1
ATOM 7219 O O . GLU C 1 290 ? 40.621 33.416 -58.507 1.000 120.374 301 GLU C O 1
ATOM 7225 N N . PRO C 1 291 ? 38.729 34.539 -59.007 1.000 121.326 302 PRO C N 1
ATOM 7226 C CA . PRO C 1 291 ? 37.488 35.205 -58.603 1.000 116.900 302 PRO C CA 1
ATOM 7227 C C . PRO C 1 291 ? 36.258 34.294 -58.493 1.000 114.950 302 PRO C C 1
ATOM 7228 O O . PRO C 1 291 ? 36.091 33.332 -59.225 1.000 112.399 302 PRO C O 1
ATOM 7232 N N . PHE C 1 292 ? 35.366 34.661 -57.581 1.000 113.416 303 PHE C N 1
ATOM 7233 C CA . PHE C 1 292 ? 34.057 34.069 -57.389 1.000 122.228 303 PHE C CA 1
ATOM 7234 C C . PHE C 1 292 ? 33.150 34.314 -58.597 1.000 132.233 303 PHE C C 1
ATOM 7235 O O . PHE C 1 292 ? 33.171 35.384 -59.210 1.000 130.620 303 PHE C O 1
ATOM 7243 N N . SER C 1 293 ? 32.315 33.308 -58.901 1.000 140.856 304 SER C N 1
ATOM 7244 C CA . SER C 1 293 ? 31.197 33.393 -59.840 1.000 137.364 304 SER C CA 1
ATOM 7245 C C . SER C 1 293 ? 29.926 32.824 -59.191 1.000 132.941 304 SER C C 1
ATOM 7246 O O . SER C 1 293 ? 30.003 31.850 -58.445 1.000 131.953 304 SER C O 1
ATOM 7249 N N . PHE C 1 294 ? 28.750 33.419 -59.452 1.000 123.503 305 PHE C N 1
ATOM 7250 C CA . PHE C 1 294 ? 27.511 32.828 -58.956 1.000 124.541 305 PHE C CA 1
ATOM 7251 C C . PHE C 1 294 ? 27.133 31.572 -59.745 1.000 130.778 305 PHE C C 1
ATOM 7252 O O . PHE C 1 294 ? 26.259 30.797 -59.334 1.000 130.033 305 PHE C O 1
ATOM 7260 N N . ALA C 1 295 ? 27.800 31.374 -60.884 1.000 138.496 306 ALA C N 1
ATOM 7261 C CA . ALA C 1 295 ? 27.394 30.360 -61.845 1.000 150.447 306 ALA C CA 1
ATOM 7262 C C . ALA C 1 295 ? 28.366 29.176 -61.845 1.000 152.422 306 ALA C C 1
ATOM 7263 O O . ALA C 1 295 ? 28.297 28.321 -62.723 1.000 175.523 306 ALA C O 1
ATOM 7265 N N . GLN C 1 296 ? 29.284 29.114 -60.873 1.000 137.696 307 GLN C N 1
ATOM 7266 C CA . GLN C 1 296 ? 30.316 28.091 -60.835 1.000 138.489 307 GLN C CA 1
ATOM 7267 C C . GLN C 1 296 ? 30.736 27.852 -59.381 1.000 145.895 307 GLN C C 1
ATOM 7268 O O . GLN C 1 296 ? 30.531 28.709 -58.519 1.000 140.390 307 GLN C O 1
ATOM 7274 N N . GLY C 1 297 ? 31.294 26.660 -59.129 1.000 159.297 308 GLY C N 1
ATOM 7275 C CA . GLY C 1 297 ? 32.005 26.340 -57.898 1.000 148.641 308 GLY C CA 1
ATOM 7276 C C . GLY C 1 297 ? 31.156 25.589 -56.869 1.000 142.638 308 GLY C C 1
ATOM 7277 O O . GLY C 1 297 ? 29.941 25.416 -57.025 1.000 135.412 308 GLY C O 1
ATOM 7278 N N . PRO C 1 298 ? 31.769 25.170 -55.729 1.000 129.885 309 PRO C N 1
ATOM 7279 C CA . PRO C 1 298 ? 31.042 24.561 -54.615 1.000 121.601 309 PRO C CA 1
ATOM 7280 C C . PRO C 1 298 ? 29.866 25.332 -54.017 1.000 120.750 309 PRO C C 1
ATOM 7281 O O . PRO C 1 298 ? 29.010 24.697 -53.408 1.000 127.102 309 PRO C O 1
ATOM 7285 N N . LEU C 1 299 ? 29.810 26.664 -54.191 1.000 115.577 310 LEU C N 1
ATOM 7286 C CA . LEU C 1 299 ? 28.727 27.500 -53.675 1.000 111.316 310 LEU C CA 1
ATOM 7287 C C . LEU C 1 299 ? 27.597 27.703 -54.688 1.000 106.937 310 LEU C C 1
ATOM 7288 O O . LEU C 1 299 ? 26.684 28.481 -54.412 1.000 102.084 310 LEU C O 1
ATOM 7293 N N . LYS C 1 300 ? 27.650 26.964 -55.799 1.000 105.482 311 LYS C N 1
ATOM 7294 C CA . LYS C 1 300 ? 26.776 27.141 -56.944 1.000 116.108 311 LYS C CA 1
ATOM 7295 C C . LYS C 1 300 ? 25.341 27.528 -56.556 1.000 123.056 311 LYS C C 1
ATOM 7296 O O . LYS C 1 300 ? 24.872 28.566 -57.018 1.000 125.076 311 LYS C O 1
ATOM 7302 N N . ASP C 1 301 ? 24.634 26.722 -55.738 1.000 119.402 312 ASP C N 1
ATOM 7303 C CA . ASP C 1 301 ? 23.214 26.997 -55.548 1.000 114.802 312 ASP C CA 1
ATOM 7304 C C . ASP C 1 301 ? 22.830 27.246 -54.091 1.000 104.760 312 ASP C C 1
ATOM 7305 O O . ASP C 1 301 ? 21.933 26.584 -53.573 1.000 101.080 312 ASP C O 1
ATOM 7310 N N . ALA C 1 302 ? 23.461 28.222 -53.449 1.000 97.939 313 ALA C N 1
ATOM 7311 C CA . ALA C 1 302 ? 23.128 28.422 -52.050 1.000 94.130 313 ALA C CA 1
ATOM 7312 C C . ALA C 1 302 ? 22.115 29.545 -51.903 1.000 93.061 313 ALA C C 1
ATOM 7313 O O . ALA C 1 302 ? 22.317 30.638 -52.398 1.000 91.948 313 ALA C O 1
ATOM 7315 N N . PRO C 1 303 ? 21.002 29.339 -51.180 1.000 97.612 314 PRO C N 1
ATOM 7316 C CA . PRO C 1 303 ? 20.099 30.441 -50.860 1.000 99.521 314 PRO C CA 1
ATOM 7317 C C . PRO C 1 303 ? 20.717 31.387 -49.832 1.000 100.707 314 PRO C C 1
ATOM 7318 O O . PRO C 1 303 ? 21.650 31.031 -49.098 1.000 100.552 314 PRO C O 1
ATOM 7322 N N . ASN C 1 304 ? 20.170 32.606 -49.780 1.000 108.560 315 ASN C N 1
ATOM 7323 C CA . ASN C 1 304 ? 20.470 33.565 -48.721 1.000 109.706 315 ASN C CA 1
ATOM 7324 C C . ASN C 1 304 ? 21.935 33.998 -48.770 1.000 108.229 315 ASN C C 1
ATOM 7325 O O . ASN C 1 304 ? 22.574 34.150 -47.730 1.000 107.147 315 ASN C O 1
ATOM 7330 N N . LEU C 1 305 ? 22.436 34.229 -49.982 1.000 105.878 316 LEU C N 1
ATOM 7331 C CA . LEU C 1 305 ? 23.847 34.522 -50.154 1.000 106.370 316 LEU C CA 1
ATOM 7332 C C . LEU C 1 305 ? 23.987 35.895 -50.803 1.000 107.904 316 LEU C C 1
ATOM 7333 O O . LEU C 1 305 ? 23.366 36.153 -51.831 1.000 112.618 316 LEU C O 1
ATOM 7338 N N . ILE C 1 306 ? 24.735 36.791 -50.139 1.000 101.166 317 ILE C N 1
ATOM 7339 C CA . ILE C 1 306 ? 25.253 38.042 -50.689 1.000 92.356 317 ILE C CA 1
ATOM 7340 C C . ILE C 1 306 ? 26.761 37.872 -50.920 1.000 89.227 317 ILE C C 1
ATOM 7341 O O . ILE C 1 306 ? 27.495 37.426 -50.031 1.000 87.653 317 ILE C O 1
ATOM 7346 N N . CYS C 1 307 ? 27.263 38.253 -52.098 1.000 91.206 318 CYS C N 1
ATOM 7347 C CA . CYS C 1 307 ? 28.702 38.218 -52.382 1.000 91.179 318 CYS C CA 1
ATOM 7348 C C . CYS C 1 307 ? 29.204 39.513 -53.027 1.000 95.030 318 CYS C C 1
ATOM 7349 O O . CYS C 1 307 ? 28.474 40.146 -53.787 1.000 96.930 318 CYS C O 1
ATOM 7352 N N . THR C 1 308 ? 30.462 39.883 -52.744 1.000 97.802 319 THR C N 1
ATOM 7353 C CA . THR C 1 308 ? 31.158 40.934 -53.475 1.000 96.938 319 THR C CA 1
ATOM 7354 C C . THR C 1 308 ? 32.519 40.398 -53.933 1.000 98.346 319 THR C C 1
ATOM 7355 O O . THR C 1 308 ? 33.084 39.546 -53.261 1.000 96.103 319 THR C O 1
ATOM 7359 N N . PRO C 1 309 ? 33.136 40.873 -55.050 1.000 105.964 320 PRO C N 1
ATOM 7360 C CA . PRO C 1 309 ? 34.398 40.304 -55.559 1.000 109.111 320 PRO C CA 1
ATOM 7361 C C . PRO C 1 309 ? 35.713 40.853 -54.981 1.000 109.577 320 PRO C C 1
ATOM 7362 O O . PRO C 1 309 ? 36.607 41.263 -55.718 1.000 114.805 320 PRO C O 1
ATOM 7366 N N . HIS C 1 310 ? 35.856 40.819 -53.650 1.000 108.200 321 HIS C N 1
ATOM 7367 C CA . HIS C 1 310 ? 37.095 41.184 -52.959 1.000 103.361 321 HIS C CA 1
ATOM 7368 C C . HIS C 1 310 ? 37.307 42.702 -53.035 1.000 103.370 321 HIS C C 1
ATOM 7369 O O . HIS C 1 310 ? 38.316 43.168 -53.566 1.000 99.173 321 HIS C O 1
ATOM 7376 N N . THR C 1 311 ? 36.358 43.477 -52.491 1.000 96.985 322 THR C N 1
ATOM 7377 C CA . THR C 1 311 ? 36.347 44.919 -52.680 1.000 93.793 322 THR C CA 1
ATOM 7378 C C . THR C 1 311 ? 36.271 45.645 -51.341 1.000 93.143 322 THR C C 1
ATOM 7379 O O . THR C 1 311 ? 36.265 46.884 -51.318 1.000 88.608 322 THR C O 1
ATOM 7383 N N . ALA C 1 312 ? 36.213 44.897 -50.228 1.000 91.180 323 ALA C N 1
ATOM 7384 C CA . ALA C 1 312 ? 35.998 45.519 -48.925 1.000 89.910 323 ALA C CA 1
ATOM 7385 C C . ALA C 1 312 ? 37.049 46.600 -48.650 1.000 89.497 323 ALA C C 1
ATOM 7386 O O . ALA C 1 312 ? 36.765 47.546 -47.917 1.000 81.936 323 ALA C O 1
ATOM 7388 N N . TRP C 1 313 ? 38.263 46.443 -49.216 1.000 90.157 324 TRP C N 1
ATOM 7389 C CA . TRP C 1 313 ? 39.389 47.337 -48.962 1.000 93.524 324 TRP C CA 1
ATOM 7390 C C . TRP C 1 313 ? 39.325 48.635 -49.779 1.000 91.801 324 TRP C C 1
ATOM 7391 O O . TRP C 1 313 ? 40.048 49.568 -49.459 1.000 88.378 324 TRP C O 1
ATOM 7402 N N . TYR C 1 314 ? 38.521 48.670 -50.853 1.000 96.370 325 TYR C N 1
ATOM 7403 C CA . TYR C 1 314 ? 38.644 49.699 -51.878 1.000 96.970 325 TYR C CA 1
ATOM 7404 C C . TYR C 1 314 ? 37.885 50.982 -51.528 1.000 98.690 325 TYR C C 1
ATOM 7405 O O . TYR C 1 314 ? 36.712 50.972 -51.159 1.000 94.388 325 TYR C O 1
ATOM 7414 N N . SER C 1 315 ? 38.601 52.099 -51.705 1.000 97.410 326 SER C N 1
ATOM 7415 C CA . SER C 1 315 ? 38.046 53.421 -51.901 1.000 94.783 326 SER C CA 1
ATOM 7416 C C . SER C 1 315 ? 39.109 54.200 -52.643 1.000 98.761 326 SER C C 1
ATOM 7417 O O . SER C 1 315 ? 40.292 53.852 -52.553 1.000 100.040 326 SER C O 1
ATOM 7420 N N . GLU C 1 316 ? 38.689 55.247 -53.364 1.000 103.423 327 GLU C N 1
ATOM 7421 C CA . GLU C 1 316 ? 39.637 56.038 -54.119 1.000 105.170 327 GLU C CA 1
ATOM 7422 C C . GLU C 1 316 ? 40.838 56.370 -53.243 1.000 102.253 327 GLU C C 1
ATOM 7423 O O . GLU C 1 316 ? 41.981 56.122 -53.639 1.000 103.263 327 GLU C O 1
ATOM 7429 N N . GLN C 1 317 ? 40.560 56.886 -52.032 1.000 104.173 328 GLN C N 1
ATOM 7430 C CA . GLN C 1 317 ? 41.586 57.391 -51.136 1.000 109.428 328 GLN C CA 1
ATOM 7431 C C . GLN C 1 317 ? 42.503 56.271 -50.650 1.000 109.195 328 GLN C C 1
ATOM 7432 O O . GLN C 1 317 ? 43.710 56.466 -50.636 1.000 120.348 328 GLN C O 1
ATOM 7438 N N . ALA C 1 318 ? 41.919 55.129 -50.257 1.000 103.423 329 ALA C N 1
ATOM 7439 C CA . ALA C 1 318 ? 42.644 54.012 -49.672 1.000 95.851 329 ALA C CA 1
ATOM 7440 C C . ALA C 1 318 ? 43.613 53.391 -50.685 1.000 92.818 329 ALA C C 1
ATOM 7441 O O . ALA C 1 318 ? 44.743 53.063 -50.329 1.000 96.935 329 ALA C O 1
ATOM 7443 N N . SER C 1 319 ? 43.177 53.239 -51.938 1.000 88.258 330 SER C N 1
ATOM 7444 C CA . SER C 1 319 ? 44.017 52.647 -52.973 1.000 87.721 330 SER C CA 1
ATOM 7445 C C . SER C 1 319 ? 45.230 53.542 -53.293 1.000 93.988 330 SER C C 1
ATOM 7446 O O . SER C 1 319 ? 46.375 53.060 -53.435 1.000 93.631 330 SER C O 1
ATOM 7449 N N . LEU C 1 320 ? 44.985 54.861 -53.389 1.000 93.698 331 LEU C N 1
ATOM 7450 C CA . LEU C 1 320 ? 46.058 55.837 -53.541 1.000 93.180 331 LEU C CA 1
ATOM 7451 C C . LEU C 1 320 ? 46.996 55.811 -52.324 1.000 92.059 331 LEU C C 1
ATOM 7452 O O . LEU C 1 320 ? 48.212 55.798 -52.477 1.000 92.567 331 LEU C O 1
ATOM 7457 N N . GLU C 1 321 ? 46.426 55.786 -51.113 1.000 89.386 332 GLU C N 1
ATOM 7458 C CA . GLU C 1 321 ? 47.199 55.745 -49.882 1.000 86.205 332 GLU C CA 1
ATOM 7459 C C . GLU C 1 321 ? 48.114 54.523 -49.852 1.000 86.038 332 GLU C C 1
ATOM 7460 O O . GLU C 1 321 ? 49.282 54.670 -49.497 1.000 85.922 332 GLU C O 1
ATOM 7466 N N . MET C 1 322 ? 47.619 53.330 -50.230 1.000 87.622 333 MET C N 1
ATOM 7467 C CA . MET C 1 322 ? 48.460 52.149 -50.072 1.000 84.736 333 MET C CA 1
ATOM 7468 C C . MET C 1 322 ? 49.535 52.044 -51.144 1.000 81.269 333 MET C C 1
ATOM 7469 O O . MET C 1 322 ? 50.613 51.527 -50.881 1.000 79.241 333 MET C O 1
ATOM 7474 N N . ARG C 1 323 ? 49.254 52.541 -52.351 1.000 85.341 334 ARG C N 1
ATOM 7475 C CA . ARG C 1 323 ? 50.247 52.475 -53.409 1.000 85.744 334 ARG C CA 1
ATOM 7476 C C . ARG C 1 323 ? 51.387 53.465 -53.144 1.000 84.988 334 ARG C C 1
ATOM 7477 O O . ARG C 1 323 ? 52.545 53.181 -53.458 1.000 87.679 334 ARG C O 1
ATOM 7485 N N . GLU C 1 324 ? 51.076 54.614 -52.539 1.000 84.477 335 GLU C N 1
ATOM 7486 C CA . GLU C 1 324 ? 52.119 55.568 -52.176 1.000 83.060 335 GLU C CA 1
ATOM 7487 C C . GLU C 1 324 ? 52.989 54.987 -51.059 1.000 82.273 335 GLU C C 1
ATOM 7488 O O . GLU C 1 324 ? 54.214 55.053 -51.152 1.000 80.147 335 GLU C O 1
ATOM 7494 N N . ALA C 1 325 ? 52.326 54.372 -50.057 1.000 81.582 336 ALA C N 1
ATOM 7495 C CA . ALA C 1 325 ? 52.963 53.761 -48.906 1.000 81.116 336 ALA C CA 1
ATOM 7496 C C . ALA C 1 325 ? 53.917 52.655 -49.340 1.000 82.152 336 ALA C C 1
ATOM 7497 O O . ALA C 1 325 ? 54.999 52.544 -48.776 1.000 83.940 336 ALA C O 1
ATOM 7499 N N . ALA C 1 326 ? 53.521 51.846 -50.331 1.000 81.741 337 ALA C N 1
ATOM 7500 C CA . ALA C 1 326 ? 54.307 50.700 -50.768 1.000 80.509 337 ALA C CA 1
ATOM 7501 C C . ALA C 1 326 ? 55.549 51.186 -51.507 1.000 81.398 337 ALA C C 1
ATOM 7502 O O . ALA C 1 326 ? 56.649 50.652 -51.271 1.000 81.118 337 ALA C O 1
ATOM 7504 N N . ALA C 1 327 ? 55.341 52.197 -52.369 1.000 80.127 338 ALA C N 1
ATOM 7505 C CA . ALA C 1 327 ? 56.423 52.833 -53.102 1.000 81.966 338 ALA C CA 1
ATOM 7506 C C . ALA C 1 327 ? 57.407 53.470 -52.113 1.000 79.604 338 ALA C C 1
ATOM 7507 O O . ALA C 1 327 ? 58.619 53.351 -52.251 1.000 77.902 338 ALA C O 1
ATOM 7509 N N . THR C 1 328 ? 56.863 54.119 -51.080 1.000 78.443 339 THR C N 1
ATOM 7510 C CA . THR C 1 328 ? 57.658 54.721 -50.019 1.000 77.601 339 THR C CA 1
ATOM 7511 C C . THR C 1 328 ? 58.496 53.657 -49.312 1.000 74.908 339 THR C C 1
ATOM 7512 O O . THR C 1 328 ? 59.650 53.909 -48.977 1.000 72.274 339 THR C O 1
ATOM 7516 N N . GLU C 1 329 ? 57.911 52.472 -49.087 1.000 74.465 340 GLU C N 1
ATOM 7517 C CA . GLU C 1 329 ? 58.625 51.428 -48.369 1.000 74.457 340 GLU C CA 1
ATOM 7518 C C . GLU C 1 329 ? 59.808 50.911 -49.197 1.000 80.199 340 GLU C C 1
ATOM 7519 O O . GLU C 1 329 ? 60.873 50.624 -48.633 1.000 81.644 340 GLU C O 1
ATOM 7525 N N . ILE C 1 330 ? 59.644 50.810 -50.529 1.000 81.315 341 ILE C N 1
ATOM 7526 C CA . ILE C 1 330 ? 60.744 50.429 -51.399 1.000 82.469 341 ILE C CA 1
ATOM 7527 C C . ILE C 1 330 ? 61.850 51.483 -51.298 1.000 82.051 341 ILE C C 1
ATOM 7528 O O . ILE C 1 330 ? 63.041 51.171 -51.314 1.000 83.182 341 ILE C O 1
ATOM 7533 N N . ARG C 1 331 ? 61.447 52.751 -51.206 1.000 81.532 342 ARG C N 1
ATOM 7534 C CA . ARG C 1 331 ? 62.375 53.876 -51.162 1.000 79.902 342 ARG C CA 1
ATOM 7535 C C . ARG C 1 331 ? 63.251 53.804 -49.913 1.000 77.542 342 ARG C C 1
ATOM 7536 O O . ARG C 1 331 ? 64.443 54.062 -49.980 1.000 78.091 342 ARG C O 1
ATOM 7544 N N . ARG C 1 332 ? 62.665 53.395 -48.781 1.000 76.659 343 ARG C N 1
ATOM 7545 C CA . ARG C 1 332 ? 63.393 53.229 -47.535 1.000 74.062 343 ARG C CA 1
ATOM 7546 C C . ARG C 1 332 ? 64.429 52.118 -47.642 1.000 75.669 343 ARG C C 1
ATOM 7547 O O . ARG C 1 332 ? 65.525 52.252 -47.116 1.000 78.662 343 ARG C O 1
ATOM 7555 N N . ALA C 1 333 ? 64.085 51.025 -48.327 1.000 78.095 344 ALA C N 1
ATOM 7556 C CA . ALA C 1 333 ? 64.960 49.860 -48.416 1.000 77.539 344 ALA C CA 1
ATOM 7557 C C . ALA C 1 333 ? 66.153 50.187 -49.307 1.000 84.075 344 ALA C C 1
ATOM 7558 O O . ALA C 1 333 ? 67.261 49.683 -49.095 1.000 88.258 344 ALA C O 1
ATOM 7560 N N . ILE C 1 334 ? 65.918 51.055 -50.296 1.000 86.185 345 ILE C N 1
ATOM 7561 C CA . ILE C 1 334 ? 66.935 51.368 -51.275 1.000 85.198 345 ILE C CA 1
ATOM 7562 C C . ILE C 1 334 ? 67.883 52.424 -50.695 1.000 89.258 345 ILE C C 1
ATOM 7563 O O . ILE C 1 334 ? 69.068 52.420 -51.014 1.000 91.387 345 ILE C O 1
ATOM 7568 N N . THR C 1 335 ? 67.388 53.318 -49.816 1.000 88.430 346 THR C N 1
ATOM 7569 C CA . THR C 1 335 ? 68.203 54.435 -49.360 1.000 85.334 346 THR C CA 1
ATOM 7570 C C . THR C 1 335 ? 68.673 54.225 -47.918 1.000 84.415 346 THR C C 1
ATOM 7571 O O . THR C 1 335 ? 69.518 54.981 -47.431 1.000 83.458 346 THR C O 1
ATOM 7575 N N . GLY C 1 336 ? 68.098 53.232 -47.228 1.000 82.842 347 GLY C N 1
ATOM 7576 C CA . GLY C 1 336 ? 68.451 52.932 -45.845 1.000 82.277 347 GLY C CA 1
ATOM 7577 C C . GLY C 1 336 ? 69.094 51.555 -45.693 1.000 81.918 347 GLY C C 1
ATOM 7578 O O . GLY C 1 336 ? 69.755 51.095 -46.606 1.000 86.987 347 GLY C O 1
ATOM 7579 N N . ARG C 1 337 ? 68.825 50.892 -44.568 1.000 81.533 348 ARG C N 1
ATOM 7580 C CA . ARG C 1 337 ? 69.320 49.564 -44.237 1.000 83.557 348 ARG C CA 1
ATOM 7581 C C . ARG C 1 337 ? 68.141 48.579 -44.153 1.000 83.954 348 ARG C C 1
ATOM 7582 O O . ARG C 1 337 ? 67.029 48.947 -43.747 1.000 81.753 348 ARG C O 1
ATOM 7590 N N . ILE C 1 338 ? 68.405 47.307 -44.493 1.000 83.412 349 ILE C N 1
ATOM 7591 C CA . ILE C 1 338 ? 67.379 46.277 -44.444 1.000 77.610 349 ILE C CA 1
ATOM 7592 C C . ILE C 1 338 ? 67.723 45.274 -43.347 1.000 77.070 349 ILE C C 1
ATOM 7593 O O . ILE C 1 338 ? 68.804 44.681 -43.372 1.000 78.522 349 ILE C O 1
ATOM 7598 N N . PRO C 1 339 ? 66.816 45.023 -42.374 1.000 75.274 350 PRO C N 1
ATOM 7599 C CA . PRO C 1 339 ? 65.508 45.673 -42.304 1.000 74.425 350 PRO C CA 1
ATOM 7600 C C . PRO C 1 339 ? 65.217 46.832 -41.332 1.000 74.054 350 PRO C C 1
ATOM 7601 O O . PRO C 1 339 ? 64.061 47.169 -41.109 1.000 69.879 350 PRO C O 1
ATOM 7605 N N . GLU C 1 340 ? 66.243 47.470 -40.775 1.000 81.035 351 GLU C N 1
ATOM 7606 C CA . GLU C 1 340 ? 66.115 48.465 -39.712 1.000 78.949 351 GLU C CA 1
ATOM 7607 C C . GLU C 1 340 ? 65.382 49.730 -40.179 1.000 74.356 351 GLU C C 1
ATOM 7608 O O . GLU C 1 340 ? 64.661 50.329 -39.399 1.000 75.804 351 GLU C O 1
ATOM 7614 N N . SER C 1 341 ? 65.551 50.131 -41.441 1.000 71.779 352 SER C N 1
ATOM 7615 C CA . SER C 1 341 ? 64.916 51.302 -42.031 1.000 68.846 352 SER C CA 1
ATOM 7616 C C . SER C 1 341 ? 63.443 51.075 -42.385 1.000 70.827 352 SER C C 1
ATOM 7617 O O . SER C 1 341 ? 62.772 52.017 -42.805 1.000 71.074 352 SER C O 1
ATOM 7620 N N . LEU C 1 342 ? 62.959 49.818 -42.347 1.000 69.717 353 LEU C N 1
ATOM 7621 C CA . LEU C 1 342 ? 61.663 49.467 -42.914 1.000 69.510 353 LEU C CA 1
ATOM 7622 C C . LEU C 1 342 ? 60.584 49.723 -41.869 1.000 70.811 353 LEU C C 1
ATOM 7623 O O . LEU C 1 342 ? 60.761 49.401 -40.683 1.000 72.282 353 LEU C O 1
ATOM 7628 N N . ARG C 1 343 ? 59.444 50.265 -42.328 1.000 68.961 354 ARG C N 1
ATOM 7629 C CA . ARG C 1 343 ? 58.377 50.711 -41.447 1.000 65.001 354 ARG C CA 1
ATOM 7630 C C . ARG C 1 343 ? 57.535 49.531 -40.997 1.000 63.288 354 ARG C C 1
ATOM 7631 O O . ARG C 1 343 ? 57.095 49.518 -39.863 1.000 65.025 354 ARG C O 1
ATOM 7639 N N . ASN C 1 344 ? 57.277 48.553 -41.878 1.000 66.630 355 ASN C N 1
ATOM 7640 C CA . ASN C 1 344 ? 56.260 47.547 -41.587 1.000 62.370 355 ASN C CA 1
ATOM 7641 C C . ASN C 1 344 ? 56.723 46.173 -42.053 1.000 60.630 355 ASN C C 1
ATOM 7642 O O . ASN C 1 344 ? 56.039 45.517 -42.825 1.000 61.919 355 ASN C O 1
ATOM 7647 N N . CYS C 1 345 ? 57.900 45.772 -41.597 1.000 59.920 356 CYS C N 1
ATOM 7648 C CA . CYS C 1 345 ? 58.450 44.476 -41.924 1.000 61.140 356 CYS C CA 1
ATOM 7649 C C . CYS C 1 345 ? 57.770 43.418 -41.066 1.000 59.663 356 CYS C C 1
ATOM 7650 O O . CYS C 1 345 ? 57.691 43.563 -39.850 1.000 62.225 356 CYS C O 1
ATOM 7653 N N . VAL C 1 346 ? 57.323 42.325 -41.691 1.000 60.126 357 VAL C N 1
ATOM 7654 C CA . VAL C 1 346 ? 56.575 41.311 -40.962 1.000 58.712 357 VAL C CA 1
ATOM 7655 C C . VAL C 1 346 ? 57.408 40.045 -40.690 1.000 60.368 357 VAL C C 1
ATOM 7656 O O . VAL C 1 346 ? 56.890 39.102 -40.113 1.000 55.421 357 VAL C O 1
ATOM 7660 N N . ASN C 1 347 ? 58.703 40.019 -41.071 1.000 67.067 358 ASN C N 1
ATOM 7661 C CA . ASN C 1 347 ? 59.506 38.805 -40.898 1.000 73.945 358 ASN C CA 1
ATOM 7662 C C . ASN C 1 347 ? 60.858 39.051 -40.218 1.000 80.816 358 ASN C C 1
ATOM 7663 O O . ASN C 1 347 ? 61.802 38.283 -40.433 1.000 76.701 358 ASN C O 1
ATOM 7668 N N . LYS C 1 348 ? 60.933 40.107 -39.377 1.000 89.110 359 LYS C N 1
ATOM 7669 C CA . LYS C 1 348 ? 62.059 40.452 -38.519 1.000 85.573 359 LYS C CA 1
ATOM 7670 C C . LYS C 1 348 ? 62.557 39.220 -37.746 1.000 84.336 359 LYS C C 1
ATOM 7671 O O . LYS C 1 348 ? 63.751 39.058 -37.521 1.000 81.206 359 LYS C O 1
ATOM 7677 N N . GLU C 1 349 ? 61.625 38.369 -37.310 1.000 86.048 360 GLU C N 1
ATOM 7678 C CA . GLU C 1 349 ? 61.919 37.245 -36.439 1.000 90.100 360 GLU C CA 1
ATOM 7679 C C . GLU C 1 349 ? 62.712 36.171 -37.201 1.000 83.910 360 GLU C C 1
ATOM 7680 O O . GLU C 1 349 ? 63.355 35.328 -36.587 1.000 76.404 360 GLU C O 1
ATOM 7686 N N . PHE C 1 350 ? 62.629 36.180 -38.542 1.000 79.719 361 PHE C N 1
ATOM 7687 C CA . PHE C 1 350 ? 63.166 35.107 -39.371 1.000 82.327 361 PHE C CA 1
ATOM 7688 C C . PHE C 1 350 ? 64.347 35.597 -40.234 1.000 84.030 361 PHE C C 1
ATOM 7689 O O . PHE C 1 350 ? 64.945 34.787 -40.952 1.000 89.054 361 PHE C O 1
ATOM 7697 N N . PHE C 1 351 ? 64.688 36.900 -40.171 1.000 80.174 362 PHE C N 1
ATOM 7698 C CA . PHE C 1 351 ? 65.458 37.554 -41.233 1.000 79.680 362 PHE C CA 1
ATOM 7699 C C . PHE C 1 351 ? 66.931 37.110 -41.236 1.000 81.415 362 PHE C C 1
ATOM 7700 O O . PHE C 1 351 ? 67.553 37.216 -40.182 1.000 82.719 362 PHE C O 1
ATOM 7708 N N . ARG D 1 22 ? -21.641 44.821 -28.431 1.000 156.937 33 ARG D N 1
ATOM 7709 C CA . ARG D 1 22 ? -20.204 45.216 -28.506 1.000 157.739 33 ARG D CA 1
ATOM 7710 C C . ARG D 1 22 ? -20.014 46.188 -29.667 1.000 162.715 33 ARG D C 1
ATOM 7711 O O . ARG D 1 22 ? -20.345 45.871 -30.811 1.000 164.196 33 ARG D O 1
ATOM 7719 N N . PRO D 1 23 ? -19.472 47.406 -29.434 1.000 167.347 34 PRO D N 1
ATOM 7720 C CA . PRO D 1 23 ? -19.197 48.336 -30.534 1.000 168.329 34 PRO D CA 1
ATOM 7721 C C . PRO D 1 23 ? -18.354 47.647 -31.610 1.000 171.303 34 PRO D C 1
ATOM 7722 O O . PRO D 1 23 ? -17.460 46.852 -31.290 1.000 179.660 34 PRO D O 1
ATOM 7726 N N . LEU D 1 24 ? -18.658 47.948 -32.881 1.000 165.872 35 LEU D N 1
ATOM 7727 C CA . LEU D 1 24 ? -17.908 47.391 -33.998 1.000 159.975 35 LEU D CA 1
ATOM 7728 C C . LEU D 1 24 ? -16.654 48.228 -34.241 1.000 159.197 35 LEU D C 1
ATOM 7729 O O . LEU D 1 24 ? -16.725 49.453 -34.294 1.000 167.501 35 LEU D O 1
ATOM 7734 N N . VAL D 1 25 ? -15.497 47.562 -34.336 1.000 148.678 36 VAL D N 1
ATOM 7735 C CA . VAL D 1 25 ? -14.205 48.220 -34.487 1.000 140.728 36 VAL D CA 1
ATOM 7736 C C . VAL D 1 25 ? -13.463 47.532 -35.636 1.000 139.479 36 VAL D C 1
ATOM 7737 O O . VAL D 1 25 ? -13.429 46.305 -35.700 1.000 136.575 36 VAL D O 1
ATOM 7741 N N . ALA D 1 26 ? -12.877 48.318 -36.550 1.000 140.574 37 ALA D N 1
ATOM 7742 C CA . ALA D 1 26 ? -12.434 47.839 -37.853 1.000 141.272 37 ALA D CA 1
ATOM 7743 C C . ALA D 1 26 ? -10.961 48.193 -38.085 1.000 139.219 37 ALA D C 1
ATOM 7744 O O . ALA D 1 26 ? -10.508 49.279 -37.750 1.000 138.001 37 ALA D O 1
ATOM 7746 N N . LEU D 1 27 ? -10.226 47.275 -38.726 1.000 135.466 38 LEU D N 1
ATOM 7747 C CA . LEU D 1 27 ? -9.000 47.547 -39.471 1.000 133.174 38 LEU D CA 1
ATOM 7748 C C . LEU D 1 27 ? -9.393 47.917 -40.903 1.000 137.683 38 LEU D C 1
ATOM 7749 O O . LEU D 1 27 ? -9.998 47.111 -41.603 1.000 148.638 38 LEU D O 1
ATOM 7754 N N . LEU D 1 28 ? -9.061 49.135 -41.337 1.000 134.616 39 LEU D N 1
ATOM 7755 C CA . LEU D 1 28 ? -9.553 49.670 -42.604 1.000 131.504 39 LEU D CA 1
ATOM 7756 C C . LEU D 1 28 ? -8.838 49.046 -43.811 1.000 130.842 39 LEU D C 1
ATOM 7757 O O . LEU D 1 28 ? -9.509 48.472 -44.681 1.000 132.033 39 LEU D O 1
ATOM 7762 N N . ASP D 1 29 ? -7.496 49.114 -43.849 1.000 126.479 40 ASP D N 1
ATOM 7763 C CA . ASP D 1 29 ? -6.739 48.731 -45.047 1.000 126.368 40 ASP D CA 1
ATOM 7764 C C . ASP D 1 29 ? -5.867 47.499 -44.782 1.000 125.622 40 ASP D C 1
ATOM 7765 O O . ASP D 1 29 ? -4.656 47.516 -45.008 1.000 124.803 40 ASP D O 1
ATOM 7770 N N . GLY D 1 30 ? -6.497 46.412 -44.326 1.000 127.612 41 GLY D N 1
ATOM 7771 C CA . GLY D 1 30 ? -5.801 45.174 -44.027 1.000 129.726 41 GLY D CA 1
ATOM 7772 C C . GLY D 1 30 ? -6.745 43.977 -43.993 1.000 134.412 41 GLY D C 1
ATOM 7773 O O . GLY D 1 30 ? -7.958 44.134 -44.124 1.000 136.698 41 GLY D O 1
ATOM 7774 N N . ARG D 1 31 ? -6.162 42.779 -43.856 1.000 140.257 42 ARG D N 1
ATOM 7775 C CA . ARG D 1 31 ? -6.887 41.528 -43.675 1.000 139.497 42 ARG D CA 1
ATOM 7776 C C . ARG D 1 31 ? -6.535 40.961 -42.299 1.000 138.542 42 ARG D C 1
ATOM 7777 O O . ARG D 1 31 ? -7.428 40.629 -41.522 1.000 138.424 42 ARG D O 1
ATOM 7785 N N . ASP D 1 32 ? -5.226 40.851 -42.015 1.000 135.445 43 ASP D N 1
ATOM 7786 C CA . ASP D 1 32 ? -4.663 40.187 -40.846 1.000 134.135 43 ASP D CA 1
ATOM 7787 C C . ASP D 1 32 ? -5.016 40.935 -39.557 1.000 129.229 43 ASP D C 1
ATOM 7788 O O . ASP D 1 32 ? -4.729 42.115 -39.423 1.000 124.079 43 ASP D O 1
ATOM 7793 N N . CYS D 1 33 ? -5.609 40.225 -38.593 1.000 130.301 44 CYS D N 1
ATOM 7794 C CA . CYS D 1 33 ? -5.989 40.825 -37.322 1.000 134.388 44 CYS D CA 1
ATOM 7795 C C . CYS D 1 33 ? -5.560 39.933 -36.161 1.000 137.707 44 CYS D C 1
ATOM 7796 O O . CYS D 1 33 ? -6.192 39.962 -35.101 1.000 135.795 44 CYS D O 1
ATOM 7799 N N . THR D 1 34 ? -4.469 39.177 -36.361 1.000 137.575 45 THR D N 1
ATOM 7800 C CA . THR D 1 34 ? -4.073 38.111 -35.449 1.000 135.989 45 THR D CA 1
ATOM 7801 C C . THR D 1 34 ? -3.447 38.644 -34.156 1.000 133.552 45 THR D C 1
ATOM 7802 O O . THR D 1 34 ? -3.446 37.935 -33.155 1.000 139.095 45 THR D O 1
ATOM 7806 N N . VAL D 1 35 ? -2.899 39.868 -34.170 1.000 130.385 46 VAL D N 1
ATOM 7807 C CA . VAL D 1 35 ? -2.333 40.448 -32.958 1.000 126.596 46 VAL D CA 1
ATOM 7808 C C . VAL D 1 35 ? -3.410 41.207 -32.187 1.000 126.144 46 VAL D C 1
ATOM 7809 O O . VAL D 1 35 ? -3.412 41.182 -30.959 1.000 123.300 46 VAL D O 1
ATOM 7813 N N . GLU D 1 36 ? -4.302 41.887 -32.918 1.000 130.631 47 GLU D N 1
ATOM 7814 C CA . GLU D 1 36 ? -5.276 42.812 -32.353 1.000 134.223 47 GLU D CA 1
ATOM 7815 C C . GLU D 1 36 ? -6.461 42.064 -31.740 1.000 133.717 47 GLU D C 1
ATOM 7816 O O . GLU D 1 36 ? -7.052 42.536 -30.768 1.000 133.213 47 GLU D O 1
ATOM 7822 N N . MET D 1 37 ? -6.806 40.895 -32.292 1.000 135.184 48 MET D N 1
ATOM 7823 C CA . MET D 1 37 ? -8.016 40.203 -31.866 1.000 138.032 48 MET D CA 1
ATOM 7824 C C . MET D 1 37 ? -7.940 39.773 -30.396 1.000 143.656 48 MET D C 1
ATOM 7825 O O . MET D 1 37 ? -8.866 40.061 -29.650 1.000 145.235 48 MET D O 1
ATOM 7830 N N . PRO D 1 38 ? -6.869 39.083 -29.925 1.000 144.921 49 PRO D N 1
ATOM 7831 C CA . PRO D 1 38 ? -6.764 38.702 -28.512 1.000 143.682 49 PRO D CA 1
ATOM 7832 C C . PRO D 1 38 ? -6.913 39.886 -27.558 1.000 142.702 49 PRO D C 1
ATOM 7833 O O . PRO D 1 38 ? -7.479 39.746 -26.479 1.000 138.669 49 PRO D O 1
ATOM 7837 N N . ILE D 1 39 ? -6.401 41.052 -27.964 1.000 145.433 50 ILE D N 1
ATOM 7838 C CA . ILE D 1 39 ? -6.438 42.221 -27.097 1.000 143.516 50 ILE D CA 1
ATOM 7839 C C . ILE D 1 39 ? -7.832 42.857 -27.061 1.000 153.868 50 ILE D C 1
ATOM 7840 O O . ILE D 1 39 ? -8.161 43.505 -26.072 1.000 163.194 50 ILE D O 1
ATOM 7845 N N . LEU D 1 40 ? -8.661 42.657 -28.102 1.000 148.750 51 LEU D N 1
ATOM 7846 C CA . LEU D 1 40 ? -9.909 43.405 -28.260 1.000 139.140 51 LEU D CA 1
ATOM 7847 C C . LEU D 1 40 ? -11.134 42.490 -28.248 1.000 143.566 51 LEU D C 1
ATOM 7848 O O . LEU D 1 40 ? -12.267 42.941 -28.129 1.000 151.489 51 LEU D O 1
ATOM 7853 N N . LYS D 1 41 ? -10.910 41.181 -28.379 1.000 142.621 52 LYS D N 1
ATOM 7854 C CA . LYS D 1 41 ? -11.919 40.143 -28.526 1.000 146.985 52 LYS D CA 1
ATOM 7855 C C . LYS D 1 41 ? -13.099 40.388 -27.593 1.000 151.666 52 LYS D C 1
ATOM 7856 O O . LYS D 1 41 ? -14.260 40.141 -27.927 1.000 153.486 52 LYS D O 1
ATOM 7862 N N . ASP D 1 42 ? -12.755 40.819 -26.375 1.000 153.843 53 ASP D N 1
ATOM 7863 C CA . ASP D 1 42 ? -13.717 40.830 -25.288 1.000 156.869 53 ASP D CA 1
ATOM 7864 C C . ASP D 1 42 ? -14.464 42.159 -25.241 1.000 160.447 53 ASP D C 1
ATOM 7865 O O . ASP D 1 42 ? -15.337 42.334 -24.396 1.000 162.317 53 ASP D O 1
ATOM 7870 N N . LEU D 1 43 ? -14.171 43.067 -26.182 1.000 162.873 54 LEU D N 1
ATOM 7871 C CA . LEU D 1 43 ? -14.753 44.407 -26.196 1.000 166.015 54 LEU D CA 1
ATOM 7872 C C . LEU D 1 43 ? -15.386 44.756 -27.546 1.000 168.619 54 LEU D C 1
ATOM 7873 O O . LEU D 1 43 ? -16.270 45.613 -27.580 1.000 172.897 54 LEU D O 1
ATOM 7878 N N . ALA D 1 44 ? -14.906 44.163 -28.652 1.000 161.166 55 ALA D N 1
ATOM 7879 C CA . ALA D 1 44 ? -15.395 44.545 -29.973 1.000 152.207 55 ALA D CA 1
ATOM 7880 C C . ALA D 1 44 ? -15.566 43.323 -30.869 1.000 147.152 55 ALA D C 1
ATOM 7881 O O . ALA D 1 44 ? -14.953 42.295 -30.642 1.000 138.002 55 ALA D O 1
ATOM 7883 N N . THR D 1 45 ? -16.390 43.469 -31.925 1.000 149.003 56 THR D N 1
ATOM 7884 C CA . THR D 1 45 ? -16.577 42.505 -33.004 1.000 151.423 56 THR D CA 1
ATOM 7885 C C . THR D 1 45 ? -15.783 42.876 -34.272 1.000 148.342 56 THR D C 1
ATOM 7886 O O . THR D 1 45 ? -15.266 43.993 -34.413 1.000 148.298 56 THR D O 1
ATOM 7890 N N . VAL D 1 46 ? -15.721 41.937 -35.239 1.000 147.670 57 VAL D N 1
ATOM 7891 C CA . VAL D 1 46 ? -15.154 42.181 -36.566 1.000 145.955 57 VAL D CA 1
ATOM 7892 C C . VAL D 1 46 ? -15.555 41.097 -37.586 1.000 145.003 57 VAL D C 1
ATOM 7893 O O . VAL D 1 46 ? -16.020 40.009 -37.242 1.000 146.030 57 VAL D O 1
ATOM 7897 N N . ALA D 1 47 ? -15.342 41.421 -38.870 1.000 141.862 58 ALA D N 1
ATOM 7898 C CA . ALA D 1 47 ? -15.807 40.652 -40.018 1.000 138.444 58 ALA D CA 1
ATOM 7899 C C . ALA D 1 47 ? -14.726 40.569 -41.096 1.000 135.372 58 ALA D C 1
ATOM 7900 O O . ALA D 1 47 ? -14.432 39.475 -41.563 1.000 131.885 58 ALA D O 1
ATOM 7902 N N . PHE D 1 48 ? -14.184 41.711 -41.531 1.000 137.502 59 PHE D N 1
ATOM 7903 C CA . PHE D 1 48 ? -13.098 41.761 -42.502 1.000 138.653 59 PHE D CA 1
ATOM 7904 C C . PHE D 1 48 ? -12.744 43.233 -42.763 1.000 134.993 59 PHE D C 1
ATOM 7905 O O . PHE D 1 48 ? -13.104 44.095 -41.966 1.000 130.465 59 PHE D O 1
ATOM 7913 N N . CYS D 1 49 ? -11.913 43.524 -43.783 1.000 132.180 60 CYS D N 1
ATOM 7914 C CA . CYS D 1 49 ? -11.905 44.758 -44.574 1.000 128.017 60 CYS D CA 1
ATOM 7915 C C . CYS D 1 49 ? -11.028 44.608 -45.826 1.000 126.315 60 CYS D C 1
ATOM 7916 O O . CYS D 1 49 ? -11.321 43.776 -46.682 1.000 128.918 60 CYS D O 1
ATOM 7919 N N . ASP D 1 50 ? -10.005 45.466 -45.980 1.000 122.646 61 ASP D N 1
ATOM 7920 C CA . ASP D 1 50 ? -8.920 45.332 -46.950 1.000 123.781 61 ASP D CA 1
ATOM 7921 C C . ASP D 1 50 ? -9.038 46.350 -48.092 1.000 122.924 61 ASP D C 1
ATOM 7922 O O . ASP D 1 50 ? -8.725 46.038 -49.244 1.000 118.195 61 ASP D O 1
ATOM 7927 N N . ALA D 1 51 ? -9.429 47.591 -47.765 1.000 123.863 62 ALA D N 1
ATOM 7928 C CA . ALA D 1 51 ? -9.660 48.598 -48.791 1.000 127.595 62 ALA D CA 1
ATOM 7929 C C . ALA D 1 51 ? -8.324 49.189 -49.242 1.000 130.631 62 ALA D C 1
ATOM 7930 O O . ALA D 1 51 ? -7.438 49.405 -48.409 1.000 135.140 62 ALA D O 1
ATOM 7932 N N . GLN D 1 52 ? -8.167 49.417 -50.561 1.000 138.962 63 GLN D N 1
ATOM 7933 C CA . GLN D 1 52 ? -6.985 50.101 -51.087 1.000 140.023 63 GLN D CA 1
ATOM 7934 C C . GLN D 1 52 ? -7.301 51.570 -51.419 1.000 143.326 63 GLN D C 1
ATOM 7935 O O . GLN D 1 52 ? -6.402 52.346 -51.746 1.000 134.941 63 GLN D O 1
ATOM 7941 N N . SER D 1 53 ? -8.595 51.919 -51.402 1.000 149.341 64 SER D N 1
ATOM 7942 C CA . SER D 1 53 ? -9.092 53.283 -51.469 1.000 149.282 64 SER D CA 1
ATOM 7943 C C . SER D 1 53 ? -10.372 53.359 -50.636 1.000 156.496 64 SER D C 1
ATOM 7944 O O . SER D 1 53 ? -10.919 52.337 -50.224 1.000 168.393 64 SER D O 1
ATOM 7947 N N . THR D 1 54 ? -10.879 54.573 -50.418 1.000 154.709 65 THR D N 1
ATOM 7948 C CA . THR D 1 54 ? -11.961 54.751 -49.456 1.000 150.611 65 THR D CA 1
ATOM 7949 C C . THR D 1 54 ? -13.328 54.401 -50.067 1.000 146.026 65 THR D C 1
ATOM 7950 O O . THR D 1 54 ? -14.316 54.305 -49.345 1.000 140.893 65 THR D O 1
ATOM 7954 N N . GLN D 1 55 ? -13.388 54.202 -51.394 1.000 146.356 66 GLN D N 1
ATOM 7955 C CA . GLN D 1 55 ? -14.624 53.823 -52.062 1.000 146.252 66 GLN D CA 1
ATOM 7956 C C . GLN D 1 55 ? -14.926 52.334 -51.857 1.000 148.214 66 GLN D C 1
ATOM 7957 O O . GLN D 1 55 ? -16.005 51.874 -52.226 1.000 153.310 66 GLN D O 1
ATOM 7963 N N . GLU D 1 56 ? -13.972 51.594 -51.273 1.000 146.248 67 GLU D N 1
ATOM 7964 C CA . GLU D 1 56 ? -14.100 50.159 -51.070 1.000 145.583 67 GLU D CA 1
ATOM 7965 C C . GLU D 1 56 ? -14.502 49.845 -49.628 1.000 145.785 67 GLU D C 1
ATOM 7966 O O . GLU D 1 56 ? -14.305 48.717 -49.183 1.000 144.720 67 GLU D O 1
ATOM 7972 N N . ILE D 1 57 ? -15.063 50.827 -48.910 1.000 147.171 68 ILE D N 1
ATOM 7973 C CA . ILE D 1 57 ? -15.438 50.610 -47.518 1.000 147.835 68 ILE D CA 1
ATOM 7974 C C . ILE D 1 57 ? -16.899 50.160 -47.439 1.000 156.554 68 ILE D C 1
ATOM 7975 O O . ILE D 1 57 ? -17.787 50.863 -47.915 1.000 165.007 68 ILE D O 1
ATOM 7980 N N . HIS D 1 58 ? -17.136 48.984 -46.842 1.000 158.589 69 HIS D N 1
ATOM 7981 C CA . HIS D 1 58 ? -18.488 48.496 -46.619 1.000 166.309 69 HIS D CA 1
ATOM 7982 C C . HIS D 1 58 ? -19.292 49.588 -45.918 1.000 170.213 69 HIS D C 1
ATOM 7983 O O . HIS D 1 58 ? -18.780 50.220 -45.001 1.000 172.955 69 HIS D O 1
ATOM 7990 N N . GLU D 1 59 ? -20.536 49.819 -46.360 1.000 172.825 70 GLU D N 1
ATOM 7991 C CA . GLU D 1 59 ? -21.309 50.906 -45.781 1.000 171.180 70 GLU D CA 1
ATOM 7992 C C . GLU D 1 59 ? -21.755 50.530 -44.364 1.000 168.710 70 GLU D C 1
ATOM 7993 O O . GLU D 1 59 ? -22.199 51.392 -43.609 1.000 172.545 70 GLU D O 1
ATOM 7999 N N . LYS D 1 60 ? -21.601 49.248 -44.000 1.000 163.703 71 LYS D N 1
ATOM 8000 C CA . LYS D 1 60 ? -21.811 48.823 -42.622 1.000 161.723 71 LYS D CA 1
ATOM 8001 C C . LYS D 1 60 ? -20.822 49.547 -41.702 1.000 156.297 71 LYS D C 1
ATOM 8002 O O . LYS D 1 60 ? -21.206 50.084 -40.658 1.000 154.134 71 LYS D O 1
ATOM 8008 N N . VAL D 1 61 ? -19.548 49.568 -42.132 1.000 151.339 72 VAL D N 1
ATOM 8009 C CA . VAL D 1 61 ? -18.444 50.203 -41.423 1.000 142.164 72 VAL D CA 1
ATOM 8010 C C . VAL D 1 61 ? -18.676 51.713 -41.325 1.000 142.388 72 VAL D C 1
ATOM 8011 O O . VAL D 1 61 ? -18.448 52.305 -40.275 1.000 143.494 72 VAL D O 1
ATOM 8015 N N . LEU D 1 62 ? -19.111 52.339 -42.431 1.000 143.941 73 LEU D N 1
ATOM 8016 C CA . LEU D 1 62 ? -19.367 53.772 -42.470 1.000 145.779 73 LEU D CA 1
ATOM 8017 C C . LEU D 1 62 ? -20.449 54.138 -41.452 1.000 149.800 73 LEU D C 1
ATOM 8018 O O . LEU D 1 62 ? -20.395 55.215 -40.853 1.000 150.476 73 LEU D O 1
ATOM 8023 N N . ASN D 1 63 ? -21.413 53.226 -41.256 1.000 154.462 74 ASN D N 1
ATOM 8024 C CA . ASN D 1 63 ? -22.590 53.502 -40.447 1.000 158.272 74 ASN D CA 1
ATOM 8025 C C . ASN D 1 63 ? -22.331 53.187 -38.972 1.000 161.577 74 ASN D C 1
ATOM 8026 O O . ASN D 1 63 ? -22.825 53.912 -38.105 1.000 160.366 74 ASN D O 1
ATOM 8031 N N . GLU D 1 64 ? -21.549 52.124 -38.695 1.000 165.908 75 GLU D N 1
ATOM 8032 C CA . GLU D 1 64 ? -21.551 51.495 -37.376 1.000 168.458 75 GLU D CA 1
ATOM 8033 C C . GLU D 1 64 ? -20.222 51.621 -36.618 1.000 165.948 75 GLU D C 1
ATOM 8034 O O . GLU D 1 64 ? -20.224 51.634 -35.394 1.000 165.889 75 GLU D O 1
ATOM 8040 N N . ALA D 1 65 ? -19.101 51.687 -37.340 1.000 163.681 76 ALA D N 1
ATOM 8041 C CA . ALA D 1 65 ? -17.789 51.557 -36.726 1.000 159.109 76 ALA D CA 1
ATOM 8042 C C . ALA D 1 65 ? -17.484 52.734 -35.792 1.000 160.293 76 ALA D C 1
ATOM 8043 O O . ALA D 1 65 ? -17.675 53.876 -36.180 1.000 163.027 76 ALA D O 1
ATOM 8045 N N . VAL D 1 66 ? -17.010 52.445 -34.571 1.000 163.646 77 VAL D N 1
ATOM 8046 C CA . VAL D 1 66 ? -16.731 53.471 -33.571 1.000 165.548 77 VAL D CA 1
ATOM 8047 C C . VAL D 1 66 ? -15.225 53.725 -33.472 1.000 162.466 77 VAL D C 1
ATOM 8048 O O . VAL D 1 66 ? -14.771 54.780 -33.006 1.000 157.065 77 VAL D O 1
ATOM 8052 N N . GLY D 1 67 ? -14.444 52.729 -33.885 1.000 160.172 78 GLY D N 1
ATOM 8053 C CA . GLY D 1 67 ? -12.994 52.869 -33.880 1.000 159.394 78 GLY D CA 1
ATOM 8054 C C . GLY D 1 67 ? -12.359 52.217 -35.102 1.000 159.926 78 GLY D C 1
ATOM 8055 O O . GLY D 1 67 ? -12.862 51.199 -35.569 1.000 167.311 78 GLY D O 1
ATOM 8056 N N . ALA D 1 68 ? -11.270 52.811 -35.600 1.000 154.837 79 ALA D N 1
ATOM 8057 C CA . ALA D 1 68 ? -10.628 52.343 -36.814 1.000 155.612 79 ALA D CA 1
ATOM 8058 C C . ALA D 1 68 ? -9.128 52.206 -36.577 1.000 158.130 79 ALA D C 1
ATOM 8059 O O . ALA D 1 68 ? -8.539 52.975 -35.823 1.000 169.530 79 ALA D O 1
ATOM 8061 N N . MET D 1 69 ? -8.521 51.204 -37.222 1.000 155.212 80 MET D N 1
ATOM 8062 C CA . MET D 1 69 ? -7.071 51.097 -37.265 1.000 145.134 80 MET D CA 1
ATOM 8063 C C . MET D 1 69 ? -6.634 51.110 -38.728 1.000 139.033 80 MET D C 1
A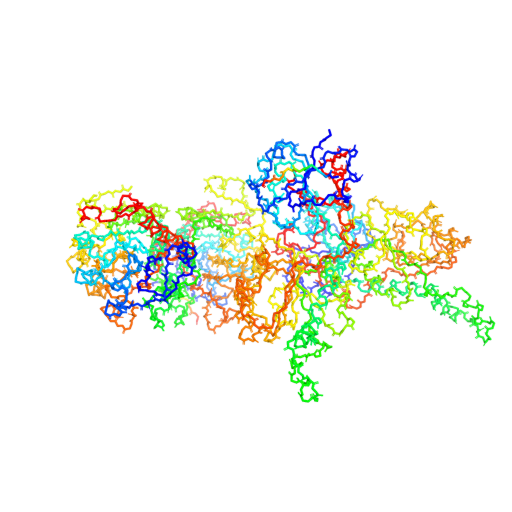TOM 8064 O O . MET D 1 69 ? -7.309 50.528 -39.571 1.000 146.491 80 MET D O 1
ATOM 8069 N N . MET D 1 70 ? -5.539 51.804 -39.043 1.000 129.507 81 MET D N 1
ATOM 8070 C CA . MET D 1 70 ? -5.165 51.914 -40.441 1.000 126.736 81 MET D CA 1
ATOM 8071 C C . MET D 1 70 ? -3.660 52.039 -40.597 1.000 120.525 81 MET D C 1
ATOM 8072 O O . MET D 1 70 ? -2.975 52.577 -39.727 1.000 121.561 81 MET D O 1
ATOM 8077 N N . TYR D 1 71 ? -3.194 51.573 -41.755 1.000 116.927 82 TYR D N 1
ATOM 8078 C CA . TYR D 1 71 ? -1.811 51.724 -42.148 1.000 115.275 82 TYR D CA 1
ATOM 8079 C C . TYR D 1 71 ? -1.639 52.960 -43.027 1.000 117.045 82 TYR D C 1
ATOM 8080 O O . TYR D 1 71 ? -2.409 53.914 -42.939 1.000 114.140 82 TYR D O 1
ATOM 8089 N N . HIS D 1 72 ? -0.611 52.929 -43.879 1.000 121.752 83 HIS D N 1
ATOM 8090 C CA . HIS D 1 72 ? -0.266 54.086 -44.678 1.000 124.043 83 HIS D CA 1
ATOM 8091 C C . HIS D 1 72 ? -0.836 53.939 -46.086 1.000 126.246 83 HIS D C 1
ATOM 8092 O O . HIS D 1 72 ? -0.632 54.832 -46.907 1.000 130.751 83 HIS D O 1
ATOM 8099 N N . THR D 1 73 ? -1.563 52.836 -46.360 1.000 124.863 84 THR D N 1
ATOM 8100 C CA . THR D 1 73 ? -1.933 52.499 -47.729 1.000 127.832 84 THR D CA 1
ATOM 8101 C C . THR D 1 73 ? -3.294 53.076 -48.123 1.000 131.922 84 THR D C 1
ATOM 8102 O O . THR D 1 73 ? -3.772 52.795 -49.217 1.000 138.175 84 THR D O 1
ATOM 8106 N N . ILE D 1 74 ? -3.922 53.871 -47.248 1.000 129.621 85 ILE D N 1
ATOM 8107 C CA . ILE D 1 74 ? -5.074 54.661 -47.667 1.000 125.787 85 ILE D CA 1
ATOM 8108 C C . ILE D 1 74 ? -4.989 56.093 -47.133 1.000 122.379 85 ILE D C 1
ATOM 8109 O O . ILE D 1 74 ? -4.214 56.379 -46.227 1.000 122.938 85 ILE D O 1
ATOM 8114 N N . THR D 1 75 ? -5.778 56.985 -47.737 1.000 118.341 86 THR D N 1
ATOM 8115 C CA . THR D 1 75 ? -5.765 58.405 -47.425 1.000 117.311 86 THR D CA 1
ATOM 8116 C C . THR D 1 75 ? -7.160 58.816 -46.973 1.000 124.454 86 THR D C 1
ATOM 8117 O O . THR D 1 75 ? -8.125 58.481 -47.652 1.000 129.295 86 THR D O 1
ATOM 8121 N N . LEU D 1 76 ? -7.271 59.523 -45.838 1.000 129.884 87 LEU D N 1
ATOM 8122 C CA . LEU D 1 76 ? -8.573 59.995 -45.372 1.000 133.692 87 LEU D CA 1
ATOM 8123 C C . LEU D 1 76 ? -8.629 61.520 -45.435 1.000 131.515 87 LEU D C 1
ATOM 8124 O O . LEU D 1 76 ? -7.924 62.201 -44.706 1.000 126.278 87 LEU D O 1
ATOM 8129 N N . THR D 1 77 ? -9.467 62.047 -46.329 1.000 132.110 88 THR D N 1
ATOM 8130 C CA . THR D 1 77 ? -9.695 63.482 -46.414 1.000 130.891 88 THR D CA 1
ATOM 8131 C C . THR D 1 77 ? -10.914 63.845 -45.574 1.000 124.388 88 THR D C 1
ATOM 8132 O O . THR D 1 77 ? -11.646 62.978 -45.115 1.000 119.054 88 THR D O 1
ATOM 8136 N N . ARG D 1 78 ? -11.146 65.150 -45.429 1.000 123.500 89 ARG D N 1
ATOM 8137 C CA . ARG D 1 78 ? -12.358 65.676 -44.820 1.000 126.566 89 ARG D CA 1
ATOM 8138 C C . ARG D 1 78 ? -13.615 65.031 -45.410 1.000 128.783 89 ARG D C 1
ATOM 8139 O O . ARG D 1 78 ? -14.523 64.690 -44.662 1.000 124.278 89 ARG D O 1
ATOM 8147 N N . GLU D 1 79 ? -13.669 64.868 -46.741 1.000 132.675 90 GLU D N 1
ATOM 8148 C CA . GLU D 1 79 ? -14.842 64.313 -47.402 1.000 136.000 90 GLU D CA 1
ATOM 8149 C C . GLU D 1 79 ? -15.026 62.851 -46.995 1.000 138.094 90 GLU D C 1
ATOM 8150 O O . GLU D 1 79 ? -16.147 62.407 -46.788 1.000 137.554 90 GLU D O 1
ATOM 8156 N N . ASP D 1 80 ? -13.915 62.120 -46.855 1.000 141.316 91 ASP D N 1
ATOM 8157 C CA . ASP D 1 80 ? -13.907 60.722 -46.446 1.000 143.889 91 ASP D CA 1
ATOM 8158 C C . ASP D 1 80 ? -14.423 60.573 -45.017 1.000 147.327 91 ASP D C 1
ATOM 8159 O O . ASP D 1 80 ? -15.231 59.690 -44.741 1.000 154.523 91 ASP D O 1
ATOM 8164 N N . LEU D 1 81 ? -13.951 61.445 -44.119 1.000 146.831 92 LEU D N 1
ATOM 8165 C CA . LEU D 1 81 ? -14.309 61.415 -42.708 1.000 145.358 92 LEU D CA 1
ATOM 8166 C C . LEU D 1 81 ? -15.787 61.751 -42.490 1.000 141.870 92 LEU D C 1
ATOM 8167 O O . LEU D 1 81 ? -16.378 61.301 -41.518 1.000 138.761 92 LEU D O 1
ATOM 8172 N N . GLU D 1 82 ? -16.379 62.544 -43.389 1.000 138.096 93 GLU D N 1
ATOM 8173 C CA . GLU D 1 82 ? -17.777 62.938 -43.274 1.000 141.587 93 GLU D CA 1
ATOM 8174 C C . GLU D 1 82 ? -18.705 61.746 -43.529 1.000 144.087 93 GLU D C 1
ATOM 8175 O O . GLU D 1 82 ? -19.881 61.803 -43.173 1.000 145.378 93 GLU D O 1
ATOM 8181 N N . LYS D 1 83 ? -18.173 60.670 -44.129 1.000 142.141 94 LYS D N 1
ATOM 8182 C CA . LYS D 1 83 ? -18.963 59.501 -44.497 1.000 143.345 94 LYS D CA 1
ATOM 8183 C C . LYS D 1 83 ? -19.228 58.599 -43.286 1.000 146.752 94 LYS D C 1
ATOM 8184 O O . LYS D 1 83 ? -20.219 57.874 -43.278 1.000 150.481 94 LYS D O 1
ATOM 8190 N N . PHE D 1 84 ? -18.362 58.668 -42.263 1.000 149.251 95 PHE D N 1
ATOM 8191 C CA . PHE D 1 84 ? -18.469 57.855 -41.055 1.000 153.223 95 PHE D CA 1
ATOM 8192 C C . PHE D 1 84 ? -19.479 58.483 -40.098 1.000 155.305 95 PHE D C 1
ATOM 8193 O O . PHE D 1 84 ? -19.370 59.661 -39.760 1.000 151.588 95 PHE D O 1
ATOM 8201 N N . LYS D 1 85 ? -20.429 57.671 -39.612 1.000 162.172 96 LYS D N 1
ATOM 8202 C CA . LYS D 1 85 ? -21.521 58.170 -38.788 1.000 164.624 96 LYS D CA 1
ATOM 8203 C C . LYS D 1 85 ? -21.258 57.948 -37.292 1.000 167.032 96 LYS D C 1
ATOM 8204 O O . LYS D 1 85 ? -21.709 58.756 -36.479 1.000 168.277 96 LYS D O 1
ATOM 8210 N N . ALA D 1 86 ? -20.501 56.893 -36.932 1.000 168.699 97 ALA D N 1
ATOM 8211 C CA . ALA D 1 86 ? -20.310 56.531 -35.533 1.000 167.354 97 ALA D CA 1
ATOM 8212 C C . ALA D 1 86 ? -18.853 56.655 -35.068 1.000 160.160 97 ALA D C 1
ATOM 8213 O O . ALA D 1 86 ? -18.603 56.598 -33.862 1.000 161.849 97 ALA D O 1
ATOM 8215 N N . LEU D 1 87 ? -17.903 56.844 -36.002 1.000 147.404 98 LEU D N 1
ATOM 8216 C CA . LEU D 1 87 ? -16.477 56.741 -35.715 1.000 140.336 98 LEU D CA 1
ATOM 8217 C C . LEU D 1 87 ? -16.061 57.801 -34.692 1.000 138.951 98 LEU D C 1
ATOM 8218 O O . LEU D 1 87 ? -16.487 58.944 -34.809 1.000 136.264 98 LEU D O 1
ATOM 8223 N N . ARG D 1 88 ? -15.236 57.413 -33.699 1.000 139.452 99 ARG D N 1
ATOM 8224 C CA . ARG D 1 88 ? -14.833 58.317 -32.629 1.000 139.100 99 ARG D CA 1
ATOM 8225 C C . ARG D 1 88 ? -13.322 58.327 -32.426 1.000 136.624 99 ARG D C 1
ATOM 8226 O O . ARG D 1 88 ? -12.804 59.259 -31.808 1.000 133.539 99 ARG D O 1
ATOM 8234 N N . VAL D 1 89 ? -12.622 57.302 -32.931 1.000 143.650 100 VAL D N 1
ATOM 8235 C CA . VAL D 1 89 ? -11.165 57.240 -32.804 1.000 150.294 100 VAL D CA 1
ATOM 8236 C C . VAL D 1 89 ? -10.537 56.540 -34.016 1.000 147.111 100 VAL D C 1
ATOM 8237 O O . VAL D 1 89 ? -11.066 55.548 -34.522 1.000 149.287 100 VAL D O 1
ATOM 8241 N N . ILE D 1 90 ? -9.403 57.082 -34.473 1.000 138.980 101 ILE D N 1
ATOM 8242 C CA . ILE D 1 90 ? -8.565 56.502 -35.511 1.000 136.241 101 ILE D CA 1
ATOM 8243 C C . ILE D 1 90 ? -7.168 56.294 -34.919 1.000 135.878 101 ILE D C 1
ATOM 8244 O O . ILE D 1 90 ? -6.540 57.242 -34.459 1.000 135.757 101 ILE D O 1
ATOM 8249 N N . VAL D 1 91 ? -6.653 55.059 -34.970 1.000 139.648 102 VAL D N 1
ATOM 8250 C CA . VAL D 1 91 ? -5.270 54.806 -34.572 1.000 134.907 102 VAL D CA 1
ATOM 8251 C C . VAL D 1 91 ? -4.435 54.448 -35.803 1.000 134.920 102 VAL D C 1
ATOM 8252 O O . VAL D 1 91 ? -4.727 53.445 -36.451 1.000 136.512 102 VAL D O 1
ATOM 8256 N N . ARG D 1 92 ? -3.429 55.278 -36.121 1.000 133.370 103 ARG D N 1
ATOM 8257 C CA . ARG D 1 92 ? -2.438 54.965 -37.145 1.000 128.582 103 ARG D CA 1
ATOM 8258 C C . ARG D 1 92 ? -1.392 53.997 -36.584 1.000 122.164 103 ARG D C 1
ATOM 8259 O O . ARG D 1 92 ? -0.691 54.312 -35.615 1.000 114.155 103 ARG D O 1
ATOM 8267 N N . ILE D 1 93 ? -1.327 52.799 -37.174 1.000 119.813 104 ILE D N 1
ATOM 8268 C CA . ILE D 1 93 ? -0.353 51.795 -36.778 1.000 115.928 104 ILE D CA 1
ATOM 8269 C C . ILE D 1 93 ? 0.964 52.155 -37.461 1.000 110.598 104 ILE D C 1
ATOM 8270 O O . ILE D 1 93 ? 1.289 51.606 -38.510 1.000 106.484 104 ILE D O 1
ATOM 8275 N N . GLY D 1 94 ? 1.698 53.087 -36.857 1.000 105.971 105 GLY D N 1
ATOM 8276 C CA . GLY D 1 94 ? 2.871 53.707 -37.450 1.000 103.182 105 GLY D CA 1
ATOM 8277 C C . GLY D 1 94 ? 3.125 55.037 -36.741 1.000 103.161 105 GLY D C 1
ATOM 8278 O O . GLY D 1 94 ? 2.283 55.468 -35.943 1.000 109.325 105 GLY D O 1
ATOM 8279 N N . SER D 1 95 ? 4.210 55.732 -37.122 1.000 102.056 106 SER D N 1
ATOM 8280 C CA . SER D 1 95 ? 4.469 57.062 -36.582 1.000 107.313 106 SER D CA 1
ATOM 8281 C C . SER D 1 95 ? 3.888 58.188 -37.456 1.000 113.884 106 SER D C 1
ATOM 8282 O O . SER D 1 95 ? 3.434 59.205 -36.938 1.000 113.266 106 SER D O 1
ATOM 8285 N N . GLY D 1 96 ? 3.882 58.008 -38.777 1.000 114.311 107 GLY D N 1
ATOM 8286 C CA . GLY D 1 96 ? 3.468 59.086 -39.661 1.000 112.412 107 GLY D CA 1
ATOM 8287 C C . GLY D 1 96 ? 1.964 59.051 -39.898 1.000 120.390 107 GLY D C 1
ATOM 8288 O O . GLY D 1 96 ? 1.375 57.976 -39.999 1.000 119.799 107 GLY D O 1
ATOM 8289 N N . TYR D 1 97 ? 1.350 60.237 -39.956 1.000 123.718 108 TYR D N 1
ATOM 8290 C CA . TYR D 1 97 ? -0.101 60.368 -40.043 1.000 123.701 108 TYR D CA 1
ATOM 8291 C C . TYR D 1 97 ? -0.467 61.462 -41.046 1.000 125.607 108 TYR D C 1
ATOM 8292 O O . TYR D 1 97 ? -1.530 62.078 -40.963 1.000 123.296 108 TYR D O 1
ATOM 8301 N N . ASP D 1 98 ? 0.447 61.712 -41.989 1.000 127.944 109 ASP D N 1
ATOM 8302 C CA . ASP D 1 98 ? 0.249 62.689 -43.045 1.000 128.357 109 ASP D CA 1
ATOM 8303 C C . ASP D 1 98 ? -0.910 62.255 -43.943 1.000 130.353 109 ASP D C 1
ATOM 8304 O O . ASP D 1 98 ? -1.533 63.099 -44.586 1.000 131.759 109 ASP D O 1
ATOM 8309 N N . ASN D 1 99 ? -1.230 60.950 -43.940 1.000 125.315 110 ASN D N 1
ATOM 8310 C CA . ASN D 1 99 ? -2.283 60.401 -44.786 1.000 126.520 110 ASN D CA 1
ATOM 8311 C C . ASN D 1 99 ? -3.701 60.652 -44.233 1.000 128.043 110 ASN D C 1
ATOM 8312 O O . ASN D 1 99 ? -4.683 60.250 -44.870 1.000 125.764 110 ASN D O 1
ATOM 8317 N N . VAL D 1 100 ? -3.824 61.326 -43.071 1.000 131.792 111 VAL D N 1
ATOM 8318 C CA . VAL D 1 100 ? -5.124 61.650 -42.472 1.000 136.494 111 VAL D CA 1
ATOM 8319 C C . VAL D 1 100 ? -5.241 63.160 -42.221 1.000 133.602 111 VAL D C 1
ATOM 8320 O O . VAL D 1 100 ? -4.315 63.779 -41.708 1.000 128.046 111 VAL D O 1
ATOM 8324 N N . ASP D 1 101 ? -6.399 63.741 -42.566 1.000 131.775 112 ASP D N 1
ATOM 8325 C CA . ASP D 1 101 ? -6.672 65.150 -42.320 1.000 131.745 112 ASP D CA 1
ATOM 8326 C C . ASP D 1 101 ? -7.071 65.316 -40.854 1.000 132.523 112 ASP D C 1
ATOM 8327 O O . ASP D 1 101 ? -8.249 65.310 -40.507 1.000 136.930 112 ASP D O 1
ATOM 8332 N N . ILE D 1 102 ? -6.071 65.513 -39.994 1.000 127.658 113 ILE D N 1
ATOM 8333 C CA . ILE D 1 102 ? -6.245 65.421 -38.551 1.000 120.032 113 ILE D CA 1
ATOM 8334 C C . ILE D 1 102 ? -7.069 66.596 -38.034 1.000 116.460 113 ILE D C 1
ATOM 8335 O O . ILE D 1 102 ? -7.668 66.479 -36.969 1.000 113.856 113 ILE D O 1
ATOM 8340 N N . LYS D 1 103 ? -7.104 67.698 -38.798 1.000 114.504 114 LYS D N 1
ATOM 8341 C CA . LYS D 1 103 ? -7.873 68.876 -38.436 1.000 116.087 114 LYS D CA 1
ATOM 8342 C C . LYS D 1 103 ? -9.354 68.621 -38.712 1.000 120.558 114 LYS D C 1
ATOM 8343 O O . LYS D 1 103 ? -10.210 68.948 -37.880 1.000 122.569 114 LYS D O 1
ATOM 8349 N N . ALA D 1 104 ? -9.638 68.031 -39.883 1.000 119.969 115 ALA D N 1
ATOM 8350 C CA . ALA D 1 104 ? -10.996 67.662 -40.248 1.000 123.021 115 ALA D CA 1
ATOM 8351 C C . ALA D 1 104 ? -11.553 66.701 -39.207 1.000 124.933 115 ALA D C 1
ATOM 8352 O O . ALA D 1 104 ? -12.651 66.901 -38.686 1.000 124.238 115 ALA D O 1
ATOM 8354 N N . ALA D 1 105 ? -10.746 65.683 -38.891 1.000 129.378 116 ALA D N 1
ATOM 8355 C CA . ALA D 1 105 ? -11.126 64.657 -37.936 1.000 130.554 116 ALA D CA 1
ATOM 8356 C C . ALA D 1 105 ? -11.517 65.301 -36.605 1.000 130.260 116 ALA D C 1
ATOM 8357 O O . ALA D 1 105 ? -12.537 64.939 -36.025 1.000 126.375 116 ALA D O 1
ATOM 8359 N N . GLY D 1 106 ? -10.701 66.249 -36.128 1.000 129.088 117 GLY D N 1
ATOM 8360 C CA . GLY D 1 106 ? -10.936 66.868 -34.836 1.000 129.948 117 GLY D CA 1
ATOM 8361 C C . GLY D 1 106 ? -12.267 67.621 -34.802 1.000 133.294 117 GLY D C 1
ATOM 8362 O O . GLY D 1 106 ? -13.075 67.449 -33.882 1.000 134.075 117 GLY D O 1
ATOM 8363 N N . GLU D 1 107 ? -12.489 68.423 -35.853 1.000 131.182 118 GLU D N 1
ATOM 8364 C CA . GLU D 1 107 ? -13.677 69.245 -35.994 1.000 129.076 118 GLU D CA 1
ATOM 8365 C C . GLU D 1 107 ? -14.917 68.363 -36.126 1.000 130.575 118 GLU D C 1
ATOM 8366 O O . GLU D 1 107 ? -16.021 68.814 -35.832 1.000 134.371 118 GLU D O 1
ATOM 8372 N N . LEU D 1 108 ? -14.712 67.105 -36.542 1.000 128.716 119 LEU D N 1
ATOM 8373 C CA . LEU D 1 108 ? -15.800 66.156 -36.745 1.000 128.581 119 LEU D CA 1
ATOM 8374 C C . LEU D 1 108 ? -16.043 65.291 -35.501 1.000 127.213 119 LEU D C 1
ATOM 8375 O O . LEU D 1 108 ? -16.967 64.475 -35.490 1.000 124.060 119 LEU D O 1
ATOM 8380 N N . GLY D 1 109 ? -15.218 65.455 -34.453 1.000 128.237 120 GLY D N 1
ATOM 8381 C CA . GLY D 1 109 ? -15.398 64.714 -33.210 1.000 127.603 120 GLY D CA 1
ATOM 8382 C C . GLY D 1 109 ? -14.632 63.387 -33.166 1.000 125.642 120 GLY D C 1
ATOM 8383 O O . GLY D 1 109 ? -14.959 62.523 -32.351 1.000 126.433 120 GLY D O 1
ATOM 8384 N N . ILE D 1 110 ? -13.612 63.247 -34.028 1.000 122.710 121 ILE D N 1
ATOM 8385 C CA . ILE D 1 110 ? -12.828 62.028 -34.172 1.000 122.229 121 ILE D CA 1
ATOM 8386 C C . ILE D 1 110 ? -11.407 62.290 -33.655 1.000 121.826 121 ILE D C 1
ATOM 8387 O O . ILE D 1 110 ? -10.715 63.175 -34.158 1.000 127.101 121 ILE D O 1
ATOM 8392 N N . ALA D 1 111 ? -10.968 61.530 -32.640 1.000 118.156 122 ALA D N 1
ATOM 8393 C CA . ALA D 1 111 ? -9.589 61.625 -32.172 1.000 115.298 122 ALA D CA 1
ATOM 8394 C C . ALA D 1 111 ? -8.693 60.758 -33.056 1.000 114.767 122 ALA D C 1
ATOM 8395 O O . ALA D 1 111 ? -9.123 59.676 -33.443 1.000 115.145 122 ALA D O 1
ATOM 8397 N N . VAL D 1 112 ? -7.470 61.226 -33.366 1.000 113.351 123 VAL D N 1
ATOM 8398 C CA . VAL D 1 112 ? -6.499 60.466 -34.157 1.000 114.002 123 VAL D CA 1
ATOM 8399 C C . VAL D 1 112 ? -5.222 60.215 -33.334 1.000 113.657 123 VAL D C 1
ATOM 8400 O O . VAL D 1 112 ? -4.682 61.130 -32.725 1.000 113.712 123 VAL D O 1
ATOM 8404 N N . CYS D 1 113 ? -4.720 58.971 -33.334 1.000 112.292 124 CYS D N 1
ATOM 8405 C CA . CYS D 1 113 ? -3.577 58.567 -32.523 1.000 113.240 124 CYS D CA 1
ATOM 8406 C C . CYS D 1 113 ? -2.535 57.902 -33.413 1.000 111.901 124 CYS D C 1
ATOM 8407 O O . CYS D 1 113 ? -2.881 57.367 -34.468 1.000 113.218 124 CYS D O 1
ATOM 8410 N N . ASN D 1 114 ? -1.267 57.949 -32.986 1.000 112.214 125 ASN D N 1
ATOM 8411 C CA . ASN D 1 114 ? -0.216 57.209 -33.673 1.000 112.131 125 ASN D CA 1
ATOM 8412 C C . ASN D 1 114 ? 0.554 56.364 -32.665 1.000 109.359 125 ASN D C 1
ATOM 8413 O O . ASN D 1 114 ? 0.300 56.439 -31.465 1.000 112.950 125 ASN D O 1
ATOM 8418 N N . ILE D 1 115 ? 1.467 55.527 -33.163 1.000 108.953 126 ILE D N 1
ATOM 8419 C CA . ILE D 1 115 ? 2.409 54.802 -32.322 1.000 108.982 126 ILE D CA 1
ATOM 8420 C C . ILE D 1 115 ? 3.764 55.454 -32.575 1.000 106.562 126 ILE D C 1
ATOM 8421 O O . ILE D 1 115 ? 4.410 55.166 -33.583 1.000 112.727 126 ILE D O 1
ATOM 8426 N N . PRO D 1 116 ? 4.193 56.404 -31.713 1.000 101.468 127 PRO D N 1
ATOM 8427 C CA . PRO D 1 116 ? 5.382 57.211 -31.957 1.000 99.259 127 PRO D CA 1
ATOM 8428 C C . PRO D 1 116 ? 6.735 56.519 -31.919 1.000 97.904 127 PRO D C 1
ATOM 8429 O O . PRO D 1 116 ? 7.687 57.038 -32.485 1.000 98.072 127 PRO D O 1
ATOM 8433 N N . SER D 1 117 ? 6.857 55.374 -31.244 1.000 101.522 128 SER D N 1
ATOM 8434 C CA . SER D 1 117 ? 8.208 54.967 -30.878 1.000 101.490 128 SER D CA 1
ATOM 8435 C C . SER D 1 117 ? 8.486 53.467 -31.049 1.000 101.580 128 SER D C 1
ATOM 8436 O O . SER D 1 117 ? 9.482 52.988 -30.510 1.000 99.159 128 SER D O 1
ATOM 8439 N N . ALA D 1 118 ? 7.660 52.732 -31.817 1.000 103.275 129 ALA D N 1
ATOM 8440 C CA . ALA D 1 118 ? 7.827 51.284 -31.885 1.000 106.553 129 ALA D CA 1
ATOM 8441 C C . ALA D 1 118 ? 8.948 50.862 -32.845 1.000 109.622 129 ALA D C 1
ATOM 8442 O O . ALA D 1 118 ? 9.436 49.730 -32.796 1.000 106.557 129 ALA D O 1
ATOM 8444 N N . ALA D 1 119 ? 9.372 51.775 -33.727 1.000 115.567 130 ALA D N 1
ATOM 8445 C CA . ALA D 1 119 ? 10.271 51.401 -34.811 1.000 112.870 130 ALA D CA 1
ATOM 8446 C C . ALA D 1 119 ? 11.449 52.380 -34.963 1.000 114.130 130 ALA D C 1
ATOM 8447 O O . ALA D 1 119 ? 12.038 52.428 -36.043 1.000 118.127 130 ALA D O 1
ATOM 8449 N N . VAL D 1 120 ? 11.821 53.121 -33.895 1.000 105.267 131 VAL D N 1
ATOM 8450 C CA . VAL D 1 120 ? 12.804 54.198 -33.991 1.000 96.916 131 VAL D CA 1
ATOM 8451 C C . VAL D 1 120 ? 14.172 53.636 -34.382 1.000 91.491 131 VAL D C 1
ATOM 8452 O O . VAL D 1 120 ? 14.792 54.119 -35.326 1.000 92.119 131 VAL D O 1
ATOM 8456 N N . GLU D 1 121 ? 14.613 52.589 -33.678 1.000 86.101 132 GLU D N 1
ATOM 8457 C CA . GLU D 1 121 ? 15.875 51.915 -33.988 1.000 83.873 132 GLU D CA 1
ATOM 8458 C C . GLU D 1 121 ? 15.864 51.130 -35.310 1.000 80.555 132 GLU D C 1
ATOM 8459 O O . GLU D 1 121 ? 16.848 51.190 -36.043 1.000 79.257 132 GLU D O 1
ATOM 8465 N N . GLU D 1 122 ? 14.752 50.477 -35.660 1.000 79.578 133 GLU D N 1
ATOM 8466 C CA . GLU D 1 122 ? 14.608 49.800 -36.956 1.000 78.567 133 GLU D CA 1
ATOM 8467 C C . GLU D 1 122 ? 14.862 50.771 -38.113 1.000 77.706 133 GLU D C 1
ATOM 8468 O O . GLU D 1 122 ? 15.670 50.500 -39.004 1.000 77.223 133 GLU D O 1
ATOM 8474 N N . THR D 1 123 ? 14.132 51.898 -38.090 1.000 78.335 134 THR D N 1
ATOM 8475 C CA . THR D 1 123 ? 14.206 52.946 -39.085 1.000 81.205 134 THR D CA 1
ATOM 8476 C C . THR D 1 123 ? 15.634 53.505 -39.175 1.000 83.520 134 THR D C 1
ATOM 8477 O O . THR D 1 123 ? 16.199 53.664 -40.266 1.000 86.907 134 THR D O 1
ATOM 8481 N N . ALA D 1 124 ? 16.220 53.821 -38.011 1.000 82.565 135 ALA D N 1
ATOM 8482 C CA . ALA D 1 124 ? 17.541 54.421 -37.969 1.000 81.674 135 ALA D CA 1
ATOM 8483 C C . ALA D 1 124 ? 18.582 53.431 -38.497 1.000 85.240 135 ALA D C 1
ATOM 8484 O O . ALA D 1 124 ? 19.500 53.857 -39.190 1.000 82.112 135 ALA D O 1
ATOM 8486 N N . ASP D 1 125 ? 18.454 52.125 -38.185 1.000 89.791 136 ASP D N 1
ATOM 8487 C CA . ASP D 1 125 ? 19.390 51.125 -38.700 1.000 89.629 136 ASP D CA 1
ATOM 8488 C C . ASP D 1 125 ? 19.261 50.966 -40.216 1.000 90.909 136 ASP D C 1
ATOM 8489 O O . ASP D 1 125 ? 20.275 50.826 -40.888 1.000 87.079 136 ASP D O 1
ATOM 8494 N N . SER D 1 126 ? 18.022 50.993 -40.736 1.000 91.681 137 SER D N 1
ATOM 8495 C CA . SER D 1 126 ? 17.731 50.953 -42.162 1.000 92.310 137 SER D CA 1
ATOM 8496 C C . SER D 1 126 ? 18.360 52.149 -42.880 1.000 93.045 137 SER D C 1
ATOM 8497 O O . SER D 1 126 ? 18.870 52.022 -44.005 1.000 93.724 137 SER D O 1
ATOM 8500 N N . THR D 1 127 ? 18.314 53.316 -42.220 1.000 94.817 138 THR D N 1
ATOM 8501 C CA . THR D 1 127 ? 18.868 54.547 -42.776 1.000 91.751 138 THR D CA 1
ATOM 8502 C C . THR D 1 127 ? 20.394 54.454 -42.875 1.000 92.843 138 THR D C 1
ATOM 8503 O O . THR D 1 127 ? 20.940 54.702 -43.955 1.000 94.953 138 THR D O 1
ATOM 8507 N N . ILE D 1 128 ? 21.064 54.107 -41.749 1.000 90.694 139 ILE D N 1
ATOM 8508 C CA . ILE D 1 128 ? 22.516 53.959 -41.718 1.000 81.086 139 ILE D CA 1
ATOM 8509 C C . ILE D 1 128 ? 22.912 52.934 -42.776 1.000 75.774 139 ILE D C 1
ATOM 8510 O O . ILE D 1 128 ? 23.973 53.034 -43.373 1.000 75.325 139 ILE D O 1
ATOM 8515 N N . CYS D 1 129 ? 22.036 51.958 -43.020 1.000 73.665 140 CYS D N 1
ATOM 8516 C CA . CYS D 1 129 ? 22.324 50.943 -44.017 1.000 70.719 140 CYS D CA 1
ATOM 8517 C C . CYS D 1 129 ? 22.300 51.547 -45.426 1.000 68.097 140 CYS D C 1
ATOM 8518 O O . CYS D 1 129 ? 23.161 51.187 -46.231 1.000 63.565 140 CYS D O 1
ATOM 8521 N N . HIS D 1 130 ? 21.330 52.436 -45.707 1.000 69.125 141 HIS D N 1
ATOM 8522 C CA . HIS D 1 130 ? 21.218 53.044 -47.028 1.000 75.881 141 HIS D CA 1
ATOM 8523 C C . HIS D 1 130 ? 22.431 53.948 -47.318 1.000 81.495 141 HIS D C 1
ATOM 8524 O O . HIS D 1 130 ? 22.981 53.921 -48.414 1.000 77.621 141 HIS D O 1
ATOM 8531 N N . ILE D 1 131 ? 22.837 54.769 -46.332 1.000 87.362 142 ILE D N 1
ATOM 8532 C CA . ILE D 1 131 ? 24.002 55.641 -46.394 1.000 93.164 142 ILE D CA 1
ATOM 8533 C C . ILE D 1 131 ? 25.279 54.840 -46.667 1.000 94.411 142 ILE D C 1
ATOM 8534 O O . ILE D 1 131 ? 26.027 55.198 -47.577 1.000 91.123 142 ILE D O 1
ATOM 8539 N N . LEU D 1 132 ? 25.538 53.777 -45.880 1.000 95.405 143 LEU D N 1
ATOM 8540 C CA . LEU D 1 132 ? 26.661 52.864 -46.107 1.000 93.221 143 LEU D CA 1
ATOM 8541 C C . LEU D 1 132 ? 26.536 52.174 -47.473 1.000 92.048 143 LEU D C 1
ATOM 8542 O O . LEU D 1 132 ? 27.542 51.955 -48.144 1.000 89.752 143 LEU D O 1
ATOM 8547 N N . ASN D 1 133 ? 25.310 51.836 -47.902 1.000 89.448 144 ASN D N 1
ATOM 8548 C CA . ASN D 1 133 ? 25.134 51.330 -49.257 1.000 92.655 144 ASN D CA 1
ATOM 8549 C C . ASN D 1 133 ? 25.585 52.337 -50.316 1.000 92.229 144 ASN D C 1
ATOM 8550 O O . ASN D 1 133 ? 26.016 51.921 -51.383 1.000 103.440 144 ASN D O 1
ATOM 8555 N N . LEU D 1 134 ? 25.471 53.638 -50.045 1.000 91.392 145 LEU D N 1
ATOM 8556 C CA . LEU D 1 134 ? 25.864 54.641 -51.028 1.000 100.093 145 LEU D CA 1
ATOM 8557 C C . LEU D 1 134 ? 27.382 54.812 -51.073 1.000 98.376 145 LEU D C 1
ATOM 8558 O O . LEU D 1 134 ? 27.964 54.735 -52.153 1.000 107.500 145 LEU D O 1
ATOM 8563 N N . TYR D 1 135 ? 28.011 55.018 -49.908 1.000 91.902 146 TYR D N 1
ATOM 8564 C CA . TYR D 1 135 ? 29.450 55.206 -49.772 1.000 91.589 146 TYR D CA 1
ATOM 8565 C C . TYR D 1 135 ? 30.264 53.989 -50.225 1.000 90.455 146 TYR D C 1
ATOM 8566 O O . TYR D 1 135 ? 31.329 54.163 -50.829 1.000 93.613 146 TYR D O 1
ATOM 8575 N N . ARG D 1 136 ? 29.808 52.770 -49.875 1.000 95.215 147 ARG D N 1
ATOM 8576 C CA . ARG D 1 136 ? 30.613 51.568 -50.063 1.000 97.333 147 ARG D CA 1
ATOM 8577 C C . ARG D 1 136 ? 30.073 50.700 -51.208 1.000 93.559 147 ARG D C 1
ATOM 8578 O O . ARG D 1 136 ? 30.794 49.874 -51.758 1.000 87.569 147 ARG D O 1
ATOM 8586 N N . ARG D 1 137 ? 28.793 50.877 -51.553 1.000 91.639 148 ARG D N 1
ATOM 8587 C CA . ARG D 1 137 ? 28.201 50.364 -52.784 1.000 92.790 148 ARG D CA 1
ATOM 8588 C C . ARG D 1 137 ? 27.891 48.877 -52.691 1.000 88.892 148 ARG D C 1
ATOM 8589 O O . ARG D 1 137 ? 27.867 48.220 -53.725 1.000 90.292 148 ARG D O 1
ATOM 8597 N N . ASN D 1 138 ? 27.675 48.361 -51.469 1.000 86.595 149 ASN D N 1
ATOM 8598 C CA . ASN D 1 138 ? 27.422 46.933 -51.245 1.000 79.756 149 ASN D CA 1
ATOM 8599 C C . ASN D 1 138 ? 26.317 46.362 -52.140 1.000 79.199 149 ASN D C 1
ATOM 8600 O O . ASN D 1 138 ? 26.493 45.252 -52.665 1.000 79.685 149 ASN D O 1
ATOM 8605 N N . THR D 1 139 ? 25.195 47.093 -52.283 1.000 75.824 150 THR D N 1
ATOM 8606 C CA . THR D 1 139 ? 24.058 46.565 -53.013 1.000 79.538 150 THR D CA 1
ATOM 8607 C C . THR D 1 139 ? 24.392 46.445 -54.501 1.000 83.356 150 THR D C 1
ATOM 8608 O O . THR D 1 139 ? 24.140 45.409 -55.107 1.000 78.575 150 THR D O 1
ATOM 8612 N N . TRP D 1 140 ? 24.964 47.511 -55.074 1.000 86.450 151 TRP D N 1
ATOM 8613 C CA . TRP D 1 140 ? 25.346 47.581 -56.480 1.000 88.226 151 TRP D CA 1
ATOM 8614 C C . TRP D 1 140 ? 26.436 46.556 -56.825 1.000 87.110 151 TRP D C 1
ATOM 8615 O O . TRP D 1 140 ? 26.432 45.948 -57.900 1.000 86.220 151 TRP D O 1
ATOM 8626 N N . LEU D 1 141 ? 27.402 46.380 -55.924 1.000 84.875 152 LEU D N 1
ATOM 8627 C CA . LEU D 1 141 ? 28.441 45.379 -56.071 1.000 83.542 152 LEU D CA 1
ATOM 8628 C C . LEU D 1 141 ? 27.815 43.988 -56.048 1.000 85.044 152 LEU D C 1
ATOM 8629 O O . LEU D 1 141 ? 28.183 43.120 -56.854 1.000 91.002 152 LEU D O 1
ATOM 8634 N N . TYR D 1 142 ? 26.819 43.798 -55.179 1.000 84.031 153 TYR D N 1
ATOM 8635 C CA . TYR D 1 142 ? 26.084 42.533 -55.175 1.000 89.263 153 TYR D CA 1
ATOM 8636 C C . TYR D 1 142 ? 25.421 42.330 -56.540 1.000 94.346 153 TYR D C 1
ATOM 8637 O O . TYR D 1 142 ? 25.542 41.260 -57.119 1.000 99.344 153 TYR D O 1
ATOM 8646 N N . GLN D 1 143 ? 24.725 43.366 -57.028 1.000 93.805 154 GLN D N 1
ATOM 8647 C CA . GLN D 1 143 ? 24.013 43.348 -58.293 1.000 94.544 154 GLN D CA 1
ATOM 8648 C C . GLN D 1 143 ? 24.997 43.157 -59.442 1.000 92.306 154 GLN D C 1
ATOM 8649 O O . GLN D 1 143 ? 24.684 42.448 -60.396 1.000 86.994 154 GLN D O 1
ATOM 8655 N N . ALA D 1 144 ? 26.199 43.746 -59.344 1.000 89.834 155 ALA D N 1
ATOM 8656 C CA . ALA D 1 144 ? 27.218 43.467 -60.349 1.000 90.206 155 ALA D CA 1
ATOM 8657 C C . ALA D 1 144 ? 27.436 41.946 -60.472 1.000 94.135 155 ALA D C 1
ATOM 8658 O O . ALA D 1 144 ? 27.391 41.379 -61.580 1.000 93.200 155 ALA D O 1
ATOM 8660 N N . LEU D 1 145 ? 27.637 41.274 -59.325 1.000 91.071 156 LEU D N 1
ATOM 8661 C CA . LEU D 1 145 ? 27.940 39.861 -59.324 1.000 87.971 156 LEU D CA 1
ATOM 8662 C C . LEU D 1 145 ? 26.756 39.040 -59.830 1.000 89.548 156 LEU D C 1
ATOM 8663 O O . LEU D 1 145 ? 26.950 38.049 -60.523 1.000 91.816 156 LEU D O 1
ATOM 8668 N N . ARG D 1 146 ? 25.535 39.472 -59.508 1.000 92.590 157 ARG D N 1
ATOM 8669 C CA . ARG D 1 146 ? 24.301 38.802 -59.917 1.000 95.052 157 ARG D CA 1
ATOM 8670 C C . ARG D 1 146 ? 24.040 38.996 -61.413 1.000 95.809 157 ARG D C 1
ATOM 8671 O O . ARG D 1 146 ? 23.265 38.248 -61.993 1.000 92.511 157 ARG D O 1
ATOM 8679 N N . GLU D 1 147 ? 24.684 39.994 -62.036 1.000 99.154 158 GLU D N 1
ATOM 8680 C CA . GLU D 1 147 ? 24.569 40.156 -63.477 1.000 101.696 158 GLU D CA 1
ATOM 8681 C C . GLU D 1 147 ? 25.728 39.493 -64.217 1.000 105.716 158 GLU D C 1
ATOM 8682 O O . GLU D 1 147 ? 25.864 39.688 -65.426 1.000 113.825 158 GLU D O 1
ATOM 8688 N N . GLY D 1 148 ? 26.562 38.722 -63.505 1.000 102.943 159 GLY D N 1
ATOM 8689 C CA . GLY D 1 148 ? 27.553 37.858 -64.133 1.000 99.361 159 GLY D CA 1
ATOM 8690 C C . GLY D 1 148 ? 28.926 38.517 -64.290 1.000 95.924 159 GLY D C 1
ATOM 8691 O O . GLY D 1 148 ? 29.768 37.959 -64.990 1.000 99.771 159 GLY D O 1
ATOM 8692 N N . THR D 1 149 ? 29.153 39.685 -63.665 1.000 91.436 160 THR D N 1
ATOM 8693 C CA . THR D 1 149 ? 30.418 40.393 -63.814 1.000 96.039 160 THR D CA 1
ATOM 8694 C C . THR D 1 149 ? 31.571 39.561 -63.272 1.000 98.825 160 THR D C 1
ATOM 8695 O O . THR D 1 149 ? 31.476 39.013 -62.164 1.000 96.098 160 THR D O 1
ATOM 8699 N N . ARG D 1 150 ? 32.651 39.483 -64.082 1.000 104.952 161 ARG D N 1
ATOM 8700 C CA . ARG D 1 150 ? 33.790 38.639 -63.741 1.000 105.501 161 ARG D CA 1
ATOM 8701 C C . ARG D 1 150 ? 35.025 39.507 -63.471 1.000 110.417 161 ARG D C 1
ATOM 8702 O O . ARG D 1 150 ? 35.653 40.018 -64.400 1.000 117.293 161 ARG D O 1
ATOM 8710 N N . VAL D 1 151 ? 35.356 39.662 -62.178 1.000 104.035 162 VAL D N 1
ATOM 8711 C CA . VAL D 1 151 ? 36.270 40.660 -61.649 1.000 101.709 162 VAL D CA 1
ATOM 8712 C C . VAL D 1 151 ? 37.509 39.929 -61.125 1.000 96.706 162 VAL D C 1
ATOM 8713 O O . VAL D 1 151 ? 37.590 39.634 -59.930 1.000 101.929 162 VAL D O 1
ATOM 8717 N N . GLN D 1 152 ? 38.456 39.614 -62.024 1.000 93.378 163 GLN D N 1
ATOM 8718 C CA . GLN D 1 152 ? 39.672 38.903 -61.628 1.000 92.448 163 GLN D CA 1
ATOM 8719 C C . GLN D 1 152 ? 40.669 39.846 -60.954 1.000 96.897 163 GLN D C 1
ATOM 8720 O O . GLN D 1 152 ? 41.196 39.496 -59.909 1.000 99.279 163 GLN D O 1
ATOM 8726 N N . SER D 1 153 ? 40.932 41.015 -61.555 1.000 105.153 164 SER D N 1
ATOM 8727 C CA . SER D 1 153 ? 42.156 41.773 -61.298 1.000 94.193 164 SER D CA 1
ATOM 8728 C C . SER D 1 153 ? 41.876 42.999 -60.438 1.000 93.623 164 SER D C 1
ATOM 8729 O O . SER D 1 153 ? 40.749 43.458 -60.319 1.000 85.686 164 SER D O 1
ATOM 8732 N N . VAL D 1 154 ? 42.949 43.565 -59.907 1.000 102.522 165 VAL D N 1
ATOM 8733 C CA . VAL D 1 154 ? 42.944 44.774 -59.094 1.000 103.289 165 VAL D CA 1
ATOM 8734 C C . VAL D 1 154 ? 42.331 45.963 -59.846 1.000 98.057 165 VAL D C 1
ATOM 8735 O O . VAL D 1 154 ? 41.565 46.736 -59.274 1.000 94.373 165 VAL D O 1
ATOM 8739 N N . GLU D 1 155 ? 42.698 46.109 -61.127 1.000 97.416 166 GLU D N 1
ATOM 8740 C CA . GLU D 1 155 ? 42.151 47.150 -61.983 1.000 95.806 166 GLU D CA 1
ATOM 8741 C C . GLU D 1 155 ? 40.640 46.959 -62.118 1.000 97.070 166 GLU D C 1
ATOM 8742 O O . GLU D 1 155 ? 39.883 47.941 -62.068 1.000 87.203 166 GLU D O 1
ATOM 8748 N N . GLN D 1 156 ? 40.222 45.677 -62.235 1.000 99.431 167 GLN D N 1
ATOM 8749 C CA . GLN D 1 156 ? 38.820 45.306 -62.367 1.000 97.468 167 GLN D CA 1
ATOM 8750 C C . GLN D 1 156 ? 38.041 45.608 -61.079 1.000 97.817 167 GLN D C 1
ATOM 8751 O O . GLN D 1 156 ? 36.904 46.094 -61.166 1.000 100.984 167 GLN D O 1
ATOM 8757 N N . ILE D 1 157 ? 38.648 45.347 -59.902 1.000 89.863 168 ILE D N 1
ATOM 8758 C CA . ILE D 1 157 ? 38.035 45.655 -58.616 1.000 92.466 168 ILE D CA 1
ATOM 8759 C C . ILE D 1 157 ? 37.789 47.158 -58.500 1.000 96.792 168 ILE D C 1
ATOM 8760 O O . ILE D 1 157 ? 36.678 47.577 -58.155 1.000 93.875 168 ILE D O 1
ATOM 8765 N N . ARG D 1 158 ? 38.846 47.958 -58.742 1.000 105.549 169 ARG D N 1
ATOM 8766 C CA . ARG D 1 158 ? 38.751 49.402 -58.578 1.000 103.800 169 ARG D CA 1
ATOM 8767 C C . ARG D 1 158 ? 37.741 49.958 -59.583 1.000 106.022 169 ARG D C 1
ATOM 8768 O O . ARG D 1 158 ? 37.078 50.963 -59.319 1.000 104.825 169 ARG D O 1
ATOM 8776 N N . GLU D 1 159 ? 37.637 49.303 -60.746 1.000 100.715 170 GLU D N 1
ATOM 8777 C CA . GLU D 1 159 ? 36.720 49.767 -61.771 1.000 100.465 170 GLU D CA 1
ATOM 8778 C C . GLU D 1 159 ? 35.274 49.577 -61.329 1.000 95.025 170 GLU D C 1
ATOM 8779 O O . GLU D 1 159 ? 34.495 50.527 -61.321 1.000 90.745 170 GLU D O 1
ATOM 8785 N N . VAL D 1 160 ? 34.931 48.348 -60.939 1.000 91.629 171 VAL D N 1
ATOM 8786 C CA . VAL D 1 160 ? 33.555 48.044 -60.617 1.000 90.664 171 VAL D CA 1
ATOM 8787 C C . VAL D 1 160 ? 33.139 48.729 -59.301 1.000 92.191 171 VAL D C 1
ATOM 8788 O O . VAL D 1 160 ? 31.966 49.081 -59.158 1.000 94.600 171 VAL D O 1
ATOM 8792 N N . ALA D 1 161 ? 34.094 48.998 -58.385 1.000 87.134 172 ALA D N 1
ATOM 8793 C CA . ALA D 1 161 ? 33.810 49.640 -57.098 1.000 88.746 172 ALA D CA 1
ATOM 8794 C C . ALA D 1 161 ? 34.043 51.156 -57.137 1.000 89.634 172 ALA D C 1
ATOM 8795 O O . ALA D 1 161 ? 33.988 51.861 -56.114 1.000 92.412 172 ALA D O 1
ATOM 8797 N N . SER D 1 162 ? 34.342 51.661 -58.337 1.000 87.870 173 SER D N 1
ATOM 8798 C CA . SER D 1 162 ? 34.630 53.061 -58.569 1.000 80.731 173 SER D CA 1
ATOM 8799 C C . SER D 1 162 ? 33.597 53.943 -57.868 1.000 80.657 173 SER D C 1
ATOM 8800 O O . SER D 1 162 ? 32.401 53.839 -58.095 1.000 78.527 173 SER D O 1
ATOM 8803 N N . GLY D 1 163 ? 34.085 54.824 -57.001 1.000 85.505 174 GLY D N 1
ATOM 8804 C CA . GLY D 1 163 ? 33.237 55.784 -56.315 1.000 89.402 174 GLY D CA 1
ATOM 8805 C C . GLY D 1 163 ? 33.210 55.552 -54.802 1.000 94.004 174 GLY D C 1
ATOM 8806 O O . GLY D 1 163 ? 32.812 56.448 -54.057 1.000 100.980 174 GLY D O 1
ATOM 8807 N N . ALA D 1 164 ? 33.583 54.343 -54.368 1.000 90.897 175 ALA D N 1
ATOM 8808 C CA . ALA D 1 164 ? 33.575 54.053 -52.948 1.000 87.388 175 ALA D CA 1
ATOM 8809 C C . ALA D 1 164 ? 34.522 55.025 -52.243 1.000 82.453 175 ALA D C 1
ATOM 8810 O O . ALA D 1 164 ? 35.600 55.288 -52.748 1.000 81.584 175 ALA D O 1
ATOM 8812 N N . ALA D 1 165 ? 34.115 55.589 -51.110 1.000 83.056 176 ALA D N 1
ATOM 8813 C CA . ALA D 1 165 ? 34.829 56.737 -50.551 1.000 81.400 176 ALA D CA 1
ATOM 8814 C C . ALA D 1 165 ? 34.913 56.633 -49.034 1.000 76.106 176 ALA D C 1
ATOM 8815 O O . ALA D 1 165 ? 34.055 56.044 -48.406 1.000 74.322 176 ALA D O 1
ATOM 8817 N N . ARG D 1 166 ? 35.979 57.192 -48.469 1.000 80.847 177 ARG D N 1
ATOM 8818 C CA . ARG D 1 166 ? 36.220 57.398 -47.047 1.000 83.602 177 ARG D CA 1
ATOM 8819 C C . ARG D 1 166 ? 35.112 58.225 -46.405 1.000 80.734 177 ARG D C 1
ATOM 8820 O O . ARG D 1 166 ? 34.844 59.339 -46.822 1.000 87.924 177 ARG D O 1
ATOM 8828 N N . ILE D 1 167 ? 34.516 57.706 -45.345 1.000 76.327 178 ILE D N 1
ATOM 8829 C CA . ILE D 1 167 ? 33.447 58.367 -44.612 1.000 81.346 178 ILE D CA 1
ATOM 8830 C C . ILE D 1 167 ? 34.021 59.294 -43.531 1.000 82.975 178 ILE D C 1
ATOM 8831 O O . ILE D 1 167 ? 33.376 60.249 -43.088 1.000 80.775 178 ILE D O 1
ATOM 8836 N N . ARG D 1 168 ? 35.212 58.960 -43.018 1.000 84.005 179 ARG D N 1
ATOM 8837 C CA . ARG D 1 168 ? 35.762 59.762 -41.938 1.000 87.166 179 ARG D CA 1
ATOM 8838 C C . ARG D 1 168 ? 35.886 61.229 -42.367 1.000 91.514 179 ARG D C 1
ATOM 8839 O O . ARG D 1 168 ? 36.504 61.540 -43.391 1.000 96.200 179 ARG D O 1
ATOM 8847 N N . GLY D 1 169 ? 35.282 62.140 -41.594 1.000 85.106 180 GLY D N 1
ATOM 8848 C CA . GLY D 1 169 ? 35.460 63.559 -41.838 1.000 90.002 180 GLY D CA 1
ATOM 8849 C C . GLY D 1 169 ? 34.332 64.174 -42.672 1.000 97.164 180 GLY D C 1
ATOM 8850 O O . GLY D 1 169 ? 34.267 65.391 -42.817 1.000 102.230 180 GLY D O 1
ATOM 8851 N N . GLU D 1 170 ? 33.472 63.325 -43.259 1.000 94.659 181 GLU D N 1
ATOM 8852 C CA . GLU D 1 170 ? 32.377 63.785 -44.106 1.000 90.033 181 GLU D CA 1
ATOM 8853 C C . GLU D 1 170 ? 31.252 64.304 -43.222 1.000 87.884 181 GLU D C 1
ATOM 8854 O O . GLU D 1 170 ? 31.122 63.905 -42.086 1.000 86.112 181 GLU D O 1
ATOM 8860 N N . THR D 1 171 ? 30.431 65.200 -43.755 1.000 94.158 182 THR D N 1
ATOM 8861 C CA . THR D 1 171 ? 29.315 65.804 -43.039 1.000 93.814 182 THR D CA 1
ATOM 8862 C C . THR D 1 171 ? 28.035 65.053 -43.387 1.000 88.927 182 THR D C 1
ATOM 8863 O O . THR D 1 171 ? 27.725 64.877 -44.552 1.000 93.321 182 THR D O 1
ATOM 8867 N N . LEU D 1 172 ? 27.302 64.623 -42.364 1.000 81.821 183 LEU D N 1
ATOM 8868 C CA . LEU D 1 172 ? 25.940 64.133 -42.521 1.000 80.430 183 LEU D CA 1
ATOM 8869 C C . LEU D 1 172 ? 24.968 65.258 -42.183 1.000 74.698 183 LEU D C 1
ATOM 8870 O O . LEU D 1 172 ? 24.999 65.763 -41.076 1.000 73.086 183 LEU D O 1
ATOM 8875 N N . GLY D 1 173 ? 24.156 65.670 -43.150 1.000 74.506 184 GLY D N 1
ATOM 8876 C CA . GLY D 1 173 ? 23.215 66.759 -42.904 1.000 78.749 184 GLY D CA 1
ATOM 8877 C C . GLY D 1 173 ? 21.773 66.265 -42.824 1.000 78.854 184 GLY D C 1
ATOM 8878 O O . GLY D 1 173 ? 21.292 65.743 -43.824 1.000 76.713 184 GLY D O 1
ATOM 8879 N N . LEU D 1 174 ? 21.127 66.461 -41.660 1.000 78.541 185 LEU D N 1
ATOM 8880 C CA . LEU D 1 174 ? 19.816 65.915 -41.367 1.000 81.302 185 LEU D CA 1
ATOM 8881 C C . LEU D 1 174 ? 18.771 67.023 -41.405 1.000 82.306 185 LEU D C 1
ATOM 8882 O O . LEU D 1 174 ? 18.893 68.015 -40.681 1.000 79.581 185 LEU D O 1
ATOM 8887 N N . ILE D 1 175 ? 17.727 66.804 -42.222 1.000 88.041 186 ILE D N 1
ATOM 8888 C CA . ILE D 1 175 ? 16.532 67.643 -42.207 1.000 93.429 186 ILE D CA 1
ATOM 8889 C C . ILE D 1 175 ? 15.452 66.988 -41.337 1.000 99.443 186 ILE D C 1
ATOM 8890 O O . ILE D 1 175 ? 14.831 65.996 -41.724 1.000 96.900 186 ILE D O 1
ATOM 8895 N N . GLY D 1 176 ? 15.255 67.561 -40.147 1.000 105.966 187 GLY D N 1
ATOM 8896 C CA . GLY D 1 176 ? 14.393 66.945 -39.160 1.000 109.169 187 GLY D CA 1
ATOM 8897 C C . GLY D 1 176 ? 15.242 66.265 -38.095 1.000 111.067 187 GLY D C 1
ATOM 8898 O O . GLY D 1 176 ? 16.095 65.414 -38.394 1.000 107.062 187 GLY D O 1
ATOM 8899 N N . PHE D 1 177 ? 14.998 66.679 -36.852 1.000 109.064 188 PHE D N 1
ATOM 8900 C CA . PHE D 1 177 ? 15.813 66.178 -35.768 1.000 105.053 188 PHE D CA 1
ATOM 8901 C C . PHE D 1 177 ? 14.899 65.759 -34.618 1.000 106.192 188 PHE D C 1
ATOM 8902 O O . PHE D 1 177 ? 15.083 66.197 -33.490 1.000 101.062 188 PHE D O 1
ATOM 8910 N N . GLY D 1 178 ? 13.919 64.903 -34.931 1.000 107.432 189 GLY D N 1
ATOM 8911 C CA . GLY D 1 178 ? 13.136 64.214 -33.917 1.000 106.953 189 GLY D CA 1
ATOM 8912 C C . GLY D 1 178 ? 13.695 62.815 -33.650 1.000 113.323 189 GLY D C 1
ATOM 8913 O O . GLY D 1 178 ? 14.911 62.616 -33.645 1.000 104.070 189 GLY D O 1
ATOM 8914 N N . ARG D 1 179 ? 12.794 61.844 -33.439 1.000 115.495 190 ARG D N 1
ATOM 8915 C CA . ARG D 1 179 ? 13.203 60.524 -32.969 1.000 106.529 190 ARG D CA 1
ATOM 8916 C C . ARG D 1 179 ? 14.128 59.818 -33.959 1.000 100.332 190 ARG D C 1
ATOM 8917 O O . ARG D 1 179 ? 15.173 59.361 -33.535 1.000 97.289 190 ARG D O 1
ATOM 8925 N N . THR D 1 180 ? 13.749 59.700 -35.243 1.000 99.296 191 THR D N 1
ATOM 8926 C CA . THR D 1 180 ? 14.584 58.979 -36.205 1.000 93.549 191 THR D CA 1
ATOM 8927 C C . THR D 1 180 ? 15.867 59.778 -36.460 1.000 91.765 191 THR D C 1
ATOM 8928 O O . THR D 1 180 ? 16.952 59.202 -36.528 1.000 92.822 191 THR D O 1
ATOM 8932 N N . GLY D 1 181 ? 15.741 61.104 -36.550 1.000 85.378 192 GLY D N 1
ATOM 8933 C CA . GLY D 1 181 ? 16.899 61.932 -36.812 1.000 84.982 192 GLY D CA 1
ATOM 8934 C C . GLY D 1 181 ? 17.952 61.812 -35.717 1.000 88.262 192 GLY D C 1
ATOM 8935 O O . GLY D 1 181 ? 19.138 61.694 -36.008 1.000 87.642 192 GLY D O 1
ATOM 8936 N N . GLN D 1 182 ? 17.501 61.830 -34.460 1.000 90.761 193 GLN D N 1
ATOM 8937 C CA . GLN D 1 182 ? 18.428 61.707 -33.344 1.000 88.598 193 GLN D CA 1
ATOM 8938 C C . GLN D 1 182 ? 19.032 60.304 -33.284 1.000 85.718 193 GLN D C 1
ATOM 8939 O O . GLN D 1 182 ? 20.207 60.165 -32.961 1.000 85.391 193 GLN D O 1
ATOM 8945 N N . ALA D 1 183 ? 18.249 59.262 -33.600 1.000 82.477 194 ALA D N 1
ATOM 8946 C CA . ALA D 1 183 ? 18.762 57.892 -33.581 1.000 82.658 194 ALA D CA 1
ATOM 8947 C C . ALA D 1 183 ? 19.882 57.733 -34.614 1.000 83.482 194 ALA D C 1
ATOM 8948 O O . ALA D 1 183 ? 20.932 57.131 -34.283 1.000 77.620 194 ALA D O 1
ATOM 8950 N N . VAL D 1 184 ? 19.658 58.320 -35.821 1.000 79.640 195 VAL D N 1
ATOM 8951 C CA . VAL D 1 184 ? 20.652 58.278 -36.881 1.000 81.556 195 VAL D CA 1
ATOM 8952 C C . VAL D 1 184 ? 21.943 58.997 -36.463 1.000 82.424 195 VAL D C 1
ATOM 8953 O O . VAL D 1 184 ? 23.030 58.448 -36.653 1.000 77.453 195 VAL D O 1
ATOM 8957 N N . ALA D 1 185 ? 21.834 60.180 -35.840 1.000 82.933 196 ALA D N 1
ATOM 8958 C CA . ALA D 1 185 ? 22.999 60.950 -35.392 1.000 84.636 196 ALA D CA 1
ATOM 8959 C C . ALA D 1 185 ? 23.900 60.141 -34.455 1.000 86.240 196 ALA D C 1
ATOM 8960 O O . ALA D 1 185 ? 25.111 60.098 -34.678 1.000 90.785 196 ALA D O 1
ATOM 8962 N N . VAL D 1 186 ? 23.313 59.533 -33.411 1.000 84.175 197 VAL D N 1
ATOM 8963 C CA . VAL D 1 186 ? 24.011 58.730 -32.412 1.000 84.657 197 VAL D CA 1
ATOM 8964 C C . VAL D 1 186 ? 24.860 57.652 -33.098 1.000 86.152 197 VAL D C 1
ATOM 8965 O O . VAL D 1 186 ? 25.990 57.367 -32.667 1.000 84.539 197 VAL D O 1
ATOM 8969 N N . ARG D 1 187 ? 24.300 57.047 -34.158 1.000 86.013 198 ARG D N 1
ATOM 8970 C CA . ARG D 1 187 ? 24.933 55.960 -34.888 1.000 82.539 198 ARG D CA 1
ATOM 8971 C C . ARG D 1 187 ? 26.011 56.488 -35.831 1.000 81.816 198 ARG D C 1
ATOM 8972 O O . ARG D 1 187 ? 27.049 55.846 -35.997 1.000 81.569 198 ARG D O 1
ATOM 8980 N N . ALA D 1 188 ? 25.766 57.663 -36.432 1.000 85.327 199 ALA D N 1
ATOM 8981 C CA . ALA D 1 188 ? 26.584 58.163 -37.531 1.000 80.481 199 ALA D CA 1
ATOM 8982 C C . ALA D 1 188 ? 27.931 58.667 -37.025 1.000 76.587 199 ALA D C 1
ATOM 8983 O O . ALA D 1 188 ? 28.917 58.389 -37.671 1.000 71.204 199 ALA D O 1
ATOM 8985 N N . LYS D 1 189 ? 27.966 59.308 -35.844 1.000 77.528 200 LYS D N 1
ATOM 8986 C CA . LYS D 1 189 ? 29.191 59.748 -35.183 1.000 78.496 200 LYS D CA 1
ATOM 8987 C C . LYS D 1 189 ? 30.239 58.640 -35.055 1.000 78.087 200 LYS D C 1
ATOM 8988 O O . LYS D 1 189 ? 31.423 58.942 -35.199 1.000 76.556 200 LYS D O 1
ATOM 8994 N N . ALA D 1 190 ? 29.862 57.373 -34.804 1.000 77.171 201 ALA D N 1
ATOM 8995 C CA . ALA D 1 190 ? 30.858 56.327 -34.589 1.000 82.452 201 ALA D CA 1
ATOM 8996 C C . ALA D 1 190 ? 31.648 56.009 -35.870 1.000 90.547 201 ALA D C 1
ATOM 8997 O O . ALA D 1 190 ? 32.713 55.392 -35.790 1.000 95.129 201 ALA D O 1
ATOM 8999 N N . PHE D 1 191 ? 31.130 56.435 -37.040 1.000 90.644 202 PHE D N 1
ATOM 9000 C CA . PHE D 1 191 ? 31.816 56.231 -38.305 1.000 94.551 202 PHE D CA 1
ATOM 9001 C C . PHE D 1 191 ? 32.670 57.437 -38.696 1.000 98.565 202 PHE D C 1
ATOM 9002 O O . PHE D 1 191 ? 33.297 57.433 -39.769 1.000 93.520 202 PHE D O 1
ATOM 9010 N N . GLY D 1 192 ? 32.646 58.488 -37.866 1.000 99.647 203 GLY D N 1
ATOM 9011 C CA . GLY D 1 192 ? 33.471 59.671 -38.080 1.000 97.198 203 GLY D CA 1
ATOM 9012 C C . GLY D 1 192 ? 32.784 60.809 -38.837 1.000 91.997 203 GLY D C 1
ATOM 9013 O O . GLY D 1 192 ? 33.453 61.769 -39.221 1.000 86.702 203 GLY D O 1
ATOM 9014 N N . PHE D 1 193 ? 31.473 60.679 -39.080 1.000 88.654 204 PHE D N 1
ATOM 9015 C CA . PHE D 1 193 ? 30.673 61.758 -39.639 1.000 89.818 204 PHE D CA 1
ATOM 9016 C C . PHE D 1 193 ? 30.607 62.933 -38.660 1.000 88.182 204 PHE D C 1
ATOM 9017 O O . PHE D 1 193 ? 30.582 62.708 -37.452 1.000 87.763 204 PHE D O 1
ATOM 9025 N N . SER D 1 194 ? 30.654 64.153 -39.210 1.000 87.801 205 SER D N 1
ATOM 9026 C CA . SER D 1 194 ? 30.184 65.377 -38.582 1.000 90.130 205 SER D CA 1
ATOM 9027 C C . SER D 1 194 ? 28.690 65.497 -38.819 1.000 94.495 205 SER D C 1
ATOM 9028 O O . SER D 1 194 ? 28.299 65.533 -39.977 1.000 96.110 205 SER D O 1
ATOM 9031 N N . VAL D 1 195 ? 27.894 65.613 -37.751 1.000 95.726 206 VAL D N 1
ATOM 9032 C CA . VAL D 1 195 ? 26.450 65.731 -37.896 1.000 88.864 206 VAL D CA 1
ATOM 9033 C C . VAL D 1 195 ? 26.053 67.192 -37.770 1.000 86.377 206 VAL D C 1
ATOM 9034 O O . VAL D 1 195 ? 26.531 67.895 -36.901 1.000 89.957 206 VAL D O 1
ATOM 9038 N N . ILE D 1 196 ? 25.180 67.612 -38.679 1.000 85.590 207 ILE D N 1
ATOM 9039 C CA . ILE D 1 196 ? 24.575 68.930 -38.713 1.000 86.738 207 ILE D CA 1
ATOM 9040 C C . ILE D 1 196 ? 23.085 68.701 -38.956 1.000 87.322 207 ILE D C 1
ATOM 9041 O O . ILE D 1 196 ? 22.759 67.796 -39.711 1.000 86.594 207 ILE D O 1
ATOM 9046 N N . PHE D 1 197 ? 22.199 69.483 -38.312 1.000 89.783 208 PHE D N 1
ATOM 9047 C CA . PHE D 1 197 ? 20.764 69.365 -38.574 1.000 90.696 208 PHE D CA 1
ATOM 9048 C C . PHE D 1 197 ? 20.112 70.742 -38.775 1.000 90.850 208 PHE D C 1
ATOM 9049 O O . PHE D 1 197 ? 20.577 71.752 -38.262 1.000 84.798 208 PHE D O 1
ATOM 9057 N N . TYR D 1 198 ? 19.011 70.742 -39.536 1.000 95.834 209 TYR D N 1
ATOM 9058 C CA . TYR D 1 198 ? 18.090 71.860 -39.689 1.000 96.102 209 TYR D CA 1
ATOM 9059 C C . TYR D 1 198 ? 16.710 71.377 -39.244 1.000 99.641 209 TYR D C 1
ATOM 9060 O O . TYR D 1 198 ? 16.222 70.360 -39.752 1.000 96.387 209 TYR D O 1
ATOM 9069 N N . ASP D 1 199 ? 16.100 72.085 -38.277 1.000 104.046 210 ASP D N 1
ATOM 9070 C CA . ASP D 1 199 ? 14.776 71.734 -37.769 1.000 108.838 210 ASP D CA 1
ATOM 9071 C C . ASP D 1 199 ? 14.214 72.976 -37.086 1.000 107.495 210 ASP D C 1
ATOM 9072 O O . ASP D 1 199 ? 14.494 73.240 -35.907 1.000 104.283 210 ASP D O 1
ATOM 9077 N N . PRO D 1 200 ? 13.429 73.788 -37.825 1.000 106.020 211 PRO D N 1
ATOM 9078 C CA . PRO D 1 200 ? 13.102 75.150 -37.400 1.000 110.439 211 PRO D CA 1
ATOM 9079 C C . PRO D 1 200 ? 12.085 75.218 -36.258 1.000 116.811 211 PRO D C 1
ATOM 9080 O O . PRO D 1 200 ? 11.831 76.295 -35.724 1.000 120.476 211 PRO D O 1
ATOM 9084 N N . TYR D 1 201 ? 11.574 74.056 -35.823 1.000 115.461 212 TYR D N 1
ATOM 9085 C CA . TYR D 1 201 ? 10.678 73.997 -34.669 1.000 105.653 212 TYR D CA 1
ATOM 9086 C C . TYR D 1 201 ? 11.462 73.622 -33.402 1.000 97.715 212 TYR D C 1
ATOM 9087 O O . TYR D 1 201 ? 12.546 73.013 -33.549 1.000 89.946 212 TYR D O 1
ATOM 9096 N N . VAL D 1 212 ? 26.412 67.448 -31.826 1.000 108.613 223 VAL D N 1
ATOM 9097 C CA . VAL D 1 212 ? 26.063 67.820 -33.227 1.000 106.402 223 VAL D CA 1
ATOM 9098 C C . VAL D 1 212 ? 25.949 69.346 -33.354 1.000 104.805 223 VAL D C 1
ATOM 9099 O O . VAL D 1 212 ? 25.887 70.066 -32.363 1.000 97.842 223 VAL D O 1
ATOM 9103 N N . GLN D 1 213 ? 26.009 69.837 -34.597 1.000 107.840 224 GLN D N 1
ATOM 9104 C CA . GLN D 1 213 ? 25.848 71.251 -34.876 1.000 107.586 224 GLN D CA 1
ATOM 9105 C C . GLN D 1 213 ? 24.477 71.507 -35.498 1.000 111.430 224 GLN D C 1
ATOM 9106 O O . GLN D 1 213 ? 23.940 70.669 -36.221 1.000 116.040 224 GLN D O 1
ATOM 9112 N N . ARG D 1 214 ? 23.916 72.688 -35.224 1.000 108.341 225 ARG D N 1
ATOM 9113 C CA . ARG D 1 214 ? 22.646 73.116 -35.793 1.000 102.234 225 ARG D CA 1
ATOM 9114 C C . ARG D 1 214 ? 22.872 74.232 -36.827 1.000 95.875 225 ARG D C 1
ATOM 9115 O O . ARG D 1 214 ? 23.614 75.172 -36.588 1.000 94.209 225 ARG D O 1
ATOM 9123 N N . VAL D 1 215 ? 22.216 74.145 -37.990 1.000 92.553 226 VAL D N 1
ATOM 9124 C CA . VAL D 1 215 ? 22.179 75.253 -38.940 1.000 92.981 226 VAL D CA 1
ATOM 9125 C C . VAL D 1 215 ? 20.755 75.840 -38.988 1.000 90.806 226 VAL D C 1
ATOM 9126 O O . VAL D 1 215 ? 19.787 75.217 -38.546 1.000 85.928 226 VAL D O 1
ATOM 9130 N N . TYR D 1 216 ? 20.607 77.049 -39.533 1.000 92.163 227 TYR D N 1
ATOM 9131 C CA . TYR D 1 216 ? 19.375 77.780 -39.288 1.000 97.517 227 TYR D CA 1
ATOM 9132 C C . TYR D 1 216 ? 18.558 77.992 -40.557 1.000 98.563 227 TYR D C 1
ATOM 9133 O O . TYR D 1 216 ? 17.519 78.627 -40.491 1.000 103.482 227 TYR D O 1
ATOM 9142 N N . THR D 1 217 ? 19.019 77.480 -41.700 1.000 95.718 228 THR D N 1
ATOM 9143 C CA . THR D 1 217 ? 18.240 77.587 -42.920 1.000 93.854 228 THR D CA 1
ATOM 9144 C C . THR D 1 217 ? 18.430 76.288 -43.684 1.000 89.174 228 THR D C 1
ATOM 9145 O O . THR D 1 217 ? 19.457 75.628 -43.503 1.000 85.653 228 THR D O 1
ATOM 9149 N N . LEU D 1 218 ? 17.441 75.949 -44.525 1.000 87.170 229 LEU D N 1
ATOM 9150 C CA . LEU D 1 218 ? 17.607 74.844 -45.446 1.000 88.502 229 LEU D CA 1
ATOM 9151 C C . LEU D 1 218 ? 18.842 75.038 -46.321 1.000 88.373 229 LEU D C 1
ATOM 9152 O O . LEU D 1 218 ? 19.578 74.081 -46.565 1.000 85.614 229 LEU D O 1
ATOM 9157 N N . GLN D 1 219 ? 19.086 76.275 -46.766 1.000 92.187 230 GLN D N 1
ATOM 9158 C CA . GLN D 1 219 ? 20.182 76.459 -47.713 1.000 95.953 230 GLN D CA 1
ATOM 9159 C C . GLN D 1 219 ? 21.528 76.096 -47.069 1.000 95.292 230 GLN D C 1
ATOM 9160 O O . GLN D 1 219 ? 22.362 75.456 -47.729 1.000 92.443 230 GLN D O 1
ATOM 9166 N N . ASP D 1 220 ? 21.734 76.529 -45.807 1.000 93.649 231 ASP D N 1
ATOM 9167 C CA . ASP D 1 220 ? 22.994 76.247 -45.138 1.000 92.921 231 ASP D CA 1
ATOM 9168 C C . ASP D 1 220 ? 23.186 74.739 -45.022 1.000 92.482 231 ASP D C 1
ATOM 9169 O O . ASP D 1 220 ? 24.303 74.246 -45.267 1.000 91.932 231 ASP D O 1
ATOM 9174 N N . LEU D 1 221 ? 22.095 74.029 -44.658 1.000 88.604 232 LEU D N 1
ATOM 9175 C CA . LEU D 1 221 ? 22.211 72.592 -44.567 1.000 82.824 232 LEU D CA 1
ATOM 9176 C C . LEU D 1 221 ? 22.672 72.006 -45.902 1.000 83.351 232 LEU D C 1
ATOM 9177 O O . LEU D 1 221 ? 23.673 71.269 -45.910 1.000 81.641 232 LEU D O 1
ATOM 9182 N N . LEU D 1 222 ? 21.985 72.346 -47.019 1.000 89.305 233 LEU D N 1
ATOM 9183 C CA . LEU D 1 222 ? 22.231 71.673 -48.292 1.000 90.335 233 LEU D CA 1
ATOM 9184 C C . LEU D 1 222 ? 23.651 71.940 -48.782 1.000 92.783 233 LEU D C 1
ATOM 9185 O O . LEU D 1 222 ? 24.296 71.028 -49.328 1.000 95.232 233 LEU D O 1
ATOM 9190 N N . TYR D 1 223 ? 24.127 73.177 -48.553 1.000 93.894 234 TYR D N 1
ATOM 9191 C CA . TYR D 1 223 ? 25.410 73.552 -49.122 1.000 98.524 234 TYR D CA 1
ATOM 9192 C C . TYR D 1 223 ? 26.555 72.844 -48.386 1.000 94.906 234 TYR D C 1
ATOM 9193 O O . TYR D 1 223 ? 27.561 72.500 -49.003 1.000 92.621 234 TYR D O 1
ATOM 9202 N N . GLN D 1 224 ? 26.360 72.557 -47.094 1.000 92.626 235 GLN D N 1
ATOM 9203 C CA . GLN D 1 224 ? 27.453 72.125 -46.250 1.000 92.422 235 GLN D CA 1
ATOM 9204 C C . GLN D 1 224 ? 27.566 70.603 -46.150 1.000 94.285 235 GLN D C 1
ATOM 9205 O O . GLN D 1 224 ? 28.589 70.119 -45.635 1.000 87.660 235 GLN D O 1
ATOM 9211 N N . SER D 1 225 ? 26.563 69.866 -46.678 1.000 98.763 236 SER D N 1
ATOM 9212 C CA . SER D 1 225 ? 26.435 68.434 -46.389 1.000 97.763 236 SER D CA 1
ATOM 9213 C C . SER D 1 225 ? 26.966 67.508 -47.508 1.000 100.638 236 SER D C 1
ATOM 9214 O O . SER D 1 225 ? 26.607 67.710 -48.689 1.000 106.535 236 SER D O 1
ATOM 9217 N N . ASP D 1 226 ? 27.782 66.498 -47.130 1.000 88.685 237 ASP D N 1
ATOM 9218 C CA . ASP D 1 226 ? 28.293 65.471 -48.040 1.000 85.795 237 ASP D CA 1
ATOM 9219 C C . ASP D 1 226 ? 27.275 64.355 -48.263 1.000 85.035 237 ASP D C 1
ATOM 9220 O O . ASP D 1 226 ? 27.135 63.816 -49.361 1.000 86.020 237 ASP D O 1
ATOM 9225 N N . CYS D 1 227 ? 26.564 64.021 -47.191 1.000 82.154 238 CYS D N 1
ATOM 9226 C CA . CYS D 1 227 ? 25.389 63.179 -47.277 1.000 74.905 238 CYS D CA 1
ATOM 9227 C C . CYS D 1 227 ? 24.216 63.908 -46.630 1.000 72.691 238 CYS D C 1
ATOM 9228 O O . CYS D 1 227 ? 24.303 64.368 -45.497 1.000 70.789 238 CYS D O 1
ATOM 9231 N N . VAL D 1 228 ? 23.110 64.005 -47.371 1.000 73.254 239 VAL D N 1
ATOM 9232 C CA . VAL D 1 228 ? 21.943 64.715 -46.879 1.000 76.130 239 VAL D CA 1
ATOM 9233 C C . VAL D 1 228 ? 20.830 63.715 -46.652 1.000 73.617 239 VAL D C 1
ATOM 9234 O O . VAL D 1 228 ? 20.572 62.916 -47.541 1.000 71.146 239 VAL D O 1
ATOM 9238 N N . SER D 1 229 ? 20.215 63.773 -45.466 1.000 75.437 240 SER D N 1
ATOM 9239 C CA . SER D 1 229 ? 19.370 62.679 -44.994 1.000 77.702 240 SER D CA 1
ATOM 9240 C C . SER D 1 229 ? 18.101 63.229 -44.340 1.000 80.408 240 SER D C 1
ATOM 9241 O O . SER D 1 229 ? 18.199 64.040 -43.436 1.000 80.752 240 SER D O 1
ATOM 9244 N N . LEU D 1 230 ? 16.914 62.857 -44.846 1.000 83.587 241 LEU D N 1
ATOM 9245 C CA . LEU D 1 230 ? 15.650 63.499 -44.449 1.000 88.307 241 LEU D CA 1
ATOM 9246 C C . LEU D 1 230 ? 14.945 62.730 -43.322 1.000 90.394 241 LEU D C 1
ATOM 9247 O O . LEU D 1 230 ? 14.725 61.517 -43.407 1.000 93.297 241 LEU D O 1
ATOM 9252 N N . HIS D 1 231 ? 14.587 63.456 -42.255 1.000 93.294 242 HIS D N 1
ATOM 9253 C CA . HIS D 1 231 ? 13.974 62.839 -41.090 1.000 99.532 242 HIS D CA 1
ATOM 9254 C C . HIS D 1 231 ? 12.863 63.690 -40.491 1.000 104.409 242 HIS D C 1
ATOM 9255 O O . HIS D 1 231 ? 12.698 63.689 -39.276 1.000 110.029 242 HIS D O 1
ATOM 9262 N N . CYS D 1 232 ? 12.064 64.345 -41.348 1.000 101.825 243 CYS D N 1
ATOM 9263 C CA . CYS D 1 232 ? 10.938 65.159 -40.896 1.000 93.473 243 CYS D CA 1
ATOM 9264 C C . CYS D 1 232 ? 9.620 64.492 -41.280 1.000 91.428 243 CYS D C 1
ATOM 9265 O O . CYS D 1 232 ? 9.584 63.679 -42.191 1.000 89.220 243 CYS D O 1
ATOM 9268 N N . ASN D 1 233 ? 8.532 64.809 -40.568 1.000 95.681 244 ASN D N 1
ATOM 9269 C CA . ASN D 1 233 ? 7.202 64.375 -40.986 1.000 96.959 244 ASN D CA 1
ATOM 9270 C C . ASN D 1 233 ? 6.796 65.205 -42.201 1.000 101.655 244 ASN D C 1
ATOM 9271 O O . ASN D 1 233 ? 7.215 66.361 -42.312 1.000 105.418 244 ASN D O 1
ATOM 9276 N N . LEU D 1 234 ? 6.001 64.612 -43.107 1.000 103.901 245 LEU D N 1
ATOM 9277 C CA . LEU D 1 234 ? 5.368 65.373 -44.180 1.000 108.271 245 LEU D CA 1
ATOM 9278 C C . LEU D 1 234 ? 4.221 66.203 -43.584 1.000 112.095 245 LEU D C 1
ATOM 9279 O O . LEU D 1 234 ? 3.426 65.671 -42.821 1.000 114.648 245 LEU D O 1
ATOM 9284 N N . ASN D 1 235 ? 4.169 67.506 -43.910 1.000 112.420 246 ASN D N 1
ATOM 9285 C CA . ASN D 1 235 ? 3.167 68.446 -43.417 1.000 119.342 246 ASN D CA 1
ATOM 9286 C C . ASN D 1 235 ? 2.807 69.437 -44.534 1.000 126.023 246 ASN D C 1
ATOM 9287 O O . ASN D 1 235 ? 3.322 69.335 -45.648 1.000 124.445 246 ASN D O 1
ATOM 9292 N N . GLU D 1 236 ? 1.926 70.403 -44.241 1.000 131.599 247 GLU D N 1
ATOM 9293 C CA . GLU D 1 236 ? 1.429 71.327 -45.259 1.000 135.941 247 GLU D CA 1
ATOM 9294 C C . GLU D 1 236 ? 2.550 72.214 -45.805 1.000 133.279 247 GLU D C 1
ATOM 9295 O O . GLU D 1 236 ? 2.428 72.760 -46.896 1.000 132.026 247 GLU D O 1
ATOM 9301 N N . HIS D 1 237 ? 3.656 72.340 -45.061 1.000 136.209 248 HIS D N 1
ATOM 9302 C CA . HIS D 1 237 ? 4.639 73.376 -45.355 1.000 134.170 248 HIS D CA 1
ATOM 9303 C C . HIS D 1 237 ? 5.996 72.793 -45.764 1.000 134.522 248 HIS D C 1
ATOM 9304 O O . HIS D 1 237 ? 6.976 73.523 -45.849 1.000 136.720 248 HIS D O 1
ATOM 9311 N N . ASN D 1 238 ? 6.083 71.484 -46.026 1.000 130.627 249 ASN D N 1
ATOM 9312 C CA . ASN D 1 238 ? 7.345 70.952 -46.509 1.000 121.601 249 ASN D CA 1
ATOM 9313 C C . ASN D 1 238 ? 7.147 70.016 -47.707 1.000 116.848 249 ASN D C 1
ATOM 9314 O O . ASN D 1 238 ? 7.976 69.167 -48.000 1.000 119.614 249 ASN D O 1
ATOM 9319 N N . HIS D 1 239 ? 6.023 70.146 -48.405 1.000 122.681 250 HIS D N 1
ATOM 9320 C CA . HIS D 1 239 ? 5.729 69.342 -49.579 1.000 122.996 250 HIS D CA 1
ATOM 9321 C C . HIS D 1 239 ? 6.758 69.676 -50.656 1.000 117.607 250 HIS D C 1
ATOM 9322 O O . HIS D 1 239 ? 6.993 70.840 -50.959 1.000 117.265 250 HIS D O 1
ATOM 9329 N N . HIS D 1 240 ? 7.421 68.658 -51.204 1.000 115.121 251 HIS D N 1
ATOM 9330 C CA . HIS D 1 240 ? 8.428 68.841 -52.254 1.000 121.259 251 HIS D CA 1
ATOM 9331 C C . HIS D 1 240 ? 9.565 69.762 -51.795 1.000 127.349 251 HIS D C 1
ATOM 9332 O O . HIS D 1 240 ? 10.098 70.553 -52.575 1.000 128.081 251 HIS D O 1
ATOM 9339 N N . LEU D 1 241 ? 9.923 69.629 -50.510 1.000 129.070 252 LEU D N 1
ATOM 9340 C CA . LEU D 1 241 ? 11.099 70.176 -49.849 1.000 117.613 252 LEU D CA 1
ATOM 9341 C C . LEU D 1 241 ? 12.325 70.008 -50.742 1.000 114.998 252 LEU D C 1
ATOM 9342 O O . LEU D 1 241 ? 13.070 70.961 -50.907 1.000 116.757 252 LEU D O 1
ATOM 9347 N N . ILE D 1 242 ? 12.543 68.795 -51.279 1.000 110.598 253 ILE D N 1
ATOM 9348 C CA . ILE D 1 242 ? 13.594 68.522 -52.250 1.000 108.362 253 ILE D CA 1
ATOM 9349 C C . ILE D 1 242 ? 12.982 68.674 -53.635 1.000 109.689 253 ILE D C 1
ATOM 9350 O O . ILE D 1 242 ? 12.113 67.878 -54.015 1.000 104.729 253 ILE D O 1
ATOM 9355 N N . ASN D 1 243 ? 13.445 69.692 -54.372 1.000 119.868 254 ASN D N 1
ATOM 9356 C CA . ASN D 1 243 ? 12.859 70.041 -55.655 1.000 123.632 254 ASN D CA 1
ATOM 9357 C C . ASN D 1 243 ? 13.956 70.577 -56.583 1.000 125.817 254 ASN D C 1
ATOM 9358 O O . ASN D 1 243 ? 15.158 70.483 -56.313 1.000 119.132 254 ASN D O 1
ATOM 9363 N N . ASP D 1 244 ? 13.520 71.159 -57.706 1.000 132.019 255 ASP D N 1
ATOM 9364 C CA . ASP D 1 244 ? 14.477 71.592 -58.713 1.000 137.424 255 ASP D CA 1
ATOM 9365 C C . ASP D 1 244 ? 15.362 72.715 -58.166 1.000 142.472 255 ASP D C 1
ATOM 9366 O O . ASP D 1 244 ? 16.541 72.758 -58.477 1.000 144.626 255 ASP D O 1
ATOM 9371 N N . PHE D 1 245 ? 14.797 73.624 -57.360 1.000 141.551 256 PHE D N 1
ATOM 9372 C CA . PHE D 1 245 ? 15.531 74.759 -56.814 1.000 134.184 256 PHE D CA 1
ATOM 9373 C C . PHE D 1 245 ? 16.498 74.286 -55.729 1.000 132.362 256 PHE D C 1
ATOM 9374 O O . PHE D 1 245 ? 17.666 74.660 -55.744 1.000 129.598 256 PHE D O 1
ATOM 9382 N N . THR D 1 246 ? 16.022 73.447 -54.801 1.000 134.186 257 THR D N 1
ATOM 9383 C CA . THR D 1 246 ? 16.818 73.096 -53.636 1.000 140.430 257 THR D CA 1
ATOM 9384 C C . THR D 1 246 ? 17.893 72.061 -53.966 1.000 146.415 257 THR D C 1
ATOM 9385 O O . THR D 1 246 ? 18.948 72.075 -53.333 1.000 153.520 257 THR D O 1
ATOM 9389 N N . ILE D 1 247 ? 17.651 71.193 -54.957 1.000 146.976 258 ILE D N 1
ATOM 9390 C CA . ILE D 1 247 ? 18.712 70.308 -55.433 1.000 139.489 258 ILE D CA 1
ATOM 9391 C C . ILE D 1 247 ? 19.914 71.100 -55.965 1.000 139.147 258 ILE D C 1
ATOM 9392 O O . ILE D 1 247 ? 21.051 70.706 -55.704 1.000 140.477 258 ILE D O 1
ATOM 9397 N N . LYS D 1 248 ? 19.672 72.202 -56.703 1.000 133.080 259 LYS D N 1
ATOM 9398 C CA . LYS D 1 248 ? 20.756 73.047 -57.183 1.000 124.072 259 LYS D CA 1
ATOM 9399 C C . LYS D 1 248 ? 21.598 73.555 -56.007 1.000 126.547 259 LYS D C 1
ATOM 9400 O O . LYS D 1 248 ? 22.765 73.881 -56.202 1.000 129.605 259 LYS D O 1
ATOM 9406 N N . GLN D 1 249 ? 21.044 73.599 -54.780 1.000 127.563 260 GLN D N 1
ATOM 9407 C CA . GLN D 1 249 ? 21.768 74.122 -53.629 1.000 121.754 260 GLN D CA 1
ATOM 9408 C C . GLN D 1 249 ? 22.642 73.076 -52.938 1.000 116.200 260 GLN D C 1
ATOM 9409 O O . GLN D 1 249 ? 23.488 73.450 -52.136 1.000 111.362 260 GLN D O 1
ATOM 9415 N N . MET D 1 250 ? 22.444 71.783 -53.225 1.000 114.756 261 MET D N 1
ATOM 9416 C CA . MET D 1 250 ? 23.286 70.762 -52.611 1.000 106.247 261 MET D CA 1
ATOM 9417 C C . MET D 1 250 ? 24.682 70.780 -53.240 1.000 103.488 261 MET D C 1
ATOM 9418 O O . MET D 1 250 ? 24.837 71.152 -54.392 1.000 106.170 261 MET D O 1
ATOM 9423 N N . ARG D 1 251 ? 25.718 70.385 -52.493 1.000 101.492 262 ARG D N 1
ATOM 9424 C CA . ARG D 1 251 ? 27.049 70.277 -53.076 1.000 101.355 262 ARG D CA 1
ATOM 9425 C C . ARG D 1 251 ? 27.055 69.292 -54.250 1.000 106.509 262 ARG D C 1
ATOM 9426 O O . ARG D 1 251 ? 26.326 68.295 -54.214 1.000 107.326 262 ARG D O 1
ATOM 9434 N N . GLN D 1 252 ? 27.878 69.607 -55.268 1.000 107.438 263 GLN D N 1
ATOM 9435 C CA . GLN D 1 252 ? 27.990 68.764 -56.443 1.000 104.657 263 GLN D CA 1
ATOM 9436 C C . GLN D 1 252 ? 28.576 67.425 -55.993 1.000 100.465 263 GLN D C 1
ATOM 9437 O O . GLN D 1 252 ? 29.590 67.363 -55.281 1.000 88.109 263 GLN D O 1
ATOM 9443 N N . GLY D 1 253 ? 27.831 66.366 -56.333 1.000 108.100 264 GLY D N 1
ATOM 9444 C CA . GLY D 1 253 ? 28.283 65.007 -56.095 1.000 118.653 264 GLY D CA 1
ATOM 9445 C C . GLY D 1 253 ? 27.985 64.507 -54.679 1.000 117.807 264 GLY D C 1
ATOM 9446 O O . GLY D 1 253 ? 28.451 63.423 -54.310 1.000 124.295 264 GLY D O 1
ATOM 9447 N N . ALA D 1 254 ? 27.184 65.254 -53.895 1.000 112.651 265 ALA D N 1
ATOM 9448 C CA . ALA D 1 254 ? 26.748 64.781 -52.585 1.000 114.956 265 ALA D CA 1
ATOM 9449 C C . ALA D 1 254 ? 25.797 63.583 -52.743 1.000 116.857 265 ALA D C 1
ATOM 9450 O O . ALA D 1 254 ? 25.262 63.321 -53.835 1.000 129.163 265 ALA D O 1
ATOM 9452 N N . PHE D 1 255 ? 25.545 62.873 -51.636 1.000 100.270 266 PHE D N 1
ATOM 9453 C CA . PHE D 1 255 ? 24.581 61.786 -51.624 1.000 87.864 266 PHE D CA 1
ATOM 9454 C C . PHE D 1 255 ? 23.306 62.233 -50.930 1.000 83.326 266 PHE D C 1
ATOM 9455 O O . PHE D 1 255 ? 23.370 63.003 -49.988 1.000 80.550 266 PHE D O 1
ATOM 9463 N N . LEU D 1 256 ? 22.161 61.748 -51.416 1.000 82.171 267 LEU D N 1
ATOM 9464 C CA . LEU D 1 256 ? 20.862 62.080 -50.850 1.000 85.111 267 LEU D CA 1
ATOM 9465 C C . LEU D 1 256 ? 20.159 60.803 -50.374 1.000 81.523 267 LEU D C 1
ATOM 9466 O O . LEU D 1 256 ? 20.056 59.851 -51.139 1.000 81.911 267 LEU D O 1
ATOM 9471 N N . VAL D 1 257 ? 19.602 60.831 -49.148 1.000 77.994 268 VAL D N 1
ATOM 9472 C CA . VAL D 1 257 ? 18.767 59.754 -48.636 1.000 77.711 268 VAL D CA 1
ATOM 9473 C C . VAL D 1 257 ? 17.428 60.328 -48.167 1.000 82.396 268 VAL D C 1
ATOM 9474 O O . VAL D 1 257 ? 17.427 61.309 -47.416 1.000 81.213 268 VAL D O 1
ATOM 9478 N N . ASN D 1 258 ? 16.311 59.664 -48.529 1.000 88.627 269 ASN D N 1
ATOM 9479 C CA . ASN D 1 258 ? 15.088 59.869 -47.761 1.000 89.912 269 ASN D CA 1
ATOM 9480 C C . ASN D 1 258 ? 14.475 58.556 -47.280 1.000 94.382 269 ASN D C 1
ATOM 9481 O O . ASN D 1 258 ? 13.879 57.816 -48.071 1.000 97.957 269 ASN D O 1
ATOM 9486 N N . ALA D 1 259 ? 14.555 58.302 -45.962 1.000 99.481 270 ALA D N 1
ATOM 9487 C CA . ALA D 1 259 ? 13.734 57.257 -45.362 1.000 98.206 270 ALA D CA 1
ATOM 9488 C C . ALA D 1 259 ? 12.628 57.852 -44.474 1.000 101.343 270 ALA D C 1
ATOM 9489 O O . ALA D 1 259 ? 12.336 57.356 -43.384 1.000 96.911 270 ALA D O 1
ATOM 9491 N N . ALA D 1 260 ? 12.018 58.956 -44.953 1.000 103.862 271 ALA D N 1
ATOM 9492 C CA . ALA D 1 260 ? 10.963 59.658 -44.234 1.000 100.722 271 ALA D CA 1
ATOM 9493 C C . ALA D 1 260 ? 9.611 59.472 -44.934 1.000 102.529 271 ALA D C 1
ATOM 9494 O O . ALA D 1 260 ? 8.922 58.495 -44.664 1.000 92.526 271 ALA D O 1
ATOM 9496 N N . ARG D 1 261 ? 9.227 60.408 -45.827 1.000 113.651 272 ARG D N 1
ATOM 9497 C CA . ARG D 1 261 ? 7.968 60.296 -46.555 1.000 119.212 272 ARG D CA 1
ATOM 9498 C C . ARG D 1 261 ? 8.124 60.748 -48.003 1.000 126.254 272 ARG D C 1
ATOM 9499 O O . ARG D 1 261 ? 8.922 61.616 -48.300 1.000 125.242 272 ARG D O 1
ATOM 9507 N N . GLY D 1 262 ? 7.346 60.127 -48.897 1.000 138.006 273 GLY D N 1
ATOM 9508 C CA . GLY D 1 262 ? 7.468 60.338 -50.330 1.000 137.663 273 GLY D CA 1
ATOM 9509 C C . GLY D 1 262 ? 7.195 61.777 -50.767 1.000 138.082 273 GLY D C 1
ATOM 9510 O O . GLY D 1 262 ? 7.932 62.295 -51.607 1.000 142.895 273 GLY D O 1
ATOM 9511 N N . GLY D 1 263 ? 6.174 62.417 -50.175 1.000 129.595 274 GLY D N 1
ATOM 9512 C CA . GLY D 1 263 ? 5.780 63.765 -50.558 1.000 124.362 274 GLY D CA 1
ATOM 9513 C C . GLY D 1 263 ? 6.877 64.827 -50.380 1.000 126.035 274 GLY D C 1
ATOM 9514 O O . GLY D 1 263 ? 6.748 65.938 -50.899 1.000 127.760 274 GLY D O 1
ATOM 9515 N N . LEU D 1 264 ? 7.939 64.508 -49.620 1.000 124.164 275 LEU D N 1
ATOM 9516 C CA . LEU D 1 264 ? 9.027 65.451 -49.377 1.000 121.151 275 LEU D CA 1
ATOM 9517 C C . LEU D 1 264 ? 9.903 65.611 -50.620 1.000 122.279 275 LEU D C 1
ATOM 9518 O O . LEU D 1 264 ? 10.567 66.636 -50.747 1.000 123.117 275 LEU D O 1
ATOM 9523 N N . VAL D 1 265 ? 9.976 64.573 -51.474 1.000 121.910 276 VAL D N 1
ATOM 9524 C CA . VAL D 1 265 ? 11.068 64.420 -52.435 1.000 125.990 276 VAL D CA 1
ATOM 9525 C C . VAL D 1 265 ? 10.527 64.327 -53.856 1.000 120.798 276 VAL D C 1
ATOM 9526 O O . VAL D 1 265 ? 9.704 63.461 -54.147 1.000 114.233 276 VAL D O 1
ATOM 9530 N N . ASP D 1 266 ? 11.024 65.220 -54.713 1.000 123.355 277 ASP D N 1
ATOM 9531 C CA . ASP D 1 266 ? 10.480 65.349 -56.058 1.000 128.858 277 ASP D CA 1
ATOM 9532 C C . ASP D 1 266 ? 11.293 64.476 -57.014 1.000 131.987 277 ASP D C 1
ATOM 9533 O O . ASP D 1 266 ? 12.418 64.816 -57.380 1.000 134.256 277 ASP D O 1
ATOM 9538 N N . GLU D 1 267 ? 10.708 63.361 -57.449 1.000 127.948 278 GLU D N 1
ATOM 9539 C CA . GLU D 1 267 ? 11.451 62.367 -58.206 1.000 121.114 278 GLU D CA 1
ATOM 9540 C C . GLU D 1 267 ? 11.795 62.849 -59.618 1.000 122.361 278 GLU D C 1
ATOM 9541 O O . GLU D 1 267 ? 12.779 62.376 -60.168 1.000 121.678 278 GLU D O 1
ATOM 9547 N N . LYS D 1 268 ? 11.033 63.796 -60.196 1.000 125.878 279 LYS D N 1
ATOM 9548 C CA . LYS D 1 268 ? 11.373 64.382 -61.491 1.000 124.291 279 LYS D CA 1
ATOM 9549 C C . LYS D 1 268 ? 12.712 65.125 -61.401 1.000 129.305 279 LYS D C 1
ATOM 9550 O O . LYS D 1 268 ? 13.599 64.927 -62.241 1.000 137.594 279 LYS D O 1
ATOM 9556 N N . ALA D 1 269 ? 12.862 65.962 -60.360 1.000 133.354 280 ALA D N 1
ATOM 9557 C CA . ALA D 1 269 ? 14.070 66.761 -60.187 1.000 128.186 280 ALA D CA 1
ATOM 9558 C C . ALA D 1 269 ? 15.262 65.855 -59.902 1.000 130.530 280 ALA D C 1
ATOM 9559 O O . ALA D 1 269 ? 16.333 66.027 -60.480 1.000 130.098 280 ALA D O 1
ATOM 9561 N N . LEU D 1 270 ? 15.059 64.882 -59.000 1.000 129.334 281 LEU D N 1
ATOM 9562 C CA . LEU D 1 270 ? 16.068 63.903 -58.635 1.000 125.285 281 LEU D CA 1
ATOM 9563 C C . LEU D 1 270 ? 16.505 63.048 -59.831 1.000 122.956 281 LEU D C 1
ATOM 9564 O O . LEU D 1 270 ? 17.693 62.790 -59.953 1.000 117.775 281 LEU D O 1
ATOM 9569 N N . ALA D 1 271 ? 15.577 62.615 -60.705 1.000 124.579 282 ALA D N 1
ATOM 9570 C CA . ALA D 1 271 ? 15.929 61.774 -61.848 1.000 126.648 282 ALA D CA 1
ATOM 9571 C C . ALA D 1 271 ? 16.968 62.486 -62.707 1.000 129.310 282 ALA D C 1
ATOM 9572 O O . ALA D 1 271 ? 17.980 61.892 -63.088 1.000 122.078 282 ALA D O 1
ATOM 9574 N N . GLN D 1 272 ? 16.680 63.771 -62.977 1.000 137.842 283 GLN D N 1
ATOM 9575 C CA . GLN D 1 272 ? 17.480 64.680 -63.783 1.000 143.563 283 GLN D CA 1
ATOM 9576 C C . GLN D 1 272 ? 18.862 64.857 -63.143 1.000 146.705 283 GLN D C 1
ATOM 9577 O O . GLN D 1 272 ? 19.884 64.705 -63.831 1.000 155.929 283 GLN D O 1
ATOM 9583 N N . ALA D 1 273 ? 18.879 65.145 -61.827 1.000 134.283 284 ALA D N 1
ATOM 9584 C CA . ALA D 1 273 ? 20.118 65.413 -61.115 1.000 127.308 284 ALA D CA 1
ATOM 9585 C C . ALA D 1 273 ? 21.035 64.185 -61.161 1.000 134.513 284 ALA D C 1
ATOM 9586 O O . ALA D 1 273 ? 22.236 64.322 -61.404 1.000 136.288 284 ALA D O 1
ATOM 9588 N N . LEU D 1 274 ? 20.457 62.994 -60.920 1.000 144.806 285 LEU D N 1
ATOM 9589 C CA . LEU D 1 274 ? 21.166 61.716 -60.970 1.000 140.324 285 LEU D CA 1
ATOM 9590 C C . LEU D 1 274 ? 21.718 61.470 -62.373 1.000 134.369 285 LEU D C 1
ATOM 9591 O O . LEU D 1 274 ? 22.854 61.019 -62.488 1.000 136.694 285 LEU D O 1
ATOM 9596 N N . LYS D 1 275 ? 20.913 61.742 -63.417 1.000 124.174 286 LYS D N 1
ATOM 9597 C CA . LYS D 1 275 ? 21.308 61.475 -64.792 1.000 115.566 286 LYS D CA 1
ATOM 9598 C C . LYS D 1 275 ? 22.480 62.342 -65.232 1.000 115.702 286 LYS D C 1
ATOM 9599 O O . LYS D 1 275 ? 23.303 61.849 -65.992 1.000 120.981 286 LYS D O 1
ATOM 9605 N N . GLU D 1 276 ? 22.586 63.583 -64.755 1.000 115.813 287 GLU D N 1
ATOM 9606 C CA . GLU D 1 276 ? 23.757 64.394 -65.084 1.000 113.860 287 GLU D CA 1
ATOM 9607 C C . GLU D 1 276 ? 24.942 64.074 -64.164 1.000 107.218 287 GLU D C 1
ATOM 9608 O O . GLU D 1 276 ? 26.052 64.519 -64.389 1.000 101.401 287 GLU D O 1
ATOM 9614 N N . GLY D 1 277 ? 24.705 63.299 -63.104 1.000 109.523 288 GLY D N 1
ATOM 9615 C CA . GLY D 1 277 ? 25.711 63.065 -62.081 1.000 109.141 288 GLY D CA 1
ATOM 9616 C C . GLY D 1 277 ? 25.898 64.238 -61.110 1.000 117.165 288 GLY D C 1
ATOM 9617 O O . GLY D 1 277 ? 26.887 64.263 -60.373 1.000 120.935 288 GLY D O 1
ATOM 9618 N N . ARG D 1 278 ? 24.940 65.184 -61.073 1.000 122.727 289 ARG D N 1
ATOM 9619 C CA . ARG D 1 278 ? 24.987 66.333 -60.170 1.000 124.763 289 ARG D CA 1
ATOM 9620 C C . ARG D 1 278 ? 24.831 65.880 -58.711 1.000 122.861 289 ARG D C 1
ATOM 9621 O O . ARG D 1 278 ? 25.546 66.379 -57.838 1.000 121.520 289 ARG D O 1
ATOM 9629 N N . ILE D 1 279 ? 23.884 64.950 -58.460 1.000 116.251 290 ILE D N 1
ATOM 9630 C CA . ILE D 1 279 ? 23.814 64.160 -57.236 1.000 105.155 290 ILE D CA 1
ATOM 9631 C C . ILE D 1 279 ? 24.443 62.795 -57.519 1.000 105.507 290 ILE D C 1
ATOM 9632 O O . ILE D 1 279 ? 24.032 62.127 -58.478 1.000 102.010 290 ILE D O 1
ATOM 9637 N N . ARG D 1 280 ? 25.469 62.405 -56.725 1.000 101.564 291 ARG D N 1
ATOM 9638 C CA . ARG D 1 280 ? 26.301 61.293 -57.156 1.000 97.514 291 ARG D CA 1
ATOM 9639 C C . ARG D 1 280 ? 25.630 59.965 -56.822 1.000 96.950 291 ARG D C 1
ATOM 9640 O O . ARG D 1 280 ? 25.911 58.964 -57.482 1.000 112.000 291 ARG D O 1
ATOM 9648 N N . GLY D 1 281 ? 24.682 59.965 -55.864 1.000 89.595 292 GLY D N 1
ATOM 9649 C CA . GLY D 1 281 ? 23.795 58.826 -55.656 1.000 82.883 292 GLY D CA 1
ATOM 9650 C C . GLY D 1 281 ? 22.682 59.143 -54.669 1.000 79.046 292 GLY D C 1
ATOM 9651 O O . GLY D 1 281 ? 22.818 60.057 -53.868 1.000 79.721 292 GLY D O 1
ATOM 9652 N N . ALA D 1 282 ? 21.617 58.327 -54.698 1.000 77.010 293 ALA D N 1
ATOM 9653 C CA . ALA D 1 282 ? 20.402 58.587 -53.942 1.000 77.022 293 ALA D CA 1
ATOM 9654 C C . ALA D 1 282 ? 19.730 57.277 -53.536 1.000 77.145 293 ALA D C 1
ATOM 9655 O O . ALA D 1 282 ? 19.778 56.299 -54.273 1.000 79.600 293 ALA D O 1
ATOM 9657 N N . ALA D 1 283 ? 19.075 57.256 -52.360 1.000 78.266 294 ALA D N 1
ATOM 9658 C CA . ALA D 1 283 ? 18.514 56.061 -51.719 1.000 79.160 294 ALA D CA 1
ATOM 9659 C C . ALA D 1 283 ? 17.131 56.397 -51.146 1.000 82.048 294 ALA D C 1
ATOM 9660 O O . ALA D 1 283 ? 17.065 57.208 -50.219 1.000 85.813 294 ALA D O 1
ATOM 9662 N N . LEU D 1 284 ? 16.040 55.779 -51.638 1.000 79.493 295 LEU D N 1
ATOM 9663 C CA . LEU D 1 284 ? 14.715 56.079 -51.116 1.000 80.115 295 LEU D CA 1
ATOM 9664 C C . LEU D 1 284 ? 14.081 54.824 -50.519 1.000 81.998 295 LEU D C 1
ATOM 9665 O O . LEU D 1 284 ? 14.056 53.780 -51.191 1.000 84.203 295 LEU D O 1
ATOM 9670 N N . ASP D 1 285 ? 13.476 54.915 -49.315 1.000 84.730 296 ASP D N 1
ATOM 9671 C CA . ASP D 1 285 ? 12.589 53.855 -48.830 1.000 90.004 296 ASP D CA 1
ATOM 9672 C C . ASP D 1 285 ? 11.137 54.240 -49.097 1.000 92.891 296 ASP D C 1
ATOM 9673 O O . ASP D 1 285 ? 10.216 53.429 -48.967 1.000 98.002 296 ASP D O 1
ATOM 9678 N N . VAL D 1 286 ? 10.941 55.501 -49.494 1.000 92.203 297 VAL D N 1
ATOM 9679 C CA . VAL D 1 286 ? 9.615 56.064 -49.660 1.000 88.166 297 VAL D CA 1
ATOM 9680 C C . VAL D 1 286 ? 9.586 56.809 -50.993 1.000 87.742 297 VAL D C 1
ATOM 9681 O O . VAL D 1 286 ? 10.613 57.192 -51.504 1.000 88.440 297 VAL D O 1
ATOM 9685 N N . HIS D 1 287 ? 8.406 56.974 -51.583 1.000 88.923 298 HIS D N 1
ATOM 9686 C CA . HIS D 1 287 ? 8.248 57.533 -52.913 1.000 89.852 298 HIS D CA 1
ATOM 9687 C C . HIS D 1 287 ? 6.879 58.216 -52.916 1.000 95.849 298 HIS D C 1
ATOM 9688 O O . HIS D 1 287 ? 6.025 57.951 -52.053 1.000 92.894 298 HIS D O 1
ATOM 9695 N N . GLU D 1 288 ? 6.672 59.110 -53.898 1.000 102.748 299 GLU D N 1
ATOM 9696 C CA . GLU D 1 288 ? 5.444 59.885 -54.015 1.000 105.184 299 GLU D CA 1
ATOM 9697 C C . GLU D 1 288 ? 4.263 58.976 -54.340 1.000 109.495 299 GLU D C 1
ATOM 9698 O O . GLU D 1 288 ? 3.136 59.297 -53.950 1.000 117.342 299 GLU D O 1
ATOM 9704 N N . SER D 1 289 ? 4.517 57.871 -55.059 1.000 107.949 300 SER D N 1
ATOM 9705 C CA . SER D 1 289 ? 3.476 56.888 -55.324 1.000 111.942 300 SER D CA 1
ATOM 9706 C C . SER D 1 289 ? 3.949 55.489 -54.949 1.000 114.865 300 SER D C 1
ATOM 9707 O O . SER D 1 289 ? 4.892 54.991 -55.548 1.000 117.440 300 SER D O 1
ATOM 9710 N N . GLU D 1 290 ? 3.320 54.908 -53.917 1.000 118.827 301 GLU D N 1
ATOM 9711 C CA . GLU D 1 290 ? 3.699 53.599 -53.399 1.000 118.299 301 GLU D CA 1
ATOM 9712 C C . GLU D 1 290 ? 2.588 52.619 -53.770 1.000 125.685 301 GLU D C 1
ATOM 9713 O O . GLU D 1 290 ? 1.411 52.990 -53.751 1.000 131.797 301 GLU D O 1
ATOM 9719 N N . PRO D 1 291 ? 2.903 51.357 -54.163 1.000 125.053 302 PRO D N 1
ATOM 9720 C CA . PRO D 1 291 ? 4.274 50.836 -54.141 1.000 116.186 302 PRO D CA 1
ATOM 9721 C C . PRO D 1 291 ? 5.108 51.160 -55.384 1.000 111.021 302 PRO D C 1
ATOM 9722 O O . PRO D 1 291 ? 4.616 51.207 -56.507 1.000 107.798 302 PRO D O 1
ATOM 9726 N N . PHE D 1 292 ? 6.400 51.369 -55.154 1.000 108.795 303 PHE D N 1
ATOM 9727 C CA . PHE D 1 292 ? 7.339 51.742 -56.197 1.000 109.589 303 PHE D CA 1
ATOM 9728 C C . PHE D 1 292 ? 7.616 50.539 -57.107 1.000 112.257 303 PHE D C 1
ATOM 9729 O O . PHE D 1 292 ? 7.694 49.407 -56.622 1.000 110.553 303 PHE D O 1
ATOM 9737 N N . SER D 1 293 ? 7.804 50.800 -58.413 1.000 117.322 304 SER D N 1
ATOM 9738 C CA . SER D 1 293 ? 8.316 49.826 -59.382 1.000 119.222 304 SER D CA 1
ATOM 9739 C C . SER D 1 293 ? 9.501 50.416 -60.163 1.000 124.100 304 SER D C 1
ATOM 9740 O O . SER D 1 293 ? 9.484 51.601 -60.487 1.000 129.884 304 SER D O 1
ATOM 9743 N N . PHE D 1 294 ? 10.538 49.601 -60.426 1.000 117.507 305 PHE D N 1
ATOM 9744 C CA . PHE D 1 294 ? 11.661 50.060 -61.219 1.000 119.197 305 PHE D CA 1
ATOM 9745 C C . PHE D 1 294 ? 11.306 50.224 -62.689 1.000 132.953 305 PHE D C 1
ATOM 9746 O O . PHE D 1 294 ? 12.101 50.792 -63.439 1.000 138.616 305 PHE D O 1
ATOM 9754 N N . ALA D 1 295 ? 10.120 49.737 -63.087 1.000 143.794 306 ALA D N 1
ATOM 9755 C CA . ALA D 1 295 ? 9.810 49.634 -64.506 1.000 145.735 306 ALA D CA 1
ATOM 9756 C C . ALA D 1 295 ? 8.822 50.711 -64.977 1.000 150.752 306 ALA D C 1
ATOM 9757 O O . ALA D 1 295 ? 8.351 50.654 -66.112 1.000 149.604 306 ALA D O 1
ATOM 9759 N N . GLN D 1 296 ? 8.497 51.678 -64.102 1.000 146.941 307 GLN D N 1
ATOM 9760 C CA . GLN D 1 296 ? 7.615 52.784 -64.438 1.000 138.185 307 GLN D CA 1
ATOM 9761 C C . GLN D 1 296 ? 7.923 53.984 -63.539 1.000 135.989 307 GLN D C 1
ATOM 9762 O O . GLN D 1 296 ? 8.564 53.844 -62.499 1.000 130.653 307 GLN D O 1
ATOM 9768 N N . GLY D 1 297 ? 7.477 55.173 -63.967 1.000 136.651 308 GLY D N 1
ATOM 9769 C CA . GLY D 1 297 ? 7.488 56.383 -63.150 1.000 135.944 308 GLY D CA 1
ATOM 9770 C C . GLY D 1 297 ? 8.685 57.303 -63.409 1.000 136.880 308 GLY D C 1
ATOM 9771 O O . GLY D 1 297 ? 9.573 56.980 -64.209 1.000 145.076 308 GLY D O 1
ATOM 9772 N N . PRO D 1 298 ? 8.734 58.481 -62.728 1.000 131.725 309 PRO D N 1
ATOM 9773 C CA . PRO D 1 298 ? 9.788 59.480 -62.947 1.000 126.082 309 PRO D CA 1
ATOM 9774 C C . PRO D 1 298 ? 11.245 59.036 -62.796 1.000 121.087 309 PRO D C 1
ATOM 9775 O O . PRO D 1 298 ? 12.121 59.665 -63.382 1.000 112.663 309 PRO D O 1
ATOM 9779 N N . LEU D 1 299 ? 11.496 57.969 -62.014 1.000 122.208 310 LEU D N 1
ATOM 9780 C CA . LEU D 1 299 ? 12.843 57.470 -61.744 1.000 124.391 310 LEU D CA 1
ATOM 9781 C C . LEU D 1 299 ? 13.235 56.331 -62.685 1.000 123.014 310 LEU D C 1
ATOM 9782 O O . LEU D 1 299 ? 14.216 55.646 -62.412 1.000 110.424 310 LEU D O 1
ATOM 9787 N N . LYS D 1 300 ? 12.470 56.145 -63.772 1.000 134.743 311 LYS D N 1
ATOM 9788 C CA . LYS D 1 300 ? 12.530 54.955 -64.620 1.000 136.602 311 LYS D CA 1
ATOM 9789 C C . LYS D 1 300 ? 13.954 54.416 -64.803 1.000 132.034 311 LYS D C 1
ATOM 9790 O O . LYS D 1 300 ? 14.227 53.283 -64.439 1.000 134.617 311 LYS D O 1
ATOM 9796 N N . ASP D 1 301 ? 14.869 55.202 -65.371 1.000 131.979 312 ASP D N 1
ATOM 9797 C CA . ASP D 1 301 ? 16.194 54.667 -65.686 1.000 126.330 312 ASP D CA 1
ATOM 9798 C C . ASP D 1 301 ? 17.275 55.553 -65.070 1.000 120.961 312 ASP D C 1
ATOM 9799 O O . ASP D 1 301 ? 18.184 56.022 -65.760 1.000 118.288 312 ASP D O 1
ATOM 9804 N N . ALA D 1 302 ? 17.189 55.786 -63.761 1.000 115.253 313 ALA D N 1
ATOM 9805 C CA . ALA D 1 302 ? 18.078 56.760 -63.153 1.000 114.287 313 ALA D CA 1
ATOM 9806 C C . ALA D 1 302 ? 19.283 56.051 -62.535 1.000 109.179 313 ALA D C 1
ATOM 9807 O O . ALA D 1 302 ? 19.129 55.068 -61.809 1.000 117.727 313 ALA D O 1
ATOM 9809 N N . PRO D 1 303 ? 20.525 56.465 -62.859 1.000 100.481 314 PRO D N 1
ATOM 9810 C CA . PRO D 1 303 ? 21.692 55.751 -62.341 1.000 98.329 314 PRO D CA 1
ATOM 9811 C C . PRO D 1 303 ? 21.921 56.030 -60.853 1.000 95.915 314 PRO D C 1
ATOM 9812 O O . PRO D 1 303 ? 21.453 57.037 -60.344 1.000 96.884 314 PRO D O 1
ATOM 9816 N N . ASN D 1 304 ? 22.596 55.113 -60.143 1.000 90.044 315 ASN D N 1
ATOM 9817 C CA . ASN D 1 304 ? 23.044 55.335 -58.768 1.000 85.570 315 ASN D CA 1
ATOM 9818 C C . ASN D 1 304 ? 21.855 55.514 -57.816 1.000 84.874 315 ASN D C 1
ATOM 9819 O O . ASN D 1 304 ? 21.881 56.353 -56.910 1.000 84.811 315 ASN D O 1
ATOM 9824 N N . LEU D 1 305 ? 20.827 54.682 -58.000 1.000 84.293 316 LEU D N 1
ATOM 9825 C CA . LEU D 1 305 ? 19.623 54.779 -57.195 1.000 84.855 316 LEU D CA 1
ATOM 9826 C C . LEU D 1 305 ? 19.447 53.473 -56.422 1.000 85.345 316 LEU D C 1
ATOM 9827 O O . LEU D 1 305 ? 19.502 52.396 -57.029 1.000 85.139 316 LEU D O 1
ATOM 9832 N N . ILE D 1 306 ? 19.298 53.586 -55.088 1.000 87.302 317 ILE D N 1
ATOM 9833 C CA . ILE D 1 306 ? 18.741 52.514 -54.274 1.000 98.744 317 ILE D CA 1
ATOM 9834 C C . ILE D 1 306 ? 17.273 52.812 -53.944 1.000 102.830 317 ILE D C 1
ATOM 9835 O O . ILE D 1 306 ? 16.979 53.904 -53.470 1.000 101.242 317 ILE D O 1
ATOM 9840 N N . CYS D 1 307 ? 16.380 51.827 -54.156 1.000 108.353 318 CYS D N 1
ATOM 9841 C CA . CYS D 1 307 ? 15.036 51.861 -53.587 1.000 104.865 318 CYS D CA 1
ATOM 9842 C C . CYS D 1 307 ? 14.695 50.592 -52.798 1.000 102.645 318 CYS D C 1
ATOM 9843 O O . CYS D 1 307 ? 15.109 49.491 -53.155 1.000 103.194 318 CYS D O 1
ATOM 9846 N N . THR D 1 308 ? 13.934 50.753 -51.709 1.000 98.923 319 THR D N 1
ATOM 9847 C CA . THR D 1 308 ? 13.334 49.637 -50.987 1.000 98.120 319 THR D CA 1
ATOM 9848 C C . THR D 1 308 ? 11.837 49.918 -50.843 1.000 103.520 319 THR D C 1
ATOM 9849 O O . THR D 1 308 ? 11.473 51.089 -50.794 1.000 103.985 319 THR D O 1
ATOM 9853 N N . PRO D 1 309 ? 10.920 48.906 -50.746 1.000 107.655 320 PRO D N 1
ATOM 9854 C CA . PRO D 1 309 ? 9.472 49.172 -50.783 1.000 106.273 320 PRO D CA 1
ATOM 9855 C C . PRO D 1 309 ? 8.781 49.536 -49.460 1.000 108.114 320 PRO D C 1
ATOM 9856 O O . PRO D 1 309 ? 7.777 48.917 -49.095 1.000 112.807 320 PRO D O 1
ATOM 9860 N N . HIS D 1 310 ? 9.295 50.561 -48.758 1.000 105.670 321 HIS D N 1
ATOM 9861 C CA . HIS D 1 310 ? 8.694 51.064 -47.530 1.000 105.292 321 HIS D CA 1
ATOM 9862 C C . HIS D 1 310 ? 8.813 50.032 -46.393 1.000 104.413 321 HIS D C 1
ATOM 9863 O O . HIS D 1 310 ? 7.812 49.577 -45.830 1.000 109.059 321 HIS D O 1
ATOM 9870 N N . THR D 1 311 ? 10.053 49.695 -46.023 1.000 99.135 322 THR D N 1
ATOM 9871 C CA . THR D 1 311 ? 10.296 48.605 -45.089 1.000 90.369 322 THR D CA 1
ATOM 9872 C C . THR D 1 311 ? 11.128 49.067 -43.898 1.000 90.954 322 THR D C 1
ATOM 9873 O O . THR D 1 311 ? 11.346 48.261 -42.996 1.000 96.330 322 THR D O 1
ATOM 9877 N N . ALA D 1 312 ? 11.545 50.349 -43.885 1.000 90.277 323 ALA D N 1
ATOM 9878 C CA . ALA D 1 312 ? 12.462 50.829 -42.865 1.000 89.733 323 ALA D CA 1
ATOM 9879 C C . ALA D 1 312 ? 11.993 50.511 -41.437 1.000 96.831 323 ALA D C 1
ATOM 9880 O O . ALA D 1 312 ? 12.818 50.310 -40.558 1.000 102.656 323 ALA D O 1
ATOM 9882 N N . TRP D 1 313 ? 10.682 50.480 -41.210 1.000 102.606 324 TRP D N 1
ATOM 9883 C CA . TRP D 1 313 ? 10.058 50.333 -39.899 1.000 97.868 324 TRP D CA 1
ATOM 9884 C C . TRP D 1 313 ? 9.970 48.882 -39.445 1.000 94.514 324 TRP D C 1
ATOM 9885 O O . TRP D 1 313 ? 9.692 48.648 -38.259 1.000 92.484 324 TRP D O 1
ATOM 9896 N N . TYR D 1 314 ? 10.103 47.916 -40.379 1.000 94.421 325 TYR D N 1
ATOM 9897 C CA . TYR D 1 314 ? 9.719 46.532 -40.095 1.000 92.494 325 TYR D CA 1
ATOM 9898 C C . TYR D 1 314 ? 10.831 45.743 -39.390 1.000 90.623 325 TYR D C 1
ATOM 9899 O O . TYR D 1 314 ? 12.005 45.756 -39.786 1.000 88.771 325 TYR D O 1
ATOM 9908 N N . SER D 1 315 ? 10.412 45.025 -38.350 1.000 90.696 326 SER D N 1
ATOM 9909 C CA . SER D 1 315 ? 11.100 43.862 -37.806 1.000 88.431 326 SER D CA 1
ATOM 9910 C C . SER D 1 315 ? 10.030 43.036 -37.097 1.000 89.741 326 SER D C 1
ATOM 9911 O O . SER D 1 315 ? 9.029 43.595 -36.668 1.000 88.471 326 SER D O 1
ATOM 9914 N N . GLU D 1 316 ? 10.252 41.735 -36.956 1.000 91.735 327 GLU D N 1
ATOM 9915 C CA . GLU D 1 316 ? 9.272 40.927 -36.268 1.000 97.038 327 GLU D CA 1
ATOM 9916 C C . GLU D 1 316 ? 8.871 41.581 -34.941 1.000 100.753 327 GLU D C 1
ATOM 9917 O O . GLU D 1 316 ? 7.676 41.717 -34.695 1.000 103.579 327 GLU D O 1
ATOM 9923 N N . GLN D 1 317 ? 9.833 42.065 -34.140 1.000 104.784 328 GLN D N 1
ATOM 9924 C CA . GLN D 1 317 ? 9.552 42.575 -32.801 1.000 103.800 328 GLN D CA 1
ATOM 9925 C C . GLN D 1 317 ? 8.763 43.882 -32.873 1.000 99.852 328 GLN D C 1
ATOM 9926 O O . GLN D 1 317 ? 7.811 44.058 -32.114 1.000 97.115 328 GLN D O 1
ATOM 9932 N N . ALA D 1 318 ? 9.172 44.774 -33.794 1.000 98.159 329 ALA D N 1
ATOM 9933 C CA . ALA D 1 318 ? 8.609 46.116 -33.910 1.000 94.058 329 ALA D CA 1
ATOM 9934 C C . ALA D 1 318 ? 7.157 46.040 -34.370 1.000 92.453 329 ALA D C 1
ATOM 9935 O O . ALA D 1 318 ? 6.327 46.773 -33.858 1.000 92.607 329 ALA D O 1
ATOM 9937 N N . SER D 1 319 ? 6.863 45.145 -35.320 1.000 92.911 330 SER D N 1
ATOM 9938 C CA . SER D 1 319 ? 5.523 44.980 -35.862 1.000 97.218 330 SER D CA 1
ATOM 9939 C C . SER D 1 319 ? 4.554 44.466 -34.799 1.000 98.275 330 SER D C 1
ATOM 9940 O O . SER D 1 319 ? 3.436 44.970 -34.675 1.000 95.688 330 SER D O 1
ATOM 9943 N N . LEU D 1 320 ? 5.004 43.470 -34.022 1.000 101.949 331 LEU D N 1
ATOM 9944 C CA . LEU D 1 320 ? 4.252 42.970 -32.877 1.000 106.095 331 LEU D CA 1
ATOM 9945 C C . LEU D 1 320 ? 4.060 44.076 -31.832 1.000 110.518 331 LEU D C 1
ATOM 9946 O O . LEU D 1 320 ? 2.958 44.259 -31.327 1.000 110.551 331 LEU D O 1
ATOM 9951 N N . GLU D 1 321 ? 5.130 44.820 -31.514 1.000 111.942 332 GLU D N 1
ATOM 9952 C CA . GLU D 1 321 ? 5.060 45.902 -30.542 1.000 113.811 332 GLU D CA 1
ATOM 9953 C C . GLU D 1 321 ? 4.036 46.959 -30.965 1.000 113.900 332 GLU D C 1
ATOM 9954 O O . GLU D 1 321 ? 3.252 47.396 -30.129 1.000 111.921 332 GLU D O 1
ATOM 9960 N N . MET D 1 322 ? 4.016 47.363 -32.247 1.000 114.659 333 MET D N 1
ATOM 9961 C CA . MET D 1 322 ? 3.123 48.456 -32.610 1.000 116.119 333 MET D CA 1
ATOM 9962 C C . MET D 1 322 ? 1.672 47.993 -32.758 1.000 118.222 333 MET D C 1
ATOM 9963 O O . MET D 1 322 ? 0.763 48.767 -32.488 1.000 119.824 333 MET D O 1
ATOM 9968 N N . ARG D 1 323 ? 1.441 46.740 -33.161 1.000 117.285 334 ARG D N 1
ATOM 9969 C CA . ARG D 1 323 ? 0.069 46.257 -33.280 1.000 114.104 334 ARG D CA 1
ATOM 9970 C C . ARG D 1 323 ? -0.564 46.049 -31.902 1.000 112.860 334 ARG D C 1
ATOM 9971 O O . ARG D 1 323 ? -1.757 46.259 -31.736 1.000 114.964 334 ARG D O 1
ATOM 9979 N N . GLU D 1 324 ? 0.242 45.674 -30.904 1.000 109.619 335 GLU D N 1
ATOM 9980 C CA . GLU D 1 324 ? -0.263 45.562 -29.547 1.000 109.073 335 GLU D CA 1
ATOM 9981 C C . GLU D 1 324 ? -0.591 46.950 -29.002 1.000 108.569 335 GLU D C 1
ATOM 9982 O O . GLU D 1 324 ? -1.661 47.141 -28.424 1.000 115.327 335 GLU D O 1
ATOM 9988 N N . ALA D 1 325 ? 0.311 47.910 -29.227 1.000 102.961 336 ALA D N 1
ATOM 9989 C CA . ALA D 1 325 ? 0.175 49.290 -28.778 1.000 99.672 336 ALA D CA 1
ATOM 9990 C C . ALA D 1 325 ? -1.086 49.935 -29.360 1.000 102.354 336 ALA D C 1
ATOM 9991 O O . ALA D 1 325 ? -1.789 50.662 -28.659 1.000 102.510 336 ALA D O 1
ATOM 9993 N N . ALA D 1 326 ? -1.379 49.649 -30.637 1.000 103.663 337 ALA D N 1
ATOM 9994 C CA . ALA D 1 326 ? -2.499 50.261 -31.336 1.000 106.118 337 ALA D CA 1
ATOM 9995 C C . ALA D 1 326 ? -3.806 49.686 -30.802 1.000 110.093 337 ALA D C 1
ATOM 9996 O O . ALA D 1 326 ? -4.767 50.424 -30.595 1.000 108.790 337 ALA D O 1
ATOM 9998 N N . ALA D 1 327 ? -3.814 48.359 -30.610 1.000 112.759 338 ALA D N 1
ATOM 9999 C CA . ALA D 1 327 ? -4.951 47.654 -30.047 1.000 114.991 338 ALA D CA 1
ATOM 10000 C C . ALA D 1 327 ? -5.201 48.141 -28.618 1.000 116.257 338 ALA D C 1
ATOM 10001 O O . ALA D 1 327 ? -6.347 48.361 -28.239 1.000 118.340 338 ALA D O 1
ATOM 10003 N N . THR D 1 328 ? -4.122 48.367 -27.858 1.000 114.607 339 THR D N 1
ATOM 10004 C CA . THR D 1 328 ? -4.208 48.926 -26.515 1.000 116.938 339 THR D CA 1
ATOM 10005 C C . THR D 1 328 ? -4.863 50.306 -26.563 1.000 117.169 339 THR D C 1
ATOM 10006 O O . THR D 1 328 ? -5.673 50.635 -25.700 1.000 119.795 339 THR D O 1
ATOM 10010 N N . GLU D 1 329 ? -4.507 51.106 -27.574 1.000 115.406 340 GLU D N 1
ATOM 10011 C CA . GLU D 1 329 ? -5.032 52.455 -27.671 1.000 117.145 340 GLU D CA 1
ATOM 10012 C C . GLU D 1 329 ? -6.538 52.431 -27.968 1.000 119.090 340 GLU D C 1
ATOM 10013 O O . GLU D 1 329 ? -7.271 53.265 -27.442 1.000 121.552 340 GLU D O 1
ATOM 10019 N N . ILE D 1 330 ? -7.008 51.486 -28.797 1.000 117.308 341 ILE D N 1
ATOM 10020 C CA . ILE D 1 330 ? -8.439 51.328 -29.048 1.000 120.511 341 ILE D CA 1
ATOM 10021 C C . ILE D 1 330 ? -9.144 50.964 -27.739 1.000 125.148 341 ILE D C 1
ATOM 10022 O O . ILE D 1 330 ? -10.256 51.423 -27.475 1.000 125.966 341 ILE D O 1
ATOM 10027 N N . ARG D 1 331 ? -8.482 50.126 -26.929 1.000 126.937 342 ARG D N 1
ATOM 10028 C CA . ARG D 1 331 ? -9.032 49.650 -25.670 1.000 125.272 342 ARG D CA 1
ATOM 10029 C C . ARG D 1 331 ? -9.254 50.819 -24.711 1.000 127.184 342 ARG D C 1
ATOM 10030 O O . ARG D 1 331 ? -10.267 50.870 -24.027 1.000 132.396 342 ARG D O 1
ATOM 10038 N N . ARG D 1 332 ? -8.324 51.778 -24.691 1.000 128.256 343 ARG D N 1
ATOM 10039 C CA . ARG D 1 332 ? -8.435 52.962 -23.852 1.000 130.753 343 ARG D CA 1
ATOM 10040 C C . ARG D 1 332 ? -9.612 53.831 -24.280 1.000 134.829 343 ARG D C 1
ATOM 10041 O O . ARG D 1 332 ? -10.311 54.373 -23.427 1.000 137.402 343 ARG D O 1
ATOM 10049 N N . ALA D 1 333 ? -9.821 53.967 -25.597 1.000 135.598 344 ALA D N 1
ATOM 10050 C CA . ALA D 1 333 ? -10.866 54.845 -26.114 1.000 134.443 344 ALA D CA 1
ATOM 10051 C C . ALA D 1 333 ? -12.241 54.240 -25.821 1.000 134.470 344 ALA D C 1
ATOM 10052 O O . ALA D 1 333 ? -13.223 54.949 -25.629 1.000 133.366 344 ALA D O 1
ATOM 10054 N N . ILE D 1 334 ? -12.294 52.907 -25.804 1.000 132.229 345 ILE D N 1
ATOM 10055 C CA . ILE D 1 334 ? -13.546 52.200 -25.622 1.000 130.163 345 ILE D CA 1
ATOM 10056 C C . ILE D 1 334 ? -13.901 52.129 -24.132 1.000 134.611 345 ILE D C 1
ATOM 10057 O O . ILE D 1 334 ? -15.074 52.148 -23.793 1.000 140.465 345 ILE D O 1
ATOM 10062 N N . THR D 1 335 ? -12.911 52.104 -23.232 1.000 133.244 346 THR D N 1
ATOM 10063 C CA . THR D 1 335 ? -13.193 51.917 -21.812 1.000 134.377 346 THR D CA 1
ATOM 10064 C C . THR D 1 335 ? -13.018 53.220 -21.029 1.000 132.936 346 THR D C 1
ATOM 10065 O O . THR D 1 335 ? -13.375 53.288 -19.854 1.000 135.135 346 THR D O 1
ATOM 10069 N N . GLY D 1 336 ? -12.425 54.235 -21.664 1.000 130.022 347 GLY D N 1
ATOM 10070 C CA . GLY D 1 336 ? -12.187 55.522 -21.027 1.000 133.774 347 GLY D CA 1
ATOM 10071 C C . GLY D 1 336 ? -12.971 56.643 -21.705 1.000 138.373 347 GLY D C 1
ATOM 10072 O O . GLY D 1 336 ? -14.057 56.402 -22.223 1.000 139.538 347 GLY D O 1
ATOM 10073 N N . ARG D 1 337 ? -12.410 57.863 -21.676 1.000 141.758 348 ARG D N 1
ATOM 10074 C CA . ARG D 1 337 ? -12.994 59.039 -22.306 1.000 146.550 348 ARG D CA 1
ATOM 10075 C C . ARG D 1 337 ? -12.106 59.550 -23.436 1.000 147.976 348 ARG D C 1
ATOM 10076 O O . ARG D 1 337 ? -10.889 59.410 -23.400 1.000 147.568 348 ARG D O 1
ATOM 10084 N N . ILE D 1 338 ? -12.736 60.170 -24.440 1.000 152.915 349 ILE D N 1
ATOM 10085 C CA . ILE D 1 338 ? -12.019 60.634 -25.615 1.000 152.419 349 ILE D CA 1
ATOM 10086 C C . ILE D 1 338 ? -12.045 62.159 -25.640 1.000 151.164 349 ILE D C 1
ATOM 10087 O O . ILE D 1 338 ? -13.121 62.750 -25.643 1.000 151.576 349 ILE D O 1
ATOM 10092 N N . PRO D 1 339 ? -10.873 62.842 -25.699 1.000 152.172 350 PRO D N 1
ATOM 10093 C CA . PRO D 1 339 ? -9.565 62.167 -25.815 1.000 151.201 350 PRO D CA 1
ATOM 10094 C C . PRO D 1 339 ? -8.612 62.048 -24.615 1.000 146.000 350 PRO D C 1
ATOM 10095 O O . PRO D 1 339 ? -7.437 61.732 -24.806 1.000 139.923 350 PRO D O 1
ATOM 10099 N N . GLU D 1 340 ? -9.097 62.309 -23.380 1.000 144.391 351 GLU D N 1
ATOM 10100 C CA . GLU D 1 340 ? -8.224 62.391 -22.211 1.000 136.018 351 GLU D CA 1
ATOM 10101 C C . GLU D 1 340 ? -7.574 61.044 -21.860 1.000 132.740 351 GLU D C 1
ATOM 10102 O O . GLU D 1 340 ? -6.461 61.026 -21.346 1.000 130.464 351 GLU D O 1
ATOM 10108 N N . SER D 1 341 ? -8.257 59.927 -22.144 1.000 131.936 352 SER D N 1
ATOM 10109 C CA . SER D 1 341 ? -7.762 58.586 -21.850 1.000 129.381 352 SER D CA 1
ATOM 10110 C C . SER D 1 341 ? -6.696 58.110 -22.835 1.000 127.129 352 SER D C 1
ATOM 10111 O O . SER D 1 341 ? -6.050 57.101 -22.567 1.000 128.068 352 SER D O 1
ATOM 10114 N N . LEU D 1 342 ? -6.538 58.808 -23.969 1.000 127.156 353 LEU D N 1
ATOM 10115 C CA . LEU D 1 342 ? -5.688 58.366 -25.067 1.000 122.714 353 LEU D CA 1
ATOM 10116 C C . LEU D 1 342 ? -4.237 58.753 -24.781 1.000 117.500 353 LEU D C 1
ATOM 10117 O O . LEU D 1 342 ? -3.953 59.859 -24.320 1.000 113.845 353 LEU D O 1
ATOM 10122 N N . ARG D 1 343 ? -3.318 57.834 -25.094 1.000 116.288 354 ARG D N 1
ATOM 10123 C CA . ARG D 1 343 ? -1.907 57.988 -24.772 1.000 114.619 354 ARG D CA 1
ATOM 10124 C C . ARG D 1 343 ? -1.220 58.905 -25.786 1.000 109.057 354 ARG D C 1
ATOM 10125 O O . ARG D 1 343 ? -0.351 59.675 -25.400 1.000 105.540 354 ARG D O 1
ATOM 10133 N N . ASN D 1 344 ? -1.584 58.816 -27.074 1.000 106.863 355 ASN D N 1
ATOM 10134 C CA . ASN D 1 344 ? -0.772 59.452 -28.100 1.000 106.204 355 ASN D CA 1
ATOM 10135 C C . ASN D 1 344 ? -1.651 60.064 -29.175 1.000 107.405 355 ASN D C 1
ATOM 10136 O O . ASN D 1 344 ? -1.485 59.766 -30.359 1.000 105.934 355 ASN D O 1
ATOM 10141 N N . CYS D 1 345 ? -2.577 60.914 -28.732 1.000 111.191 356 CYS D N 1
ATOM 10142 C CA . CYS D 1 345 ? -3.478 61.602 -29.636 1.000 113.256 356 CYS D CA 1
ATOM 10143 C C . CYS D 1 345 ? -2.732 62.761 -30.292 1.000 114.553 356 CYS D C 1
ATOM 10144 O O . CYS D 1 345 ? -2.117 63.567 -29.609 1.000 112.893 356 CYS D O 1
ATOM 10147 N N . VAL D 1 346 ? -2.835 62.873 -31.617 1.000 118.314 357 VAL D N 1
ATOM 10148 C CA . VAL D 1 346 ? -2.073 63.873 -32.343 1.000 120.923 357 VAL D CA 1
ATOM 10149 C C . VAL D 1 346 ? -2.958 65.023 -32.839 1.000 128.812 357 VAL D C 1
ATOM 10150 O O . VAL D 1 346 ? -2.467 65.901 -33.544 1.000 132.463 357 VAL D O 1
ATOM 10154 N N . ASN D 1 347 ? -4.249 65.056 -32.461 1.000 137.828 358 ASN D N 1
ATOM 10155 C CA . ASN D 1 347 ? -5.133 66.134 -32.896 1.000 142.227 358 ASN D CA 1
ATOM 10156 C C . ASN D 1 347 ? -5.927 66.745 -31.738 1.000 149.158 358 ASN D C 1
ATOM 10157 O O . ASN D 1 347 ? -7.009 67.281 -31.967 1.000 153.504 358 ASN D O 1
ATOM 10162 N N . LYS D 1 348 ? -5.357 66.720 -30.520 1.000 155.837 359 LYS D N 1
ATOM 10163 C CA . LYS D 1 348 ? -5.845 67.376 -29.308 1.000 157.058 359 LYS D CA 1
ATOM 10164 C C . LYS D 1 348 ? -6.239 68.831 -29.592 1.000 161.908 359 LYS D C 1
ATOM 10165 O O . LYS D 1 348 ? -7.237 69.343 -29.070 1.000 165.646 359 LYS D O 1
ATOM 10171 N N . GLU D 1 349 ? -5.428 69.495 -30.422 1.000 158.182 360 GLU D N 1
ATOM 10172 C CA . GLU D 1 349 ? -5.564 70.921 -30.644 1.000 156.884 360 GLU D CA 1
ATOM 10173 C C . GLU D 1 349 ? -6.787 71.223 -31.512 1.000 151.189 360 GLU D C 1
ATOM 10174 O O . GLU D 1 349 ? -7.261 72.350 -31.536 1.000 144.327 360 GLU D O 1
ATOM 10180 N N . PHE D 1 350 ? -7.301 70.215 -32.229 1.000 150.546 361 PHE D N 1
ATOM 10181 C CA . PHE D 1 350 ? -8.379 70.412 -33.194 1.000 147.780 361 PHE D CA 1
ATOM 10182 C C . PHE D 1 350 ? -9.673 69.719 -32.744 1.000 144.516 361 PHE D C 1
ATOM 10183 O O . PHE D 1 350 ? -10.699 69.863 -33.408 1.000 142.153 361 PHE D O 1
ATOM 10191 N N . PHE D 1 351 ? -9.631 68.976 -31.622 1.000 144.139 362 PHE D N 1
ATOM 10192 C CA . PHE D 1 351 ? -10.659 67.993 -31.300 1.000 146.573 362 PHE D CA 1
ATOM 10193 C C . PHE D 1 351 ? -11.973 68.673 -30.893 1.000 144.220 362 PHE D C 1
ATOM 10194 O O . PHE D 1 351 ? -11.915 69.494 -29.960 1.000 140.625 362 PHE D O 1
ATOM 10202 N N . GLU E 2 93 ? -3.632 13.503 6.236 1.000 80.683 315 GLU a N 1
ATOM 10203 C CA . GLU E 2 93 ? -3.925 14.729 5.446 1.000 88.436 315 GLU a CA 1
ATOM 10204 C C . GLU E 2 93 ? -2.712 15.652 5.539 1.000 82.539 315 GLU a C 1
ATOM 10205 O O . GLU E 2 93 ? -2.157 15.771 6.618 1.000 89.264 315 GLU a O 1
ATOM 10211 N N . ALA E 2 94 ? -2.322 16.317 4.438 1.000 75.095 316 ALA a N 1
ATOM 10212 C CA . ALA E 2 94 ? -1.258 17.324 4.465 1.000 72.398 316 ALA a CA 1
ATOM 10213 C C . ALA E 2 94 ? -1.811 18.698 4.875 1.000 67.280 316 ALA a C 1
ATOM 10214 O O . ALA E 2 94 ? -3.014 18.865 5.043 1.000 70.626 316 ALA a O 1
ATOM 10216 N N . LEU E 2 95 ? -0.941 19.701 4.994 1.000 63.321 317 LEU a N 1
ATOM 10217 C CA . LEU E 2 95 ? -1.371 21.042 5.370 1.000 68.088 317 LEU a CA 1
ATOM 10218 C C . LEU E 2 95 ? -1.848 21.813 4.148 1.000 69.894 317 LEU a C 1
ATOM 10219 O O . LEU E 2 95 ? -1.057 22.067 3.253 1.000 75.006 317 LEU a O 1
ATOM 10224 N N . ASP E 2 96 ? -3.114 22.249 4.172 1.000 71.515 318 ASP a N 1
ATOM 10225 C CA . ASP E 2 96 ? -3.752 22.998 3.100 1.000 70.316 318 ASP a CA 1
ATOM 10226 C C . ASP E 2 96 ? -3.233 24.437 3.058 1.000 64.976 318 ASP a C 1
ATOM 10227 O O . ASP E 2 96 ? -3.689 25.227 3.872 1.000 74.936 318 ASP a O 1
ATOM 10232 N N . LEU E 2 97 ? -2.351 24.800 2.105 1.000 62.687 319 LEU a N 1
ATOM 10233 C CA . LEU E 2 97 ? -1.810 26.160 1.963 1.000 63.800 319 LEU a CA 1
ATOM 10234 C C . LEU E 2 97 ? -2.205 26.798 0.625 1.000 72.478 319 LEU a C 1
ATOM 10235 O O . LEU E 2 97 ? -1.463 27.621 0.077 1.000 78.289 319 LEU a O 1
ATOM 10240 N N . SER E 2 98 ? -3.397 26.461 0.121 1.000 79.632 320 SER a N 1
ATOM 10241 C CA . SER E 2 98 ? -3.819 26.839 -1.220 1.000 83.485 320 SER a CA 1
ATOM 10242 C C . SER E 2 98 ? -4.602 28.148 -1.211 1.000 85.476 320 SER a C 1
ATOM 10243 O O . SER E 2 98 ? -5.182 28.519 -0.198 1.000 88.649 320 SER a O 1
ATOM 10246 N N . MET E 2 99 ? -4.691 28.791 -2.380 1.000 85.753 321 MET a N 1
ATOM 10247 C CA . MET E 2 99 ? -5.384 30.059 -2.510 1.000 85.111 321 MET a CA 1
ATOM 10248 C C . MET E 2 99 ? -6.390 29.974 -3.661 1.000 90.046 321 MET a C 1
ATOM 10249 O O . MET E 2 99 ? -7.373 29.217 -3.481 1.000 92.015 321 MET a O 1
ATOM 10254 N N . GLU F 2 93 ? 57.429 5.374 -48.293 1.000 85.869 315 GLU b N 1
ATOM 10255 C CA . GLU F 2 93 ? 57.460 4.826 -46.904 1.000 98.189 315 GLU b CA 1
ATOM 10256 C C . GLU F 2 93 ? 58.082 5.845 -45.939 1.000 97.528 315 GLU b C 1
ATOM 10257 O O . GLU F 2 93 ? 58.432 6.953 -46.352 1.000 98.253 315 GLU b O 1
ATOM 10263 N N . ALA F 2 94 ? 58.234 5.451 -44.662 1.000 84.909 316 ALA b N 1
ATOM 10264 C CA . ALA F 2 94 ? 58.365 6.377 -43.541 1.000 81.311 316 ALA b CA 1
ATOM 10265 C C . ALA F 2 94 ? 59.757 6.316 -42.909 1.000 78.824 316 ALA b C 1
ATOM 10266 O O . ALA F 2 94 ? 60.440 5.300 -43.021 1.000 81.236 316 ALA b O 1
ATOM 10268 N N . LEU F 2 95 ? 60.111 7.374 -42.154 1.000 75.796 317 LEU b N 1
ATOM 10269 C CA . LEU F 2 95 ? 61.428 7.572 -41.562 1.000 67.698 317 LEU b CA 1
ATOM 10270 C C . LEU F 2 95 ? 61.648 6.702 -40.318 1.000 67.966 317 LEU b C 1
ATOM 10271 O O . LEU F 2 95 ? 61.038 6.927 -39.263 1.000 65.352 317 LEU b O 1
ATOM 10276 N N . ASP F 2 96 ? 62.599 5.759 -40.441 1.000 68.865 318 ASP b N 1
ATOM 10277 C CA . ASP F 2 96 ? 62.999 4.806 -39.407 1.000 70.206 318 ASP b CA 1
ATOM 10278 C C . ASP F 2 96 ? 63.861 5.508 -38.351 1.000 72.430 318 ASP b C 1
ATOM 10279 O O . ASP F 2 96 ? 64.972 5.923 -38.673 1.000 80.083 318 ASP b O 1
ATOM 10284 N N . LEU F 2 97 ? 63.393 5.608 -37.092 1.000 63.614 319 LEU b N 1
ATOM 10285 C CA . LEU F 2 97 ? 64.201 6.234 -36.044 1.000 71.610 319 LEU b CA 1
ATOM 10286 C C . LEU F 2 97 ? 64.334 5.297 -34.845 1.000 70.130 319 LEU b C 1
ATOM 10287 O O . LEU F 2 97 ? 64.112 5.705 -33.700 1.000 73.459 319 LEU b O 1
ATOM 10292 N N . SER F 2 98 ? 64.728 4.051 -35.122 1.000 73.021 320 SER b N 1
ATOM 10293 C CA . SER F 2 98 ? 64.860 3.022 -34.098 1.000 82.140 320 SER b CA 1
ATOM 10294 C C . SER F 2 98 ? 66.289 2.947 -33.562 1.000 89.406 320 SER b C 1
ATOM 10295 O O . SER F 2 98 ? 67.202 3.555 -34.119 1.000 83.182 320 SER b O 1
ATOM 10298 N N . MET F 2 99 ? 66.452 2.184 -32.473 1.000 91.717 321 MET b N 1
ATOM 10299 C CA . MET F 2 99 ? 67.747 1.954 -31.862 1.000 95.338 321 MET b CA 1
ATOM 10300 C C . MET F 2 99 ? 68.398 0.773 -32.585 1.000 102.413 321 MET b C 1
ATOM 10301 O O . MET F 2 99 ? 67.809 -0.320 -32.496 1.000 98.116 321 MET b O 1
ATOM 10306 N N . GLU G 2 93 ? 53.551 54.252 -68.530 1.000 88.563 315 GLU c N 1
ATOM 10307 C CA . GLU G 2 93 ? 54.859 54.967 -68.551 1.000 99.909 315 GLU c CA 1
ATOM 10308 C C . GLU G 2 93 ? 55.980 54.033 -68.065 1.000 101.406 315 GLU c C 1
ATOM 10309 O O . GLU G 2 93 ? 57.177 54.322 -68.241 1.000 92.669 315 GLU c O 1
ATOM 10315 N N . ALA G 2 94 ? 55.571 52.901 -67.465 1.000 97.150 316 ALA c N 1
ATOM 10316 C CA . ALA G 2 94 ? 56.485 51.948 -66.851 1.000 96.330 316 ALA c CA 1
ATOM 10317 C C . ALA G 2 94 ? 57.119 51.081 -67.937 1.000 94.198 316 ALA c C 1
ATOM 10318 O O . ALA G 2 94 ? 56.609 51.053 -69.052 1.000 104.750 316 ALA c O 1
ATOM 10320 N N . LEU G 2 95 ? 58.228 50.401 -67.615 1.000 93.989 317 LEU c N 1
ATOM 10321 C CA . LEU G 2 95 ? 58.818 49.343 -68.439 1.000 102.719 317 LEU c CA 1
ATOM 10322 C C . LEU G 2 95 ? 57.886 48.112 -68.486 1.000 116.499 317 LEU c C 1
ATOM 10323 O O . LEU G 2 95 ? 57.523 47.590 -67.426 1.000 134.124 317 LEU c O 1
ATOM 10328 N N . ASP G 2 96 ? 57.491 47.632 -69.697 1.000 121.556 318 ASP c N 1
ATOM 10329 C CA . ASP G 2 96 ? 56.375 46.681 -69.869 1.000 116.195 318 ASP c CA 1
ATOM 10330 C C . ASP G 2 96 ? 56.804 45.260 -70.265 1.000 107.951 318 ASP c C 1
ATOM 10331 O O . ASP G 2 96 ? 56.988 44.982 -71.448 1.000 99.960 318 ASP c O 1
ATOM 10336 N N . LEU G 2 97 ? 56.815 44.331 -69.294 1.000 106.384 319 LEU c N 1
ATOM 10337 C CA . LEU G 2 97 ? 57.382 42.998 -69.497 1.000 114.233 319 LEU c CA 1
ATOM 10338 C C . LEU G 2 97 ? 56.322 41.894 -69.294 1.000 113.297 319 LEU c C 1
ATOM 10339 O O . LEU G 2 97 ? 56.380 41.106 -68.343 1.000 92.205 319 LEU c O 1
ATOM 10344 N N . SER G 2 98 ? 55.352 41.821 -70.224 1.000 115.716 320 SER c N 1
ATOM 10345 C CA . SER G 2 98 ? 54.296 40.812 -70.209 1.000 114.668 320 SER c CA 1
ATOM 10346 C C . SER G 2 98 ? 54.387 39.837 -71.394 1.000 111.814 320 SER c C 1
ATOM 10347 O O . SER G 2 98 ? 54.632 40.228 -72.538 1.000 103.036 320 SER c O 1
ATOM 10350 N N . MET G 2 99 ? 54.131 38.556 -71.097 1.000 108.819 321 MET c N 1
ATOM 10351 C CA . MET G 2 99 ? 54.591 37.435 -71.905 1.000 110.177 321 MET c CA 1
ATOM 10352 C C . MET G 2 99 ? 53.610 37.161 -73.057 1.000 109.611 321 MET c C 1
ATOM 10353 O O . MET G 2 99 ? 54.085 36.804 -74.166 1.000 99.683 321 MET c O 1
#

Nearest PDB structures (foldseek):
  8ati-assembly3_D  TM=1.003E+00  e=1.498E-69  Homo sapiens
  6cdf-assembly1_A  TM=9.945E-01  e=2.589E-61  Homo sapiens
  6cdr-assembly1_A  TM=9.945E-01  e=1.074E-60  Homo sapiens
  7kwm-assembly1_A  TM=9.943E-01  e=1.831E-60  Homo sapiens
  6v8a-assembly1_A-2  TM=9.941E-01  e=2.772E-60  Homo sapiens